Protein AF-0000000071812200 (afdb_homodimer)

pLDDT: mean 82.35, std 24.39, range [17.03, 98.75]

Nearest PDB structures (foldseek):
  1ac5-assembly1_A  TM=8.159E-01  e=1.178E-25  Saccharomyces cerevisiae
  1ysc-assembly1_A  TM=8.002E-01  e=2.322E-23  Saccharomyces cerevisiae
  1ivy-assembly1_A  TM=7.336E-01  e=5.884E-25  Homo sapiens
  1cpy-assembly1_A  TM=7.968E-01  e=2.181E-22  Saccharomyces cerevisiae
  1gxs-assembly1_C  TM=7.381E-01  e=7.864E-15  Sorghum bicolor

Solvent-accessible surface area (backbone atoms only — not comparable to full-atom values): 47818 Å² total; per-residue (Å²): 127,81,83,64,65,68,65,22,51,69,55,35,62,66,66,61,64,70,69,73,76,80,75,78,75,74,69,79,67,70,79,82,67,80,73,79,75,81,71,76,77,79,68,75,70,72,79,64,65,41,76,52,80,57,64,62,51,71,51,75,40,72,62,46,88,45,20,31,31,28,38,43,37,38,34,49,67,45,89,83,61,59,62,65,79,30,34,36,35,37,46,33,43,23,71,68,16,29,12,9,53,53,46,41,27,29,72,67,39,28,64,32,33,70,88,69,43,77,39,89,78,26,47,35,59,69,24,22,40,38,24,43,15,39,48,49,45,6,21,78,8,34,54,75,44,81,84,39,50,47,50,36,60,66,50,40,20,50,43,48,52,46,49,52,47,49,50,32,65,62,33,43,42,53,25,76,14,45,30,34,39,37,8,29,26,40,13,15,34,39,41,32,46,29,51,40,50,51,53,52,31,39,76,69,66,76,38,71,65,36,73,49,32,38,38,27,25,22,43,52,32,39,39,63,42,29,54,60,25,45,37,62,47,37,42,62,56,65,49,43,54,71,62,55,34,51,52,46,51,52,50,38,51,50,30,52,52,27,48,74,71,66,38,26,48,59,22,32,50,49,52,54,50,49,55,52,50,50,29,61,66,39,67,21,43,26,43,49,33,53,89,41,59,43,93,50,56,52,58,59,45,15,43,52,37,52,48,34,75,38,80,68,52,63,85,70,70,52,68,61,50,51,33,49,63,36,67,46,41,62,70,68,68,71,74,55,88,89,60,70,57,31,63,62,31,55,66,47,39,61,45,25,27,53,37,60,55,51,65,47,58,64,30,52,30,50,33,50,74,70,67,24,33,38,35,40,36,29,9,45,35,10,49,68,47,24,60,59,17,52,61,53,53,58,72,66,52,75,46,90,58,49,68,61,41,66,66,43,71,72,38,79,34,64,47,98,85,66,42,79,46,28,37,36,36,66,42,91,47,41,35,40,35,40,31,54,93,25,20,53,61,34,62,77,74,41,54,69,68,68,37,40,84,64,39,82,72,74,113,125,81,81,66,67,68,64,24,53,68,57,36,61,67,66,62,63,70,69,73,75,78,72,77,73,72,71,76,66,71,78,83,65,80,72,78,75,80,72,76,74,81,67,75,69,73,78,65,64,43,75,53,80,57,65,63,51,70,52,73,41,73,64,46,86,46,19,31,31,28,38,43,38,39,36,48,67,46,88,83,62,59,62,66,78,30,33,35,36,39,48,34,42,23,71,67,17,29,12,8,53,56,46,41,27,28,71,65,40,30,64,32,32,70,86,67,42,78,38,89,80,26,46,35,59,70,23,24,40,38,24,44,15,38,48,50,46,5,22,78,8,33,53,76,45,80,85,39,50,49,50,37,60,66,48,39,21,50,42,49,49,48,47,52,48,50,49,32,65,65,35,45,42,53,25,74,13,45,29,33,39,37,8,29,26,39,14,14,35,40,40,32,46,28,52,41,51,51,52,52,30,40,76,70,66,76,37,72,65,35,74,48,34,36,38,27,23,22,44,51,32,40,37,62,42,29,55,59,27,44,37,63,46,37,41,63,56,65,48,44,54,71,61,55,34,51,52,46,51,52,50,39,51,51,32,51,53,27,47,76,71,66,39,26,48,59,21,34,51,48,50,52,50,50,54,51,49,50,30,60,66,39,67,20,43,26,45,50,33,54,91,41,60,42,92,49,55,54,58,60,45,14,44,52,38,52,49,34,74,38,79,70,54,65,85,71,71,54,69,62,50,52,34,49,63,37,66,46,40,61,69,68,68,72,74,56,89,90,61,69,57,32,62,63,32,54,66,49,40,62,45,26,27,52,37,59,53,52,65,48,57,66,30,50,30,49,33,49,73,70,68,24,33,38,35,39,35,28,10,45,35,9,50,68,45,24,60,59,20,52,61,53,53,59,72,67,54,75,46,90,58,48,68,61,41,66,68,42,71,72,38,80,35,63,48,98,86,66,43,78,46,29,37,36,36,67,42,92,45,39,34,40,36,40,31,53,94,24,20,55,61,35,63,78,74,41,54,69,68,68,37,41,83,66,38,82,74,74,114

InterPro domains:
  IPR001563 Peptidase S10, serine carboxypeptidase [PF00450] (56-443)
  IPR001563 Peptidase S10, serine carboxypeptidase [PR00724] (119-131)
  IPR001563 Peptidase S10, serine carboxypeptidase [PR00724] (132-142)
  IPR001563 Peptidase S10, serine carboxypeptidase [PR00724] (167-192)
  IPR001563 Peptidase S10, serine carboxypeptidase [PR00724] (430-443)
  IPR001563 Peptidase S10, serine carboxypeptidase [PTHR11802] (59-440)
  IPR018202 Serine carboxypeptidase, serine active site [PS00131] (181-188)
  IPR029058 Alpha/Beta hydrolase fold [G3DSA:3.40.50.1820] (37-454)
  IPR029058 Alpha/Beta hydrolase fold [SSF53474] (58-450)

Foldseek 3Di:
DPVQAQLLLQPQPPPVVPDDDDPDVPPPPPPPPDPPPPPPPPPPCPVPPLQADDQKDKDWDDLDAFWIKIKIKGFADADDDGSLAFAEEEEAEARVQFFCVQCVQAPFAHQHHLVRHGDPRHCSNGHIYMGMGDDAPHFLHHGRDLVPFDQALLVRLSSVLSVVQVVCVSNVSQLNHEYEYEAFACGLQSRLSNLLVVLVCVVVVNGRHNYFAYEYFLYPQAQLLLLLVLLVVCVVVVQADPVVSVVSVVLSVVLVVCVVVLVQLVSLVSSSVSVLSSCVRRVAQPLQFRVHGDPDNSNVVSNVCVCVVPCPVVPDDDSSQCSCQPPVCVVVVPRDPPGGTDSGDSSSVSSHRSNSNPHHLVSVLSCVVSQHAYEYEYECRNRNSHPSSVVVVLVVHPRPCSVVQVPFDKDFDADPVRDGQWIWTDDRRYIYIYGYSGGSGCCSVPVPVVCVVSDDPPD/DPVLPQLLLQPQPPPVVPDDDDPPPPPPPPPPPDPPPCPPPPPPCPVPPLQADDQKDKDWDDLDVFWIKIKIKGFADADDDGSLAFAEEEEAEARVQFFCVQCVQAPFAHQHHLVRHGDPRHCSNGHIYMGIGDDAPHFLGHGRDLVPFDQALLVRLSSVLSVVQVVCVSNVSQLNHEYEYEAFACGLQSRLSNLLVVLVCVVVVNGRHNYFAYEYFLYPQAQLLLLLVLLVVCVVVVQADPVVSVVSVVLSVVLVVCVVVLVQLVSLVSSSVSVLVSCVRRVAQPLQFRVHGDPDNSNVVSNVCVCVVPCPVVPDDDSSQCSCQPPVCVVVVPRDPVGGGDSGDSSSVSSHRSNSNPHRLVSVLSCVVSQHAYEYEYECRNRNSHPSSVVVVLVVHPRPCSVVQVPFDKDFDADPVGDGQWIWTDDRRYIYIYGYSGGSGRCSVPVPVVCVVVDDPPD

Secondary structure (DSSP, 8-state):
-GGGGTHHHHHHHHHHHHHS-----------------------------TTS--SEEEEEEEEETTEEEEEEEE----SSS-GGGSPEEEEE--TTT--IIIIIIIIIISSB-TTSPBPTT-GGGTSEEEEE--STTSTT-EESSGGGS--SHHHHHHHHHHHHHHHHHHSGGGGGSEEEEEEETHHHHHHHHHHHHHHHHHHHTS---EEEEEEEES----HHHHHHHHHHHHHHTTSS-HHHHHHHHHHHHHHHHHHHTT-HHHHHHHHHHHHHHHHHHTTSB-TTSTTSB-SS-HHHHHHHHHTTSSTTSTTS--HHHHHIIIIIHHHH--S-TT----S--HHHHHHHHHHHT---HHHHHHHHHTT-EEEEEEETT-SSS-HHHHHHHHTT---TTHHHHHTSPPEEEE-TTS-EEEEEEEETTEEEEEETT--S-GGGT-HHHHTGGGSTT--/-GGGGTHHHHHHHHHHHHHS-----------------------------TTS--SEEEEEEEEETTEEEEEEEE----SSS-GGGSPEEEEE--TTT--IIIIIIIIIISSB-TTSPBPTT-GGGTSEEEEE--STTSTT-EESSGGGS--SHHHHHHHHHHHHHHHHHHSGGGGGSEEEEEEETHHHHHHHHHHHHHHHHHHHTS---EEEEEEEES----HHHHHHHHHHHHHHTTSS-HHHHHHHHHHHHHHHHHHHTT-HHHHHHHHHHHHHHHHHHTTSB-TTSTTSB-SS-HHHHHHHHHTTTSTTSTTS--HHHHHIIIIIHHHH--S-TT----S--HHHHHHHHHHHT---HHHHHHHHHTT-EEEEEEETT-SSS-HHHHHHHHTT---TTHHHHHTSPPEEEE-TTS-EEEEEEEETTEEEEEETT--S-GGGT-HHHHTGGGSTT--

Structure (mmCIF, N/CA/C/O backbone):
data_AF-0000000071812200-model_v1
#
loop_
_entity.id
_entity.type
_entity.pdbx_description
1 polymer Carboxypeptidase
#
loop_
_atom_site.group_PDB
_atom_site.id
_atom_site.type_symbol
_atom_site.label_atom_id
_atom_site.label_alt_id
_atom_site.label_comp_id
_atom_site.label_asym_id
_atom_site.label_entity_id
_atom_site.label_seq_id
_atom_site.pdbx_PDB_ins_code
_atom_site.Cartn_x
_atom_site.Cartn_y
_atom_site.Cartn_z
_atom_site.occupancy
_atom_site.B_iso_or_equiv
_atom_site.auth_seq_id
_atom_site.auth_comp_id
_atom_site.auth_asym_id
_atom_site.auth_atom_id
_atom_site.pdbx_PDB_model_num
ATOM 1 N N . MET A 1 1 ? 12.617 -14.359 6.02 1 23.64 1 MET A N 1
ATOM 2 C CA . MET A 1 1 ? 13.883 -14.805 5.438 1 23.64 1 MET A CA 1
ATOM 3 C C . MET A 1 1 ? 13.641 -15.578 4.148 1 23.64 1 MET A C 1
ATOM 5 O O . MET A 1 1 ? 14.562 -15.766 3.35 1 23.64 1 MET A O 1
ATOM 9 N N . HIS A 1 2 ? 12.414 -16.25 4.141 1 26.62 2 HIS A N 1
ATOM 10 C CA . HIS A 1 2 ? 12.273 -17.297 3.143 1 26.62 2 HIS A CA 1
ATOM 11 C C . HIS A 1 2 ? 11.953 -16.719 1.771 1 26.62 2 HIS A C 1
ATOM 13 O O . HIS A 1 2 ? 11.82 -17.453 0.793 1 26.62 2 HIS A O 1
ATOM 19 N N . ASP A 1 3 ? 11.578 -15.523 1.78 1 28.17 3 ASP A N 1
ATOM 20 C CA . ASP A 1 3 ? 11.078 -15.016 0.511 1 28.17 3 ASP A CA 1
ATOM 21 C C . ASP A 1 3 ? 12.219 -14.641 -0.428 1 28.17 3 ASP A C 1
ATOM 23 O O . ASP A 1 3 ? 12.008 -13.977 -1.443 1 28.17 3 ASP A O 1
ATOM 27 N N . PHE A 1 4 ? 13.453 -15.016 -0.076 1 29.89 4 PHE A N 1
ATOM 28 C CA . PHE A 1 4 ? 14.656 -14.445 -0.667 1 29.89 4 PHE A CA 1
ATOM 29 C C . PHE A 1 4 ? 14.891 -15 -2.064 1 29.89 4 PHE A C 1
ATOM 31 O O . PHE A 1 4 ? 15.781 -14.539 -2.783 1 29.89 4 PHE A O 1
ATOM 38 N N . PHE A 1 5 ? 14.375 -16.141 -2.439 1 30.72 5 PHE A N 1
ATOM 39 C CA . PHE A 1 5 ? 15.086 -16.953 -3.422 1 30.72 5 PHE A CA 1
ATOM 40 C C . PHE A 1 5 ? 14.711 -16.531 -4.84 1 30.72 5 PHE A C 1
ATOM 42 O O . PHE A 1 5 ? 15.352 -16.953 -5.805 1 30.72 5 PHE A O 1
ATOM 49 N N . PHE A 1 6 ? 13.742 -15.82 -5.004 1 30.61 6 PHE A N 1
ATOM 50 C CA . PHE A 1 6 ? 13.242 -15.812 -6.375 1 30.61 6 PHE A CA 1
ATOM 51 C C . PHE A 1 6 ? 14.117 -14.938 -7.262 1 30.61 6 PHE A C 1
ATOM 53 O O . PHE A 1 6 ? 14.281 -15.219 -8.453 1 30.61 6 PHE A O 1
ATOM 60 N N . ILE A 1 7 ? 14.609 -13.898 -6.75 1 32.28 7 ILE A N 1
ATOM 61 C CA . ILE A 1 7 ? 15.25 -12.945 -7.648 1 32.28 7 ILE A CA 1
ATOM 62 C C . ILE A 1 7 ? 16.609 -13.492 -8.102 1 32.28 7 ILE A C 1
ATOM 64 O O . ILE A 1 7 ? 17.25 -12.906 -8.977 1 32.28 7 ILE A O 1
ATOM 68 N N . SER A 1 8 ? 17.062 -14.516 -7.566 1 32.38 8 SER A N 1
ATOM 69 C CA . SER A 1 8 ? 18.391 -15.039 -7.863 1 32.38 8 SER A CA 1
ATOM 70 C C . SER A 1 8 ? 18.531 -15.406 -9.336 1 32.38 8 SER A C 1
ATOM 72 O O . SER A 1 8 ? 19.578 -15.219 -9.938 1 32.38 8 SER A O 1
ATOM 74 N N . ILE A 1 9 ? 17.531 -16.078 -9.797 1 31.81 9 ILE A N 1
ATOM 75 C CA . ILE A 1 9 ? 17.719 -16.781 -11.062 1 31.81 9 ILE A CA 1
ATOM 76 C C . ILE A 1 9 ? 17.844 -15.773 -12.203 1 31.81 9 ILE A C 1
ATOM 78 O O . ILE A 1 9 ? 18.641 -15.953 -13.117 1 31.81 9 ILE A O 1
ATOM 82 N N . ILE A 1 10 ? 17.203 -14.648 -12.047 1 30.41 10 ILE A N 1
ATOM 83 C CA . ILE A 1 10 ? 17.109 -13.883 -13.281 1 30.41 10 ILE A CA 1
ATOM 84 C C . ILE A 1 10 ? 18.438 -13.188 -13.562 1 30.41 10 ILE A C 1
ATOM 86 O O . ILE A 1 10 ? 18.922 -13.188 -14.703 1 30.41 10 ILE A O 1
ATOM 90 N N . ILE A 1 11 ? 19.031 -12.664 -12.539 1 32.19 11 ILE A N 1
ATOM 91 C CA . ILE A 1 11 ? 20.125 -11.758 -12.836 1 32.19 11 ILE A CA 1
ATOM 92 C C . ILE A 1 11 ? 21.406 -12.562 -13.109 1 32.19 11 ILE A C 1
ATOM 94 O O . ILE A 1 11 ? 22.328 -12.078 -13.773 1 32.19 11 ILE A O 1
ATOM 98 N N . SER A 1 12 ? 21.562 -13.734 -12.656 1 30.75 12 SER A N 1
ATOM 99 C CA . SER A 1 12 ? 22.844 -14.414 -12.789 1 30.75 12 SER A CA 1
ATOM 100 C C . SER A 1 12 ? 23.25 -14.547 -14.25 1 30.75 12 SER A C 1
ATOM 102 O O . SER A 1 12 ? 24.438 -14.609 -14.555 1 30.75 12 SER A O 1
ATOM 104 N N . CYS A 1 13 ? 22.312 -14.742 -15.094 1 28.91 13 CYS A N 1
ATOM 105 C CA . CYS A 1 13 ? 22.828 -15.188 -16.391 1 28.91 13 CYS A CA 1
ATOM 106 C C . CYS A 1 13 ? 23.641 -14.086 -17.062 1 28.91 13 CYS A C 1
ATOM 108 O O . CYS A 1 13 ? 24.719 -14.344 -17.594 1 28.91 13 CYS A O 1
ATOM 110 N N . GLU A 1 14 ? 23.031 -12.891 -17.406 1 29.17 14 GLU A N 1
ATOM 111 C CA . GLU A 1 14 ? 23.656 -12.172 -18.516 1 29.17 14 GLU A CA 1
ATOM 112 C C . GLU A 1 14 ? 24.766 -11.25 -18.031 1 29.17 14 GLU A C 1
ATOM 114 O O . GLU A 1 14 ? 25.641 -10.867 -18.812 1 29.17 14 GLU A O 1
ATOM 119 N N . ILE A 1 15 ? 24.766 -10.812 -16.734 1 29.3 15 ILE A N 1
ATOM 120 C CA . ILE A 1 15 ? 25.828 -9.82 -16.609 1 29.3 15 ILE A CA 1
ATOM 121 C C . ILE A 1 15 ? 27.188 -10.523 -16.578 1 29.3 15 ILE A C 1
ATOM 123 O O . ILE A 1 15 ? 28.188 -9.969 -17.031 1 29.3 15 ILE A O 1
ATOM 127 N N . LEU A 1 16 ? 27.25 -11.742 -16.031 1 27.66 16 LEU A N 1
ATOM 128 C CA . LEU A 1 16 ? 28.578 -12.336 -15.93 1 27.66 16 LEU A CA 1
ATOM 129 C C . LEU A 1 16 ? 29.141 -12.617 -17.312 1 27.66 16 LEU A C 1
ATOM 131 O O . LEU A 1 16 ? 30.312 -13.008 -17.453 1 27.66 16 LEU A O 1
ATOM 135 N N . SER A 1 17 ? 28.328 -12.742 -18.359 1 26.95 17 SER A N 1
ATOM 136 C CA . SER A 1 17 ? 29.016 -13.148 -19.578 1 26.95 17 SER A CA 1
ATOM 137 C C . SER A 1 17 ? 30.016 -12.094 -20.031 1 26.95 17 SER A C 1
ATOM 139 O O . SER A 1 17 ? 30.812 -12.336 -20.938 1 26.95 17 SER A O 1
ATOM 141 N N . THR A 1 18 ? 29.812 -10.742 -19.703 1 25.14 18 THR A N 1
ATOM 142 C CA . THR A 1 18 ? 30.75 -9.93 -20.469 1 25.14 18 THR A CA 1
ATOM 143 C C . THR A 1 18 ? 32.156 -10.031 -19.859 1 25.14 18 THR A C 1
ATOM 145 O O . THR A 1 18 ? 33.125 -9.609 -20.484 1 25.14 18 THR A O 1
ATOM 148 N N . ILE A 1 19 ? 32.25 -9.992 -18.5 1 22.55 19 ILE A N 1
ATOM 149 C CA . ILE A 1 19 ? 33.625 -9.688 -18.156 1 22.55 19 ILE A CA 1
ATOM 150 C C . ILE A 1 19 ? 34.5 -10.906 -18.438 1 22.55 19 ILE A C 1
ATOM 152 O O . ILE A 1 19 ? 35.594 -10.781 -19 1 22.55 19 ILE A O 1
ATOM 156 N N . ASN A 1 20 ? 34.438 -12.008 -17.609 1 22.52 20 ASN A N 1
ATOM 157 C CA . ASN A 1 20 ? 35.594 -12.844 -17.344 1 22.52 20 ASN A CA 1
ATOM 158 C C . ASN A 1 20 ? 35.938 -13.742 -18.531 1 22.52 20 ASN A C 1
ATOM 160 O O . ASN A 1 20 ? 35.031 -14.117 -19.297 1 22.52 20 ASN A O 1
ATOM 164 N N . GLY A 1 21 ? 37.281 -13.703 -19.016 1 20.23 21 GLY A N 1
ATOM 165 C CA . GLY A 1 21 ? 38.062 -14.414 -20.016 1 20.23 21 GLY A CA 1
ATOM 166 C C . GLY A 1 21 ? 37.719 -15.891 -20.094 1 20.23 21 GLY A C 1
ATOM 167 O O . GLY A 1 21 ? 37 -16.422 -19.25 1 20.23 21 GLY A O 1
ATOM 168 N N . ASN A 1 22 ? 38.312 -16.594 -21.125 1 19.25 22 ASN A N 1
ATOM 169 C CA . ASN A 1 22 ? 38.188 -17.922 -21.719 1 19.25 22 ASN A CA 1
ATOM 170 C C . ASN A 1 22 ? 38.5 -19.031 -20.719 1 19.25 22 ASN A C 1
ATOM 172 O O . ASN A 1 22 ? 39.625 -19.156 -20.234 1 19.25 22 ASN A O 1
ATOM 176 N N . PRO A 1 23 ? 37.688 -19.172 -19.625 1 20.44 23 PRO A N 1
ATOM 177 C CA . PRO A 1 23 ? 38.281 -20.234 -18.812 1 20.44 23 PRO A CA 1
ATOM 178 C C . PRO A 1 23 ? 38.719 -21.453 -19.625 1 20.44 23 PRO A C 1
ATOM 180 O O . PRO A 1 23 ? 38.094 -21.766 -20.641 1 20.44 23 PRO A O 1
ATOM 183 N N . ARG A 1 24 ? 40.031 -21.734 -19.516 1 20.36 24 ARG A N 1
ATOM 184 C CA . ARG A 1 24 ? 40.812 -22.797 -20.125 1 20.36 24 ARG A CA 1
ATOM 185 C C . ARG A 1 24 ? 40.125 -24.141 -19.969 1 20.36 24 ARG A C 1
ATOM 187 O O . ARG A 1 24 ? 39.75 -24.531 -18.859 1 20.36 24 ARG A O 1
ATOM 194 N N . ILE A 1 25 ? 39.312 -24.547 -21 1 19.03 25 ILE A N 1
ATOM 195 C CA . ILE A 1 25 ? 38.594 -25.797 -21.219 1 19.03 25 ILE A CA 1
ATOM 196 C C . ILE A 1 25 ? 39.531 -26.969 -20.891 1 19.03 25 ILE A C 1
ATOM 198 O O . ILE A 1 25 ? 40.531 -27.172 -21.562 1 19.03 25 ILE A O 1
ATOM 202 N N . ASN A 1 26 ? 39.969 -27.047 -19.547 1 18.78 26 ASN A N 1
ATOM 203 C CA . ASN A 1 26 ? 40.875 -28.188 -19.438 1 18.78 26 ASN A CA 1
ATOM 204 C C . ASN A 1 26 ? 40.25 -29.438 -20.062 1 18.78 26 ASN A C 1
ATOM 206 O O . ASN A 1 26 ? 39.094 -29.797 -19.766 1 18.78 26 ASN A O 1
ATOM 210 N N . PRO A 1 27 ? 40.812 -29.906 -21.156 1 18.41 27 PRO A N 1
ATOM 211 C CA . PRO A 1 27 ? 40.406 -30.984 -22.047 1 18.41 27 PRO A CA 1
ATOM 212 C C . PRO A 1 27 ? 40.156 -32.312 -21.312 1 18.41 27 PRO A C 1
ATOM 214 O O . PRO A 1 27 ? 39.594 -33.25 -21.906 1 18.41 27 PRO A O 1
ATOM 217 N N . LYS A 1 28 ? 40.938 -32.312 -20.188 1 19.7 28 LYS A N 1
ATOM 218 C CA . LYS A 1 28 ? 41.219 -33.75 -20.016 1 19.7 28 LYS A CA 1
ATOM 219 C C . LYS A 1 28 ? 39.969 -34.5 -19.531 1 19.7 28 LYS A C 1
ATOM 221 O O . LYS A 1 28 ? 39.844 -34.781 -18.344 1 19.7 28 LYS A O 1
ATOM 226 N N . ALA A 1 29 ? 38.781 -34.031 -19.875 1 17.03 29 ALA A N 1
ATOM 227 C CA . ALA A 1 29 ? 37.656 -34.875 -19.438 1 17.03 29 ALA A CA 1
ATOM 228 C C . ALA A 1 29 ? 37.812 -36.281 -19.953 1 17.03 29 ALA A C 1
ATOM 230 O O . ALA A 1 29 ? 37.719 -36.531 -21.172 1 17.03 29 ALA A O 1
ATOM 231 N N . LYS A 1 30 ? 38.719 -36.938 -19.312 1 20.27 30 LYS A N 1
ATOM 232 C CA . LYS A 1 30 ? 38.781 -38.344 -19.672 1 20.27 30 LYS A CA 1
ATOM 233 C C . LYS A 1 30 ? 37.406 -38.938 -19.828 1 20.27 30 LYS A C 1
ATOM 235 O O . LYS A 1 30 ? 36.438 -38.5 -19.172 1 20.27 30 LYS A O 1
ATOM 240 N N . SER A 1 31 ? 37.125 -39.656 -20.969 1 17.52 31 SER A N 1
ATOM 241 C CA . SER A 1 31 ? 36.031 -40.406 -21.562 1 17.52 31 SER A CA 1
ATOM 242 C C . SER A 1 31 ? 35.469 -41.406 -20.562 1 17.52 31 SER A C 1
ATOM 244 O O . SER A 1 31 ? 36.125 -42.406 -20.219 1 17.52 31 SER A O 1
ATOM 246 N N . TRP A 1 32 ? 35 -40.969 -19.359 1 18.75 32 TRP A N 1
ATOM 247 C CA . TRP A 1 32 ? 34.531 -42.062 -18.516 1 18.75 32 TRP A CA 1
ATOM 248 C C . TRP A 1 32 ? 33.469 -42.875 -19.219 1 18.75 32 TRP A C 1
ATOM 250 O O . TRP A 1 32 ? 32.375 -42.344 -19.531 1 18.75 32 TRP A O 1
ATOM 260 N N . SER A 1 33 ? 33.844 -43.75 -20.219 1 18.22 33 SER A N 1
ATOM 261 C CA . SER A 1 33 ? 33.062 -44.688 -21.016 1 18.22 33 SER A CA 1
ATOM 262 C C . SER A 1 33 ? 32.156 -45.562 -20.141 1 18.22 33 SER A C 1
ATOM 264 O O . SER A 1 33 ? 31.156 -46.062 -20.594 1 18.22 33 SER A O 1
ATOM 266 N N . GLU A 1 34 ? 32.719 -46.062 -18.969 1 20.3 34 GLU A N 1
ATOM 267 C CA . GLU A 1 34 ? 32.156 -47.375 -18.75 1 20.3 34 GLU A CA 1
ATOM 268 C C . GLU A 1 34 ? 30.719 -47.312 -18.25 1 20.3 34 GLU A C 1
ATOM 270 O O . GLU A 1 34 ? 30.422 -46.625 -17.281 1 20.3 34 GLU A O 1
ATOM 275 N N . THR A 1 35 ? 29.766 -47.406 -19.141 1 20.19 35 THR A N 1
ATOM 276 C CA . THR A 1 35 ? 28.312 -47.5 -18.984 1 20.19 35 THR A CA 1
ATOM 277 C C . THR A 1 35 ? 27.953 -48.531 -17.938 1 20.19 35 THR A C 1
ATOM 279 O O . THR A 1 35 ? 28.156 -49.75 -18.141 1 20.19 35 THR A O 1
ATOM 282 N N . PRO A 1 36 ? 28.297 -48.312 -16.578 1 22.69 36 PRO A N 1
ATOM 283 C CA . PRO A 1 36 ? 27.922 -49.5 -15.789 1 22.69 36 PRO A CA 1
ATOM 284 C C . PRO A 1 36 ? 26.453 -49.875 -15.945 1 22.69 36 PRO A C 1
ATOM 286 O O . PRO A 1 36 ? 25.594 -48.969 -16.031 1 22.69 36 PRO A O 1
ATOM 289 N N . ASN A 1 37 ? 26.078 -51.031 -16.547 1 20.58 37 ASN A N 1
ATOM 290 C CA . ASN A 1 37 ? 24.875 -51.781 -16.812 1 20.58 37 ASN A CA 1
ATOM 291 C C . ASN A 1 37 ? 24.094 -52.062 -15.523 1 20.58 37 ASN A C 1
ATOM 293 O O . ASN A 1 37 ? 23.25 -52.969 -15.484 1 20.58 37 ASN A O 1
ATOM 297 N N . THR A 1 38 ? 24.344 -51.438 -14.352 1 21.98 38 THR A N 1
ATOM 298 C CA . THR A 1 38 ? 23.719 -52.156 -13.25 1 21.98 38 THR A CA 1
ATOM 299 C C . THR A 1 38 ? 22.203 -52 -13.281 1 21.98 38 THR A C 1
ATOM 301 O O . THR A 1 38 ? 21.688 -50.906 -13 1 21.98 38 THR A O 1
ATOM 304 N N . SER A 1 39 ? 21.422 -52.594 -14.18 1 22.12 39 SER A N 1
ATOM 305 C CA . SER A 1 39 ? 19.984 -52.781 -14.227 1 22.12 39 SER A CA 1
ATOM 306 C C . SER A 1 39 ? 19.453 -53.375 -12.922 1 22.12 39 SER A C 1
ATOM 308 O O . SER A 1 39 ? 19.156 -54.562 -12.852 1 22.12 39 SER A O 1
ATOM 310 N N . HIS A 1 40 ? 20.031 -53.156 -11.75 1 22.44 40 HIS A N 1
ATOM 311 C CA . HIS A 1 40 ? 19.406 -53.938 -10.688 1 22.44 40 HIS A CA 1
ATOM 312 C C . HIS A 1 40 ? 17.906 -53.688 -10.625 1 22.44 40 HIS A C 1
ATOM 314 O O . HIS A 1 40 ? 17.453 -52.531 -10.781 1 22.44 40 HIS A O 1
ATOM 320 N N . ASP A 1 41 ? 17.078 -54.781 -10.781 1 22.17 41 ASP A N 1
ATOM 321 C CA . ASP A 1 41 ? 15.688 -55.219 -10.758 1 22.17 41 ASP A CA 1
ATOM 322 C C . ASP A 1 41 ? 15 -54.781 -9.461 1 22.17 41 ASP A C 1
ATOM 324 O O . ASP A 1 41 ? 14.781 -55.625 -8.578 1 22.17 41 ASP A O 1
ATOM 328 N N . TYR A 1 42 ? 15.328 -53.781 -8.812 1 23.59 42 TYR A N 1
ATOM 329 C CA . TYR A 1 42 ? 14.57 -53.625 -7.578 1 23.59 42 TYR A CA 1
ATOM 330 C C . TYR A 1 42 ? 13.086 -53.438 -7.863 1 23.59 42 TYR A C 1
ATOM 332 O O . TYR A 1 42 ? 12.609 -52.312 -8.031 1 23.59 42 TYR A O 1
ATOM 340 N N . GLN A 1 43 ? 12.5 -54.219 -8.766 1 26.25 43 GLN A N 1
ATOM 341 C CA . GLN A 1 43 ? 11.047 -54.188 -8.883 1 26.25 43 GLN A CA 1
ATOM 342 C C . GLN A 1 43 ? 10.383 -54.656 -7.586 1 26.25 43 GLN A C 1
ATOM 344 O O . GLN A 1 43 ? 10.102 -55.844 -7.41 1 26.25 43 GLN A O 1
ATOM 349 N N . ARG A 1 44 ? 10.797 -54.406 -6.438 1 26.12 44 ARG A N 1
ATOM 350 C CA . ARG A 1 44 ? 9.812 -54.812 -5.453 1 26.12 44 ARG A CA 1
ATOM 351 C C . ARG A 1 44 ? 8.438 -54.25 -5.773 1 26.12 44 ARG A C 1
ATOM 353 O O . ARG A 1 44 ? 8.258 -53.031 -5.816 1 26.12 44 ARG A O 1
ATOM 360 N N . ARG A 1 45 ? 7.676 -55 -6.398 1 31.03 45 ARG A N 1
ATOM 361 C CA . ARG A 1 45 ? 6.258 -54.938 -6.734 1 31.03 45 ARG A CA 1
ATOM 362 C C . ARG A 1 45 ? 5.41 -54.688 -5.488 1 31.03 45 ARG A C 1
ATOM 364 O O . ARG A 1 45 ? 5.156 -55.625 -4.715 1 31.03 45 ARG A O 1
ATOM 371 N N . ASN A 1 46 ? 5.746 -53.75 -4.711 1 31.09 46 ASN A N 1
ATOM 372 C CA . ASN A 1 46 ? 4.574 -53.5 -3.871 1 31.09 46 ASN A CA 1
ATOM 373 C C . ASN A 1 46 ? 3.281 -53.625 -4.672 1 31.09 46 ASN A C 1
ATOM 375 O O . ASN A 1 46 ? 3.068 -52.875 -5.629 1 31.09 46 ASN A O 1
ATOM 379 N N . HIS A 1 47 ? 2.855 -54.688 -4.867 1 33.47 47 HIS A N 1
ATOM 380 C CA . HIS A 1 47 ? 1.541 -55.031 -5.406 1 33.47 47 HIS A CA 1
ATOM 381 C C . HIS A 1 47 ? 0.481 -54.062 -4.898 1 33.47 47 HIS A C 1
ATOM 383 O O . HIS A 1 47 ? -0.09 -54.25 -3.824 1 33.47 47 HIS A O 1
ATOM 389 N N . ILE A 1 48 ? 0.733 -52.719 -4.828 1 40.56 48 ILE A N 1
ATOM 390 C CA . ILE A 1 48 ? -0.305 -51.75 -4.449 1 40.56 48 ILE A CA 1
ATOM 391 C C . ILE A 1 48 ? -1.535 -51.969 -5.332 1 40.56 48 ILE A C 1
ATOM 393 O O . ILE A 1 48 ? -1.431 -51.969 -6.559 1 40.56 48 ILE A O 1
ATOM 397 N N . ASN A 1 49 ? -2.457 -52.531 -4.898 1 42.78 49 ASN A N 1
ATOM 398 C CA . ASN A 1 49 ? -3.803 -52.5 -5.461 1 42.78 49 ASN A CA 1
ATOM 399 C C . ASN A 1 49 ? -4.137 -51.125 -6.035 1 42.78 49 ASN A C 1
ATOM 401 O O . ASN A 1 49 ? -4.223 -50.156 -5.293 1 42.78 49 ASN A O 1
ATOM 405 N N . SER A 1 50 ? -3.814 -50.844 -7.305 1 56.44 50 SER A N 1
ATOM 406 C CA . SER A 1 50 ? -4.047 -49.656 -8.117 1 56.44 50 SER A CA 1
ATOM 407 C C . SER A 1 50 ? -5.434 -49.062 -7.855 1 56.44 50 SER A C 1
ATOM 409 O O . SER A 1 50 ? -5.707 -47.906 -8.211 1 56.44 50 SER A O 1
ATOM 411 N N . SER A 1 51 ? -6.316 -49.812 -7.219 1 65.62 51 SER A N 1
ATOM 412 C CA . SER A 1 51 ? -7.699 -49.375 -7.082 1 65.62 51 SER A CA 1
ATOM 413 C C . SER A 1 51 ? -7.875 -48.469 -5.867 1 65.62 51 SER A C 1
ATOM 415 O O . SER A 1 51 ? -8.891 -47.781 -5.742 1 65.62 51 SER A O 1
ATOM 417 N N . SER A 1 52 ? -6.789 -48.375 -5.023 1 83.62 52 SER A N 1
ATOM 418 C CA . SER A 1 52 ? -6.914 -47.5 -3.863 1 83.62 52 SER A CA 1
ATOM 419 C C . SER A 1 52 ? -5.91 -46.375 -3.924 1 83.62 52 SER A C 1
ATOM 421 O O . SER A 1 52 ? -4.852 -46.5 -4.543 1 83.62 52 SER A O 1
ATOM 423 N N . ILE A 1 53 ? -6.199 -45.188 -3.459 1 92.31 53 ILE A N 1
ATOM 424 C CA . ILE A 1 53 ? -5.316 -44.031 -3.41 1 92.31 53 ILE A CA 1
ATOM 425 C C . ILE A 1 53 ? -4.285 -44.219 -2.301 1 92.31 53 ILE A C 1
ATOM 427 O O . ILE A 1 53 ? -4.641 -44.375 -1.129 1 92.31 53 ILE A O 1
ATOM 431 N N . PRO A 1 54 ? -3.014 -44.281 -2.623 1 94.25 54 PRO A N 1
ATOM 432 C CA . PRO A 1 54 ? -1.96 -44.531 -1.638 1 94.25 54 PRO A CA 1
ATOM 433 C C . PRO A 1 54 ? -1.732 -43.344 -0.708 1 94.25 54 PRO A C 1
ATOM 435 O O . PRO A 1 54 ? -2.252 -42.25 -0.956 1 94.25 54 PRO A O 1
ATOM 438 N N . ASP A 1 55 ? -0.955 -43.625 0.369 1 94 55 ASP A N 1
ATOM 439 C CA . ASP A 1 55 ? -0.534 -42.562 1.253 1 94 55 ASP A CA 1
ATOM 440 C C . ASP A 1 55 ? 0.507 -41.656 0.575 1 94 55 ASP A C 1
ATOM 442 O O . ASP A 1 55 ? 0.481 -40.438 0.729 1 94 55 ASP A O 1
ATOM 446 N N . GLU A 1 56 ? 1.414 -42.344 -0.049 1 96.06 56 GLU A N 1
ATOM 447 C CA . GLU A 1 56 ? 2.516 -41.656 -0.72 1 96.06 56 GLU A CA 1
ATOM 448 C C . GLU A 1 56 ? 3.031 -42.469 -1.904 1 96.06 56 GLU A C 1
ATOM 450 O O . GLU A 1 56 ? 3.016 -43.719 -1.872 1 96.06 56 GLU A O 1
ATOM 455 N N . LYS A 1 57 ? 3.334 -41.781 -2.975 1 97.25 57 LYS A N 1
ATOM 456 C CA . LYS A 1 57 ? 3.916 -42.406 -4.152 1 97.25 57 LYS A CA 1
ATOM 457 C C . LYS A 1 57 ? 4.777 -41.438 -4.938 1 97.25 57 LYS A C 1
ATOM 459 O O . LYS A 1 57 ? 4.484 -40.25 -4.984 1 97.25 57 LYS A O 1
ATOM 464 N N . TRP A 1 58 ? 5.914 -41.938 -5.441 1 98.25 58 TRP A N 1
ATOM 465 C CA . TRP A 1 58 ? 6.773 -41.094 -6.277 1 98.25 58 TRP A CA 1
ATOM 466 C C . TRP A 1 58 ? 7.434 -41.938 -7.371 1 98.25 58 TRP A C 1
ATOM 468 O O . TRP A 1 58 ? 7.473 -43.156 -7.293 1 98.25 58 TRP A O 1
ATOM 478 N N . ASP A 1 59 ? 7.836 -41.188 -8.43 1 98.44 59 ASP A N 1
ATOM 479 C CA . ASP A 1 59 ? 8.539 -41.844 -9.531 1 98.44 59 ASP A CA 1
ATOM 480 C C . ASP A 1 59 ? 9.078 -40.812 -10.523 1 98.44 59 ASP A C 1
ATOM 482 O O . ASP A 1 59 ? 8.891 -39.594 -10.344 1 98.44 59 ASP A O 1
ATOM 486 N N . TYR A 1 60 ? 9.828 -41.312 -11.484 1 98.56 60 TYR A N 1
ATOM 487 C CA . TYR A 1 60 ? 10.195 -40.562 -12.672 1 98.56 60 TYR A CA 1
ATOM 488 C C . TYR A 1 60 ? 9.32 -40.938 -13.859 1 98.56 60 TYR A C 1
ATOM 490 O O . TYR A 1 60 ? 8.883 -42.062 -13.977 1 98.56 60 TYR A O 1
ATOM 498 N N . ILE A 1 61 ? 9.086 -40 -14.68 1 98.5 61 ILE A N 1
ATOM 499 C CA . ILE A 1 61 ? 8.469 -40.219 -15.977 1 98.5 61 ILE A CA 1
ATOM 500 C C . ILE A 1 61 ? 9.32 -39.594 -17.078 1 98.5 61 ILE A C 1
ATOM 502 O O . ILE A 1 61 ? 9.664 -38.406 -16.984 1 98.5 61 ILE A O 1
ATOM 506 N N . GLU A 1 62 ? 9.711 -40.344 -18.031 1 98.44 62 GLU A N 1
ATOM 507 C CA . GLU A 1 62 ? 10.344 -39.781 -19.219 1 98.44 62 GLU A CA 1
ATOM 508 C C . GLU A 1 62 ? 9.305 -39.188 -20.172 1 98.44 62 GLU A C 1
ATOM 510 O O . GLU A 1 62 ? 8.602 -39.938 -20.859 1 98.44 62 GLU A O 1
ATOM 515 N N . VAL A 1 63 ? 9.234 -37.969 -20.297 1 98.25 63 VAL A N 1
ATOM 516 C CA . VAL A 1 63 ? 8.148 -37.312 -21.016 1 98.25 63 VAL A CA 1
ATOM 517 C C . VAL A 1 63 ? 8.539 -37.125 -22.484 1 98.25 63 VAL A C 1
ATOM 519 O O . VAL A 1 63 ? 7.672 -36.969 -23.344 1 98.25 63 VAL A O 1
ATOM 522 N N . ARG A 1 64 ? 9.828 -36.906 -22.766 1 97.75 64 ARG A N 1
ATOM 523 C CA . ARG A 1 64 ? 10.5 -36.906 -24.062 1 97.75 64 ARG A CA 1
ATOM 524 C C . ARG A 1 64 ? 11.867 -37.562 -23.984 1 97.75 64 ARG A C 1
ATOM 526 O O . ARG A 1 64 ? 12.391 -37.781 -22.891 1 97.75 64 ARG A O 1
ATOM 533 N N . PRO A 1 65 ? 12.305 -37.969 -25.188 1 97.56 65 PRO A N 1
ATOM 534 C CA . PRO A 1 65 ? 13.633 -38.562 -25.125 1 97.56 65 PRO A CA 1
ATOM 535 C C . PRO A 1 65 ? 14.641 -37.688 -24.359 1 97.56 65 PRO A C 1
ATOM 537 O O . PRO A 1 65 ? 14.906 -36.562 -24.766 1 97.56 65 PRO A O 1
ATOM 540 N N . GLY A 1 66 ? 15.062 -38.25 -23.219 1 98.31 66 GLY A N 1
ATOM 541 C CA . GLY A 1 66 ? 16.109 -37.594 -22.469 1 98.31 66 GLY A CA 1
ATOM 542 C C . GLY A 1 66 ? 15.562 -36.625 -21.422 1 98.31 66 GLY A C 1
ATOM 543 O O . GLY A 1 66 ? 16.328 -36.062 -20.641 1 98.31 66 GLY A O 1
ATOM 544 N N . ALA A 1 67 ? 14.305 -36.438 -21.359 1 98.62 67 ALA A N 1
ATOM 545 C CA . ALA A 1 67 ? 13.68 -35.531 -20.391 1 98.62 67 ALA A CA 1
ATOM 546 C C . ALA A 1 67 ? 12.922 -36.312 -19.328 1 98.62 67 ALA A C 1
ATOM 548 O O . ALA A 1 67 ? 11.867 -36.906 -19.609 1 98.62 67 ALA A O 1
ATOM 549 N N . HIS A 1 68 ? 13.414 -36.281 -18.109 1 98.5 68 HIS A N 1
ATOM 550 C CA . HIS A 1 68 ? 12.875 -37.062 -17.016 1 98.5 68 HIS A CA 1
ATOM 551 C C . HIS A 1 68 ? 12.281 -36.188 -15.93 1 98.5 68 HIS A C 1
ATOM 553 O O . HIS A 1 68 ? 12.992 -35.406 -15.305 1 98.5 68 HIS A O 1
ATOM 559 N N . MET A 1 69 ? 11.039 -36.312 -15.648 1 98.56 69 MET A N 1
ATOM 560 C CA . MET A 1 69 ? 10.367 -35.5 -14.656 1 98.56 69 MET A CA 1
ATOM 561 C C . MET A 1 69 ? 10.031 -36.281 -13.406 1 98.56 69 MET A C 1
ATOM 563 O O . MET A 1 69 ? 9.555 -37.406 -13.5 1 98.56 69 MET A O 1
ATOM 567 N N . PHE A 1 70 ? 10.32 -35.688 -12.32 1 98.5 70 PHE A N 1
ATOM 568 C CA . PHE A 1 70 ? 10.07 -36.312 -11.023 1 98.5 70 PHE A CA 1
ATOM 569 C C . PHE A 1 70 ? 8.742 -35.844 -10.445 1 98.5 70 PHE A C 1
ATOM 571 O O . PHE A 1 70 ? 8.43 -34.625 -10.508 1 98.5 70 PHE A O 1
ATOM 578 N N . TRP A 1 71 ? 7.934 -36.75 -9.938 1 98.5 71 TRP A N 1
ATOM 579 C CA . TRP A 1 71 ? 6.672 -36.406 -9.297 1 98.5 71 TRP A CA 1
ATOM 580 C C . TRP A 1 71 ? 6.543 -37.094 -7.941 1 98.5 71 TRP A C 1
ATOM 582 O O . TRP A 1 71 ? 7.16 -38.125 -7.707 1 98.5 71 TRP A O 1
ATOM 592 N N . TRP A 1 72 ? 5.84 -36.438 -7.055 1 98.44 72 TRP A N 1
ATOM 593 C CA . TRP A 1 72 ? 5.621 -36.906 -5.691 1 98.44 72 TRP A CA 1
ATOM 594 C C . TRP A 1 72 ? 4.176 -36.656 -5.258 1 98.44 72 TRP A C 1
ATOM 596 O O . TRP A 1 72 ? 3.73 -35.531 -5.168 1 98.44 72 TRP A O 1
ATOM 606 N N . PHE A 1 73 ? 3.439 -37.781 -4.977 1 97.94 73 PHE A N 1
ATOM 607 C CA . PHE A 1 73 ? 2.043 -37.75 -4.555 1 97.94 73 PHE A CA 1
ATOM 608 C C . PHE A 1 73 ? 1.923 -38 -3.059 1 97.94 73 PHE A C 1
ATOM 610 O O . PHE A 1 73 ? 2.617 -38.875 -2.514 1 97.94 73 PHE A O 1
ATOM 617 N N . HIS A 1 74 ? 1.098 -37.188 -2.414 1 96.38 74 HIS A N 1
ATOM 618 C CA . HIS A 1 74 ? 0.715 -37.375 -1.021 1 96.38 74 HIS A CA 1
ATOM 619 C C . HIS A 1 74 ? -0.799 -37.469 -0.875 1 96.38 74 HIS A C 1
ATOM 621 O O . HIS A 1 74 ? -1.534 -36.594 -1.325 1 96.38 74 HIS A O 1
ATOM 627 N N . GLY A 1 75 ? -1.189 -38.531 -0.183 1 94.31 75 GLY A N 1
ATOM 628 C CA . GLY A 1 75 ? -2.615 -38.75 -0.006 1 94.31 75 GLY A CA 1
ATOM 629 C C . GLY A 1 75 ? -3.189 -38.031 1.195 1 94.31 75 GLY A C 1
ATOM 630 O O . GLY A 1 75 ? -2.496 -37.812 2.193 1 94.31 75 GLY A O 1
ATOM 631 N N . TYR A 1 76 ? -4.477 -37.75 1.08 1 92.69 76 TYR A N 1
ATOM 632 C CA . TYR A 1 76 ? -5.277 -37.094 2.109 1 92.69 76 TYR A CA 1
ATOM 633 C C . TYR A 1 76 ? -5.16 -37.812 3.439 1 92.69 76 TYR A C 1
ATOM 635 O O . TYR A 1 76 ? -5.168 -39.062 3.479 1 92.69 76 TYR A O 1
ATOM 643 N N . ILE A 1 77 ? -5.066 -37.031 4.547 1 90.5 77 ILE A N 1
ATOM 644 C CA . ILE A 1 77 ? -4.875 -37.656 5.852 1 90.5 77 ILE A CA 1
ATOM 645 C C . ILE A 1 77 ? -6.012 -37.25 6.789 1 90.5 77 ILE A C 1
ATOM 647 O O . ILE A 1 77 ? -5.949 -37.5 7.996 1 90.5 77 ILE A O 1
ATOM 651 N N . GLY A 1 78 ? -6.988 -36.625 6.293 1 82.44 78 GLY A N 1
ATOM 652 C CA . GLY A 1 78 ? -8.086 -36.25 7.156 1 82.44 78 GLY A CA 1
ATOM 653 C C . GLY A 1 78 ? -8.984 -37.406 7.562 1 82.44 78 GLY A C 1
ATOM 654 O O . GLY A 1 78 ? -8.734 -38.531 7.18 1 82.44 78 GLY A O 1
ATOM 655 N N . GLN A 1 79 ? -9.922 -37.25 8.508 1 73.5 79 GLN A N 1
ATOM 656 C CA . GLN A 1 79 ? -10.672 -38.312 9.172 1 73.5 79 GLN A CA 1
ATOM 657 C C . GLN A 1 79 ? -11.953 -38.656 8.414 1 73.5 79 GLN A C 1
ATOM 659 O O . GLN A 1 79 ? -12.445 -39.781 8.477 1 73.5 79 GLN A O 1
ATOM 664 N N . SER A 1 80 ? -12.383 -37.812 7.695 1 67.19 80 SER A N 1
ATOM 665 C CA . SER A 1 80 ? -13.82 -38 7.516 1 67.19 80 SER A CA 1
ATOM 666 C C . SER A 1 80 ? -14.141 -38.562 6.133 1 67.19 80 SER A C 1
ATOM 668 O O . SER A 1 80 ? -15.234 -39.062 5.906 1 67.19 80 SER A O 1
ATOM 670 N N . LYS A 1 81 ? -13.297 -38.406 5.199 1 69.69 81 LYS A N 1
ATOM 671 C CA . LYS A 1 81 ? -13.711 -38.75 3.84 1 69.69 81 LYS A CA 1
ATOM 672 C C . LYS A 1 81 ? -12.734 -39.719 3.195 1 69.69 81 LYS A C 1
ATOM 674 O O . LYS A 1 81 ? -11.562 -39.781 3.559 1 69.69 81 LYS A O 1
ATOM 679 N N . SER A 1 82 ? -13.43 -40.531 2.426 1 80.44 82 SER A N 1
ATOM 680 C CA . SER A 1 82 ? -12.57 -41.375 1.587 1 80.44 82 SER A CA 1
ATOM 681 C C . SER A 1 82 ? -11.703 -40.531 0.669 1 80.44 82 SER A C 1
ATOM 683 O O . SER A 1 82 ? -12.141 -39.469 0.191 1 80.44 82 SER A O 1
ATOM 685 N N . ARG A 1 83 ? -10.562 -40.969 0.451 1 83.94 83 ARG A N 1
ATOM 686 C CA . ARG A 1 83 ? -9.625 -40.219 -0.394 1 83.94 83 ARG A CA 1
ATOM 687 C C . ARG A 1 83 ? -10.188 -40.031 -1.798 1 83.94 83 ARG A C 1
ATOM 689 O O . ARG A 1 83 ? -9.859 -39.062 -2.479 1 83.94 83 ARG A O 1
ATOM 696 N N . GLN A 1 84 ? -11.102 -40.938 -2.143 1 83.69 84 GLN A N 1
ATOM 697 C CA . GLN A 1 84 ? -11.672 -40.875 -3.484 1 83.69 84 GLN A CA 1
ATOM 698 C C . GLN A 1 84 ? -12.656 -39.719 -3.617 1 83.69 84 GLN A C 1
ATOM 700 O O . GLN A 1 84 ? -12.984 -39.312 -4.73 1 83.69 84 GLN A O 1
ATOM 705 N N . ASP A 1 85 ? -13.094 -39.219 -2.525 1 85.81 85 ASP A N 1
ATOM 706 C CA . ASP A 1 85 ? -14.039 -38.125 -2.518 1 85.81 85 ASP A CA 1
ATOM 707 C C . ASP A 1 85 ? -13.312 -36.781 -2.316 1 85.81 85 ASP A C 1
ATOM 709 O O . ASP A 1 85 ? -13.945 -35.719 -2.33 1 85.81 85 ASP A O 1
ATOM 713 N N . ILE A 1 86 ? -12.016 -36.938 -2.166 1 89.94 86 ILE A N 1
ATOM 714 C CA . ILE A 1 86 ? -11.211 -35.75 -1.849 1 89.94 86 ILE A CA 1
ATOM 715 C C . ILE A 1 86 ? -10.5 -35.25 -3.105 1 89.94 86 ILE A C 1
ATOM 717 O O . ILE A 1 86 ? -9.891 -36.062 -3.834 1 89.94 86 ILE A O 1
ATOM 721 N N . PRO A 1 87 ? -10.562 -33.969 -3.357 1 92.19 87 PRO A N 1
ATOM 722 C CA . PRO A 1 87 ? -9.922 -33.438 -4.562 1 92.19 87 PRO A CA 1
ATOM 723 C C . PRO A 1 87 ? -8.414 -33.688 -4.582 1 92.19 87 PRO A C 1
ATOM 725 O O . PRO A 1 87 ? -7.797 -33.844 -3.527 1 92.19 87 PRO A O 1
ATOM 728 N N . LEU A 1 88 ? -7.926 -33.75 -5.793 1 94.69 88 LEU A N 1
ATOM 729 C CA . LEU A 1 88 ? -6.492 -33.719 -6.055 1 94.69 88 LEU A CA 1
ATOM 730 C C . LEU A 1 88 ? -6.035 -32.344 -6.484 1 94.69 88 LEU A C 1
ATOM 732 O O . LEU A 1 88 ? -6.629 -31.734 -7.383 1 94.69 88 LEU A O 1
ATOM 736 N N . VAL A 1 89 ? -5.043 -31.828 -5.789 1 94.25 89 VAL A N 1
ATOM 737 C CA . VAL A 1 89 ? -4.488 -30.531 -6.141 1 94.25 89 VAL A CA 1
ATOM 738 C C . VAL A 1 89 ? -3.074 -30.703 -6.688 1 94.25 89 VAL A C 1
ATOM 740 O O . VAL A 1 89 ? -2.211 -31.266 -6.023 1 94.25 89 VAL A O 1
ATOM 743 N N . LEU A 1 90 ? -2.895 -30.281 -7.887 1 97.06 90 LEU A N 1
ATOM 744 C CA . LEU A 1 90 ? -1.547 -30.062 -8.406 1 97.06 90 LEU A CA 1
ATOM 745 C C . LEU A 1 90 ? -1.021 -28.688 -8.016 1 97.06 90 LEU A C 1
ATOM 747 O O . LEU A 1 90 ? -1.589 -27.672 -8.422 1 97.06 90 LEU A O 1
ATOM 751 N N . TRP A 1 91 ? 0.037 -28.656 -7.254 1 95.44 91 TRP A N 1
ATOM 752 C CA . TRP A 1 91 ? 0.658 -27.406 -6.832 1 95.44 91 TRP A CA 1
ATOM 753 C C . TRP A 1 91 ? 1.825 -27.047 -7.746 1 95.44 91 TRP A C 1
ATOM 755 O O . TRP A 1 91 ? 2.76 -27.828 -7.91 1 95.44 91 TRP A O 1
ATOM 765 N N . MET A 1 92 ? 1.774 -25.828 -8.273 1 95.94 92 MET A N 1
ATOM 766 C CA . MET A 1 92 ? 2.801 -25.422 -9.227 1 95.94 92 MET A CA 1
ATOM 767 C C . MET A 1 92 ? 3.451 -24.109 -8.797 1 95.94 92 MET A C 1
ATOM 769 O O . MET A 1 92 ? 2.801 -23.062 -8.789 1 95.94 92 MET A O 1
ATOM 773 N N . ASN A 1 93 ? 4.691 -24.141 -8.508 1 92.38 93 ASN A N 1
ATOM 774 C CA . ASN A 1 93 ? 5.465 -22.969 -8.148 1 92.38 93 ASN A CA 1
ATOM 775 C C . ASN A 1 93 ? 5.875 -22.156 -9.375 1 92.38 93 ASN A C 1
ATOM 777 O O . ASN A 1 93 ? 5.734 -22.641 -10.508 1 92.38 93 ASN A O 1
ATOM 781 N N . GLY A 1 94 ? 6.34 -21.016 -9.078 1 90.31 94 GLY A N 1
ATOM 782 C CA . GLY A 1 94 ? 6.703 -20.125 -10.172 1 90.31 94 GLY A CA 1
ATOM 783 C C . GLY A 1 94 ? 8.164 -20.234 -10.57 1 90.31 94 GLY A C 1
ATOM 784 O O . GLY A 1 94 ? 8.68 -21.344 -10.742 1 90.31 94 GLY A O 1
ATOM 785 N N . GLY A 1 95 ? 8.719 -19.188 -10.875 1 81 95 GLY A N 1
ATOM 786 C CA . GLY A 1 95 ? 10.086 -19.078 -11.367 1 81 95 GLY A CA 1
ATOM 787 C C . GLY A 1 95 ? 10.18 -18.344 -12.695 1 81 95 GLY A C 1
ATOM 788 O O . GLY A 1 95 ? 9.977 -17.141 -12.758 1 81 95 GLY A O 1
ATOM 789 N N . PRO A 1 96 ? 10.258 -18.984 -13.75 1 79.12 96 PRO A N 1
ATOM 790 C CA . PRO A 1 96 ? 10.32 -20.438 -13.867 1 79.12 96 PRO A CA 1
ATOM 791 C C . PRO A 1 96 ? 11.578 -21.031 -13.242 1 79.12 96 PRO A C 1
ATOM 793 O O . PRO A 1 96 ? 12.617 -20.375 -13.203 1 79.12 96 PRO A O 1
ATOM 796 N N . GLY A 1 97 ? 11.328 -22.266 -12.688 1 77.75 97 GLY A N 1
ATOM 797 C CA . GLY A 1 97 ? 12.484 -23.031 -12.227 1 77.75 97 GLY A CA 1
ATOM 798 C C . GLY A 1 97 ? 12.5 -23.234 -10.727 1 77.75 97 GLY A C 1
ATOM 799 O O . GLY A 1 97 ? 13.508 -23.688 -10.164 1 77.75 97 GLY A O 1
ATOM 800 N N . ASP A 1 98 ? 11.406 -22.844 -10.094 1 83.06 98 ASP A N 1
ATOM 801 C CA . ASP A 1 98 ? 11.312 -23.141 -8.672 1 83.06 98 ASP A CA 1
ATOM 802 C C . ASP A 1 98 ? 10.672 -24.516 -8.445 1 83.06 98 ASP A C 1
ATOM 804 O O . ASP A 1 98 ? 9.586 -24.797 -8.953 1 83.06 98 ASP A O 1
ATOM 808 N N . SER A 1 99 ? 11.336 -25.234 -7.66 1 90.5 99 SER A N 1
ATOM 809 C CA . SER A 1 99 ? 10.906 -26.625 -7.465 1 90.5 99 SER A CA 1
ATOM 810 C C . SER A 1 99 ? 9.609 -26.688 -6.66 1 90.5 99 SER A C 1
ATOM 812 O O . SER A 1 99 ? 9.539 -26.172 -5.543 1 90.5 99 SER A O 1
ATOM 814 N N . SER A 1 100 ? 8.641 -27.375 -7.164 1 93.19 100 SER A N 1
ATOM 815 C CA . SER A 1 100 ? 7.402 -27.594 -6.414 1 93.19 100 SER A CA 1
ATOM 816 C C . SER A 1 100 ? 7.582 -28.688 -5.355 1 93.19 100 SER A C 1
ATOM 818 O O . SER A 1 100 ? 6.969 -28.625 -4.289 1 93.19 100 SER A O 1
ATOM 820 N N . VAL A 1 101 ? 8.391 -29.641 -5.668 1 95.19 101 VAL A N 1
ATOM 821 C CA . VAL A 1 101 ? 8.664 -30.719 -4.719 1 95.19 101 VAL A CA 1
ATOM 822 C C . VAL A 1 101 ? 9.43 -30.172 -3.518 1 95.19 101 VAL A C 1
ATOM 824 O O . VAL A 1 101 ? 9.156 -30.531 -2.375 1 95.19 101 VAL A O 1
ATOM 827 N N . GLY A 1 102 ? 10.336 -29.375 -3.801 1 92.94 102 GLY A N 1
ATOM 828 C CA . GLY A 1 102 ? 11.094 -28.75 -2.723 1 92.94 102 GLY A CA 1
ATOM 829 C C . GLY A 1 102 ? 10.328 -27.656 -2.014 1 92.94 102 GLY A C 1
ATOM 830 O O . GLY A 1 102 ? 9.891 -27.828 -0.873 1 92.94 102 GLY A O 1
ATOM 831 N N . ARG A 1 103 ? 10.102 -26.625 -2.709 1 89.81 103 ARG A N 1
ATOM 832 C CA . ARG A 1 103 ? 9.5 -25.422 -2.143 1 89.81 103 ARG A CA 1
ATOM 833 C C . ARG A 1 103 ? 8.031 -25.656 -1.799 1 89.81 103 ARG A C 1
ATOM 835 O O . ARG A 1 103 ? 7.609 -25.422 -0.667 1 89.81 103 ARG A O 1
ATOM 842 N N . GLY A 1 104 ? 7.297 -26.078 -2.629 1 91 104 GLY A N 1
ATOM 843 C CA . GLY A 1 104 ? 5.875 -26.281 -2.418 1 91 104 GLY A CA 1
ATOM 844 C C . GLY A 1 104 ? 5.57 -27.25 -1.291 1 91 104 GLY A C 1
ATOM 845 O O . GLY A 1 104 ? 4.746 -26.969 -0.422 1 91 104 GLY A O 1
ATOM 846 N N . SER A 1 105 ? 6.297 -28.281 -1.312 1 93 105 SER A N 1
ATOM 847 C CA . SER A 1 105 ? 6.023 -29.328 -0.329 1 93 105 SER A CA 1
ATOM 848 C C . SER A 1 105 ? 6.609 -28.969 1.033 1 93 105 SER A C 1
ATOM 850 O O . SER A 1 105 ? 5.914 -29.031 2.049 1 93 105 SER A O 1
ATOM 852 N N . PHE A 1 106 ? 7.816 -28.5 1.048 1 92.12 106 PHE A N 1
ATOM 853 C CA . PHE A 1 106 ? 8.523 -28.453 2.322 1 92.12 106 PHE A CA 1
ATOM 854 C C . PHE A 1 106 ? 8.445 -27.062 2.936 1 92.12 106 PHE A C 1
ATOM 856 O O . PHE A 1 106 ? 8.609 -26.906 4.145 1 92.12 106 PHE A O 1
ATOM 863 N N . TYR A 1 107 ? 8.219 -26.078 2.129 1 87.94 107 TYR A N 1
ATOM 864 C CA . TYR A 1 107 ? 8.141 -24.734 2.684 1 87.94 107 TYR A CA 1
ATOM 865 C C . TYR A 1 107 ? 6.699 -24.25 2.746 1 87.94 107 TYR A C 1
ATOM 867 O O . TYR A 1 107 ? 6.371 -23.359 3.531 1 87.94 107 TYR A O 1
ATOM 875 N N . GLN A 1 108 ? 5.867 -24.844 2.047 1 90.06 108 GLN A N 1
ATOM 876 C CA . GLN A 1 108 ? 4.566 -24.203 1.896 1 90.06 108 GLN A CA 1
ATOM 877 C C . GLN A 1 108 ? 3.445 -25.094 2.42 1 90.06 108 GLN A C 1
ATOM 879 O O . GLN A 1 108 ? 2.949 -24.891 3.529 1 90.06 108 GLN A O 1
ATOM 884 N N . ILE A 1 109 ? 3.086 -26.203 1.732 1 91.12 109 ILE A N 1
ATOM 885 C CA . ILE A 1 109 ? 1.772 -26.75 2.053 1 91.12 109 ILE A CA 1
ATOM 886 C C . ILE A 1 109 ? 1.887 -28.25 2.303 1 91.12 109 ILE A C 1
ATOM 888 O O . ILE A 1 109 ? 0.914 -28.891 2.699 1 91.12 109 ILE A O 1
ATOM 892 N N . GLY A 1 110 ? 3.006 -28.875 2.123 1 93.62 110 GLY A N 1
ATOM 893 C CA . GLY A 1 110 ? 3.166 -30.312 2.205 1 93.62 110 GLY A CA 1
ATOM 894 C C . GLY A 1 110 ? 3.094 -30.844 3.625 1 93.62 110 GLY A C 1
ATOM 895 O O . GLY A 1 110 ? 2.721 -30.125 4.547 1 93.62 110 GLY A O 1
ATOM 896 N N . PRO A 1 111 ? 3.354 -32.094 3.773 1 94.75 111 PRO A N 1
ATOM 897 C CA . PRO A 1 111 ? 3.137 -32.75 5.066 1 94.75 111 PRO A CA 1
ATOM 898 C C . PRO A 1 111 ? 4.203 -32.406 6.098 1 94.75 111 PRO A C 1
ATOM 900 O O . PRO A 1 111 ? 3.926 -32.375 7.301 1 94.75 111 PRO A O 1
ATOM 903 N N . VAL A 1 112 ? 5.422 -32.156 5.609 1 95.06 112 VAL A N 1
ATOM 904 C CA . VAL A 1 112 ? 6.527 -31.938 6.535 1 95.06 112 VAL A CA 1
ATOM 905 C C . VAL A 1 112 ? 7.223 -30.609 6.215 1 95.06 112 VAL A C 1
ATOM 907 O O . VAL A 1 112 ? 7.164 -30.125 5.078 1 95.06 112 VAL A O 1
ATOM 910 N N . GLN A 1 113 ? 7.844 -30.109 7.246 1 94.12 113 GLN A N 1
ATOM 911 C CA . GLN A 1 113 ? 8.641 -28.906 7.074 1 94.12 113 GLN A CA 1
ATOM 912 C C . GLN A 1 113 ? 10.062 -29.234 6.633 1 94.12 113 GLN A C 1
ATOM 914 O O . GLN A 1 113 ? 10.43 -30.422 6.535 1 94.12 113 GLN A O 1
ATOM 919 N N . MET A 1 114 ? 10.852 -28.281 6.398 1 90.44 114 MET A N 1
ATOM 920 C CA . MET A 1 114 ? 12.211 -28.453 5.887 1 90.44 114 MET A CA 1
ATOM 921 C C . MET A 1 114 ? 13.07 -29.234 6.883 1 90.44 114 MET A C 1
ATOM 923 O O . MET A 1 114 ? 13.953 -30 6.484 1 90.44 114 MET A O 1
ATOM 927 N N . ASN A 1 115 ? 12.758 -29.016 8.141 1 92.38 115 ASN A N 1
ATOM 928 C CA . ASN A 1 115 ? 13.5 -29.734 9.172 1 92.38 115 ASN A CA 1
ATOM 929 C C . ASN A 1 115 ? 12.922 -31.125 9.406 1 92.38 115 ASN A C 1
ATOM 931 O O . ASN A 1 115 ? 13.273 -31.797 10.383 1 92.38 115 ASN A O 1
ATOM 935 N N . LEU A 1 116 ? 11.992 -31.531 8.68 1 94.81 116 LEU A N 1
ATOM 936 C CA . LEU A 1 116 ? 11.406 -32.875 8.617 1 94.81 116 LEU A CA 1
ATOM 937 C C . LEU A 1 116 ? 10.461 -33.094 9.789 1 94.81 116 LEU A C 1
ATOM 939 O O . LEU A 1 116 ? 10.148 -34.25 10.109 1 94.81 116 LEU A O 1
ATOM 943 N N . THR A 1 117 ? 9.984 -32 10.359 1 95.69 117 THR A N 1
ATOM 944 C CA . THR A 1 117 ? 8.922 -32.094 11.352 1 95.69 117 THR A CA 1
ATOM 945 C C . THR A 1 117 ? 7.555 -31.953 10.688 1 95.69 117 THR A C 1
ATOM 947 O O . THR A 1 117 ? 7.418 -31.234 9.695 1 95.69 117 THR A O 1
ATOM 950 N N . PRO A 1 118 ? 6.621 -32.625 11.273 1 94.75 118 PRO A N 1
ATOM 951 C CA . PRO A 1 118 ? 5.285 -32.531 10.68 1 94.75 118 PRO A CA 1
ATOM 952 C C . PRO A 1 118 ? 4.758 -31.094 10.617 1 94.75 118 PRO A C 1
ATOM 954 O O . PRO A 1 118 ? 4.965 -30.312 11.555 1 94.75 118 PRO A O 1
ATOM 957 N N . ARG A 1 119 ? 4.156 -30.781 9.531 1 93.94 119 ARG A N 1
ATOM 958 C CA . ARG A 1 119 ? 3.504 -29.469 9.383 1 93.94 119 ARG A CA 1
ATOM 959 C C . ARG A 1 119 ? 2.109 -29.484 10 1 93.94 119 ARG A C 1
ATOM 961 O O . ARG A 1 119 ? 1.269 -30.312 9.633 1 93.94 119 ARG A O 1
ATOM 968 N N . GLN A 1 120 ? 1.797 -28.531 10.867 1 88.5 120 GLN A N 1
ATOM 969 C CA . GLN A 1 120 ? 0.521 -28.5 11.578 1 88.5 120 GLN A CA 1
ATOM 970 C C . GLN A 1 120 ? -0.618 -28.109 10.641 1 88.5 120 GLN A C 1
ATOM 972 O O . GLN A 1 120 ? -1.717 -28.672 10.719 1 88.5 120 GLN A O 1
ATOM 977 N N . ASN A 1 121 ? -0.355 -27.25 9.719 1 85.81 121 ASN A N 1
ATOM 978 C CA . ASN A 1 121 ? -1.403 -26.734 8.844 1 85.81 121 ASN A CA 1
ATOM 979 C C . ASN A 1 121 ? -1.241 -27.266 7.418 1 85.81 121 ASN A C 1
ATOM 981 O O . ASN A 1 121 ? -1.479 -26.547 6.453 1 85.81 121 ASN A O 1
ATOM 985 N N . THR A 1 122 ? -0.893 -28.484 7.336 1 90.12 122 THR A N 1
ATOM 986 C CA . THR A 1 122 ? -0.723 -29.109 6.023 1 90.12 122 THR A CA 1
ATOM 987 C C . THR A 1 122 ? -2.049 -29.141 5.27 1 90.12 122 THR A C 1
ATOM 989 O O . THR A 1 122 ? -3.104 -29.359 5.871 1 90.12 122 THR A O 1
ATOM 992 N N . TRP A 1 123 ? -1.979 -29.016 3.994 1 90 123 TRP A N 1
ATOM 993 C CA . TRP A 1 123 ? -3.17 -29.047 3.15 1 90 123 TRP A CA 1
ATOM 994 C C . TRP A 1 123 ? -3.664 -30.484 2.967 1 90 123 TRP A C 1
ATOM 996 O O . TRP A 1 123 ? -4.797 -30.703 2.531 1 90 123 TRP A O 1
ATOM 1006 N N . LEU A 1 124 ? -2.912 -31.453 3.42 1 91.62 124 LEU A N 1
ATOM 1007 C CA . LEU A 1 124 ? -3.307 -32.844 3.307 1 91.62 124 LEU A CA 1
ATOM 1008 C C . LEU A 1 124 ? -4.516 -33.156 4.188 1 91.62 124 LEU A C 1
ATOM 1010 O O . LEU A 1 124 ? -5.156 -34.188 4.039 1 91.62 124 LEU A O 1
ATOM 1014 N N . LYS A 1 125 ? -4.762 -32.25 4.992 1 88 125 LYS A N 1
ATOM 1015 C CA . LYS A 1 125 ? -5.953 -32.406 5.824 1 88 125 LYS A CA 1
ATOM 1016 C C . LYS A 1 125 ? -7.223 -32.125 5.023 1 88 125 LYS A C 1
ATOM 1018 O O . LYS A 1 125 ? -8.32 -32.469 5.457 1 88 125 LYS A O 1
ATOM 1023 N N . GLN A 1 126 ? -7.035 -31.656 3.809 1 87.06 126 GLN A N 1
ATOM 1024 C CA . GLN A 1 126 ? -8.211 -31.219 3.059 1 87.06 126 GLN A CA 1
ATOM 1025 C C . GLN A 1 126 ? -8.188 -31.781 1.639 1 87.06 126 GLN A C 1
ATOM 1027 O O . GLN A 1 126 ? -9.242 -31.938 1.014 1 87.06 126 GLN A O 1
ATOM 1032 N N . VAL A 1 127 ? -7.039 -32.062 1.175 1 91 127 VAL A N 1
ATOM 1033 C CA . VAL A 1 127 ? -6.934 -32.438 -0.225 1 91 127 VAL A CA 1
ATOM 1034 C C . VAL A 1 127 ? -5.824 -33.469 -0.387 1 91 127 VAL A C 1
ATOM 1036 O O . VAL A 1 127 ? -4.996 -33.656 0.509 1 91 127 VAL A O 1
ATOM 1039 N N . ASN A 1 128 ? -5.852 -34.281 -1.546 1 93 128 ASN A N 1
ATOM 1040 C CA . ASN A 1 128 ? -4.668 -34.938 -2.062 1 93 128 ASN A CA 1
ATOM 1041 C C . ASN A 1 128 ? -3.719 -33.969 -2.754 1 93 128 ASN A C 1
ATOM 1043 O O . ASN A 1 128 ? -4.16 -33 -3.391 1 93 128 ASN A O 1
ATOM 1047 N N . LEU A 1 129 ? -2.426 -34.25 -2.605 1 95.56 129 LEU A N 1
ATOM 1048 C CA . LEU A 1 129 ? -1.469 -33.312 -3.178 1 95.56 129 LEU A CA 1
ATOM 1049 C C . LEU A 1 129 ? -0.548 -34 -4.172 1 95.56 129 LEU A C 1
ATOM 1051 O O . LEU A 1 129 ? -0.077 -35.125 -3.914 1 95.56 129 LEU A O 1
ATOM 1055 N N . LEU A 1 130 ? -0.374 -33.375 -5.289 1 97.88 130 LEU A N 1
ATOM 1056 C CA . LEU A 1 130 ? 0.608 -33.812 -6.289 1 97.88 130 LEU A CA 1
ATOM 1057 C C . LEU A 1 130 ? 1.622 -32.688 -6.543 1 97.88 130 LEU A C 1
ATOM 1059 O O . LEU A 1 130 ? 1.244 -31.547 -6.824 1 97.88 130 LEU A O 1
ATOM 1063 N N . PHE A 1 131 ? 2.912 -33.031 -6.363 1 98 131 PHE A N 1
ATOM 1064 C CA . PHE A 1 131 ? 4.016 -32.125 -6.684 1 98 131 PHE A CA 1
ATOM 1065 C C . PHE A 1 131 ? 4.828 -32.688 -7.855 1 98 131 PHE A C 1
ATOM 1067 O O . PHE A 1 131 ? 5.109 -33.875 -7.918 1 98 131 PHE A O 1
ATOM 1074 N N . ILE A 1 132 ? 5.133 -31.797 -8.758 1 98.12 132 ILE A N 1
ATOM 1075 C CA . ILE A 1 132 ? 5.977 -32.156 -9.898 1 98.12 132 ILE A CA 1
ATOM 1076 C C . ILE A 1 132 ? 7.098 -31.125 -10.047 1 98.12 132 ILE A C 1
ATOM 1078 O O . ILE A 1 132 ? 6.844 -29.906 -10.039 1 98.12 132 ILE A O 1
ATOM 1082 N N . ASP A 1 133 ? 8.312 -31.578 -10.078 1 97.25 133 ASP A N 1
ATOM 1083 C CA . ASP A 1 133 ? 9.406 -30.656 -10.398 1 97.25 133 ASP A CA 1
ATOM 1084 C C . ASP A 1 133 ? 9.414 -30.312 -11.883 1 97.25 133 ASP A C 1
ATOM 1086 O O . ASP A 1 133 ? 9.836 -31.125 -12.719 1 97.25 133 ASP A O 1
ATOM 1090 N N . TYR A 1 134 ? 8.977 -29.188 -12.117 1 96 134 TYR A N 1
ATOM 1091 C CA . TYR A 1 134 ? 8.844 -28.672 -13.477 1 96 134 TYR A CA 1
ATOM 1092 C C . TYR A 1 134 ? 9.422 -27.266 -13.586 1 96 134 TYR A C 1
ATOM 1094 O O . TYR A 1 134 ? 9.484 -26.531 -12.594 1 96 134 TYR A O 1
ATOM 1102 N N . PRO A 1 135 ? 9.82 -26.891 -14.812 1 96.31 135 PRO A N 1
ATOM 1103 C CA . PRO A 1 135 ? 10.07 -27.625 -16.047 1 96.31 135 PRO A CA 1
ATOM 1104 C C . PRO A 1 135 ? 11.18 -28.672 -15.898 1 96.31 135 PRO A C 1
ATOM 1106 O O . PRO A 1 135 ? 11.828 -28.75 -14.844 1 96.31 135 PRO A O 1
ATOM 1109 N N . VAL A 1 136 ? 11.297 -29.531 -16.906 1 96.88 136 VAL A N 1
ATOM 1110 C CA . VAL A 1 136 ? 12.375 -30.516 -16.859 1 96.88 136 VAL A CA 1
ATOM 1111 C C . VAL A 1 136 ? 13.695 -29.812 -16.562 1 96.88 136 VAL A C 1
ATOM 1113 O O . VAL A 1 136 ? 13.977 -28.734 -17.109 1 96.88 136 VAL A O 1
ATOM 1116 N N . GLY A 1 137 ? 14.484 -30.344 -15.586 1 94.94 137 GLY A N 1
ATOM 1117 C CA . GLY A 1 137 ? 15.734 -29.75 -15.156 1 94.94 137 GLY A CA 1
ATOM 1118 C C . GLY A 1 137 ? 15.641 -29.109 -13.781 1 94.94 137 GLY A C 1
ATOM 1119 O O . GLY A 1 137 ? 16.656 -28.734 -13.203 1 94.94 137 GLY A O 1
ATOM 1120 N N . VAL A 1 138 ? 14.484 -29.031 -13.219 1 94.56 138 VAL A N 1
ATOM 1121 C CA . VAL A 1 138 ? 14.266 -28.406 -11.922 1 94.56 138 VAL A CA 1
ATOM 1122 C C . VAL A 1 138 ? 14.188 -29.484 -10.836 1 94.56 138 VAL A C 1
ATOM 1124 O O . VAL A 1 138 ? 13.633 -30.562 -11.055 1 94.56 138 VAL A O 1
ATOM 1127 N N . GLY A 1 139 ? 14.734 -29.125 -9.648 1 95.25 139 GLY A N 1
ATOM 1128 C CA . GLY A 1 139 ? 14.672 -30.078 -8.547 1 95.25 139 GLY A CA 1
ATOM 1129 C C . GLY A 1 139 ? 15.32 -31.406 -8.867 1 95.25 139 GLY A C 1
ATOM 1130 O O . GLY A 1 139 ? 16.484 -31.453 -9.273 1 95.25 139 GLY A O 1
ATOM 1131 N N . PHE A 1 140 ? 14.516 -32.469 -8.758 1 97.06 140 PHE A N 1
ATOM 1132 C CA . PHE A 1 140 ? 15.023 -33.812 -9.047 1 97.06 140 PHE A CA 1
ATOM 1133 C C . PHE A 1 140 ? 14.805 -34.156 -10.516 1 97.06 140 PHE A C 1
ATOM 1135 O O . PHE A 1 140 ? 15.32 -35.156 -11 1 97.06 140 PHE A O 1
ATOM 1142 N N . SER A 1 141 ? 14.016 -33.375 -11.18 1 97.38 141 SER A N 1
ATOM 1143 C CA . SER A 1 141 ? 13.883 -33.594 -12.617 1 97.38 141 SER A CA 1
ATOM 1144 C C . SER A 1 141 ? 15.18 -33.281 -13.352 1 97.38 141 SER A C 1
ATOM 1146 O O . SER A 1 141 ? 15.953 -32.438 -12.914 1 97.38 141 SER A O 1
ATOM 1148 N N . TYR A 1 142 ? 15.406 -33.938 -14.492 1 96.88 142 TYR A N 1
ATOM 1149 C CA . TYR A 1 142 ? 16.688 -33.75 -15.164 1 96.88 142 TYR A CA 1
ATOM 1150 C C . TYR A 1 142 ? 16.594 -34.094 -16.641 1 96.88 142 TYR A C 1
ATOM 1152 O O . TYR A 1 142 ? 15.602 -34.688 -17.078 1 96.88 142 TYR A O 1
ATOM 1160 N N . VAL A 1 143 ? 17.578 -33.656 -17.359 1 96.94 143 VAL A N 1
ATOM 1161 C CA . VAL A 1 143 ? 17.703 -34 -18.781 1 96.94 143 VAL A CA 1
ATOM 1162 C C . VAL A 1 143 ? 18.984 -34.812 -19 1 96.94 143 VAL A C 1
ATOM 1164 O O . VAL A 1 143 ? 19.984 -34.594 -18.312 1 96.94 143 VAL A O 1
ATOM 1167 N N . SER A 1 144 ? 18.922 -35.656 -19.969 1 96.56 144 SER A N 1
ATOM 1168 C CA . SER A 1 144 ? 20.078 -36.469 -20.312 1 96.56 144 SER A CA 1
ATOM 1169 C C . SER A 1 144 ? 21.062 -35.656 -21.172 1 96.56 144 SER A C 1
ATOM 1171 O O . SER A 1 144 ? 22.266 -35.938 -21.141 1 96.56 144 SER A O 1
ATOM 1173 N N . TYR A 1 145 ? 20.531 -34.75 -21.969 1 95.31 145 TYR A N 1
ATOM 1174 C CA . TYR A 1 145 ? 21.297 -33.875 -22.812 1 95.31 145 TYR A CA 1
ATOM 1175 C C . TYR A 1 145 ? 20.656 -32.5 -22.906 1 95.31 145 TYR A C 1
ATOM 1177 O O . TYR A 1 145 ? 19.438 -32.375 -22.766 1 95.31 145 TYR A O 1
ATOM 1185 N N . PRO A 1 146 ? 21.391 -31.5 -23.141 1 94.19 146 PRO A N 1
ATOM 1186 C CA . PRO A 1 146 ? 20.891 -30.109 -23.094 1 94.19 146 PRO A CA 1
ATOM 1187 C C . PRO A 1 146 ? 19.734 -29.859 -24.062 1 94.19 146 PRO A C 1
ATOM 1189 O O . PRO A 1 146 ? 18.859 -29.047 -23.781 1 94.19 146 PRO A O 1
ATOM 1192 N N . SER A 1 147 ? 19.719 -30.562 -25.094 1 95.81 147 SER A N 1
ATOM 1193 C CA . SER A 1 147 ? 18.688 -30.344 -26.109 1 95.81 147 SER A CA 1
ATOM 1194 C C . SER A 1 147 ? 17.328 -30.828 -25.625 1 95.81 147 SER A C 1
ATOM 1196 O O . SER A 1 147 ? 16.297 -30.531 -26.25 1 95.81 147 SER A O 1
ATOM 1198 N N . ALA A 1 148 ? 17.312 -31.516 -24.484 1 97.38 148 ALA A N 1
ATOM 1199 C CA . ALA A 1 148 ? 16.062 -32.062 -23.969 1 97.38 148 ALA A CA 1
ATOM 1200 C C . ALA A 1 148 ? 15.344 -31.047 -23.078 1 97.38 148 ALA A C 1
ATOM 1202 O O . ALA A 1 148 ? 14.195 -31.266 -22.672 1 97.38 148 ALA A O 1
ATOM 1203 N N . TYR A 1 149 ? 15.953 -29.891 -22.828 1 96.56 149 TYR A N 1
ATOM 1204 C CA . TYR A 1 149 ? 15.258 -28.844 -22.078 1 96.56 149 TYR A CA 1
ATOM 1205 C C . TYR A 1 149 ? 14.055 -28.328 -22.859 1 96.56 149 TYR A C 1
ATOM 1207 O O . TYR A 1 149 ? 14.07 -28.312 -24.094 1 96.56 149 TYR A O 1
ATOM 1215 N N . SER A 1 150 ? 12.992 -27.969 -22.109 1 97.06 150 SER A N 1
ATOM 1216 C CA . SER A 1 150 ? 11.852 -27.312 -22.75 1 97.06 150 SER A CA 1
ATOM 1217 C C . SER A 1 150 ? 12.195 -25.891 -23.156 1 97.06 150 SER A C 1
ATOM 1219 O O . SER A 1 150 ? 12.883 -25.172 -22.422 1 97.06 150 SER A O 1
ATOM 1221 N N . THR A 1 151 ? 11.695 -25.422 -24.297 1 96.25 151 THR A N 1
ATOM 1222 C CA . THR A 1 151 ? 12.094 -24.109 -24.812 1 96.25 151 THR A CA 1
ATOM 1223 C C . THR A 1 151 ? 10.883 -23.203 -24.953 1 96.25 151 THR A C 1
ATOM 1225 O O . THR A 1 151 ? 11.031 -22.016 -25.266 1 96.25 151 THR A O 1
ATOM 1228 N N . THR A 1 152 ? 9.695 -23.703 -24.781 1 97.06 152 THR A N 1
ATOM 1229 C CA . THR A 1 152 ? 8.484 -22.891 -24.797 1 97.06 152 THR A CA 1
ATOM 1230 C C . THR A 1 152 ? 7.578 -23.234 -23.625 1 97.06 152 THR A C 1
ATOM 1232 O O . THR A 1 152 ? 7.629 -24.344 -23.109 1 97.06 152 THR A O 1
ATOM 1235 N N . ASP A 1 153 ? 6.746 -22.312 -23.297 1 97.12 153 ASP A N 1
ATOM 1236 C CA . ASP A 1 153 ? 5.777 -22.547 -22.234 1 97.12 153 ASP A CA 1
ATOM 1237 C C . ASP A 1 153 ? 4.789 -23.641 -22.609 1 97.12 153 ASP A C 1
ATOM 1239 O O . ASP A 1 153 ? 4.379 -24.438 -21.766 1 97.12 153 ASP A O 1
ATOM 1243 N N . VAL A 1 154 ? 4.465 -23.703 -23.828 1 98 154 VAL A N 1
ATOM 1244 C CA . VAL A 1 154 ? 3.541 -24.719 -24.312 1 98 154 VAL A CA 1
ATOM 1245 C C . VAL A 1 154 ? 4.16 -26.109 -24.156 1 98 154 VAL A C 1
ATOM 1247 O O . VAL A 1 154 ? 3.48 -27.062 -23.766 1 98 154 VAL A O 1
ATOM 1250 N N . GLN A 1 155 ? 5.438 -26.172 -24.438 1 98.31 155 GLN A N 1
ATOM 1251 C CA . GLN A 1 155 ? 6.141 -27.453 -24.281 1 98.31 155 GLN A CA 1
ATOM 1252 C C . GLN A 1 155 ? 6.195 -27.859 -22.812 1 98.31 155 GLN A C 1
ATOM 1254 O O . GLN A 1 155 ? 6.082 -29.047 -22.484 1 98.31 155 GLN A O 1
ATOM 1259 N N . VAL A 1 156 ? 6.414 -26.906 -21.953 1 98.12 156 VAL A N 1
ATOM 1260 C CA . VAL A 1 156 ? 6.387 -27.188 -20.516 1 98.12 156 VAL A CA 1
ATOM 1261 C C . VAL A 1 156 ? 5.027 -27.766 -20.125 1 98.12 156 VAL A C 1
ATOM 1263 O O . VAL A 1 156 ? 4.949 -28.766 -19.391 1 98.12 156 VAL A O 1
ATOM 1266 N N . GLY A 1 157 ? 3.951 -27.141 -20.625 1 98.31 157 GLY A N 1
ATOM 1267 C CA . GLY A 1 157 ? 2.611 -27.656 -20.391 1 98.31 157 GLY A CA 1
ATOM 1268 C C . GLY A 1 157 ? 2.426 -29.078 -20.891 1 98.31 157 GLY A C 1
ATOM 1269 O O . GLY A 1 157 ? 1.833 -29.922 -20.203 1 98.31 157 GLY A O 1
ATOM 1270 N N . GLN A 1 158 ? 3.002 -29.391 -22 1 98.38 158 GLN A N 1
ATOM 1271 C CA . GLN A 1 158 ? 2.881 -30.719 -22.594 1 98.38 158 GLN A CA 1
ATOM 1272 C C . GLN A 1 158 ? 3.609 -31.766 -21.75 1 98.38 158 GLN A C 1
ATOM 1274 O O . GLN A 1 158 ? 3.125 -32.875 -21.578 1 98.38 158 GLN A O 1
ATOM 1279 N N . ASP A 1 159 ? 4.762 -31.359 -21.312 1 98.62 159 ASP A N 1
ATOM 1280 C CA . ASP A 1 159 ? 5.492 -32.281 -20.438 1 98.62 159 ASP A CA 1
ATOM 1281 C C . ASP A 1 159 ? 4.68 -32.594 -19.188 1 98.62 159 ASP A C 1
ATOM 1283 O O . ASP A 1 159 ? 4.578 -33.75 -18.797 1 98.62 159 ASP A O 1
ATOM 1287 N N . LEU A 1 160 ? 4.137 -31.578 -18.609 1 98.62 160 LEU A N 1
ATOM 1288 C CA . LEU A 1 160 ? 3.312 -31.75 -17.422 1 98.62 160 LEU A CA 1
ATOM 1289 C C . LEU A 1 160 ? 2.092 -32.625 -17.719 1 98.62 160 LEU A C 1
ATOM 1291 O O . LEU A 1 160 ? 1.718 -33.469 -16.922 1 98.62 160 LEU A O 1
ATOM 1295 N N . TYR A 1 161 ? 1.485 -32.344 -18.812 1 98.5 161 TYR A N 1
ATOM 1296 C CA . TYR A 1 161 ? 0.35 -33.125 -19.266 1 98.5 161 TYR A CA 1
ATOM 1297 C C . TYR A 1 161 ? 0.696 -34.594 -19.297 1 98.5 161 TYR A C 1
ATOM 1299 O O . TYR A 1 161 ? -0.074 -35.438 -18.812 1 98.5 161 TYR A O 1
ATOM 1307 N N . HIS A 1 162 ? 1.835 -34.938 -19.797 1 98.31 162 HIS A N 1
ATOM 1308 C CA . HIS A 1 162 ? 2.277 -36.312 -19.891 1 98.31 162 HIS A CA 1
ATOM 1309 C C . HIS A 1 162 ? 2.471 -36.938 -18.5 1 98.31 162 HIS A C 1
ATOM 1311 O O . HIS A 1 162 ? 2.111 -38.094 -18.266 1 98.31 162 HIS A O 1
ATOM 1317 N N . VAL A 1 163 ? 3.053 -36.156 -17.625 1 98.56 163 VAL A N 1
ATOM 1318 C CA . VAL A 1 163 ? 3.248 -36.656 -16.266 1 98.56 163 VAL A CA 1
ATOM 1319 C C . VAL A 1 163 ? 1.894 -36.938 -15.625 1 98.56 163 VAL A C 1
ATOM 1321 O O . VAL A 1 163 ? 1.695 -38 -15.039 1 98.56 163 VAL A O 1
ATOM 1324 N N . ILE A 1 164 ? 0.969 -36.031 -15.727 1 98.38 164 ILE A N 1
ATOM 1325 C CA . ILE A 1 164 ? -0.341 -36.188 -15.102 1 98.38 164 ILE A CA 1
ATOM 1326 C C . ILE A 1 164 ? -1.052 -37.406 -15.688 1 98.38 164 ILE A C 1
ATOM 1328 O O . ILE A 1 164 ? -1.62 -38.219 -14.945 1 98.38 164 ILE A O 1
ATOM 1332 N N . ALA A 1 165 ? -0.96 -37.594 -16.969 1 97.5 165 ALA A N 1
ATOM 1333 C CA . ALA A 1 165 ? -1.574 -38.75 -17.625 1 97.5 165 ALA A CA 1
ATOM 1334 C C . ALA A 1 165 ? -1.009 -40.062 -17.062 1 97.5 165 ALA A C 1
ATOM 1336 O O . ALA A 1 165 ? -1.759 -40.969 -16.766 1 97.5 165 ALA A O 1
ATOM 1337 N N . GLU A 1 166 ? 0.245 -40.094 -16.922 1 97.5 166 GLU A N 1
ATOM 1338 C CA . GLU A 1 166 ? 0.893 -41.281 -16.422 1 97.5 166 GLU A CA 1
ATOM 1339 C C . GLU A 1 166 ? 0.573 -41.531 -14.953 1 97.5 166 GLU A C 1
ATOM 1341 O O . GLU A 1 166 ? 0.391 -42.688 -14.523 1 97.5 166 GLU A O 1
ATOM 1346 N N . VAL A 1 167 ? 0.57 -40.469 -14.18 1 97.62 167 VAL A N 1
ATOM 1347 C CA . VAL A 1 167 ? 0.232 -40.594 -12.766 1 97.62 167 VAL A CA 1
ATOM 1348 C C . VAL A 1 167 ? -1.182 -41.156 -12.625 1 97.62 167 VAL A C 1
ATOM 1350 O O . VAL A 1 167 ? -1.425 -42.031 -11.797 1 97.62 167 VAL A O 1
ATOM 1353 N N . LEU A 1 168 ? -2.121 -40.656 -13.43 1 96.44 168 LEU A N 1
ATOM 1354 C CA . LEU A 1 168 ? -3.51 -41.094 -13.359 1 96.44 168 LEU A CA 1
ATOM 1355 C C . LEU A 1 168 ? -3.641 -42.531 -13.828 1 96.44 168 LEU A C 1
ATOM 1357 O O . LEU A 1 168 ? -4.539 -43.25 -13.391 1 96.44 168 LEU A O 1
ATOM 1361 N N . ARG A 1 169 ? -2.746 -42.938 -14.695 1 94.88 169 ARG A N 1
ATOM 1362 C CA . ARG A 1 169 ? -2.719 -44.344 -15.117 1 94.88 169 ARG A CA 1
ATOM 1363 C C . ARG A 1 169 ? -2.18 -45.25 -14.008 1 94.88 169 ARG A C 1
ATOM 1365 O O . ARG A 1 169 ? -2.676 -46.344 -13.797 1 94.88 169 ARG A O 1
ATOM 1372 N N . LYS A 1 170 ? -1.226 -44.719 -13.289 1 95 170 LYS A N 1
ATOM 1373 C CA . LYS A 1 170 ? -0.591 -45.469 -12.211 1 95 170 LYS A CA 1
ATOM 1374 C C . LYS A 1 170 ? -1.486 -45.531 -10.977 1 95 170 LYS A C 1
ATOM 1376 O O . LYS A 1 170 ? -1.458 -46.5 -10.234 1 95 170 LYS A O 1
ATOM 1381 N N . ILE A 1 171 ? -2.152 -44.469 -10.75 1 95.62 171 ILE A N 1
ATOM 1382 C CA . ILE A 1 171 ? -3.121 -44.406 -9.656 1 95.62 171 ILE A CA 1
ATOM 1383 C C . ILE A 1 171 ? -4.52 -44.188 -10.227 1 95.62 171 ILE A C 1
ATOM 1385 O O . ILE A 1 171 ? -5.062 -43.062 -10.148 1 95.62 171 ILE A O 1
ATOM 1389 N N . THR A 1 172 ? -5.121 -45.25 -10.617 1 94.44 172 THR A N 1
ATOM 1390 C CA . THR A 1 172 ? -6.332 -45.188 -11.43 1 94.44 172 THR A CA 1
ATOM 13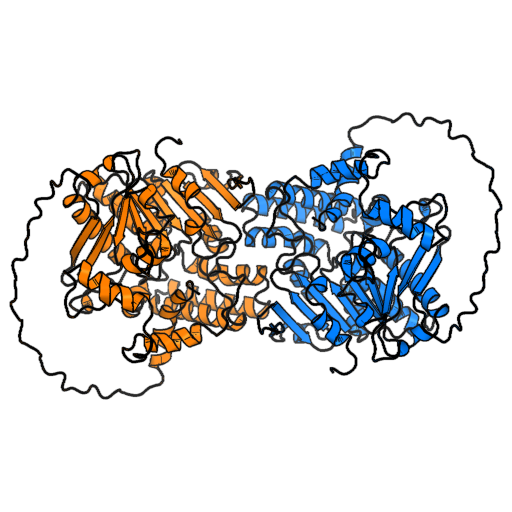91 C C . THR A 1 172 ? -7.48 -44.562 -10.656 1 94.44 172 THR A C 1
ATOM 1393 O O . THR A 1 172 ? -8.336 -43.906 -11.242 1 94.44 172 THR A O 1
ATOM 1396 N N . ALA A 1 173 ? -7.496 -44.688 -9.422 1 93.12 173 ALA A N 1
ATOM 1397 C CA . ALA A 1 173 ? -8.562 -44.125 -8.586 1 93.12 173 ALA A CA 1
ATOM 1398 C C . ALA A 1 173 ? -8.609 -42.625 -8.688 1 93.12 173 ALA A C 1
ATOM 1400 O O . ALA A 1 173 ? -9.648 -42 -8.445 1 93.12 173 ALA A O 1
ATOM 1401 N N . LEU A 1 174 ? -7.531 -42 -9.047 1 95.31 174 LEU A N 1
ATOM 1402 C CA . LEU A 1 174 ? -7.438 -40.562 -9.133 1 95.31 174 LEU A CA 1
ATOM 1403 C C . LEU A 1 174 ? -8.141 -40.031 -10.383 1 95.31 174 LEU A C 1
ATOM 1405 O O . LEU A 1 174 ? -8.391 -38.844 -10.5 1 95.31 174 LEU A O 1
ATOM 1409 N N . GLN A 1 175 ? -8.484 -40.844 -11.281 1 94.94 175 GLN A N 1
ATOM 1410 C CA . GLN A 1 175 ? -9.078 -40.438 -12.547 1 94.94 175 GLN A CA 1
ATOM 1411 C C . GLN A 1 175 ? -10.469 -39.844 -12.32 1 94.94 175 GLN A C 1
ATOM 1413 O O . GLN A 1 175 ? -10.914 -39 -13.102 1 94.94 175 GLN A O 1
ATOM 1418 N N . ASN A 1 176 ? -11.117 -40.25 -11.289 1 92 176 ASN A N 1
ATOM 1419 C CA . ASN A 1 176 ? -12.484 -39.812 -11.047 1 92 176 ASN A CA 1
ATOM 1420 C C . ASN A 1 176 ? -12.547 -38.719 -9.969 1 92 176 ASN A C 1
ATOM 1422 O O . ASN A 1 176 ? -13.609 -38.156 -9.711 1 92 176 ASN A O 1
ATOM 1426 N N . VAL A 1 177 ? -11.438 -38.438 -9.375 1 92.44 177 VAL A N 1
ATOM 1427 C CA . VAL A 1 177 ? -11.367 -37.438 -8.328 1 92.44 177 VAL A CA 1
ATOM 1428 C C . VAL A 1 177 ? -11.281 -36.031 -8.969 1 92.44 177 VAL A C 1
ATOM 1430 O O . VAL A 1 177 ? -10.602 -35.875 -9.984 1 92.44 177 VAL A O 1
ATOM 1433 N N . PRO A 1 178 ? -12.047 -35.031 -8.383 1 93 178 PRO A N 1
ATOM 1434 C CA . PRO A 1 178 ? -11.891 -33.688 -8.938 1 93 178 PRO A CA 1
ATOM 1435 C C . PRO A 1 178 ? -10.445 -33.188 -8.906 1 93 178 PRO A C 1
ATOM 1437 O O . PRO A 1 178 ? -9.797 -33.25 -7.859 1 93 178 PRO A O 1
ATOM 1440 N N . LEU A 1 179 ? -9.961 -32.75 -10.016 1 95.44 179 LEU A N 1
ATOM 1441 C CA . LEU A 1 179 ? -8.594 -32.281 -10.156 1 95.44 179 LEU A CA 1
ATOM 1442 C C . LEU A 1 179 ? -8.562 -30.75 -10.25 1 95.44 179 LEU A C 1
ATOM 1444 O O . LEU A 1 179 ? -9.289 -30.156 -11.055 1 95.44 179 LEU A O 1
ATOM 1448 N N . TYR A 1 180 ? -7.758 -30.125 -9.398 1 94.19 180 TYR A N 1
ATOM 1449 C CA . TYR A 1 180 ? -7.52 -28.688 -9.438 1 94.19 180 TYR A CA 1
ATOM 1450 C C . TYR A 1 180 ? -6.035 -28.391 -9.617 1 94.19 180 TYR A C 1
ATOM 1452 O O . TYR A 1 180 ? -5.184 -29.078 -9.062 1 94.19 180 TYR A O 1
ATOM 1460 N N . ILE A 1 181 ? -5.777 -27.344 -10.359 1 95.94 181 ILE A N 1
ATOM 1461 C CA . ILE A 1 181 ? -4.422 -26.844 -10.555 1 95.94 181 ILE A CA 1
ATOM 1462 C C . ILE A 1 181 ? -4.246 -25.5 -9.836 1 95.94 181 ILE A C 1
ATOM 1464 O O . ILE A 1 181 ? -5.023 -24.578 -10.055 1 95.94 181 ILE A O 1
ATOM 1468 N N . ILE A 1 182 ? -3.273 -25.422 -9.031 1 94.19 182 ILE A N 1
ATOM 1469 C CA . ILE A 1 182 ? -2.922 -24.156 -8.398 1 94.19 182 ILE A CA 1
ATOM 1470 C C . ILE A 1 182 ? -1.524 -23.719 -8.844 1 94.19 182 ILE A C 1
ATOM 1472 O O . ILE A 1 182 ? -0.545 -24.438 -8.602 1 94.19 182 ILE A O 1
ATOM 1476 N N . GLY A 1 183 ? -1.457 -22.656 -9.523 1 95.5 183 GLY A N 1
ATOM 1477 C CA . GLY A 1 183 ? -0.193 -22.141 -10.023 1 95.5 183 GLY A CA 1
ATOM 1478 C C . GLY A 1 183 ? 0.144 -20.766 -9.484 1 95.5 183 GLY A C 1
ATOM 1479 O O . GLY A 1 183 ? -0.678 -19.844 -9.555 1 95.5 183 GLY A O 1
ATOM 1480 N N . GLU A 1 184 ? 1.354 -20.609 -9 1 93.81 184 GLU A N 1
ATOM 1481 C CA . GLU A 1 184 ? 1.831 -19.328 -8.477 1 93.81 184 GLU A CA 1
ATOM 1482 C C . GLU A 1 184 ? 2.746 -18.641 -9.477 1 93.81 184 GLU A C 1
ATOM 1484 O O . GLU A 1 184 ? 3.619 -19.266 -10.078 1 93.81 184 GLU A O 1
ATOM 1489 N N . SER A 1 185 ? 2.533 -17.375 -9.656 1 95.19 185 SER A N 1
ATOM 1490 C CA . SER A 1 185 ? 3.465 -16.594 -10.469 1 95.19 185 SER A CA 1
ATOM 1491 C C . SER A 1 185 ? 3.59 -17.172 -11.875 1 95.19 185 SER A C 1
ATOM 1493 O O . SER A 1 185 ? 2.588 -17.375 -12.562 1 95.19 185 SER A O 1
ATOM 1495 N N . TYR A 1 186 ? 4.766 -17.625 -12.289 1 94.62 186 TYR A N 1
ATOM 1496 C CA . TYR A 1 186 ? 4.98 -18.281 -13.57 1 94.62 186 TYR A CA 1
ATOM 1497 C C . TYR A 1 186 ? 4.211 -19.594 -13.641 1 94.62 186 TYR A C 1
ATOM 1499 O O . TYR A 1 186 ? 3.789 -20.016 -14.727 1 94.62 186 TYR A O 1
ATOM 1507 N N . GLY A 1 187 ? 4.008 -20.203 -12.484 1 96.25 187 GLY A N 1
ATOM 1508 C CA . GLY A 1 187 ? 3.184 -21.406 -12.43 1 96.25 187 GLY A CA 1
ATOM 1509 C C . GLY A 1 187 ? 1.741 -21.156 -12.828 1 96.25 187 GLY A C 1
ATOM 1510 O O . GLY A 1 187 ? 1.058 -22.062 -13.312 1 96.25 187 GLY A O 1
ATOM 1511 N N . GLY A 1 188 ? 1.31 -19.938 -12.578 1 96.81 188 GLY A N 1
ATOM 1512 C CA . GLY A 1 188 ? -0.01 -19.562 -13.062 1 96.81 188 GLY A CA 1
ATOM 1513 C C . GLY A 1 188 ? -0.096 -19.531 -14.578 1 96.81 188 GLY A C 1
ATOM 1514 O O . GLY A 1 188 ? -1.096 -19.953 -15.164 1 96.81 188 GLY A O 1
ATOM 1515 N N . LYS A 1 189 ? 0.93 -19.047 -15.18 1 97.5 189 LYS A N 1
ATOM 1516 C CA . LYS A 1 189 ? 1.03 -19.047 -16.641 1 97.5 189 LYS A CA 1
ATOM 1517 C C . LYS A 1 189 ? 0.979 -20.469 -17.188 1 97.5 189 LYS A C 1
ATOM 1519 O O . LYS A 1 189 ? 0.17 -20.766 -18.078 1 97.5 189 LYS A O 1
ATOM 1524 N N . ILE A 1 190 ? 1.766 -21.297 -16.609 1 98 190 ILE A N 1
ATOM 1525 C CA . ILE A 1 190 ? 1.849 -22.688 -17.062 1 98 190 ILE A CA 1
ATOM 1526 C C . ILE A 1 190 ? 0.552 -23.422 -16.719 1 98 190 ILE A C 1
ATOM 1528 O O . ILE A 1 190 ? 0.096 -24.266 -17.484 1 98 190 ILE A O 1
ATOM 1532 N N . GLY A 1 191 ? 0.007 -23.047 -15.562 1 97.94 191 GLY A N 1
ATOM 1533 C CA . GLY A 1 191 ? -1.255 -23.656 -15.164 1 97.94 191 GLY A CA 1
ATOM 1534 C C . GLY A 1 191 ? -2.377 -23.391 -16.156 1 97.94 191 GLY A C 1
ATOM 1535 O O . GLY A 1 191 ? -3.184 -24.281 -16.438 1 97.94 191 GLY A O 1
ATOM 1536 N N . ALA A 1 192 ? -2.471 -22.234 -16.672 1 98.38 192 ALA A N 1
ATOM 1537 C CA . ALA A 1 192 ? -3.473 -21.922 -17.688 1 98.38 192 ALA A CA 1
ATOM 1538 C C . ALA A 1 192 ? -3.26 -22.734 -18.953 1 98.38 192 ALA A C 1
A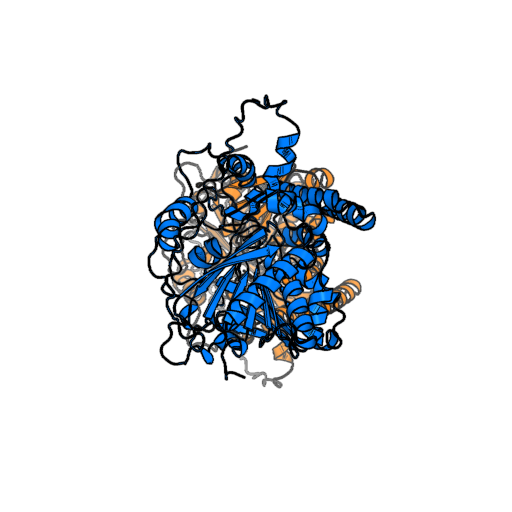TOM 1540 O O . ALA A 1 192 ? -4.211 -23.281 -19.516 1 98.38 192 ALA A O 1
ATOM 1541 N N . ILE A 1 193 ? -2.043 -22.859 -19.344 1 98.62 193 ILE A N 1
ATOM 1542 C CA . ILE A 1 193 ? -1.696 -23.625 -20.547 1 98.62 193 ILE A CA 1
ATOM 1543 C C . ILE A 1 193 ? -2.025 -25.109 -20.328 1 98.62 193 ILE A C 1
ATOM 1545 O O . ILE A 1 193 ? -2.666 -25.734 -21.172 1 98.62 193 ILE A O 1
ATOM 1549 N N . LEU A 1 194 ? -1.598 -25.594 -19.172 1 98.75 194 LEU A N 1
ATOM 1550 C CA . LEU A 1 194 ? -1.842 -26.984 -18.844 1 98.75 194 LEU A CA 1
ATOM 1551 C C . LEU A 1 194 ? -3.338 -27.281 -18.781 1 98.75 194 LEU A C 1
ATOM 1553 O O . LEU A 1 194 ? -3.789 -28.328 -19.281 1 98.75 194 LEU A O 1
ATOM 1557 N N . GLY A 1 195 ? -4.082 -26.375 -18.156 1 98.5 195 GLY A N 1
ATOM 1558 C CA . GLY A 1 195 ? -5.523 -26.562 -18.125 1 98.5 195 GLY A CA 1
ATOM 1559 C C . GLY A 1 195 ? -6.141 -26.703 -19.5 1 98.5 195 GLY A C 1
ATOM 1560 O O . GLY A 1 195 ? -6.973 -27.594 -19.719 1 98.5 195 GLY A O 1
ATOM 1561 N N . HIS A 1 196 ? -5.75 -25.891 -20.375 1 98.44 196 HIS A N 1
ATOM 1562 C CA . HIS A 1 196 ? -6.215 -25.969 -21.75 1 98.44 196 HIS A CA 1
ATOM 1563 C C . HIS A 1 196 ? -5.867 -27.328 -22.359 1 98.44 196 HIS A C 1
ATOM 1565 O O . HIS A 1 196 ? -6.711 -27.953 -23 1 98.44 196 HIS A O 1
ATOM 1571 N N . GLN A 1 197 ? -4.676 -27.781 -22.125 1 98.62 197 GLN A N 1
ATOM 1572 C CA . GLN A 1 197 ? -4.215 -29.047 -22.703 1 98.62 197 GLN A CA 1
ATOM 1573 C C . GLN A 1 197 ? -4.961 -30.234 -22.094 1 98.62 197 GLN A C 1
ATOM 1575 O O . GLN A 1 197 ? -5.262 -31.203 -22.797 1 98.62 197 GLN A O 1
ATOM 1580 N N . LEU A 1 198 ? -5.25 -30.156 -20.828 1 98.44 198 LEU A N 1
ATOM 1581 C CA . LEU A 1 198 ? -6.031 -31.203 -20.188 1 98.44 198 LEU A CA 1
ATOM 1582 C C . LEU A 1 198 ? -7.441 -31.266 -20.766 1 98.44 198 LEU A C 1
ATOM 1584 O O . LEU A 1 198 ? -7.969 -32.375 -21.016 1 98.44 198 LEU A O 1
ATOM 1588 N N . ILE A 1 199 ? -8.055 -30.125 -21 1 98.06 199 ILE A N 1
ATOM 1589 C CA . ILE A 1 199 ? -9.383 -30.047 -21.578 1 98.06 199 ILE A CA 1
ATOM 1590 C C . ILE A 1 199 ? -9.375 -30.688 -22.969 1 98.06 199 ILE A C 1
ATOM 1592 O O . ILE A 1 199 ? -10.211 -31.531 -23.281 1 98.06 199 ILE A O 1
ATOM 1596 N N . GLN A 1 200 ? -8.375 -30.328 -23.75 1 97.75 200 GLN A N 1
ATOM 1597 C CA . GLN A 1 200 ? -8.266 -30.844 -25.109 1 97.75 200 GLN A CA 1
ATOM 1598 C C . GLN A 1 200 ? -8.031 -32.344 -25.094 1 97.75 200 GLN A C 1
ATOM 1600 O O . GLN A 1 200 ? -8.617 -33.094 -25.891 1 97.75 200 GLN A O 1
ATOM 1605 N N . GLY A 1 201 ? -7.176 -32.812 -24.203 1 97.19 201 GLY A N 1
ATOM 1606 C CA . GLY A 1 201 ? -6.918 -34.219 -24.078 1 97.19 201 GLY A CA 1
ATOM 1607 C C . GLY A 1 201 ? -8.148 -35.031 -23.672 1 97.19 201 GLY A C 1
ATOM 1608 O O . GLY A 1 201 ? -8.383 -36.125 -24.188 1 97.19 201 GLY A O 1
ATOM 1609 N N . ASN A 1 202 ? -8.852 -34.469 -22.75 1 95.19 202 ASN A N 1
ATOM 1610 C CA . ASN A 1 202 ? -10.086 -35.125 -22.328 1 95.19 202 ASN A CA 1
ATOM 1611 C C . ASN A 1 202 ? -11.094 -35.219 -23.469 1 95.19 202 ASN A C 1
ATOM 1613 O O . ASN A 1 202 ? -11.719 -36.25 -23.672 1 95.19 202 ASN A O 1
ATOM 1617 N N . LEU A 1 203 ? -11.266 -34.156 -24.188 1 95.56 203 LEU A N 1
ATOM 1618 C CA . LEU A 1 203 ? -12.203 -34.125 -25.312 1 95.56 203 LEU A CA 1
ATOM 1619 C C . LEU A 1 203 ? -11.812 -35.125 -26.391 1 95.56 203 LEU A C 1
ATOM 1621 O O . LEU A 1 203 ? -12.688 -35.719 -27.031 1 95.56 203 LEU A O 1
ATOM 1625 N N . ALA A 1 204 ? -10.555 -35.344 -26.5 1 96.19 204 ALA A N 1
ATOM 1626 C CA . ALA A 1 204 ? -10.039 -36.25 -27.531 1 96.19 204 ALA A CA 1
ATOM 1627 C C . ALA A 1 204 ? -10.031 -37.688 -27.031 1 96.19 204 ALA A C 1
ATOM 1629 O O . ALA A 1 204 ? -9.727 -38.594 -27.797 1 96.19 204 ALA A O 1
ATOM 1630 N N . GLY A 1 205 ? -10.242 -37.875 -25.812 1 94.25 205 GLY A N 1
ATOM 1631 C CA . GLY A 1 205 ? -10.234 -39.219 -25.234 1 94.25 205 GLY A CA 1
ATOM 1632 C C . GLY A 1 205 ? -8.836 -39.75 -24.969 1 94.25 205 GLY A C 1
ATOM 1633 O O . GLY A 1 205 ? -8.641 -40.969 -24.828 1 94.25 205 GLY A O 1
ATOM 1634 N N . GLN A 1 206 ? -7.91 -38.844 -24.844 1 94.94 206 GLN A N 1
ATOM 1635 C CA . GLN A 1 206 ? -6.52 -39.25 -24.672 1 94.94 206 GLN A CA 1
ATOM 1636 C C . GLN A 1 206 ? -6.148 -39.312 -23.188 1 94.94 206 GLN A C 1
ATOM 1638 O O . GLN A 1 206 ? -5.16 -39.969 -22.828 1 94.94 206 GLN A O 1
ATOM 1643 N N . ILE A 1 207 ? -6.875 -38.625 -22.391 1 94.94 207 ILE A N 1
ATOM 1644 C CA . ILE A 1 207 ? -6.715 -38.656 -20.938 1 94.94 207 ILE A CA 1
ATOM 1645 C C . ILE A 1 207 ? -8.086 -38.688 -20.281 1 94.94 207 ILE A C 1
ATOM 1647 O O . ILE A 1 207 ? -9.062 -38.156 -20.812 1 94.94 207 ILE A O 1
ATOM 1651 N N . GLN A 1 208 ? -8.148 -39.469 -19.25 1 94.12 208 GLN A N 1
ATOM 1652 C CA . GLN A 1 208 ? -9.336 -39.438 -18.422 1 94.12 208 GLN A CA 1
ATOM 1653 C C . GLN A 1 208 ? -9.07 -38.75 -17.094 1 94.12 208 GLN A C 1
ATOM 1655 O O . GLN A 1 208 ? -8.406 -39.312 -16.219 1 94.12 208 GLN A O 1
ATOM 1660 N N . CYS A 1 209 ? -9.523 -37.562 -16.953 1 94.94 209 CYS A N 1
ATOM 1661 C CA . CYS A 1 209 ? -9.391 -36.844 -15.703 1 94.94 209 CYS A CA 1
ATOM 1662 C C . CYS A 1 209 ? -10.617 -35.969 -15.461 1 94.94 209 CYS A C 1
ATOM 1664 O O . CYS A 1 209 ? -11.32 -35.594 -16.391 1 94.94 209 CYS A O 1
ATOM 1666 N N . ASN A 1 210 ? -10.953 -35.719 -14.203 1 94.88 210 ASN A N 1
ATOM 1667 C CA . ASN A 1 210 ? -12.039 -34.844 -13.781 1 94.88 210 ASN A CA 1
ATOM 1668 C C . ASN A 1 210 ? -11.523 -33.438 -13.453 1 94.88 210 ASN A C 1
ATOM 1670 O O . ASN A 1 210 ? -11.625 -33 -12.305 1 94.88 210 ASN A O 1
ATOM 1674 N N . PHE A 1 211 ? -10.984 -32.781 -14.477 1 96.25 211 PHE A N 1
ATOM 1675 C CA . PHE A 1 211 ? -10.43 -31.438 -14.305 1 96.25 211 PHE A CA 1
ATOM 1676 C C . PHE A 1 211 ? -11.539 -30.422 -14.055 1 96.25 211 PHE A C 1
ATOM 1678 O O . PHE A 1 211 ? -12.391 -30.203 -14.922 1 96.25 211 PHE A O 1
ATOM 1685 N N . ARG A 1 212 ? -11.453 -29.703 -12.867 1 93.44 212 ARG A N 1
ATOM 1686 C CA . ARG A 1 212 ? -12.602 -28.906 -12.453 1 93.44 212 ARG A CA 1
ATOM 1687 C C . ARG A 1 212 ? -12.234 -27.438 -12.328 1 93.44 212 ARG A C 1
ATOM 1689 O O . ARG A 1 212 ? -13.102 -26.562 -12.375 1 93.44 212 ARG A O 1
ATOM 1696 N N . GLY A 1 213 ? -10.938 -27.172 -12.18 1 94 213 GLY A N 1
ATOM 1697 C CA . GLY A 1 213 ? -10.68 -25.75 -12 1 94 213 GLY A CA 1
ATOM 1698 C C . GLY A 1 213 ? -9.211 -25.438 -11.805 1 94 213 GLY A C 1
ATOM 1699 O O . GLY A 1 213 ? -8.383 -26.344 -11.68 1 94 213 GLY A O 1
ATOM 1700 N N . THR A 1 214 ? -8.914 -24.141 -11.844 1 94.69 214 THR A N 1
ATOM 1701 C CA . THR A 1 214 ? -7.574 -23.625 -11.602 1 94.69 214 THR A CA 1
ATOM 1702 C C . THR A 1 214 ? -7.625 -22.422 -10.664 1 94.69 214 THR A C 1
ATOM 1704 O O . THR A 1 214 ? -8.562 -21.625 -10.719 1 94.69 214 THR A O 1
ATOM 1707 N N . ILE A 1 215 ? -6.676 -22.359 -9.773 1 93.5 215 ILE A N 1
ATOM 1708 C CA . ILE A 1 215 ? -6.387 -21.156 -9.008 1 93.5 215 ILE A CA 1
ATOM 1709 C C . ILE A 1 215 ? -5.062 -20.547 -9.477 1 93.5 215 ILE A C 1
ATOM 1711 O O . ILE A 1 215 ? -4.008 -21.172 -9.352 1 93.5 215 ILE A O 1
ATOM 1715 N N . LEU A 1 216 ? -5.188 -19.422 -10 1 95.44 216 LEU A N 1
ATOM 1716 C CA . LEU A 1 216 ? -4.016 -18.703 -10.469 1 95.44 216 LEU A CA 1
ATOM 1717 C C . LEU A 1 216 ? -3.598 -17.625 -9.477 1 95.44 216 LEU A C 1
ATOM 1719 O O . LEU A 1 216 ? -4.234 -16.578 -9.391 1 95.44 216 LEU A O 1
ATOM 1723 N N . SER A 1 217 ? -2.529 -17.891 -8.781 1 94.06 217 SER A N 1
ATOM 1724 C CA . SER A 1 217 ? -2.043 -17.031 -7.707 1 94.06 217 SER A CA 1
ATOM 1725 C C . SER A 1 217 ? -0.96 -16.078 -8.211 1 94.06 217 SER A C 1
ATOM 1727 O O . SER A 1 217 ? 0.155 -16.516 -8.516 1 94.06 217 SER A O 1
ATOM 1729 N N . SER A 1 218 ? -1.246 -14.805 -8.219 1 95.62 218 SER A N 1
ATOM 1730 C CA . SER A 1 218 ? -0.327 -13.82 -8.781 1 95.62 218 SER A CA 1
ATOM 1731 C C . SER A 1 218 ? 0.225 -14.289 -10.125 1 95.62 218 SER A C 1
ATOM 1733 O O . SER A 1 218 ? 1.44 -14.32 -10.328 1 95.62 218 SER A O 1
ATOM 1735 N N . PRO A 1 219 ? -0.691 -14.578 -11.039 1 97.31 219 PRO A N 1
ATOM 1736 C CA . PRO A 1 219 ? -0.254 -15.273 -12.258 1 97.31 219 PRO A CA 1
ATOM 1737 C C . PRO A 1 219 ? 0.458 -14.344 -13.242 1 97.31 219 PRO A C 1
ATOM 1739 O O . PRO A 1 219 ? -0.06 -13.281 -13.57 1 97.31 219 PRO A O 1
ATOM 1742 N N . PHE A 1 220 ? 1.569 -14.805 -13.719 1 97.25 220 PHE A N 1
ATOM 1743 C CA . PHE A 1 220 ? 2.35 -14.07 -14.711 1 97.25 220 PHE A CA 1
ATOM 1744 C C . PHE A 1 220 ? 1.82 -14.328 -16.109 1 97.25 220 PHE A C 1
ATOM 1746 O O . PHE A 1 220 ? 2.566 -14.758 -17 1 97.25 220 PHE A O 1
ATOM 1753 N N . ILE A 1 221 ? 0.61 -13.914 -16.422 1 96.5 221 ILE A N 1
ATOM 1754 C CA . ILE A 1 221 ? -0.186 -14.242 -17.594 1 96.5 221 ILE A CA 1
ATOM 1755 C C . ILE A 1 221 ? 0.197 -13.328 -18.75 1 96.5 221 ILE A C 1
ATOM 1757 O O . ILE A 1 221 ? 0.219 -13.75 -19.906 1 96.5 221 ILE A O 1
ATOM 1761 N N . SER A 1 222 ? 0.429 -12.086 -18.469 1 97.81 222 SER A N 1
ATOM 1762 C CA . SER A 1 222 ? 0.699 -11.055 -19.469 1 97.81 222 SER A CA 1
ATOM 1763 C C . SER A 1 222 ? 1.921 -10.227 -19.094 1 97.81 222 SER A C 1
ATOM 1765 O O . SER A 1 222 ? 1.795 -9.18 -18.453 1 97.81 222 SER A O 1
ATOM 1767 N N . PRO A 1 223 ? 3.061 -10.625 -19.609 1 97.31 223 PRO A N 1
ATOM 1768 C CA . PRO A 1 223 ? 4.309 -9.961 -19.234 1 97.31 223 PRO A CA 1
ATOM 1769 C C . PRO A 1 223 ? 4.32 -8.477 -19.594 1 97.31 223 PRO A C 1
ATOM 1771 O O . PRO A 1 223 ? 4.809 -7.652 -18.812 1 97.31 223 PRO A O 1
ATOM 1774 N N . MET A 1 224 ? 3.752 -8.125 -20.719 1 97.38 224 MET A N 1
ATOM 1775 C CA . MET A 1 224 ? 3.75 -6.723 -21.125 1 97.38 224 MET A CA 1
ATOM 1776 C C . MET A 1 224 ? 2.895 -5.887 -20.172 1 97.38 224 MET A C 1
ATOM 1778 O O . MET A 1 224 ? 3.283 -4.781 -19.797 1 97.38 224 MET A O 1
ATOM 1782 N N . ASP A 1 225 ? 1.729 -6.41 -19.844 1 97.88 225 ASP A N 1
ATOM 1783 C CA . ASP A 1 225 ? 0.884 -5.695 -18.891 1 97.88 225 ASP A CA 1
ATOM 1784 C C . ASP A 1 225 ? 1.549 -5.613 -17.516 1 97.88 225 ASP A C 1
ATOM 1786 O O . ASP A 1 225 ? 1.407 -4.613 -16.812 1 97.88 225 ASP A O 1
ATOM 1790 N N . THR A 1 226 ? 2.24 -6.672 -17.172 1 98.12 226 THR A N 1
ATOM 1791 C CA . THR A 1 226 ? 2.98 -6.672 -15.906 1 98.12 226 THR A CA 1
ATOM 1792 C C . THR A 1 226 ? 4.07 -5.602 -15.922 1 98.12 226 THR A C 1
ATOM 1794 O O . THR A 1 226 ? 4.18 -4.805 -14.992 1 98.12 226 THR A O 1
ATOM 1797 N N . ALA A 1 227 ? 4.836 -5.562 -16.984 1 98.12 227 ALA A N 1
ATOM 1798 C CA . ALA A 1 227 ? 5.871 -4.539 -17.125 1 98.12 227 ALA A CA 1
ATOM 1799 C C . ALA A 1 227 ? 5.273 -3.139 -17.047 1 98.12 227 ALA A C 1
ATOM 1801 O O . ALA A 1 227 ? 5.797 -2.266 -16.359 1 98.12 227 ALA A O 1
ATOM 1802 N N . ALA A 1 228 ? 4.188 -2.945 -17.734 1 98.25 228 ALA A N 1
ATOM 1803 C CA . ALA A 1 228 ? 3.549 -1.634 -17.828 1 98.25 228 ALA A CA 1
ATOM 1804 C C . ALA A 1 228 ? 2.957 -1.22 -16.484 1 98.25 228 ALA A C 1
ATOM 1806 O O . ALA A 1 228 ? 2.67 -0.04 -16.25 1 98.25 228 ALA A O 1
ATOM 1807 N N . SER A 1 229 ? 2.715 -2.184 -15.641 1 98.12 229 SER A N 1
ATOM 1808 C CA . SER A 1 229 ? 2.068 -1.904 -14.359 1 98.12 229 SER A CA 1
ATOM 1809 C C . SER A 1 229 ? 3.08 -1.442 -13.32 1 98.12 229 SER A C 1
ATOM 1811 O O . SER A 1 229 ? 2.709 -0.837 -12.312 1 98.12 229 SER A O 1
ATOM 1813 N N . TYR A 1 230 ? 4.379 -1.733 -13.477 1 98.06 230 TYR A N 1
ATOM 1814 C CA . TYR A 1 230 ? 5.379 -1.48 -12.445 1 98.06 230 TYR A CA 1
ATOM 1815 C C . TYR A 1 230 ? 5.434 0 -12.094 1 98.06 230 TYR A C 1
ATOM 1817 O O . TYR A 1 230 ? 5.363 0.366 -10.914 1 98.06 230 TYR A O 1
ATOM 1825 N N . GLY A 1 231 ? 5.535 0.867 -13.062 1 97.69 231 GLY A N 1
ATOM 1826 C CA . GLY A 1 231 ? 5.637 2.299 -12.828 1 97.69 231 GLY A CA 1
ATOM 1827 C C . GLY A 1 231 ? 4.5 2.852 -11.992 1 97.69 231 GLY A C 1
ATOM 1828 O O . GLY A 1 231 ? 4.719 3.334 -10.883 1 97.69 231 GLY A O 1
ATOM 1829 N N . PRO A 1 232 ? 3.299 2.711 -12.508 1 97.12 232 PRO A N 1
ATOM 1830 C CA . PRO A 1 232 ? 2.148 3.252 -11.781 1 97.12 232 PRO A CA 1
ATOM 1831 C C . PRO A 1 232 ? 2.006 2.662 -10.375 1 97.12 232 PRO A C 1
ATOM 1833 O O . PRO A 1 232 ? 1.65 3.377 -9.438 1 97.12 232 PRO A O 1
ATOM 1836 N N . PHE A 1 233 ? 2.236 1.375 -10.203 1 97.69 233 PHE A N 1
ATOM 1837 C CA . PHE A 1 233 ? 2.1 0.726 -8.906 1 97.69 233 PHE A CA 1
ATOM 1838 C C . PHE A 1 233 ? 3.113 1.285 -7.914 1 97.69 233 PHE A C 1
ATOM 1840 O O . PHE A 1 233 ? 2.744 1.703 -6.816 1 97.69 233 PHE A O 1
ATOM 1847 N N . LEU A 1 234 ? 4.375 1.332 -8.328 1 97.12 234 LEU A N 1
ATOM 1848 C CA . LEU A 1 234 ? 5.43 1.817 -7.449 1 97.12 234 LEU A CA 1
ATOM 1849 C C . LEU A 1 234 ? 5.246 3.301 -7.145 1 97.12 234 LEU A C 1
ATOM 1851 O O . LEU A 1 234 ? 5.566 3.758 -6.047 1 97.12 234 LEU A O 1
ATOM 1855 N N . TYR A 1 235 ? 4.75 4.008 -8.117 1 96.25 235 TYR A N 1
ATOM 1856 C CA . TYR A 1 235 ? 4.477 5.43 -7.953 1 96.25 235 TYR A CA 1
ATOM 1857 C C . TYR A 1 235 ? 3.402 5.66 -6.898 1 96.25 235 TYR A C 1
ATOM 1859 O O . TYR A 1 235 ? 3.564 6.504 -6.012 1 96.25 235 TYR A O 1
ATOM 1867 N N . ALA A 1 236 ? 2.373 4.879 -6.969 1 94.94 236 ALA A N 1
ATOM 1868 C CA . ALA A 1 236 ? 1.277 4.996 -6.008 1 94.94 236 ALA A CA 1
ATOM 1869 C C . ALA A 1 236 ? 1.72 4.559 -4.613 1 94.94 236 ALA A C 1
ATOM 1871 O O . ALA A 1 236 ? 1.184 5.031 -3.609 1 94.94 236 ALA A O 1
ATOM 1872 N N . MET A 1 237 ? 2.738 3.695 -4.59 1 94.25 237 MET A N 1
ATOM 1873 C CA . MET A 1 237 ? 3.256 3.199 -3.318 1 94.25 237 MET A CA 1
ATOM 1874 C C . MET A 1 237 ? 4.32 4.137 -2.76 1 94.25 237 MET A C 1
ATOM 1876 O O . MET A 1 237 ? 4.91 3.861 -1.714 1 94.25 237 MET A O 1
ATOM 1880 N N . SER A 1 238 ? 4.594 5.215 -3.436 1 91.88 238 SER A N 1
ATOM 1881 C CA . SER A 1 238 ? 5.566 6.223 -3.021 1 91.88 238 SER A CA 1
ATOM 1882 C C . SER A 1 238 ? 6.98 5.648 -2.992 1 91.88 238 SER A C 1
ATOM 1884 O O . SER A 1 238 ? 7.789 6.023 -2.143 1 91.88 238 SER A O 1
ATOM 1886 N N . LEU A 1 239 ? 7.238 4.719 -3.889 1 94.38 239 LEU A N 1
ATOM 1887 C CA . LEU A 1 239 ? 8.555 4.09 -3.916 1 94.38 239 LEU A CA 1
ATOM 1888 C C . LEU A 1 239 ? 9.43 4.711 -4.996 1 94.38 239 LEU A C 1
ATOM 1890 O O . LEU A 1 239 ? 10.656 4.535 -4.988 1 94.38 239 LEU A O 1
ATOM 1894 N N . ILE A 1 240 ? 8.773 5.414 -5.93 1 93.88 240 ILE A N 1
ATOM 1895 C CA . ILE A 1 240 ? 9.531 6.082 -6.98 1 93.88 240 ILE A CA 1
ATOM 1896 C C . ILE A 1 240 ? 8.961 7.477 -7.223 1 93.88 240 ILE A C 1
ATOM 1898 O O . ILE A 1 240 ? 7.852 7.785 -6.781 1 93.88 240 ILE A O 1
ATOM 1902 N N . ASP A 1 241 ? 9.82 8.328 -7.836 1 91.75 241 ASP A N 1
ATOM 1903 C CA . ASP A 1 241 ? 9.391 9.688 -8.156 1 91.75 241 ASP A CA 1
ATOM 1904 C C . ASP A 1 241 ? 9.055 9.812 -9.641 1 91.75 241 ASP A C 1
ATOM 1906 O O . ASP A 1 241 ? 9 8.82 -10.367 1 91.75 241 ASP A O 1
ATOM 1910 N N . ASP A 1 242 ? 8.75 11 -10.125 1 92.19 242 ASP A N 1
ATOM 1911 C CA . ASP A 1 242 ? 8.328 11.258 -11.5 1 92.19 242 ASP A CA 1
ATOM 1912 C C . ASP A 1 242 ? 9.414 10.867 -12.492 1 92.19 242 ASP A C 1
ATOM 1914 O O . ASP A 1 242 ? 9.125 10.297 -13.547 1 92.19 242 ASP A O 1
ATOM 1918 N N . THR A 1 243 ? 10.625 11.227 -12.164 1 92.69 243 THR A N 1
ATOM 1919 C CA . THR A 1 243 ? 11.75 10.922 -13.039 1 92.69 243 THR A CA 1
ATOM 1920 C C . THR A 1 243 ? 11.914 9.414 -13.211 1 92.69 243 THR A C 1
ATOM 1922 O O . THR A 1 243 ? 12.086 8.93 -14.336 1 92.69 243 THR A O 1
ATOM 1925 N N . GLU A 1 244 ? 11.836 8.789 -12.117 1 95.19 244 GLU A N 1
ATOM 1926 C CA . GLU A 1 244 ? 11.969 7.332 -12.133 1 95.19 244 GLU A CA 1
ATOM 1927 C C . GLU A 1 244 ? 10.789 6.68 -12.844 1 95.19 244 GLU A C 1
ATOM 1929 O O . GLU A 1 244 ? 10.953 5.684 -13.555 1 95.19 244 GLU A O 1
ATOM 1934 N N . LEU A 1 245 ? 9.586 7.188 -12.633 1 96.06 245 LEU A N 1
ATOM 1935 C CA . LEU A 1 245 ? 8.414 6.719 -13.359 1 96.06 245 LEU A CA 1
ATOM 1936 C C . LEU A 1 245 ? 8.625 6.824 -14.867 1 96.06 245 LEU A C 1
ATOM 1938 O O . LEU A 1 245 ? 8.32 5.891 -15.609 1 96.06 245 LEU A O 1
ATOM 1942 N N . ASN A 1 246 ? 9.133 7.93 -15.312 1 95.88 246 ASN A N 1
ATOM 1943 C CA . ASN A 1 246 ? 9.391 8.133 -16.734 1 95.88 246 ASN A CA 1
ATOM 1944 C C . ASN A 1 246 ? 10.438 7.152 -17.266 1 95.88 246 ASN A C 1
ATOM 1946 O O . ASN A 1 246 ? 10.312 6.648 -18.375 1 95.88 246 ASN A O 1
ATOM 1950 N N . GLN A 1 247 ? 11.43 6.918 -16.469 1 96 247 GLN A N 1
ATOM 1951 C CA . GLN A 1 247 ? 12.453 5.953 -16.859 1 96 247 GLN A CA 1
ATOM 1952 C C . GLN A 1 247 ? 11.859 4.559 -17.047 1 96 247 GLN A C 1
ATOM 1954 O O . GLN A 1 247 ? 12.18 3.865 -18.016 1 96 247 GLN A O 1
ATOM 1959 N N . LEU A 1 248 ? 11.047 4.156 -16.125 1 97.62 248 LEU A N 1
ATOM 1960 C CA . LEU A 1 248 ? 10.398 2.852 -16.25 1 97.62 248 LEU A CA 1
ATOM 1961 C C . LEU A 1 248 ? 9.508 2.793 -17.484 1 97.62 248 LEU A C 1
ATOM 1963 O O . LEU A 1 248 ? 9.461 1.772 -18.172 1 97.62 248 LEU A O 1
ATOM 1967 N N . ASN A 1 249 ? 8.805 3.896 -17.766 1 97.88 249 ASN A N 1
ATOM 1968 C CA . ASN A 1 249 ? 7.961 3.947 -18.953 1 97.88 249 ASN A CA 1
ATOM 1969 C C . ASN A 1 249 ? 8.781 3.768 -20.234 1 97.88 249 ASN A C 1
ATOM 1971 O O . ASN A 1 249 ? 8.328 3.131 -21.188 1 97.88 249 ASN A O 1
ATOM 1975 N N . GLN A 1 250 ? 9.961 4.328 -20.234 1 97.81 250 GLN A N 1
ATOM 1976 C CA . GLN A 1 250 ? 10.844 4.168 -21.391 1 97.81 250 GLN A CA 1
ATOM 1977 C C . GLN A 1 250 ? 11.258 2.711 -21.562 1 97.81 250 GLN A C 1
ATOM 1979 O O . GLN A 1 250 ? 11.32 2.207 -22.688 1 97.81 250 GLN A O 1
ATOM 1984 N N . HIS A 1 251 ? 11.539 2.061 -20.5 1 97.69 251 HIS A N 1
ATOM 1985 C CA . HIS A 1 251 ? 11.875 0.642 -20.562 1 97.69 251 HIS A CA 1
ATOM 1986 C C . HIS A 1 251 ? 10.695 -0.182 -21.078 1 97.69 251 HIS A C 1
ATOM 1988 O O . HIS A 1 251 ? 10.883 -1.133 -21.844 1 97.69 251 HIS A O 1
ATOM 1994 N N . VAL A 1 252 ? 9.5 0.143 -20.625 1 98.38 252 VAL A N 1
ATOM 1995 C CA . VAL A 1 252 ? 8.297 -0.545 -21.078 1 98.38 252 VAL A CA 1
ATOM 1996 C C . VAL A 1 252 ? 8.172 -0.426 -22.594 1 98.38 252 VAL A C 1
ATOM 1998 O O . VAL A 1 252 ? 7.883 -1.411 -23.281 1 98.38 252 VAL A O 1
ATOM 2001 N N . GLU A 1 253 ? 8.398 0.771 -23.109 1 98.44 253 GLU A N 1
ATOM 2002 C CA . GLU A 1 253 ? 8.297 0.992 -24.547 1 98.44 253 GLU A CA 1
ATOM 2003 C C . GLU A 1 253 ? 9.344 0.178 -25.312 1 98.44 253 GLU A C 1
ATOM 2005 O O . GLU A 1 253 ? 9.07 -0.333 -26.391 1 98.44 253 GLU A O 1
ATOM 2010 N N . LYS A 1 254 ? 10.508 0.125 -24.75 1 98.19 254 LYS A N 1
ATOM 2011 C CA . LYS A 1 254 ? 11.562 -0.683 -25.359 1 98.19 254 LYS A CA 1
ATOM 2012 C C . LYS A 1 254 ? 11.164 -2.152 -25.422 1 98.19 254 LYS A C 1
ATOM 2014 O O . LYS A 1 254 ? 11.312 -2.801 -26.453 1 98.19 254 LYS A O 1
ATOM 2019 N N . ILE A 1 255 ? 10.664 -2.721 -24.375 1 98.06 255 ILE A N 1
ATOM 2020 C CA . ILE A 1 255 ? 10.227 -4.109 -24.328 1 98.06 255 ILE A CA 1
ATOM 2021 C C . ILE A 1 255 ? 9.102 -4.332 -25.328 1 98.06 255 ILE A C 1
ATOM 2023 O O . ILE A 1 255 ? 9.109 -5.316 -26.078 1 98.06 255 ILE A O 1
ATOM 2027 N N . LYS A 1 256 ? 8.172 -3.414 -25.359 1 97.94 256 LYS A N 1
ATOM 2028 C CA . LYS A 1 256 ? 7.051 -3.492 -26.297 1 97.94 256 LYS A CA 1
ATOM 2029 C C . LYS A 1 256 ? 7.543 -3.57 -27.734 1 97.94 256 LYS A C 1
ATOM 2031 O O . LYS A 1 256 ? 7.051 -4.383 -28.531 1 97.94 256 LYS A O 1
ATOM 2036 N N . SER A 1 257 ? 8.461 -2.717 -28.062 1 98.25 257 SER A N 1
ATOM 2037 C CA . SER A 1 257 ? 9.008 -2.674 -29.422 1 98.25 257 SER A CA 1
ATOM 2038 C C . SER A 1 257 ? 9.719 -3.979 -29.766 1 98.25 257 SER A C 1
ATOM 2040 O O . SER A 1 257 ? 9.578 -4.484 -30.891 1 98.25 257 SER A O 1
ATOM 2042 N N . LEU A 1 258 ? 10.461 -4.516 -28.828 1 98.12 258 LEU A N 1
ATOM 2043 C CA . LEU A 1 258 ? 11.188 -5.762 -29.062 1 98.12 258 LEU A CA 1
ATOM 2044 C C . LEU A 1 258 ? 10.227 -6.922 -29.266 1 98.12 258 LEU A C 1
ATOM 2046 O O . LEU A 1 258 ? 10.43 -7.758 -30.141 1 98.12 258 LEU A O 1
ATOM 2050 N N . ILE A 1 259 ? 9.18 -6.98 -28.516 1 97 259 ILE A N 1
ATOM 2051 C CA . ILE A 1 259 ? 8.18 -8.023 -28.688 1 97 259 ILE A CA 1
ATOM 2052 C C . ILE A 1 259 ? 7.504 -7.883 -30.047 1 97 259 ILE A C 1
ATOM 2054 O O . ILE A 1 259 ? 7.324 -8.867 -30.766 1 97 259 ILE A O 1
ATOM 2058 N N . ALA A 1 260 ? 7.168 -6.676 -30.422 1 96.56 260 ALA A N 1
ATOM 2059 C CA . ALA A 1 260 ? 6.477 -6.406 -31.672 1 96.56 260 ALA A CA 1
ATOM 2060 C C . ALA A 1 260 ? 7.316 -6.84 -32.875 1 96.56 260 ALA A C 1
ATOM 2062 O O . ALA A 1 260 ? 6.781 -7.246 -33.906 1 96.56 260 ALA A O 1
ATOM 2063 N N . THR A 1 261 ? 8.586 -6.809 -32.719 1 97.19 261 THR A N 1
ATOM 2064 C CA . THR A 1 261 ? 9.469 -7.148 -33.844 1 97.19 261 THR A CA 1
ATOM 2065 C C . THR A 1 261 ? 9.93 -8.602 -33.75 1 97.19 261 THR A C 1
ATOM 2067 O O . THR A 1 261 ? 10.789 -9.039 -34.5 1 97.19 261 THR A O 1
ATOM 2070 N N . GLY A 1 262 ? 9.477 -9.32 -32.781 1 95.38 262 GLY A N 1
ATOM 2071 C CA . GLY A 1 262 ? 9.742 -10.742 -32.656 1 95.38 262 GLY A CA 1
ATOM 2072 C C . GLY A 1 262 ? 11.055 -11.047 -31.969 1 95.38 262 GLY A C 1
ATOM 2073 O O . GLY A 1 262 ? 11.531 -12.18 -32 1 95.38 262 GLY A O 1
ATOM 2074 N N . ASN A 1 263 ? 11.688 -10.008 -31.359 1 96.94 263 ASN A N 1
ATOM 2075 C CA . ASN A 1 263 ? 12.922 -10.195 -30.609 1 96.94 263 ASN A CA 1
ATOM 2076 C C . ASN A 1 263 ? 12.648 -10.539 -29.156 1 96.94 263 ASN A C 1
ATOM 2078 O O . ASN A 1 263 ? 13.078 -9.82 -28.25 1 96.94 263 ASN A O 1
ATOM 2082 N N . ASN A 1 264 ? 12.117 -11.711 -28.922 1 96.94 264 ASN A N 1
ATOM 2083 C CA . ASN A 1 264 ? 11.594 -12.078 -27.609 1 96.94 264 ASN A CA 1
ATOM 2084 C C . ASN A 1 264 ? 12.711 -12.336 -26.609 1 96.94 264 ASN A C 1
ATOM 2086 O O . ASN A 1 264 ? 12.586 -12.008 -25.438 1 96.94 264 ASN A O 1
ATOM 2090 N N . LYS A 1 265 ? 13.727 -12.945 -27.047 1 94.94 265 LYS A N 1
ATOM 2091 C CA . LYS A 1 265 ? 14.844 -13.203 -26.141 1 94.94 265 LYS A CA 1
ATOM 2092 C C . LYS A 1 265 ? 15.406 -11.898 -25.578 1 94.94 265 LYS A C 1
ATOM 2094 O O . LYS A 1 265 ? 15.641 -11.781 -24.375 1 94.94 265 LYS A O 1
ATOM 2099 N N . GLU A 1 266 ? 15.555 -10.938 -26.469 1 95.5 266 GLU A N 1
ATOM 2100 C CA . GLU A 1 266 ? 16.047 -9.641 -26.031 1 95.5 266 GLU A CA 1
ATOM 2101 C C . GLU A 1 266 ? 15.023 -8.914 -25.172 1 95.5 266 GLU A C 1
ATOM 2103 O O . GLU A 1 266 ? 15.383 -8.195 -24.234 1 95.5 266 GLU A O 1
ATOM 2108 N N . ALA A 1 267 ? 13.742 -9.07 -25.516 1 97.44 267 ALA A N 1
ATOM 2109 C CA . ALA A 1 267 ? 12.688 -8.484 -24.703 1 97.44 267 ALA A CA 1
ATOM 2110 C C . ALA A 1 267 ? 12.742 -9.016 -23.281 1 97.44 267 ALA A C 1
ATOM 2112 O O . ALA A 1 267 ? 12.578 -8.25 -22.312 1 97.44 267 ALA A O 1
ATOM 2113 N N . SER A 1 268 ? 12.992 -10.297 -23.172 1 94.62 268 SER A N 1
ATOM 2114 C CA . SER A 1 268 ? 13.117 -10.906 -21.859 1 94.62 268 SER A CA 1
ATOM 2115 C C . SER A 1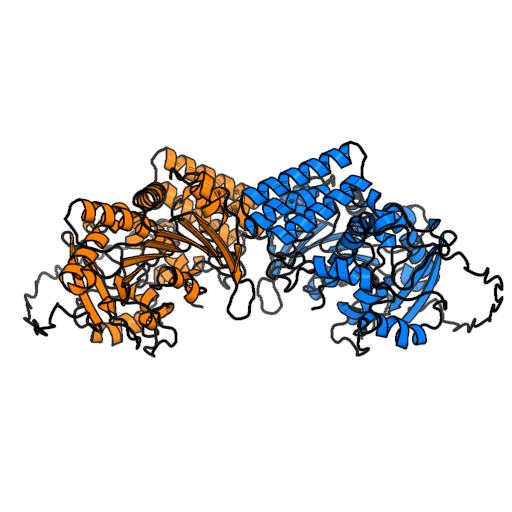 268 ? 14.297 -10.312 -21.094 1 94.62 268 SER A C 1
ATOM 2117 O O . SER A 1 268 ? 14.188 -10.023 -19.891 1 94.62 268 SER A O 1
ATOM 2119 N N . ARG A 1 269 ? 15.352 -10.156 -21.797 1 92.5 269 ARG A N 1
ATOM 2120 C CA . ARG A 1 269 ? 16.531 -9.555 -21.156 1 92.5 269 ARG A CA 1
ATOM 2121 C C . ARG A 1 269 ? 16.219 -8.156 -20.641 1 92.5 269 ARG A C 1
ATOM 2123 O O . ARG A 1 269 ? 16.578 -7.809 -19.516 1 92.5 269 ARG A O 1
ATOM 2130 N N . GLN A 1 270 ? 15.531 -7.406 -21.453 1 94.44 270 GLN A N 1
ATOM 2131 C CA . GLN A 1 270 ? 15.188 -6.043 -21.047 1 94.44 270 GLN A CA 1
ATOM 2132 C C . GLN A 1 270 ? 14.203 -6.047 -19.875 1 94.44 270 GLN A C 1
ATOM 2134 O O . GLN A 1 270 ? 14.234 -5.152 -19.031 1 94.44 270 GLN A O 1
ATOM 2139 N N . PHE A 1 271 ? 13.359 -7 -19.859 1 94.88 271 PHE A N 1
ATOM 2140 C CA . PHE A 1 271 ? 12.469 -7.16 -18.719 1 94.88 271 PHE A CA 1
ATOM 2141 C C . PHE A 1 271 ? 13.258 -7.355 -17.438 1 94.88 271 PHE A C 1
ATOM 2143 O O . PHE A 1 271 ? 12.961 -6.727 -16.422 1 94.88 271 PHE A O 1
ATOM 2150 N N . TYR A 1 272 ? 14.281 -8.172 -17.469 1 89.56 272 TYR A N 1
ATOM 2151 C CA . TYR A 1 272 ? 15.133 -8.406 -16.312 1 89.56 272 TYR A CA 1
ATOM 2152 C C . TYR A 1 272 ? 15.891 -7.141 -15.922 1 89.56 272 TYR A C 1
ATOM 2154 O O . TYR A 1 272 ? 16.047 -6.848 -14.742 1 89.56 272 TYR A O 1
ATOM 2162 N N . VAL A 1 273 ? 16.328 -6.434 -16.891 1 91.38 273 VAL A N 1
ATOM 2163 C CA . VAL A 1 273 ? 17.031 -5.176 -16.641 1 91.38 273 VAL A CA 1
ATOM 2164 C C . VAL A 1 273 ? 16.094 -4.207 -15.922 1 91.38 273 VAL A C 1
ATOM 2166 O O . VAL A 1 273 ? 16.5 -3.52 -14.984 1 91.38 273 VAL A O 1
ATOM 2169 N N . MET A 1 274 ? 14.883 -4.18 -16.375 1 94.12 274 MET A N 1
ATOM 2170 C CA . MET A 1 274 ? 13.891 -3.311 -15.75 1 94.12 274 MET A CA 1
ATOM 2171 C C . MET A 1 274 ? 13.703 -3.67 -14.273 1 94.12 274 MET A C 1
ATOM 2173 O O . MET A 1 274 ? 13.609 -2.787 -13.422 1 94.12 274 MET A O 1
ATOM 2177 N N . LEU A 1 275 ? 13.617 -4.898 -13.969 1 91 275 LEU A N 1
ATOM 2178 C CA . LEU A 1 275 ? 13.477 -5.348 -12.586 1 91 275 LEU A CA 1
ATOM 2179 C C . LEU A 1 275 ? 14.664 -4.902 -11.742 1 91 275 LEU A C 1
ATOM 2181 O O . LEU A 1 275 ? 14.5 -4.457 -10.609 1 91 275 LEU A O 1
ATOM 2185 N N . TYR A 1 276 ? 15.828 -4.957 -12.359 1 87.5 276 TYR A N 1
ATOM 2186 C CA . TYR A 1 276 ? 17.047 -4.531 -11.664 1 87.5 276 TYR A CA 1
ATOM 2187 C C . TYR A 1 276 ? 17 -3.037 -11.375 1 87.5 276 TYR A C 1
ATOM 2189 O O . TYR A 1 276 ? 17.328 -2.607 -10.258 1 87.5 276 TYR A O 1
ATOM 2197 N N . ILE A 1 277 ? 16.672 -2.344 -12.328 1 90.88 277 ILE A N 1
ATOM 2198 C CA . ILE A 1 277 ? 16.609 -0.892 -12.195 1 90.88 277 ILE A CA 1
ATOM 2199 C C . ILE A 1 277 ? 15.602 -0.511 -11.117 1 90.88 277 ILE A C 1
ATOM 2201 O O . ILE A 1 277 ? 15.844 0.408 -10.328 1 90.88 277 ILE A O 1
ATOM 2205 N N . MET A 1 278 ? 14.516 -1.212 -11.078 1 92.44 278 MET A N 1
ATOM 2206 C CA . MET A 1 278 ? 13.492 -0.963 -10.07 1 92.44 278 MET A CA 1
ATOM 2207 C C . MET A 1 278 ? 14.047 -1.161 -8.664 1 92.44 278 MET A C 1
ATOM 2209 O O . MET A 1 278 ? 13.75 -0.379 -7.762 1 92.44 278 MET A O 1
ATOM 2213 N N . LEU A 1 279 ? 14.805 -2.178 -8.477 1 89.06 279 LEU A N 1
ATOM 2214 C CA . LEU A 1 279 ? 15.391 -2.436 -7.168 1 89.06 279 LEU A CA 1
ATOM 2215 C C . LEU A 1 279 ? 16.344 -1.312 -6.77 1 89.06 279 LEU A C 1
ATOM 2217 O O . LEU A 1 279 ? 16.328 -0.852 -5.629 1 89.06 279 LEU A O 1
ATOM 2221 N N . GLU A 1 280 ? 17.047 -0.851 -7.742 1 87.5 280 GLU A N 1
ATOM 2222 C CA . GLU A 1 280 ? 18.016 0.216 -7.469 1 87.5 280 GLU A CA 1
ATOM 2223 C C . GLU A 1 280 ? 17.297 1.52 -7.117 1 87.5 280 GLU A C 1
ATOM 2225 O O . GLU A 1 280 ? 17.656 2.189 -6.148 1 87.5 280 GLU A O 1
ATOM 2230 N N . MET A 1 281 ? 16.312 1.788 -7.91 1 90.69 281 MET A N 1
ATOM 2231 C CA . MET A 1 281 ? 15.625 3.064 -7.742 1 90.69 281 MET A CA 1
ATOM 2232 C C . MET A 1 281 ? 14.883 3.107 -6.41 1 90.69 281 MET A C 1
ATOM 2234 O O . MET A 1 281 ? 14.641 4.184 -5.867 1 90.69 281 MET A O 1
ATOM 2238 N N . THR A 1 282 ? 14.57 1.958 -5.828 1 92.19 282 THR A N 1
ATOM 2239 C CA . THR A 1 282 ? 13.742 1.9 -4.629 1 92.19 282 THR A CA 1
ATOM 2240 C C . THR A 1 282 ? 14.586 1.527 -3.41 1 92.19 282 THR A C 1
ATOM 2242 O O . THR A 1 282 ? 14.039 1.209 -2.35 1 92.19 282 THR A O 1
ATOM 2245 N N . ALA A 1 283 ? 15.852 1.533 -3.57 1 89.31 283 ALA A N 1
ATOM 2246 C CA . ALA A 1 283 ? 16.766 1.13 -2.502 1 89.31 283 ALA A CA 1
ATOM 2247 C C . ALA A 1 283 ? 16.453 -0.286 -2.023 1 89.31 283 ALA A C 1
ATOM 2249 O O . ALA A 1 283 ? 16.328 -0.526 -0.82 1 89.31 283 ALA A O 1
ATOM 2250 N N . ASN A 1 284 ? 16.188 -1.18 -3.002 1 89.44 284 ASN A N 1
ATOM 2251 C CA . ASN A 1 284 ? 16.062 -2.615 -2.775 1 89.44 284 ASN A CA 1
ATOM 2252 C C . ASN A 1 284 ? 14.758 -2.955 -2.057 1 89.44 284 ASN A C 1
ATOM 2254 O O . ASN A 1 284 ? 14.766 -3.68 -1.06 1 89.44 284 ASN A O 1
ATOM 2258 N N . VAL A 1 285 ? 13.68 -2.359 -2.553 1 92 285 VAL A N 1
ATOM 2259 C CA . VAL A 1 285 ? 12.375 -2.764 -2.035 1 92 285 VAL A CA 1
ATOM 2260 C C . VAL A 1 285 ? 12.172 -4.258 -2.266 1 92 285 VAL A C 1
ATOM 2262 O O . VAL A 1 285 ? 12.625 -4.809 -3.27 1 92 285 VAL A O 1
ATOM 2265 N N . ASN A 1 286 ? 11.539 -4.922 -1.283 1 90.25 286 ASN A N 1
ATOM 2266 C CA . ASN A 1 286 ? 11.148 -6.309 -1.504 1 90.25 286 ASN A CA 1
ATOM 2267 C C . ASN A 1 286 ? 10 -6.418 -2.506 1 90.25 286 ASN A C 1
ATOM 2269 O O . ASN A 1 286 ? 8.836 -6.242 -2.145 1 90.25 286 ASN A O 1
ATOM 2273 N N . ILE A 1 287 ? 10.289 -6.727 -3.695 1 90.38 287 ILE A N 1
ATOM 2274 C CA . ILE A 1 287 ? 9.32 -6.691 -4.785 1 90.38 287 ILE A CA 1
ATOM 2275 C C . ILE A 1 287 ? 8.258 -7.77 -4.566 1 90.38 287 ILE A C 1
ATOM 2277 O O . ILE A 1 287 ? 7.195 -7.734 -5.184 1 90.38 287 ILE A O 1
ATOM 2281 N N . TYR A 1 288 ? 8.469 -8.758 -3.688 1 90.69 288 TYR A N 1
ATOM 2282 C CA . TYR A 1 288 ? 7.48 -9.789 -3.375 1 90.69 288 TYR A CA 1
ATOM 2283 C C . TYR A 1 288 ? 6.535 -9.32 -2.273 1 90.69 288 TYR A C 1
ATOM 2285 O O . TYR A 1 288 ? 5.52 -9.969 -2.004 1 90.69 288 TYR A O 1
ATOM 2293 N N . TYR A 1 289 ? 6.906 -8.344 -1.615 1 92.88 289 TYR A N 1
ATOM 2294 C CA . TYR A 1 289 ? 6.148 -7.699 -0.547 1 92.88 289 TYR A CA 1
ATOM 2295 C C . TYR A 1 289 ? 6.637 -6.273 -0.316 1 92.88 289 TYR A C 1
ATOM 2297 O O . TYR A 1 289 ? 7.457 -6.027 0.573 1 92.88 289 TYR A O 1
ATOM 2305 N N . VAL A 1 290 ? 6.105 -5.316 -0.932 1 93.69 290 VAL A N 1
ATOM 2306 C CA . VAL A 1 290 ? 6.719 -4.012 -1.155 1 93.69 290 VAL A CA 1
ATOM 2307 C C . VAL A 1 290 ? 6.645 -3.18 0.123 1 93.69 290 VAL A C 1
ATOM 2309 O O . VAL A 1 290 ? 7.148 -2.055 0.169 1 93.69 290 VAL A O 1
ATOM 2312 N N . ARG A 1 291 ? 6.137 -3.734 1.201 1 91.31 291 ARG A N 1
ATOM 2313 C CA . ARG A 1 291 ? 6.141 -3.02 2.473 1 91.31 291 ARG A CA 1
ATOM 2314 C C . ARG A 1 291 ? 7.5 -3.125 3.156 1 91.31 291 ARG A C 1
ATOM 2316 O O . ARG A 1 291 ? 7.762 -2.43 4.141 1 91.31 291 ARG A O 1
ATOM 2323 N N . MET A 1 292 ? 8.312 -3.988 2.623 1 88.31 292 MET A N 1
ATOM 2324 C CA . MET A 1 292 ? 9.617 -4.242 3.227 1 88.31 292 MET A CA 1
ATOM 2325 C C . MET A 1 292 ? 10.734 -4.004 2.219 1 88.31 292 MET A C 1
ATOM 2327 O O . MET A 1 292 ? 10.484 -3.918 1.015 1 88.31 292 MET A O 1
ATOM 2331 N N . HIS A 1 293 ? 11.938 -3.84 2.805 1 89 293 HIS A N 1
ATOM 2332 C CA . HIS A 1 293 ? 13.141 -3.723 1.987 1 89 293 HIS A CA 1
ATOM 2333 C C . HIS A 1 293 ? 14.117 -4.855 2.281 1 89 293 HIS A C 1
ATOM 2335 O O . HIS A 1 293 ? 14.18 -5.348 3.41 1 89 293 HIS A O 1
ATOM 2341 N N . PHE A 1 294 ? 14.773 -5.211 1.251 1 82.12 294 PHE A N 1
ATOM 2342 C CA . PHE A 1 294 ? 15.875 -6.145 1.46 1 82.12 294 PHE A CA 1
ATOM 2343 C C . PHE A 1 294 ? 17.047 -5.449 2.125 1 82.12 294 PHE A C 1
ATOM 2345 O O . PHE A 1 294 ? 17.344 -4.289 1.82 1 82.12 294 PHE A O 1
ATOM 2352 N N . PRO A 1 295 ? 17.625 -6.043 3.201 1 71 295 PRO A N 1
ATOM 2353 C CA . PRO A 1 295 ? 18.797 -5.418 3.834 1 71 295 PRO A CA 1
ATOM 2354 C C . PRO A 1 295 ? 19.938 -5.168 2.852 1 71 295 PRO A C 1
ATOM 2356 O O . PRO A 1 295 ? 20.703 -4.219 3.021 1 71 295 PRO A O 1
ATOM 2359 N N . ILE A 1 296 ? 20.234 -6.121 2.135 1 63.28 296 ILE A N 1
ATOM 2360 C CA . ILE A 1 296 ? 21.266 -6.02 1.118 1 63.28 296 ILE A CA 1
ATOM 2361 C C . ILE A 1 296 ? 20.672 -6.254 -0.264 1 63.28 296 ILE A C 1
ATOM 2363 O O . ILE A 1 296 ? 19.625 -6.898 -0.39 1 63.28 296 ILE A O 1
ATOM 2367 N N . ASN A 1 297 ? 21.266 -5.43 -1.06 1 54.56 297 ASN A N 1
ATOM 2368 C CA . ASN A 1 297 ? 20.797 -5.625 -2.43 1 54.56 297 ASN A CA 1
ATOM 2369 C C . ASN A 1 297 ? 20.75 -7.105 -2.803 1 54.56 297 ASN A C 1
ATOM 2371 O O . ASN A 1 297 ? 21.797 -7.738 -2.969 1 54.56 297 ASN A O 1
ATOM 2375 N N . ILE A 1 298 ? 19.688 -7.668 -2.592 1 52.34 298 ILE A N 1
ATOM 2376 C CA . ILE A 1 298 ? 19.484 -9.094 -2.809 1 52.34 298 ILE A CA 1
ATOM 2377 C C . ILE A 1 298 ? 19.922 -9.469 -4.223 1 52.34 298 ILE A C 1
ATOM 2379 O O . ILE A 1 298 ? 20.422 -10.57 -4.453 1 52.34 298 ILE A O 1
ATOM 2383 N N . PHE A 1 299 ? 19.734 -8.477 -5.074 1 49.91 299 PHE A N 1
ATOM 2384 C CA . PHE A 1 299 ? 20.188 -8.805 -6.422 1 49.91 299 PHE A CA 1
ATOM 2385 C C . PHE A 1 299 ? 21.703 -8.984 -6.453 1 49.91 299 PHE A C 1
ATOM 2387 O O . PHE A 1 299 ? 22.219 -9.859 -7.148 1 49.91 299 PHE A O 1
ATOM 2394 N N . ALA A 1 300 ? 22.344 -8.055 -5.676 1 48.16 300 ALA A N 1
ATOM 2395 C CA . ALA A 1 300 ? 23.781 -8.266 -5.566 1 48.16 300 ALA A CA 1
ATOM 2396 C C . ALA A 1 300 ? 24.094 -9.648 -5 1 48.16 300 ALA A C 1
ATOM 2398 O O . ALA A 1 300 ? 25.031 -10.32 -5.457 1 48.16 300 ALA A O 1
ATOM 2399 N N . ARG A 1 301 ? 23.391 -10.055 -4.051 1 45.53 301 ARG A N 1
ATOM 2400 C CA . ARG A 1 301 ? 23.594 -11.391 -3.508 1 45.53 301 ARG A CA 1
ATOM 2401 C C . ARG A 1 301 ? 23.203 -12.469 -4.516 1 45.53 301 ARG A C 1
ATOM 2403 O O . ARG A 1 301 ? 23.859 -13.5 -4.621 1 45.53 301 ARG A O 1
ATOM 2410 N N . LEU A 1 302 ? 22.141 -12.156 -5.082 1 43.12 302 LEU A N 1
ATOM 2411 C CA . LEU A 1 302 ? 21.656 -13.133 -6.051 1 43.12 302 LEU A CA 1
ATOM 2412 C C . LEU A 1 302 ? 22.656 -13.305 -7.195 1 43.12 302 LEU A C 1
ATOM 2414 O O . LEU A 1 302 ? 22.891 -14.422 -7.66 1 43.12 302 LEU A O 1
ATOM 2418 N N . VAL A 1 303 ? 23.25 -12.148 -7.57 1 40.94 303 VAL A N 1
ATOM 2419 C CA . VAL A 1 303 ? 24.312 -12.227 -8.562 1 40.94 303 VAL A CA 1
ATOM 2420 C C . VAL A 1 303 ? 25.516 -12.977 -7.973 1 40.94 303 VAL A C 1
ATOM 2422 O O . VAL A 1 303 ? 26.141 -13.781 -8.656 1 40.94 303 VAL A O 1
ATOM 2425 N N . ASN A 1 304 ? 25.672 -12.711 -6.691 1 39.81 304 ASN A N 1
ATOM 2426 C CA . ASN A 1 304 ? 26.797 -13.398 -6.066 1 39.81 304 ASN A CA 1
ATOM 2427 C C . ASN A 1 304 ? 26.453 -14.859 -5.754 1 39.81 304 ASN A C 1
ATOM 2429 O O . ASN A 1 304 ? 27.328 -15.727 -5.828 1 39.81 304 ASN A O 1
ATOM 2433 N N . THR A 1 305 ? 25.219 -15.109 -5.309 1 36.72 305 THR A N 1
ATOM 2434 C CA . THR A 1 305 ? 24.859 -16.484 -4.973 1 36.72 305 THR A CA 1
ATOM 2435 C C . THR A 1 305 ? 24.609 -17.297 -6.238 1 36.72 305 THR A C 1
ATOM 2437 O O . THR A 1 305 ? 24.688 -18.531 -6.223 1 36.72 305 THR A O 1
ATOM 2440 N N . ALA A 1 306 ? 23.969 -16.828 -7.277 1 34.97 306 ALA A N 1
ATOM 2441 C CA . ALA A 1 306 ? 24.031 -17.594 -8.523 1 34.97 306 ALA A CA 1
ATOM 2442 C C . ALA A 1 306 ? 25.438 -18.125 -8.766 1 34.97 306 ALA A C 1
ATOM 2444 O O . ALA A 1 306 ? 25.609 -19.219 -9.336 1 34.97 306 ALA A O 1
ATOM 2445 N N . ASP A 1 307 ? 26.344 -17.406 -8.234 1 32.91 307 ASP A N 1
ATOM 2446 C CA . ASP A 1 307 ? 27.672 -18 -8.164 1 32.91 307 ASP A CA 1
ATOM 2447 C C . ASP A 1 307 ? 27.734 -19.078 -7.078 1 32.91 307 ASP A C 1
ATOM 2449 O O . ASP A 1 307 ? 28.656 -19.891 -7.062 1 32.91 307 ASP A O 1
ATOM 2453 N N . GLU A 1 308 ? 26.797 -18.938 -6.168 1 32.69 308 GLU A N 1
ATOM 2454 C CA . GLU A 1 308 ? 26.938 -19.953 -5.113 1 32.69 308 GLU A CA 1
ATOM 2455 C C . GLU A 1 308 ? 26.312 -21.281 -5.539 1 32.69 308 GLU A C 1
ATOM 2457 O O . GLU A 1 308 ? 26.391 -22.266 -4.805 1 32.69 308 GLU A O 1
ATOM 2462 N N . ASN A 1 309 ? 25.25 -21.344 -6.336 1 31.95 309 ASN A N 1
ATOM 2463 C CA . ASN A 1 309 ? 25.047 -22.703 -6.844 1 31.95 309 ASN A CA 1
ATOM 2464 C C . ASN A 1 309 ? 26.297 -23.234 -7.535 1 31.95 309 ASN A C 1
ATOM 2466 O O . ASN A 1 309 ? 26.266 -24.297 -8.164 1 31.95 309 ASN A O 1
ATOM 2470 N N . SER A 1 310 ? 27.203 -22.391 -7.945 1 31.53 310 SER A N 1
ATOM 2471 C CA . SER A 1 310 ? 28.469 -23.109 -8.156 1 31.53 310 SER A CA 1
ATOM 2472 C C . SER A 1 310 ? 28.859 -23.906 -6.922 1 31.53 310 SER A C 1
ATOM 2474 O O . SER A 1 310 ? 28.547 -23.516 -5.793 1 31.53 310 SER A O 1
ATOM 2476 N N . SER A 1 311 ? 29.031 -25.172 -6.996 1 33.09 311 SER A N 1
ATOM 2477 C CA . SER A 1 311 ? 29.719 -26.031 -6.027 1 33.09 311 SER A CA 1
ATOM 2478 C C . SER A 1 311 ? 30.531 -25.203 -5.035 1 33.09 311 SER A C 1
ATOM 2480 O O . SER A 1 311 ? 30.984 -25.734 -4.016 1 33.09 311 SER A O 1
ATOM 2482 N N . ASN A 1 312 ? 30.875 -23.938 -5.406 1 32 312 ASN A N 1
ATOM 2483 C CA . ASN A 1 312 ? 32 -23.391 -4.68 1 32 312 ASN A CA 1
ATOM 2484 C C . ASN A 1 312 ? 31.562 -22.656 -3.42 1 32 312 ASN A C 1
ATOM 2486 O O . ASN A 1 312 ? 32.406 -22.094 -2.695 1 32 312 ASN A O 1
ATOM 2490 N N . ASN A 1 313 ? 30.453 -21.984 -3.338 1 37.06 313 ASN A N 1
ATOM 2491 C CA . ASN A 1 313 ? 30.469 -21.562 -1.946 1 37.06 313 ASN A CA 1
ATOM 2492 C C . ASN A 1 313 ? 30.109 -22.688 -0.998 1 37.06 313 ASN A C 1
ATOM 2494 O O . ASN A 1 313 ? 28.938 -22.875 -0.653 1 37.06 313 ASN A O 1
ATOM 2498 N N . ASN A 1 314 ? 30.562 -23.844 -1.192 1 39.59 314 ASN A N 1
ATOM 2499 C CA . ASN A 1 314 ? 30.766 -25.109 -0.481 1 39.59 314 ASN A CA 1
ATOM 2500 C C . ASN A 1 314 ? 30.531 -24.953 1.017 1 39.59 314 ASN A C 1
ATOM 2502 O O . ASN A 1 314 ? 30.281 -25.938 1.717 1 39.59 314 ASN A O 1
ATOM 2506 N N . ASN A 1 315 ? 30.781 -23.797 1.589 1 46.75 315 ASN A N 1
ATOM 2507 C CA . ASN A 1 315 ? 30.984 -23.875 3.033 1 46.75 315 ASN A CA 1
ATOM 2508 C C . ASN A 1 315 ? 29.656 -23.781 3.783 1 46.75 315 ASN A C 1
ATOM 2510 O O . ASN A 1 315 ? 29.578 -24.141 4.957 1 46.75 315 ASN A O 1
ATOM 2514 N N . ASN A 1 316 ? 28.406 -23.203 3.178 1 58.78 316 ASN A N 1
ATOM 2515 C CA . ASN A 1 316 ? 27.203 -23.281 3.998 1 58.78 316 ASN A CA 1
ATOM 2516 C C . ASN A 1 316 ? 25.938 -23.453 3.143 1 58.78 316 ASN A C 1
ATOM 2518 O O . ASN A 1 316 ? 25.203 -22.5 2.916 1 58.78 316 ASN A O 1
ATOM 2522 N N . PRO A 1 317 ? 25.781 -24.672 2.531 1 67.5 317 PRO A N 1
ATOM 2523 C CA . PRO A 1 317 ? 24.594 -24.922 1.724 1 67.5 317 PRO A CA 1
ATOM 2524 C C . PRO A 1 317 ? 23.297 -24.562 2.457 1 67.5 317 PRO A C 1
ATOM 2526 O O . PRO A 1 317 ? 23.266 -24.547 3.691 1 67.5 317 PRO A O 1
ATOM 2529 N N . SER A 1 318 ? 22.219 -24.234 1.604 1 79.75 318 SER A N 1
ATOM 2530 C CA . SER A 1 318 ? 20.906 -23.938 2.186 1 79.75 318 SER A CA 1
ATOM 2531 C C . SER A 1 318 ? 20.328 -25.156 2.896 1 79.75 318 SER A C 1
ATOM 2533 O O . SER A 1 318 ? 20.75 -26.281 2.654 1 79.75 318 SER A O 1
ATOM 2535 N N . GLU A 1 319 ? 19.516 -24.906 3.729 1 85.75 319 GLU A N 1
ATOM 2536 C CA . GLU A 1 319 ? 18.828 -25.984 4.426 1 85.75 319 GLU A CA 1
ATOM 2537 C C . GLU A 1 319 ? 18.109 -26.906 3.443 1 85.75 319 GLU A C 1
ATOM 2539 O O . GLU A 1 319 ? 18.078 -28.125 3.631 1 85.75 319 GLU A O 1
ATOM 2544 N N . MET A 1 320 ? 17.609 -26.391 2.359 1 89.44 320 MET A N 1
ATOM 2545 C CA . MET A 1 320 ? 16.906 -27.188 1.354 1 89.44 320 MET A CA 1
ATOM 2546 C C . MET A 1 320 ? 17.875 -28.125 0.634 1 89.44 320 MET A C 1
ATOM 2548 O O . MET A 1 320 ? 17.578 -29.297 0.416 1 89.44 320 MET A O 1
ATOM 2552 N N . TYR A 1 321 ? 18.969 -27.547 0.296 1 88.12 321 TYR A N 1
ATOM 2553 C CA . TYR A 1 321 ? 19.984 -28.359 -0.364 1 88.12 321 TYR A CA 1
ATOM 2554 C C . TYR A 1 321 ? 20.375 -29.562 0.499 1 88.12 321 TYR A C 1
ATOM 2556 O O . TYR A 1 321 ? 20.422 -30.688 0.014 1 88.12 321 TYR A O 1
ATOM 2564 N N . LYS A 1 322 ? 20.594 -29.281 1.76 1 91.94 322 LYS A N 1
ATOM 2565 C CA . LYS A 1 322 ? 21.016 -30.328 2.684 1 91.94 322 LYS A CA 1
ATOM 2566 C C . LYS A 1 322 ? 19.922 -31.359 2.875 1 91.94 322 LYS A C 1
ATOM 2568 O O . LYS A 1 322 ? 20.188 -32.562 2.834 1 91.94 322 LYS A O 1
ATOM 2573 N N . THR A 1 323 ? 18.75 -30.922 2.99 1 94.75 323 THR A N 1
ATOM 2574 C CA . THR A 1 323 ? 17.625 -31.812 3.281 1 94.75 323 THR A CA 1
ATOM 2575 C C . THR A 1 323 ? 17.266 -32.625 2.055 1 94.75 323 THR A C 1
ATOM 2577 O O . THR A 1 323 ? 17.094 -33.844 2.154 1 94.75 323 THR A O 1
ATOM 2580 N 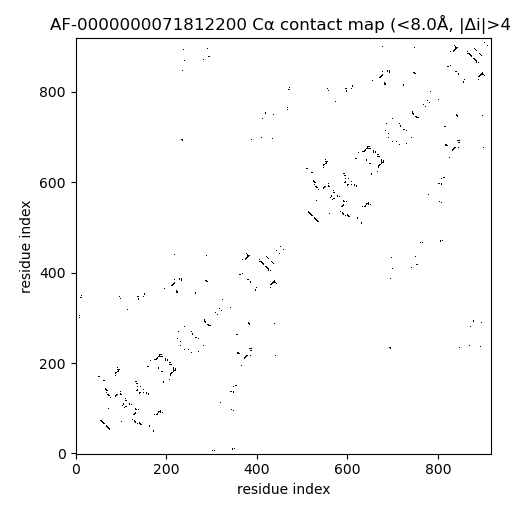N . MET A 1 324 ? 17.234 -32.031 0.902 1 95.94 324 MET A N 1
ATOM 2581 C CA . MET A 1 324 ? 16.781 -32.719 -0.303 1 95.94 324 MET A CA 1
ATOM 2582 C C . MET A 1 324 ? 17.844 -33.688 -0.811 1 95.94 324 MET A C 1
ATOM 2584 O O . MET A 1 324 ? 17.516 -34.75 -1.325 1 95.94 324 MET A O 1
ATOM 2588 N N . ASN A 1 325 ? 19.094 -33.344 -0.659 1 95.94 325 ASN A N 1
ATOM 2589 C CA . ASN A 1 325 ? 20.172 -34.219 -1.165 1 95.94 325 ASN A CA 1
ATOM 2590 C C . ASN A 1 325 ? 20.703 -35.156 -0.085 1 95.94 325 ASN A C 1
ATOM 2592 O O . ASN A 1 325 ? 21.625 -35.906 -0.33 1 95.94 325 ASN A O 1
ATOM 2596 N N . GLY A 1 326 ? 20.125 -35.094 1.083 1 96.19 326 GLY A N 1
ATOM 2597 C CA . GLY A 1 326 ? 20.453 -35.969 2.182 1 96.19 326 GLY A CA 1
ATOM 2598 C C . GLY A 1 326 ? 19.328 -36.938 2.516 1 96.19 326 GLY A C 1
ATOM 2599 O O . GLY A 1 326 ? 19.109 -37.906 1.795 1 96.19 326 GLY A O 1
ATOM 2600 N N . PRO A 1 327 ? 18.641 -36.562 3.604 1 97.12 327 PRO A N 1
ATOM 2601 C CA . PRO A 1 327 ? 17.625 -37.5 4.078 1 97.12 327 PRO A CA 1
ATOM 2602 C C . PRO A 1 327 ? 16.547 -37.781 3.029 1 97.12 327 PRO A C 1
ATOM 2604 O O . PRO A 1 327 ? 16.047 -38.906 2.943 1 97.12 327 PRO A O 1
ATOM 2607 N N . ILE A 1 328 ? 16.172 -36.875 2.273 1 97.38 328 ILE A N 1
ATOM 2608 C CA . ILE A 1 328 ? 15.102 -37.062 1.312 1 97.38 328 ILE A CA 1
ATOM 2609 C C . ILE A 1 328 ? 15.594 -37.938 0.155 1 97.38 328 ILE A C 1
ATOM 2611 O O . ILE A 1 328 ? 14.883 -38.844 -0.287 1 97.38 328 ILE A O 1
ATOM 2615 N N . ARG A 1 329 ? 16.703 -37.625 -0.344 1 97.31 329 ARG A N 1
ATOM 2616 C CA . ARG A 1 329 ? 17.297 -38.469 -1.384 1 97.31 329 ARG A CA 1
ATOM 2617 C C . ARG A 1 329 ? 17.375 -39.906 -0.939 1 97.31 329 ARG A C 1
ATOM 2619 O O . ARG A 1 329 ? 17.047 -40.812 -1.708 1 97.31 329 ARG A O 1
ATOM 2626 N N . LYS A 1 330 ? 17.812 -40.062 0.259 1 97.44 330 LYS A N 1
ATOM 2627 C CA . LYS A 1 330 ? 17.906 -41.438 0.814 1 97.44 330 LYS A CA 1
ATOM 2628 C C . LYS A 1 330 ? 16.531 -42.094 0.879 1 97.44 330 LYS A C 1
ATOM 2630 O O . LYS A 1 330 ? 16.391 -43.25 0.524 1 97.44 330 LYS A O 1
ATOM 2635 N N . LYS A 1 331 ? 15.586 -41.375 1.317 1 96.69 331 LYS A N 1
ATOM 2636 C CA . LYS A 1 331 ? 14.227 -41.906 1.438 1 96.69 331 LYS A CA 1
ATOM 2637 C C . LYS A 1 331 ? 13.672 -42.312 0.077 1 96.69 331 LYS A C 1
ATOM 2639 O O . LYS A 1 331 ? 13.055 -43.375 -0.058 1 96.69 331 LYS A O 1
ATOM 2644 N N . LEU A 1 332 ? 13.828 -41.469 -0.901 1 97.44 332 LEU A N 1
ATOM 2645 C CA . LEU A 1 332 ? 13.242 -41.688 -2.219 1 97.44 332 LEU A CA 1
ATOM 2646 C C . LEU A 1 332 ? 13.906 -42.875 -2.9 1 97.44 332 LEU A C 1
ATOM 2648 O O . LEU A 1 332 ? 13.234 -43.656 -3.588 1 97.44 332 LEU A O 1
ATOM 2652 N N . GLY A 1 333 ? 15.234 -42.969 -2.891 1 97.56 333 GLY A N 1
ATOM 2653 C CA . GLY A 1 333 ? 15.984 -44.125 -3.299 1 97.56 333 GLY A CA 1
ATOM 2654 C C . GLY A 1 333 ? 16.031 -44.312 -4.805 1 97.56 333 GLY A C 1
ATOM 2655 O O . GLY A 1 333 ? 16.5 -45.344 -5.293 1 97.56 333 GLY A O 1
ATOM 2656 N N . ILE A 1 334 ? 15.516 -43.375 -5.59 1 97.56 334 ILE A N 1
ATOM 2657 C CA . ILE A 1 334 ? 15.438 -43.625 -7.023 1 97.56 334 ILE A CA 1
ATOM 2658 C C . ILE A 1 334 ? 16.203 -42.562 -7.777 1 97.56 334 ILE A C 1
ATOM 2660 O O . ILE A 1 334 ? 16.312 -42.594 -9.008 1 97.56 334 ILE A O 1
ATOM 2664 N N . ILE A 1 335 ? 16.734 -41.562 -7.062 1 97.88 335 ILE A N 1
ATOM 2665 C CA . ILE A 1 335 ? 17.438 -40.469 -7.711 1 97.88 335 ILE A CA 1
ATOM 2666 C C . ILE A 1 335 ? 18.766 -40.969 -8.281 1 97.88 335 ILE A C 1
ATOM 2668 O O . ILE A 1 335 ? 19.594 -41.5 -7.551 1 97.88 335 ILE A O 1
ATOM 2672 N N . PRO A 1 336 ? 18.969 -40.719 -9.547 1 96.94 336 PRO A N 1
ATOM 2673 C CA . PRO A 1 336 ? 20.266 -41.125 -10.109 1 96.94 336 PRO A CA 1
ATOM 2674 C C . PRO A 1 336 ? 21.453 -40.469 -9.414 1 96.94 336 PRO A C 1
ATOM 2676 O O . PRO A 1 336 ? 21.344 -39.312 -8.961 1 96.94 336 PRO A O 1
ATOM 2679 N N . GLU A 1 337 ? 22.562 -41.094 -9.391 1 95.19 337 GLU A N 1
ATOM 2680 C CA . GLU A 1 337 ? 23.75 -40.656 -8.656 1 95.19 337 GLU A CA 1
ATOM 2681 C C . GLU A 1 337 ? 24.25 -39.312 -9.18 1 95.19 337 GLU A C 1
ATOM 2683 O O . GLU A 1 337 ? 24.75 -38.5 -8.414 1 95.19 337 GLU A O 1
ATOM 2688 N N . ASN A 1 338 ? 24.062 -39.094 -10.398 1 94.06 338 ASN A N 1
ATOM 2689 C CA . ASN A 1 338 ? 24.641 -37.906 -11.016 1 94.06 338 ASN A CA 1
ATOM 2690 C C . ASN A 1 338 ? 23.672 -36.75 -10.961 1 94.06 338 ASN A C 1
ATOM 2692 O O . ASN A 1 338 ? 23.938 -35.688 -11.562 1 94.06 338 ASN A O 1
ATOM 2696 N N . ILE A 1 339 ? 22.594 -36.906 -10.344 1 95.19 339 ILE A N 1
ATOM 2697 C CA . ILE A 1 339 ? 21.625 -35.844 -10.25 1 95.19 339 ILE A CA 1
ATOM 2698 C C . ILE A 1 339 ? 21.594 -35.281 -8.828 1 95.19 339 ILE A C 1
ATOM 2700 O O . ILE A 1 339 ? 21.469 -36.031 -7.859 1 95.19 339 ILE A O 1
ATOM 2704 N N . THR A 1 340 ? 21.781 -34 -8.75 1 93.06 340 THR A N 1
ATOM 2705 C CA . THR A 1 340 ? 21.703 -33.281 -7.477 1 93.06 340 THR A CA 1
ATOM 2706 C C . THR A 1 340 ? 20.516 -32.312 -7.465 1 93.06 340 THR A C 1
ATOM 2708 O O . THR A 1 340 ? 20.297 -31.594 -8.438 1 93.06 340 THR A O 1
ATOM 2711 N N . PHE A 1 341 ? 19.828 -32.344 -6.406 1 94.12 341 PHE A N 1
ATOM 2712 C CA . PHE A 1 341 ? 18.688 -31.438 -6.258 1 94.12 341 PHE A CA 1
ATOM 2713 C C . PHE A 1 341 ? 19.156 -29.984 -6.246 1 94.12 341 PHE A C 1
ATOM 2715 O O . PHE A 1 341 ? 20.094 -29.625 -5.539 1 94.12 341 PHE A O 1
ATOM 2722 N N . ALA A 1 342 ? 18.469 -29.156 -7.027 1 84.25 342 ALA A N 1
ATOM 2723 C CA . ALA A 1 342 ? 18.625 -27.703 -7 1 84.25 342 ALA A CA 1
ATOM 2724 C C . ALA A 1 342 ? 17.281 -27 -7 1 84.25 342 ALA A C 1
ATOM 2726 O O . ALA A 1 342 ? 16.406 -27.328 -7.805 1 84.25 342 ALA A O 1
ATOM 2727 N N . ASP A 1 343 ? 17.141 -26.141 -6 1 78.69 343 ASP A N 1
ATOM 2728 C CA . ASP A 1 343 ? 15.883 -25.422 -5.871 1 78.69 343 ASP A CA 1
ATOM 2729 C C . ASP A 1 343 ? 15.609 -24.562 -7.109 1 78.69 343 ASP A C 1
ATOM 2731 O O . ASP A 1 343 ? 14.453 -24.344 -7.473 1 78.69 343 ASP A O 1
ATOM 2735 N N . SER A 1 344 ? 16.672 -24.016 -7.625 1 75.75 344 SER A N 1
ATOM 2736 C CA . SER A 1 344 ? 16.562 -23.234 -8.852 1 75.75 344 SER A CA 1
ATOM 2737 C C . SER A 1 344 ? 17.688 -23.578 -9.828 1 75.75 344 SER A C 1
ATOM 2739 O O . SER A 1 344 ? 18.797 -23.906 -9.414 1 75.75 344 SER A O 1
ATOM 2741 N N . ASN A 1 345 ? 17.281 -23.734 -11.117 1 75.94 345 ASN A N 1
ATOM 2742 C CA . ASN A 1 345 ? 18.219 -24 -12.203 1 75.94 345 ASN A CA 1
ATOM 2743 C C . ASN A 1 345 ? 18.188 -22.891 -13.25 1 75.94 345 ASN A C 1
ATOM 2745 O O . ASN A 1 345 ? 17.266 -22.812 -14.055 1 75.94 345 ASN A O 1
ATOM 2749 N N . PRO A 1 346 ? 19.156 -22.078 -13.289 1 75.44 346 PRO A N 1
ATOM 2750 C CA . PRO A 1 346 ? 19.172 -20.953 -14.227 1 75.44 346 PRO A CA 1
ATOM 2751 C C . PRO A 1 346 ? 19.109 -21.406 -15.688 1 75.44 346 PRO A C 1
ATOM 2753 O O . PRO A 1 346 ? 18.609 -20.656 -16.531 1 75.44 346 PRO A O 1
ATOM 2756 N N . ALA A 1 347 ? 19.656 -22.594 -15.969 1 81.06 347 ALA A N 1
ATOM 2757 C CA . ALA A 1 347 ? 19.594 -23.094 -17.344 1 81.06 347 ALA A CA 1
ATOM 2758 C C . ALA A 1 347 ? 18.156 -23.172 -17.828 1 81.06 347 ALA A C 1
ATOM 2760 O O . ALA A 1 347 ? 17.875 -22.859 -18.984 1 81.06 347 ALA A O 1
ATOM 2761 N N . VAL A 1 348 ? 17.312 -23.625 -16.969 1 88.62 348 VAL A N 1
ATOM 2762 C CA . VAL A 1 348 ? 15.906 -23.75 -17.328 1 88.62 348 VAL A CA 1
ATOM 2763 C C . VAL A 1 348 ? 15.359 -22.406 -17.766 1 88.62 348 VAL A C 1
ATOM 2765 O O . VAL A 1 348 ? 14.695 -22.297 -18.797 1 88.62 348 VAL A O 1
ATOM 2768 N N . GLY A 1 349 ? 15.641 -21.359 -17.031 1 86.25 349 GLY A N 1
ATOM 2769 C CA . GLY A 1 349 ? 15.195 -20.016 -17.375 1 86.25 349 GLY A CA 1
ATOM 2770 C C . GLY A 1 349 ? 15.727 -19.547 -18.719 1 86.25 349 GLY A C 1
ATOM 2771 O O . GLY A 1 349 ? 15 -18.938 -19.5 1 86.25 349 GLY A O 1
ATOM 2772 N N . SER A 1 350 ? 16.969 -19.844 -18.984 1 86.94 350 SER A N 1
ATOM 2773 C CA . SER A 1 350 ? 17.594 -19.406 -20.219 1 86.94 350 SER A CA 1
ATOM 2774 C C . SER A 1 350 ? 16.922 -20.031 -21.438 1 86.94 350 SER A C 1
ATOM 2776 O O . SER A 1 350 ? 16.734 -19.359 -22.469 1 86.94 350 SER A O 1
ATOM 2778 N N . TYR A 1 351 ? 16.594 -21.281 -21.344 1 92.5 351 TYR A N 1
ATOM 2779 C CA . TYR A 1 351 ? 15.953 -21.969 -22.453 1 92.5 351 TYR A CA 1
ATOM 2780 C C . TYR A 1 351 ? 14.531 -21.438 -22.656 1 92.5 351 TYR A C 1
ATOM 2782 O O . TYR A 1 351 ? 13.992 -21.516 -23.766 1 92.5 351 TYR A O 1
ATOM 2790 N N . LEU A 1 352 ? 13.961 -20.875 -21.641 1 93.81 352 LEU A N 1
ATOM 2791 C CA . LEU A 1 352 ? 12.578 -20.422 -21.719 1 93.81 352 LEU A CA 1
ATOM 2792 C C . LEU A 1 352 ? 12.516 -18.922 -21.984 1 93.81 352 LEU A C 1
ATOM 2794 O O . LEU A 1 352 ? 11.43 -18.375 -22.188 1 93.81 352 LEU A O 1
ATOM 2798 N N . ASP A 1 353 ? 13.594 -18.203 -22.094 1 91.69 353 ASP A N 1
ATOM 2799 C CA . ASP A 1 353 ? 13.672 -16.75 -22.25 1 91.69 353 ASP A CA 1
ATOM 2800 C C . ASP A 1 353 ? 12.836 -16.281 -23.438 1 91.69 353 ASP A C 1
ATOM 2802 O O . ASP A 1 353 ? 12.086 -15.305 -23.328 1 91.69 353 ASP A O 1
ATOM 2806 N N . PRO A 1 354 ? 12.891 -16.984 -24.562 1 93 354 PRO A N 1
ATOM 2807 C CA . PRO A 1 354 ? 12.102 -16.5 -25.703 1 93 354 PRO A CA 1
ATOM 2808 C C . PRO A 1 354 ? 10.602 -16.562 -25.453 1 93 354 PRO A C 1
ATOM 2810 O O . PRO A 1 354 ? 9.844 -15.781 -26.031 1 93 354 PRO A O 1
ATOM 2813 N N . SER A 1 355 ? 10.219 -17.422 -24.594 1 94.81 355 SER A N 1
ATOM 2814 C CA . SER A 1 355 ? 8.789 -17.594 -24.328 1 94.81 355 SER A CA 1
ATOM 2815 C C . SER A 1 355 ? 8.359 -16.797 -23.109 1 94.81 355 SER A C 1
ATOM 2817 O O . SER A 1 355 ? 7.16 -16.594 -22.891 1 94.81 355 SER A O 1
ATOM 2819 N N . PHE A 1 356 ? 9.25 -16.266 -22.359 1 94.69 356 PHE A N 1
ATOM 2820 C CA . PHE A 1 356 ? 9 -15.562 -21.109 1 94.69 356 PHE A CA 1
ATOM 2821 C C . PHE A 1 356 ? 8.055 -14.391 -21.312 1 94.69 356 PHE A C 1
ATOM 2823 O O . PHE A 1 356 ? 7.125 -14.188 -20.531 1 94.69 356 PHE A O 1
ATOM 2830 N N . VAL A 1 357 ? 8.141 -13.672 -22.391 1 96.88 357 VAL A N 1
ATOM 2831 C CA . VAL A 1 357 ? 7.414 -12.422 -22.594 1 96.88 357 VAL A CA 1
ATOM 2832 C C . VAL A 1 357 ? 6.133 -12.695 -23.375 1 96.88 357 VAL A C 1
ATOM 2834 O O . VAL A 1 357 ? 5.402 -11.758 -23.719 1 96.88 357 VAL A O 1
ATOM 2837 N N . THR A 1 358 ? 5.848 -13.961 -23.625 1 96.62 358 THR A N 1
ATOM 2838 C CA . THR A 1 358 ? 4.645 -14.297 -24.375 1 96.62 358 THR A CA 1
ATOM 2839 C C . THR A 1 358 ? 3.404 -14.195 -23.5 1 96.62 358 THR A C 1
ATOM 2841 O O . THR A 1 358 ? 3.379 -14.727 -22.391 1 96.62 358 THR A O 1
ATOM 2844 N N . GLU A 1 359 ? 2.398 -13.5 -23.984 1 97 359 GLU A N 1
ATOM 2845 C CA . GLU A 1 359 ? 1.104 -13.398 -23.328 1 97 359 GLU A CA 1
ATOM 2846 C C . GLU A 1 359 ? 0.275 -14.664 -23.531 1 97 359 GLU A C 1
ATOM 2848 O O . GLU A 1 359 ? 0.265 -15.234 -24.625 1 97 359 GLU A O 1
ATOM 2853 N N . VAL A 1 360 ? -0.448 -15.102 -22.453 1 98 360 VAL A N 1
ATOM 2854 C CA . VAL A 1 360 ? -1.185 -16.359 -22.594 1 98 360 VAL A CA 1
ATOM 2855 C C . VAL A 1 360 ? -2.621 -16.172 -22.109 1 98 360 VAL A C 1
ATOM 2857 O O . VAL A 1 360 ? -3.236 -17.094 -21.594 1 98 360 VAL A O 1
ATOM 2860 N N . THR A 1 361 ? -3.203 -14.984 -22.203 1 98 361 THR A N 1
ATOM 2861 C CA . THR A 1 361 ? -4.57 -14.688 -21.781 1 98 361 THR A CA 1
ATOM 2862 C C . THR A 1 361 ? -5.566 -15.562 -22.531 1 98 361 THR A C 1
ATOM 2864 O O . THR A 1 361 ? -6.641 -15.875 -22 1 98 361 THR A O 1
ATOM 2867 N N . GLU A 1 362 ? -5.223 -16.016 -23.719 1 98.12 362 GLU A N 1
ATOM 2868 C CA . GLU A 1 362 ? -6.121 -16.844 -24.516 1 98.12 362 GLU A CA 1
ATOM 2869 C C . GLU A 1 362 ? -6.441 -18.156 -23.812 1 98.12 362 GLU A C 1
ATOM 2871 O O . GLU A 1 362 ? -7.543 -18.688 -23.953 1 98.12 362 GLU A O 1
ATOM 2876 N N . TYR A 1 363 ? -5.5 -18.641 -23.078 1 98.5 363 TYR A N 1
ATOM 2877 C CA . TYR A 1 363 ? -5.734 -19.906 -22.406 1 98.5 363 TYR A CA 1
ATOM 2878 C C . TYR A 1 363 ? -6.691 -19.719 -21.234 1 98.5 363 TYR A C 1
ATOM 2880 O O . TYR A 1 363 ? -7.438 -20.641 -20.875 1 98.5 363 TYR A O 1
ATOM 2888 N N . VAL A 1 364 ? -6.68 -18.547 -20.562 1 98.5 364 VAL A N 1
ATOM 2889 C CA . VAL A 1 364 ? -7.691 -18.25 -19.562 1 98.5 364 VAL A CA 1
ATOM 2890 C C . VAL A 1 364 ? -9.078 -18.219 -20.203 1 98.5 364 VAL A C 1
ATOM 2892 O O . VAL A 1 364 ? -10.031 -18.797 -19.672 1 98.5 364 VAL A O 1
ATOM 2895 N N . ASP A 1 365 ? -9.164 -17.641 -21.391 1 98.56 365 ASP A N 1
ATOM 2896 C CA . ASP A 1 365 ? -10.414 -17.625 -22.156 1 98.56 365 ASP A CA 1
ATOM 2897 C C . ASP A 1 365 ? -10.906 -19.047 -22.438 1 98.56 365 ASP A C 1
ATOM 2899 O O . ASP A 1 365 ? -12.094 -19.328 -22.297 1 98.56 365 ASP A O 1
ATOM 2903 N N . HIS A 1 366 ? -9.992 -19.875 -22.797 1 98.25 366 HIS A N 1
ATOM 2904 C CA . HIS A 1 366 ? -10.352 -21.25 -23.125 1 98.25 366 HIS A CA 1
ATOM 2905 C C . HIS A 1 366 ? -10.891 -22 -21.922 1 98.25 366 HIS A C 1
ATOM 2907 O O . HIS A 1 366 ? -11.844 -22.766 -22.031 1 98.25 366 HIS A O 1
ATOM 2913 N N . LEU A 1 367 ? -10.25 -21.797 -20.781 1 98.38 367 LEU A N 1
ATOM 2914 C CA . LEU A 1 367 ? -10.727 -22.438 -19.562 1 98.38 367 LEU A CA 1
ATOM 2915 C C . LEU A 1 367 ? -12.148 -21.984 -19.234 1 98.38 367 LEU A C 1
ATOM 2917 O O . LEU A 1 367 ? -13.023 -22.812 -18.969 1 98.38 367 LEU A O 1
ATOM 2921 N N . LEU A 1 368 ? -12.328 -20.688 -19.297 1 98.12 368 LEU A N 1
ATOM 2922 C CA . LEU A 1 368 ? -13.633 -20.125 -18.969 1 98.12 368 LEU A CA 1
ATOM 2923 C C . LEU A 1 368 ? -14.688 -20.609 -19.953 1 98.12 368 LEU A C 1
ATOM 2925 O O . LEU A 1 368 ? -15.797 -20.984 -19.547 1 98.12 368 LEU A O 1
ATOM 2929 N N . ALA A 1 369 ? -14.391 -20.672 -21.203 1 97.88 369 ALA A N 1
ATOM 2930 C CA . ALA A 1 369 ? -15.32 -21.109 -22.234 1 97.88 369 ALA A CA 1
ATOM 2931 C C . ALA A 1 369 ? -15.703 -22.578 -22.047 1 97.88 369 ALA A C 1
ATOM 2933 O O . ALA A 1 369 ? -16.812 -22.984 -22.391 1 97.88 369 ALA A O 1
ATOM 2934 N N . ALA A 1 370 ? -14.789 -23.359 -21.5 1 97.5 370 ALA A N 1
ATOM 2935 C CA . ALA A 1 370 ? -15.023 -24.781 -21.281 1 97.5 370 ALA A CA 1
ATOM 2936 C C . ALA A 1 370 ? -15.734 -25.016 -19.953 1 97.5 370 ALA A C 1
ATOM 2938 O O . ALA A 1 370 ? -15.852 -26.156 -19.484 1 97.5 370 ALA A O 1
ATOM 2939 N N . ASN A 1 371 ? -16.109 -23.938 -19.25 1 95.94 371 ASN A N 1
ATOM 2940 C CA . ASN A 1 371 ? -16.844 -23.953 -18 1 95.94 371 ASN A CA 1
ATOM 2941 C C . ASN A 1 371 ? -16 -24.516 -16.859 1 95.94 371 ASN A C 1
ATOM 2943 O O . ASN A 1 371 ? -16.531 -25.172 -15.953 1 95.94 371 ASN A O 1
ATOM 2947 N N . VAL A 1 372 ? -14.742 -24.406 -17.031 1 95.94 372 VAL A N 1
ATOM 2948 C CA . VAL A 1 372 ? -13.828 -24.703 -15.93 1 95.94 372 VAL A CA 1
ATOM 2949 C C . VAL A 1 372 ? -13.773 -23.516 -14.969 1 95.94 372 VAL A C 1
ATOM 2951 O O . VAL A 1 372 ? -13.766 -22.359 -15.406 1 95.94 372 VAL A O 1
ATOM 2954 N N . SER A 1 373 ? -13.727 -23.828 -13.695 1 94.88 373 SER A N 1
ATOM 2955 C CA . SER A 1 373 ? -13.633 -22.75 -12.703 1 94.88 373 SER A CA 1
ATOM 2956 C C . SER A 1 373 ? -12.25 -22.109 -12.703 1 94.88 373 SER A C 1
ATOM 2958 O O . SER A 1 373 ? -11.234 -22.812 -12.664 1 94.88 373 SER A O 1
ATOM 2960 N N . VAL A 1 374 ? -12.227 -20.781 -12.805 1 96 374 VAL A N 1
ATOM 2961 C CA . VAL A 1 374 ? -10.977 -20.047 -12.742 1 96 374 VAL A CA 1
ATOM 2962 C C . VAL A 1 374 ? -11.023 -19.031 -11.602 1 96 374 VAL A C 1
ATOM 2964 O O . VAL A 1 374 ? -11.891 -18.141 -11.594 1 96 374 VAL A O 1
ATOM 2967 N N . MET A 1 375 ? -10.141 -19.203 -10.703 1 93.5 375 MET A N 1
ATOM 2968 C CA . MET A 1 375 ? -9.969 -18.219 -9.633 1 93.5 375 MET A CA 1
ATOM 2969 C C . MET A 1 375 ? -8.625 -17.516 -9.75 1 93.5 375 MET A C 1
ATOM 2971 O O . MET A 1 375 ? -7.578 -18.156 -9.82 1 93.5 375 MET A O 1
ATOM 2975 N N . ILE A 1 376 ? -8.695 -16.266 -9.836 1 95.06 376 ILE A N 1
ATOM 2976 C CA . ILE A 1 376 ? -7.477 -15.453 -9.852 1 95.06 376 ILE A CA 1
ATOM 2977 C C . ILE A 1 376 ? -7.297 -14.758 -8.5 1 95.06 376 ILE A C 1
ATOM 2979 O O . ILE A 1 376 ? -8.234 -14.148 -7.98 1 95.06 376 ILE A O 1
ATOM 2983 N N . VAL A 1 377 ? -6.109 -14.859 -7.957 1 93.44 377 VAL A N 1
ATOM 2984 C CA . VAL A 1 377 ? -5.848 -14.289 -6.641 1 93.44 377 VAL A CA 1
ATOM 2985 C C . VAL A 1 377 ? -4.59 -13.422 -6.695 1 93.44 377 VAL A C 1
ATOM 2987 O O . VAL A 1 377 ? -3.566 -13.836 -7.242 1 93.44 377 VAL A O 1
ATOM 2990 N N . ASN A 1 378 ? -4.66 -12.25 -6.148 1 94.88 378 ASN A N 1
ATOM 2991 C CA . ASN A 1 378 ? -3.502 -11.367 -6.031 1 94.88 378 ASN A CA 1
ATOM 2992 C C . ASN A 1 378 ? -3.324 -10.859 -4.602 1 94.88 378 ASN A C 1
ATOM 2994 O O . ASN A 1 378 ? -4.293 -10.766 -3.846 1 94.88 378 ASN A O 1
ATOM 2998 N N . GLY A 1 379 ? -2.045 -10.648 -4.293 1 94.88 379 GLY A N 1
ATOM 2999 C CA . GLY A 1 379 ? -1.753 -9.953 -3.051 1 94.88 379 GLY A CA 1
ATOM 3000 C C . GLY A 1 379 ? -1.697 -8.445 -3.209 1 94.88 379 GLY A C 1
ATOM 3001 O O . GLY A 1 379 ? -1.187 -7.938 -4.211 1 94.88 379 GLY A O 1
ATOM 3002 N N . GLN A 1 380 ? -2.191 -7.73 -2.225 1 94.94 380 GLN A N 1
ATOM 3003 C CA . GLN A 1 380 ? -2.309 -6.277 -2.258 1 94.94 380 GLN A CA 1
ATOM 3004 C C . GLN A 1 380 ? -0.946 -5.621 -2.461 1 94.94 380 GLN A C 1
ATOM 3006 O O . GLN A 1 380 ? -0.834 -4.617 -3.168 1 94.94 380 GLN A O 1
ATOM 3011 N N . PHE A 1 381 ? 0.077 -6.18 -1.852 1 96.38 381 PHE A N 1
ATOM 3012 C CA . PHE A 1 381 ? 1.394 -5.555 -1.871 1 96.38 381 PHE A CA 1
ATOM 3013 C C . PHE A 1 381 ? 2.389 -6.414 -2.643 1 96.38 381 PHE A C 1
ATOM 3015 O O . PHE A 1 381 ? 3.58 -6.434 -2.322 1 96.38 381 PHE A O 1
ATOM 3022 N N . ASP A 1 382 ? 1.841 -7.188 -3.555 1 96.44 382 ASP A N 1
ATOM 3023 C CA . ASP A 1 382 ? 2.678 -7.891 -4.523 1 96.44 382 ASP A CA 1
ATOM 3024 C C . ASP A 1 382 ? 3.27 -6.922 -5.543 1 96.44 382 ASP A C 1
ATOM 3026 O O . ASP A 1 382 ? 2.545 -6.363 -6.367 1 96.44 382 ASP A O 1
ATOM 3030 N N . GLY A 1 383 ? 4.57 -6.82 -5.547 1 95.56 383 GLY A N 1
ATOM 3031 C CA . GLY A 1 383 ? 5.203 -5.898 -6.473 1 95.56 383 GLY A CA 1
ATOM 3032 C C . GLY A 1 383 ? 5.629 -6.555 -7.773 1 95.56 383 GLY A C 1
ATOM 3033 O O . GLY A 1 383 ? 5.863 -5.875 -8.773 1 95.56 383 GLY A O 1
ATOM 3034 N N . ILE A 1 384 ? 5.75 -7.805 -7.832 1 94.56 384 ILE A N 1
ATOM 3035 C CA . ILE A 1 384 ? 6.27 -8.523 -8.992 1 94.56 384 ILE A CA 1
ATOM 3036 C C . ILE A 1 384 ? 5.152 -8.727 -10.016 1 94.56 384 ILE A C 1
ATOM 3038 O O . ILE A 1 384 ? 5.32 -8.406 -11.195 1 94.56 384 ILE A O 1
ATOM 3042 N N . VAL A 1 385 ? 4.082 -9.312 -9.578 1 96.88 385 VAL A N 1
ATOM 3043 C CA . VAL A 1 385 ? 2.857 -9.391 -10.367 1 96.88 385 VAL A CA 1
ATOM 3044 C C . VAL A 1 385 ? 1.725 -8.672 -9.641 1 96.88 385 VAL A C 1
ATOM 3046 O O . VAL A 1 385 ? 0.856 -9.312 -9.047 1 96.88 385 VAL A O 1
ATOM 3049 N N . ASN A 1 386 ? 1.798 -7.391 -9.781 1 96.94 386 ASN A N 1
ATOM 3050 C CA . ASN A 1 386 ? 0.941 -6.559 -8.945 1 96.94 386 ASN A CA 1
ATOM 3051 C C . ASN A 1 386 ? -0.48 -6.484 -9.5 1 96.94 386 ASN A C 1
ATOM 3053 O O . ASN A 1 386 ? -0.756 -6.996 -10.586 1 96.94 386 ASN A O 1
ATOM 3057 N N . ILE A 1 387 ? -1.338 -5.949 -8.789 1 95.69 387 ILE A N 1
ATOM 3058 C CA . ILE A 1 387 ? -2.775 -5.969 -9.039 1 95.69 387 ILE A CA 1
ATOM 3059 C C . ILE A 1 387 ? -3.086 -5.195 -10.312 1 95.69 387 ILE A C 1
ATOM 3061 O O . ILE A 1 387 ? -4.031 -5.527 -11.039 1 95.69 387 ILE A O 1
ATOM 3065 N N . LEU A 1 388 ? -2.316 -4.18 -10.633 1 97.12 388 LEU A N 1
ATOM 3066 C CA . LEU A 1 388 ? -2.564 -3.4 -11.836 1 97.12 388 LEU A CA 1
ATOM 3067 C C . LEU A 1 388 ? -2.336 -4.246 -13.086 1 97.12 388 LEU A C 1
ATOM 3069 O O . LEU A 1 388 ? -2.986 -4.035 -14.109 1 97.12 388 LEU A O 1
ATOM 3073 N N . SER A 1 389 ? -1.387 -5.188 -12.961 1 97.25 389 SER A N 1
ATOM 3074 C CA . SER A 1 389 ? -1.173 -6.133 -14.055 1 97.25 389 SER A CA 1
ATOM 3075 C C . SER A 1 389 ? -2.441 -6.922 -14.359 1 97.25 389 SER A C 1
ATOM 3077 O O . SER A 1 389 ? -2.871 -6.996 -15.508 1 97.25 389 SER A O 1
ATOM 3079 N N . TYR A 1 390 ? -3.059 -7.473 -13.352 1 95.94 390 TYR A N 1
ATOM 3080 C CA . TYR A 1 390 ? -4.305 -8.219 -13.477 1 95.94 390 TYR A CA 1
ATOM 3081 C C . TYR A 1 390 ? -5.395 -7.359 -14.109 1 95.94 390 TYR A C 1
ATOM 3083 O O . TYR A 1 390 ? -6.082 -7.801 -15.031 1 95.94 390 TYR A O 1
ATOM 3091 N N . GLN A 1 391 ? -5.512 -6.176 -13.617 1 93.5 391 GLN A N 1
ATOM 3092 C CA . GLN A 1 391 ? -6.566 -5.277 -14.086 1 93.5 391 GLN A CA 1
ATOM 3093 C C . GLN A 1 391 ? -6.406 -4.965 -15.57 1 93.5 391 GLN A C 1
ATOM 3095 O O . GLN A 1 391 ? -7.398 -4.816 -16.281 1 93.5 391 GLN A O 1
ATOM 3100 N N . LYS A 1 392 ? -5.242 -4.922 -16.016 1 95.38 392 LYS A N 1
ATOM 3101 C CA . LYS A 1 392 ? -4.973 -4.617 -17.422 1 95.38 392 LYS A CA 1
ATOM 3102 C C . LYS A 1 392 ? -5.32 -5.805 -18.312 1 95.38 392 LYS A C 1
ATOM 3104 O O . LYS A 1 392 ? -6.066 -5.66 -19.281 1 95.38 392 LYS A O 1
ATOM 3109 N N . TRP A 1 393 ? -4.828 -7.031 -17.969 1 97.06 393 TRP A N 1
ATOM 3110 C CA . TRP A 1 393 ? -5.012 -8.125 -18.906 1 97.06 393 TRP A CA 1
ATOM 3111 C C . TRP A 1 393 ? -6.406 -8.727 -18.781 1 97.06 393 TRP A C 1
ATOM 3113 O O . TRP A 1 393 ? -6.902 -9.367 -19.719 1 97.06 393 TRP A O 1
ATOM 3123 N N . LEU A 1 394 ? -7.07 -8.57 -17.625 1 95.69 394 LEU A N 1
ATOM 3124 C CA . LEU A 1 394 ? -8.453 -9.023 -17.531 1 95.69 394 LEU A CA 1
ATOM 3125 C C . LEU A 1 394 ? -9.312 -8.414 -18.625 1 95.69 394 LEU A C 1
ATOM 3127 O O . LEU A 1 394 ? -10.148 -9.094 -19.219 1 95.69 394 LEU A O 1
ATOM 3131 N N . LYS A 1 395 ? -9.086 -7.172 -18.891 1 94.88 395 LYS A N 1
ATOM 3132 C CA . LYS A 1 395 ? -9.891 -6.414 -19.844 1 94.88 395 LYS A CA 1
ATOM 3133 C C . LYS A 1 395 ? -9.711 -6.941 -21.266 1 94.88 395 LYS A C 1
ATOM 3135 O O . LYS A 1 395 ? -10.508 -6.641 -22.156 1 94.88 395 LYS A O 1
ATOM 3140 N N . LYS A 1 396 ? -8.734 -7.719 -21.469 1 95.88 396 LYS A N 1
ATOM 3141 C CA . LYS A 1 396 ? -8.414 -8.219 -22.812 1 95.88 396 LYS A CA 1
ATOM 3142 C C . LYS A 1 396 ? -9.102 -9.555 -23.078 1 95.88 396 LYS A C 1
ATOM 3144 O O . LYS A 1 396 ? -9.094 -10.047 -24.203 1 95.88 396 LYS A O 1
ATOM 3149 N N . LEU A 1 397 ? -9.656 -10.141 -22.031 1 97.62 397 LEU A N 1
ATOM 3150 C CA . LEU A 1 397 ? -10.297 -11.438 -22.203 1 97.62 397 LEU A CA 1
ATOM 3151 C C . LEU A 1 397 ? -11.453 -11.336 -23.203 1 97.62 397 LEU A C 1
ATOM 3153 O O . LEU A 1 397 ? -12.086 -10.281 -23.312 1 97.62 397 LEU A O 1
ATOM 3157 N N . LYS A 1 398 ? -11.672 -12.438 -23.859 1 97.75 398 LYS A N 1
ATOM 3158 C CA . LYS A 1 398 ? -12.734 -12.508 -24.859 1 97.75 398 LYS A CA 1
ATOM 3159 C C . LYS A 1 398 ? -13.914 -13.32 -24.359 1 97.75 398 LYS A C 1
ATOM 3161 O O . LYS A 1 398 ? -14.875 -13.555 -25.094 1 97.75 398 LYS A O 1
ATOM 3166 N N . TRP A 1 399 ? -13.859 -13.766 -23.188 1 97.88 399 TRP A N 1
ATOM 3167 C CA . TRP A 1 399 ? -14.922 -14.539 -22.562 1 97.88 399 TRP A CA 1
ATOM 3168 C C . TRP A 1 399 ? -16.266 -13.836 -22.703 1 97.88 399 TRP A C 1
ATOM 3170 O O . TRP A 1 399 ? -16.375 -12.633 -22.453 1 97.88 399 TRP A O 1
ATOM 3180 N N . SER A 1 400 ? -17.297 -14.484 -23.109 1 97.62 400 SER A N 1
ATOM 3181 C CA . SER A 1 400 ? -18.578 -13.914 -23.484 1 97.62 400 SER A CA 1
ATOM 3182 C C . SER A 1 400 ? -19.25 -13.227 -22.312 1 97.62 400 SER A C 1
ATOM 3184 O O . SER A 1 400 ? -20.125 -12.375 -22.5 1 97.62 400 SER A O 1
ATOM 3186 N N . HIS A 1 401 ? -18.859 -13.562 -21.094 1 97.56 401 HIS A N 1
ATOM 3187 C CA . HIS A 1 401 ? -19.531 -13.008 -19.922 1 97.56 401 HIS A CA 1
ATOM 3188 C C . HIS A 1 401 ? -18.641 -11.992 -19.203 1 97.56 401 HIS A C 1
ATOM 3190 O O . HIS A 1 401 ? -18.875 -11.664 -18.047 1 97.56 401 HIS A O 1
ATOM 3196 N N . LEU A 1 402 ? -17.609 -11.508 -19.875 1 97.12 402 LEU A N 1
ATOM 3197 C CA . LEU A 1 402 ? -16.656 -10.594 -19.25 1 97.12 402 LEU A CA 1
ATOM 3198 C C . LEU A 1 402 ? -17.359 -9.32 -18.797 1 97.12 402 LEU A C 1
ATOM 3200 O O . LEU A 1 402 ? -17.062 -8.805 -17.703 1 97.12 402 LEU A O 1
ATOM 3204 N N . ASN A 1 403 ? -18.25 -8.758 -19.594 1 96 403 ASN A N 1
ATOM 3205 C CA . ASN A 1 403 ? -18.953 -7.531 -19.234 1 96 403 ASN A CA 1
ATOM 3206 C C . ASN A 1 403 ? -19.766 -7.715 -17.953 1 96 403 ASN A C 1
ATOM 3208 O O . ASN A 1 403 ? -19.781 -6.828 -17.094 1 96 403 ASN A O 1
ATOM 3212 N N . GLN A 1 404 ? -20.484 -8.82 -17.859 1 96.5 404 GLN A N 1
ATOM 3213 C CA . GLN A 1 404 ? -21.25 -9.117 -16.656 1 96.5 404 GLN A CA 1
ATOM 3214 C C . GLN A 1 404 ? -20.328 -9.234 -15.445 1 96.5 404 GLN A C 1
ATOM 3216 O O . GLN A 1 404 ? -20.625 -8.688 -14.375 1 96.5 404 GLN A O 1
ATOM 3221 N N . PHE A 1 405 ? -19.266 -9.891 -15.625 1 96.38 405 PHE A N 1
ATOM 3222 C CA . PHE A 1 405 ? -18.297 -10.023 -14.547 1 96.38 405 PHE A CA 1
ATOM 3223 C C . PHE A 1 405 ? -17.797 -8.656 -14.094 1 96.38 405 PHE A C 1
ATOM 3225 O O . PHE A 1 405 ? -17.734 -8.375 -12.898 1 96.38 405 PHE A O 1
ATOM 3232 N N . SER A 1 406 ? -17.422 -7.793 -15.039 1 93.25 406 SER A N 1
ATOM 3233 C CA . SER A 1 406 ? -16.844 -6.484 -14.758 1 93.25 406 SER A CA 1
ATOM 3234 C C . SER A 1 406 ? -17.828 -5.586 -14.023 1 93.25 406 SER A C 1
ATOM 3236 O O . SER A 1 406 ? -17.438 -4.633 -13.344 1 93.25 406 SER A O 1
ATOM 3238 N N . ASN A 1 407 ? -19.094 -5.914 -14.07 1 91.88 407 ASN A N 1
ATOM 3239 C CA . ASN A 1 407 ? -20.109 -5.082 -13.453 1 91.88 407 ASN A CA 1
ATOM 3240 C C . ASN A 1 407 ? -20.625 -5.691 -12.148 1 91.88 407 ASN A C 1
ATOM 3242 O O . ASN A 1 407 ? -21.5 -5.129 -11.5 1 91.88 407 ASN A O 1
ATOM 3246 N N . THR A 1 408 ? -20.109 -6.836 -11.875 1 93.19 408 THR A N 1
ATOM 3247 C CA . THR A 1 408 ? -20.469 -7.426 -10.594 1 93.19 408 THR A CA 1
ATOM 3248 C C . THR A 1 408 ? -19.844 -6.645 -9.438 1 93.19 408 THR A C 1
ATOM 3250 O O . THR A 1 408 ? -18.719 -6.156 -9.555 1 93.19 408 THR A O 1
ATOM 3253 N N . GLN A 1 409 ? -20.562 -6.602 -8.352 1 88.56 409 GLN A N 1
ATOM 3254 C CA . GLN A 1 409 ? -20.094 -5.859 -7.188 1 88.56 409 GLN A CA 1
ATOM 3255 C C . GLN A 1 409 ? -18.938 -6.59 -6.492 1 88.56 409 GLN A C 1
ATOM 3257 O O . GLN A 1 409 ? -18.984 -7.809 -6.332 1 88.56 409 GLN A O 1
ATOM 3262 N N . LYS A 1 410 ? -17.984 -5.859 -6.211 1 89.62 410 LYS A N 1
ATOM 3263 C CA . LYS A 1 410 ? -16.906 -6.352 -5.359 1 89.62 410 LYS A CA 1
ATOM 3264 C C . LYS A 1 410 ? -17.344 -6.43 -3.9 1 89.62 410 LYS A C 1
ATOM 3266 O O . LYS A 1 410 ? -17.891 -5.469 -3.359 1 89.62 410 LYS A O 1
ATOM 3271 N N . LEU A 1 411 ? -17.094 -7.582 -3.275 1 88.94 411 LEU A N 1
ATOM 3272 C CA . LEU A 1 411 ? -17.531 -7.801 -1.905 1 88.94 411 LEU A CA 1
ATOM 3273 C C . LEU A 1 411 ? -16.344 -8.016 -0.971 1 88.94 411 LEU A C 1
ATOM 3275 O O . LEU A 1 411 ? -15.359 -8.648 -1.35 1 88.94 411 LEU A O 1
ATOM 3279 N N . PRO A 1 412 ? -16.453 -7.523 0.264 1 88.31 412 PRO A N 1
ATOM 3280 C CA . PRO A 1 412 ? -15.398 -7.805 1.238 1 88.31 412 PRO A CA 1
ATOM 3281 C C . PRO A 1 412 ? -15.375 -9.266 1.683 1 88.31 412 PRO A C 1
ATOM 3283 O O . PRO A 1 412 ? -16.422 -9.922 1.721 1 88.31 412 PRO A O 1
ATOM 3286 N N . VAL A 1 413 ? -14.219 -9.727 1.919 1 86.88 413 VAL A N 1
ATOM 3287 C CA . VAL A 1 413 ? -14.008 -11.055 2.494 1 86.88 413 VAL A CA 1
ATOM 3288 C C . VAL A 1 413 ? -13.602 -10.922 3.959 1 86.88 413 VAL A C 1
ATOM 3290 O O . VAL A 1 413 ? -12.711 -10.133 4.293 1 86.88 413 VAL A O 1
ATOM 3293 N N . TYR A 1 414 ? -14.219 -11.719 4.832 1 84 414 TYR A N 1
ATOM 3294 C CA . TYR A 1 414 ? -13.992 -11.609 6.27 1 84 414 TYR A CA 1
ATOM 3295 C C . TYR A 1 414 ? -13.289 -12.852 6.805 1 84 414 TYR A C 1
ATOM 3297 O O . TYR A 1 414 ? -13.484 -13.953 6.285 1 84 414 TYR A O 1
ATOM 3305 N N . ASP A 1 415 ? -12.461 -12.625 7.793 1 81.06 415 ASP A N 1
ATOM 3306 C CA . ASP A 1 415 ? -11.906 -13.781 8.492 1 81.06 415 ASP A CA 1
ATOM 3307 C C . ASP A 1 415 ? -12.82 -14.211 9.641 1 81.06 415 ASP A C 1
ATOM 3309 O O . ASP A 1 415 ? -13.961 -13.75 9.75 1 81.06 415 ASP A O 1
ATOM 3313 N N . SER A 1 416 ? -12.336 -15.195 10.367 1 76.81 416 SER A N 1
ATOM 3314 C CA . SER A 1 416 ? -13.148 -15.773 11.438 1 76.81 416 SER A CA 1
ATOM 3315 C C . SER A 1 416 ? -13.414 -14.75 12.539 1 76.81 416 SER A C 1
ATOM 3317 O O . SER A 1 416 ? -14.398 -14.867 13.266 1 76.81 416 SER A O 1
ATOM 3319 N N . ASN A 1 417 ? -12.594 -13.727 12.641 1 78.25 417 ASN A N 1
ATOM 3320 C CA . ASN A 1 417 ? -12.758 -12.68 13.641 1 78.25 417 ASN A CA 1
ATOM 3321 C C . ASN A 1 417 ? -13.5 -11.469 13.07 1 78.25 417 ASN A C 1
ATOM 3323 O O . ASN A 1 417 ? -13.453 -10.375 13.633 1 78.25 417 ASN A O 1
ATOM 3327 N N . GLU A 1 418 ? -14.023 -11.633 11.797 1 79.75 418 GLU A N 1
ATOM 3328 C CA . GLU A 1 418 ? -14.859 -10.633 11.141 1 79.75 418 GLU A CA 1
ATOM 3329 C C . GLU A 1 418 ? -14.031 -9.43 10.703 1 79.75 418 GLU A C 1
ATOM 3331 O O . GLU A 1 418 ? -14.555 -8.32 10.586 1 79.75 418 GLU A O 1
ATOM 3336 N N . ARG A 1 419 ? -12.883 -9.578 10.586 1 86.88 419 ARG A N 1
ATOM 3337 C CA . ARG A 1 419 ? -12.031 -8.562 9.984 1 86.88 419 ARG A CA 1
ATOM 3338 C C . ARG A 1 419 ? -11.984 -8.711 8.469 1 86.88 419 ARG A C 1
ATOM 3340 O O . ARG A 1 419 ? -11.938 -9.828 7.949 1 86.88 419 ARG A O 1
ATOM 3347 N N . ILE A 1 420 ? -11.969 -7.621 7.812 1 86.75 420 ILE A N 1
ATOM 3348 C CA . ILE A 1 420 ? -11.859 -7.656 6.359 1 86.75 420 ILE A CA 1
ATOM 3349 C C . ILE A 1 420 ? -10.438 -8.039 5.957 1 86.75 420 ILE A C 1
ATOM 3351 O O . ILE A 1 420 ? -9.477 -7.383 6.355 1 86.75 420 ILE A O 1
ATOM 3355 N N . VAL A 1 421 ? -10.32 -9.109 5.172 1 87.19 421 VAL A N 1
ATOM 3356 C CA . VAL A 1 421 ? -9 -9.609 4.82 1 87.19 421 VAL A CA 1
ATOM 3357 C C . VAL A 1 421 ? -8.812 -9.555 3.307 1 87.19 421 VAL A C 1
ATOM 3359 O O . VAL A 1 421 ? -7.746 -9.914 2.795 1 87.19 421 VAL A O 1
ATOM 3362 N N . GLY A 1 422 ? -9.836 -9.18 2.605 1 89.5 422 GLY A N 1
ATOM 3363 C CA . GLY A 1 422 ? -9.734 -9.086 1.158 1 89.5 422 GLY A CA 1
ATOM 3364 C C . GLY A 1 422 ? -11.047 -8.727 0.49 1 89.5 422 GLY A C 1
ATOM 3365 O O . GLY A 1 422 ? -12 -8.32 1.16 1 89.5 422 GLY A O 1
ATOM 3366 N N . TYR A 1 423 ? -11.031 -8.75 -0.81 1 90.12 423 TYR A N 1
ATOM 3367 C CA . TYR A 1 423 ? -12.219 -8.523 -1.631 1 90.12 423 TYR A CA 1
ATOM 3368 C C . TYR A 1 423 ? -12.375 -9.617 -2.682 1 90.12 423 TYR A C 1
ATOM 3370 O O . TYR A 1 423 ? -11.391 -10.234 -3.09 1 90.12 423 TYR A O 1
ATOM 3378 N N . LYS A 1 424 ? -13.594 -9.82 -3.033 1 90.81 424 LYS A N 1
ATOM 3379 C CA . LYS A 1 424 ? -13.883 -10.844 -4.031 1 90.81 424 LYS A CA 1
ATOM 3380 C C . LYS A 1 424 ? -14.922 -10.359 -5.035 1 90.81 424 LYS A C 1
ATOM 3382 O O . LYS A 1 424 ? -15.805 -9.57 -4.691 1 90.81 424 LYS A O 1
ATOM 3387 N N . GLN A 1 425 ? -14.75 -10.75 -6.238 1 91.25 425 GLN A N 1
ATOM 3388 C CA . GLN A 1 425 ? -15.688 -10.57 -7.348 1 91.25 425 GLN A CA 1
ATOM 3389 C C . GLN A 1 425 ? -15.891 -11.883 -8.102 1 91.25 425 GLN A C 1
ATOM 3391 O O . GLN A 1 425 ? -14.93 -12.594 -8.406 1 91.25 425 GLN A O 1
ATOM 3396 N N . SER A 1 426 ? -17.188 -12.234 -8.312 1 92.81 426 SER A N 1
ATOM 3397 C CA . SER A 1 426 ? -17.453 -13.523 -8.953 1 92.81 426 SER A CA 1
ATOM 3398 C C . SER A 1 426 ? -18.625 -13.438 -9.914 1 92.81 426 SER A C 1
ATOM 3400 O O . SER A 1 426 ? -19.609 -12.734 -9.648 1 92.81 426 SER A O 1
ATOM 3402 N N . TYR A 1 427 ? -18.484 -14.047 -11.008 1 95.88 427 TYR A N 1
ATOM 3403 C CA . TYR A 1 427 ? -19.562 -14.266 -11.969 1 95.88 427 TYR A CA 1
ATOM 3404 C C . TYR A 1 427 ? -19.375 -15.586 -12.703 1 95.88 427 TYR A C 1
ATOM 3406 O O . TYR A 1 427 ? -18.344 -15.812 -13.336 1 95.88 427 TYR A O 1
ATOM 3414 N N . LYS A 1 428 ? -20.391 -16.484 -12.523 1 96.25 428 LYS A N 1
ATOM 3415 C CA . LYS A 1 428 ? -20.328 -17.828 -13.102 1 96.25 428 LYS A CA 1
ATOM 3416 C C . LYS A 1 428 ? -19.016 -18.531 -12.703 1 96.25 428 LYS A C 1
ATOM 3418 O O . LYS A 1 428 ? -18.719 -18.641 -11.516 1 96.25 428 LYS A O 1
ATOM 3423 N N . ASN A 1 429 ? -18.125 -18.938 -13.719 1 95.88 429 ASN A N 1
ATOM 3424 C CA . ASN A 1 429 ? -16.984 -19.75 -13.367 1 95.88 429 ASN A CA 1
ATOM 3425 C C . ASN A 1 429 ? -15.703 -18.906 -13.258 1 95.88 429 ASN A C 1
ATOM 3427 O O . ASN A 1 429 ? -14.602 -19.453 -13.273 1 95.88 429 ASN A O 1
ATOM 3431 N N . LEU A 1 430 ? -15.852 -17.562 -13.156 1 96.56 430 LEU A N 1
ATOM 3432 C CA . LEU A 1 430 ? -14.711 -16.688 -12.914 1 96.56 430 LEU A CA 1
ATOM 3433 C C . LEU A 1 430 ? -14.828 -16 -11.555 1 96.56 430 LEU A C 1
ATOM 3435 O O . LEU A 1 430 ? -15.875 -15.438 -11.234 1 96.56 430 LEU A O 1
ATOM 3439 N N . GLU A 1 431 ? -13.797 -16.125 -10.828 1 93.31 431 GLU A N 1
ATOM 3440 C CA . GLU A 1 431 ? -13.695 -15.445 -9.539 1 93.31 431 GLU A CA 1
ATOM 3441 C C . GLU A 1 431 ? -12.359 -14.727 -9.398 1 93.31 431 GLU A C 1
ATOM 3443 O O . GLU A 1 431 ? -11.32 -15.266 -9.789 1 93.31 431 GLU A O 1
ATOM 3448 N N . TYR A 1 432 ? -12.414 -13.555 -8.914 1 93.56 432 TYR A N 1
ATOM 3449 C CA . TYR A 1 432 ? -11.211 -12.805 -8.555 1 93.56 432 TYR A CA 1
ATOM 3450 C C . TYR A 1 432 ? -11.203 -12.469 -7.07 1 93.56 432 TYR A C 1
ATOM 3452 O O . TYR A 1 432 ? -12.227 -12.086 -6.508 1 93.56 432 TYR A O 1
ATOM 3460 N N . CYS A 1 433 ? -10.008 -12.633 -6.5 1 91.31 433 CYS A N 1
ATOM 3461 C CA . CYS A 1 433 ? -9.844 -12.32 -5.086 1 91.31 433 CYS A CA 1
ATOM 3462 C C . CYS A 1 433 ? -8.555 -11.547 -4.852 1 91.31 433 CYS A C 1
ATOM 3464 O O . CYS A 1 433 ? -7.5 -11.906 -5.379 1 91.31 433 CYS A O 1
ATOM 3466 N N . THR A 1 434 ? -8.648 -10.5 -4.102 1 92.56 434 THR A N 1
ATOM 3467 C CA . THR A 1 434 ? -7.469 -9.812 -3.59 1 92.56 434 THR A CA 1
ATOM 3468 C C . THR A 1 434 ? -7.328 -10.031 -2.086 1 92.56 434 THR A C 1
ATOM 3470 O O . THR A 1 434 ? -8.305 -9.906 -1.341 1 92.56 434 THR A O 1
ATOM 3473 N N . ILE A 1 435 ? -6.148 -10.391 -1.712 1 92.44 435 ILE A N 1
ATOM 3474 C CA . ILE A 1 435 ? -5.875 -10.578 -0.291 1 92.44 435 ILE A CA 1
ATOM 3475 C C . ILE A 1 435 ? -5.074 -9.398 0.244 1 92.44 435 ILE A C 1
ATOM 3477 O O . ILE A 1 435 ? -3.99 -9.094 -0.258 1 92.44 435 ILE A O 1
ATOM 3481 N N . LEU A 1 436 ? -5.633 -8.75 1.275 1 91.5 436 LEU A N 1
ATOM 3482 C CA . LEU A 1 436 ? -5.02 -7.551 1.838 1 91.5 436 LEU A CA 1
ATOM 3483 C C . LEU A 1 436 ? -3.777 -7.91 2.648 1 91.5 436 LEU A C 1
ATOM 3485 O O . LEU A 1 436 ? -3.666 -9.023 3.164 1 91.5 436 LEU A O 1
ATOM 3489 N N . ASP A 1 437 ? -2.846 -6.969 2.68 1 90.75 437 ASP A N 1
ATOM 3490 C CA . ASP A 1 437 ? -1.619 -7.043 3.467 1 90.75 437 ASP A CA 1
ATOM 3491 C C . ASP A 1 437 ? -0.833 -8.312 3.145 1 90.75 437 ASP A C 1
ATOM 3493 O O . ASP A 1 437 ? -0.367 -9.008 4.051 1 90.75 437 ASP A O 1
ATOM 3497 N N . THR A 1 438 ? -0.836 -8.656 1.862 1 91.88 438 THR A N 1
ATOM 3498 C CA . THR A 1 438 ? -0.125 -9.852 1.409 1 91.88 438 THR A CA 1
ATOM 3499 C C . THR A 1 438 ? 0.709 -9.539 0.169 1 91.88 438 THR A C 1
ATOM 3501 O O . THR A 1 438 ? 0.399 -8.609 -0.58 1 91.88 438 THR A O 1
ATOM 3504 N N . GLY A 1 439 ? 1.746 -10.367 0.038 1 93.38 439 GLY A N 1
ATOM 3505 C CA . GLY A 1 439 ? 2.646 -10.203 -1.092 1 93.38 439 GLY A CA 1
ATOM 3506 C C . GLY A 1 439 ? 2.408 -11.211 -2.199 1 93.38 439 GLY A C 1
ATOM 3507 O O . GLY A 1 439 ? 1.263 -11.477 -2.572 1 93.38 439 GLY A O 1
ATOM 3508 N N . HIS A 1 440 ? 3.451 -11.773 -2.719 1 93.12 440 HIS A N 1
ATOM 3509 C CA . HIS A 1 440 ? 3.486 -12.5 -3.98 1 93.12 440 HIS A CA 1
ATOM 3510 C C . HIS A 1 440 ? 2.943 -13.914 -3.814 1 93.12 440 HIS A C 1
ATOM 3512 O O . HIS A 1 440 ? 2.766 -14.633 -4.801 1 93.12 440 HIS A O 1
ATOM 3518 N N . SER A 1 441 ? 2.629 -14.383 -2.635 1 89.44 441 SER A N 1
ATOM 3519 C CA . SER A 1 441 ? 2.049 -15.703 -2.4 1 89.44 441 SER A CA 1
ATOM 3520 C C . SER A 1 441 ? 0.751 -15.602 -1.604 1 89.44 441 SER A C 1
ATOM 3522 O O . SER A 1 441 ? 0.639 -16.172 -0.518 1 89.44 441 SER A O 1
ATOM 3524 N N . PRO A 1 442 ? -0.185 -15.047 -2.209 1 87.44 442 PRO A N 1
ATOM 3525 C CA . PRO A 1 442 ? -1.408 -14.773 -1.454 1 87.44 442 PRO A CA 1
ATOM 3526 C C . PRO A 1 442 ? -2.184 -16.031 -1.099 1 87.44 442 PRO A C 1
ATOM 3528 O O . PRO A 1 442 ? -2.934 -16.047 -0.118 1 87.44 442 PRO A O 1
ATOM 3531 N N . THR A 1 443 ? -2.039 -17.047 -1.799 1 80.44 443 THR A N 1
ATOM 3532 C CA . THR A 1 443 ? -2.799 -18.266 -1.58 1 80.44 443 THR A CA 1
ATOM 3533 C C . THR A 1 443 ? -2.367 -18.953 -0.283 1 80.44 443 THR A C 1
ATOM 3535 O O . THR A 1 443 ? -3.119 -19.75 0.287 1 80.44 443 THR A O 1
ATOM 3538 N N . LEU A 1 444 ? -1.213 -18.672 0.124 1 79.56 444 LEU A N 1
ATOM 3539 C CA . LEU A 1 444 ? -0.74 -19.266 1.365 1 79.56 444 LEU A CA 1
ATOM 3540 C C . LEU A 1 444 ? -1.409 -18.625 2.574 1 79.56 444 LEU A C 1
ATOM 3542 O O . LEU A 1 444 ? -1.392 -19.172 3.672 1 79.56 444 LEU A O 1
ATOM 3546 N N . ARG A 1 445 ? -2.047 -17.406 2.404 1 72.5 445 ARG A N 1
ATOM 3547 C CA . ARG A 1 445 ? -2.684 -16.688 3.504 1 72.5 445 ARG A CA 1
ATOM 3548 C C . ARG A 1 445 ? -4.176 -17 3.566 1 72.5 445 ARG A C 1
ATOM 3550 O O . ARG A 1 445 ? -4.832 -16.719 4.57 1 72.5 445 ARG A O 1
ATOM 3557 N N . ILE A 1 446 ? -4.863 -17.328 2.561 1 62.59 446 ILE A N 1
ATOM 3558 C CA . ILE A 1 446 ? -6.305 -17.547 2.604 1 62.59 446 ILE A CA 1
ATOM 3559 C C . ILE A 1 446 ? -6.602 -19.031 2.441 1 62.59 446 ILE A C 1
ATOM 3561 O O . ILE A 1 446 ? -7.398 -19.438 1.586 1 62.59 446 ILE A O 1
ATOM 3565 N N . PRO A 1 447 ? -5.98 -19.844 3.141 1 54.91 447 PRO A N 1
ATOM 3566 C CA . PRO A 1 447 ? -6.113 -21.266 2.789 1 54.91 447 PRO A CA 1
ATOM 3567 C C . PRO A 1 447 ? -7.559 -21.75 2.828 1 54.91 447 PRO A C 1
ATOM 3569 O O . PRO A 1 447 ? -8 -22.453 1.92 1 54.91 447 PRO A O 1
ATOM 3572 N N . TYR A 1 448 ? -8.289 -21.234 3.832 1 54.44 448 TYR A N 1
ATOM 3573 C CA . TYR A 1 448 ? -9.586 -21.859 4.059 1 54.44 448 TYR A CA 1
ATOM 3574 C C . TYR A 1 448 ? -10.602 -21.406 3.02 1 54.44 448 TYR A C 1
ATOM 3576 O O . TYR A 1 448 ? -11.414 -22.203 2.541 1 54.44 448 TYR A O 1
ATOM 3584 N N . LYS A 1 449 ? -10.484 -20.109 2.652 1 54.78 449 LYS A N 1
ATOM 3585 C CA . LYS A 1 449 ? -11.516 -19.609 1.75 1 54.78 449 LYS A CA 1
ATOM 3586 C C . LYS A 1 449 ? -11.258 -20.062 0.317 1 54.78 449 LYS A C 1
ATOM 3588 O O . LYS A 1 449 ? -12.203 -20.328 -0.435 1 54.78 449 LYS A O 1
ATOM 3593 N N . LEU A 1 450 ? -10.031 -20.141 0.046 1 54.91 450 LEU A N 1
ATOM 3594 C CA . LEU A 1 450 ? -9.648 -20.594 -1.29 1 54.91 450 LEU A CA 1
ATOM 3595 C C . LEU A 1 450 ? -10.078 -22.031 -1.528 1 54.91 450 LEU A C 1
ATOM 3597 O O . LEU A 1 450 ? -10.273 -22.438 -2.674 1 54.91 450 LEU A O 1
ATOM 3601 N N . MET A 1 451 ? -10.188 -22.641 -0.337 1 58 451 MET A N 1
ATOM 3602 C CA . MET A 1 451 ? -10.445 -24.062 -0.444 1 58 451 MET A CA 1
ATOM 3603 C C . MET A 1 451 ? -11.938 -24.344 -0.553 1 58 451 MET A C 1
ATOM 3605 O O . MET A 1 451 ? -12.352 -25.484 -0.81 1 58 451 MET A O 1
ATOM 3609 N N . GLU A 1 452 ? -12.656 -23.172 -0.369 1 57.22 452 GLU A N 1
ATOM 3610 C CA . GLU A 1 452 ? -14.102 -23.375 -0.374 1 57.22 452 GLU A CA 1
ATOM 3611 C C . GLU A 1 452 ? -14.57 -23.984 -1.694 1 57.22 452 GLU A C 1
ATOM 3613 O O . GLU A 1 452 ? -15.391 -24.906 -1.705 1 57.22 452 GLU A O 1
ATOM 3618 N N . PRO A 1 453 ? -14.117 -23.406 -2.756 1 51.41 453 PRO A N 1
ATOM 3619 C CA . PRO A 1 453 ? -14.578 -24.047 -3.984 1 51.41 453 PRO A CA 1
ATOM 3620 C C . PRO A 1 453 ? -14.211 -25.531 -4.047 1 51.41 453 PRO A C 1
ATOM 3622 O O . PRO A 1 453 ? -14.82 -26.297 -4.809 1 51.41 453 PRO A O 1
ATOM 3625 N N . PHE A 1 454 ? -13.164 -25.75 -3.264 1 50.47 454 PHE A N 1
ATOM 3626 C CA . PHE A 1 454 ? -12.688 -27.125 -3.268 1 50.47 454 PHE A CA 1
ATOM 3627 C C . PHE A 1 454 ? -13.531 -28 -2.344 1 50.47 454 PHE A C 1
ATOM 3629 O O . PHE A 1 454 ? -13.359 -29.219 -2.303 1 50.47 454 PHE A O 1
ATOM 3636 N N . GLN A 1 455 ? -14.18 -27.266 -1.425 1 45.97 455 GLN A N 1
ATOM 3637 C CA . GLN A 1 455 ? -14.992 -28.062 -0.521 1 45.97 455 GLN A CA 1
ATOM 3638 C C . GLN A 1 455 ? -16.219 -28.625 -1.232 1 45.97 455 GLN A C 1
ATOM 3640 O O . GLN A 1 455 ? -16.969 -27.859 -1.865 1 45.97 455 GLN A O 1
ATOM 3645 N N . PRO A 1 456 ? -16.141 -29.719 -1.342 1 36.97 456 PRO A N 1
ATOM 3646 C CA . PRO A 1 456 ? -17.375 -30.391 -1.75 1 36.97 456 PRO A CA 1
ATOM 3647 C C . PRO A 1 456 ? -18.562 -30.016 -0.876 1 36.97 456 PRO A C 1
ATOM 3649 O O . PRO A 1 456 ? -18.422 -29.859 0.341 1 36.97 456 PRO A O 1
ATOM 3652 N N . GLY A 1 457 ? -19.797 -29.453 -1.401 1 33.25 457 GLY A N 1
ATOM 3653 C CA . GLY A 1 457 ? -21.047 -29.219 -0.712 1 33.25 457 GLY A CA 1
ATOM 3654 C C . GLY A 1 457 ? -21.312 -27.766 -0.401 1 33.25 457 GLY A C 1
ATOM 3655 O O . GLY A 1 457 ? -22.344 -27.422 0.172 1 33.25 457 GLY A O 1
ATOM 3656 N N . LEU A 1 458 ? -20.281 -27.047 -0.222 1 30.12 458 LEU A N 1
ATOM 3657 C CA . LEU A 1 458 ? -20.656 -25.672 0.092 1 30.12 458 LEU A CA 1
ATOM 3658 C C . LEU A 1 458 ? -21.266 -24.984 -1.123 1 30.12 458 LEU A C 1
ATOM 3660 O O . LEU A 1 458 ? -21.516 -23.781 -1.104 1 30.12 458 LEU A O 1
ATOM 3664 N N . THR A 1 459 ? -21.281 -25.375 -2.275 1 26.59 459 THR A N 1
ATOM 3665 C CA . THR A 1 459 ? -22.344 -24.828 -3.102 1 26.59 459 THR A CA 1
ATOM 3666 C C . THR A 1 459 ? -23.719 -25.203 -2.555 1 26.59 459 THR A C 1
ATOM 3668 O O . THR A 1 459 ? -23.938 -26.359 -2.152 1 26.59 459 THR A O 1
ATOM 3671 N N . MET B 1 1 ? -7.328 3.115 18.219 1 23.56 1 MET B N 1
ATOM 3672 C CA . MET B 1 1 ? -8.633 3.633 18.609 1 23.56 1 MET B CA 1
ATOM 3673 C C . MET B 1 1 ? -8.734 5.129 18.344 1 23.56 1 MET B C 1
ATOM 3675 O O . MET B 1 1 ? -9.836 5.684 18.281 1 23.56 1 MET B O 1
ATOM 3679 N N . HIS B 1 2 ? -7.496 5.777 18.438 1 26.3 2 HIS B N 1
ATOM 3680 C CA . HIS B 1 2 ? -7.539 7.23 18.562 1 26.3 2 HIS B CA 1
ATOM 3681 C C . HIS B 1 2 ? -7.777 7.895 17.203 1 26.3 2 HIS B C 1
ATOM 3683 O O . HIS B 1 2 ? -7.867 9.125 17.12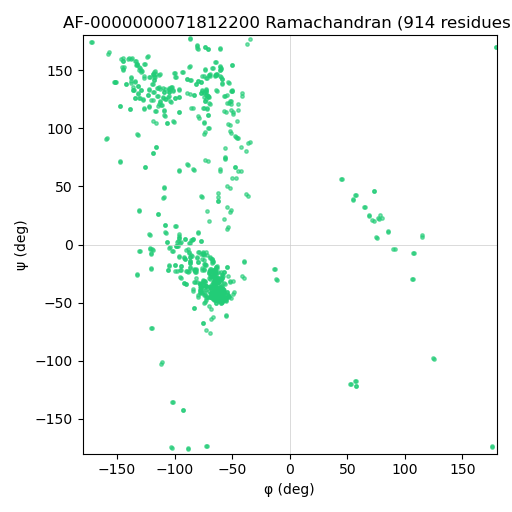5 1 26.3 2 HIS B O 1
ATOM 3689 N N . ASP B 1 3 ? -7.59 7.148 16.234 1 27.91 3 ASP B N 1
ATOM 3690 C CA . ASP B 1 3 ? -7.594 7.809 14.93 1 27.91 3 ASP B CA 1
ATOM 3691 C C . ASP B 1 3 ? -9.023 8.062 14.453 1 27.91 3 ASP B C 1
ATOM 3693 O O . ASP B 1 3 ? -9.242 8.398 13.281 1 27.91 3 ASP B O 1
ATOM 3697 N N . PHE B 1 4 ? -10.008 7.852 15.336 1 29.83 4 PHE B N 1
ATOM 3698 C CA . PHE B 1 4 ? -11.406 7.73 14.938 1 29.83 4 PHE B CA 1
ATOM 3699 C C . PHE B 1 4 ? -12 9.094 14.609 1 29.83 4 PHE B C 1
ATOM 3701 O O . PHE B 1 4 ? -13.125 9.188 14.125 1 29.83 4 PHE B O 1
ATOM 3708 N N . PHE B 1 5 ? -11.445 10.188 15.055 1 30.31 5 PHE B N 1
ATOM 3709 C CA . PHE B 1 5 ? -12.297 11.352 15.305 1 30.31 5 PHE B CA 1
ATOM 3710 C C . PHE B 1 5 ? -12.461 12.18 14.031 1 30.31 5 PHE B C 1
ATOM 3712 O O . PHE B 1 5 ? -13.297 13.086 13.984 1 30.31 5 PHE B O 1
ATOM 3719 N N . PHE B 1 6 ? -11.719 11.969 13.094 1 30.31 6 PHE B N 1
ATOM 3720 C CA . PHE B 1 6 ? -11.68 13.047 12.109 1 30.31 6 PHE B CA 1
ATOM 3721 C C . PHE B 1 6 ? -12.914 13.008 11.219 1 30.31 6 PHE B C 1
ATOM 3723 O O . PHE B 1 6 ? -13.438 14.055 10.828 1 30.31 6 PHE B O 1
ATOM 3730 N N . ILE B 1 7 ? -13.367 11.875 10.914 1 31.73 7 ILE B N 1
ATOM 3731 C CA . ILE B 1 7 ? -14.383 11.836 9.867 1 31.73 7 ILE B CA 1
ATOM 3732 C C . ILE B 1 7 ? -15.719 12.328 10.422 1 31.73 7 ILE B C 1
ATOM 3734 O O . ILE B 1 7 ? -16.672 12.531 9.672 1 31.73 7 ILE B O 1
ATOM 3738 N N . SER B 1 8 ? -15.828 12.562 11.641 1 32.09 8 SER B N 1
ATOM 3739 C CA . SER B 1 8 ? -17.094 12.93 12.266 1 32.09 8 SER B CA 1
ATOM 3740 C C . SER B 1 8 ? -17.641 14.234 11.695 1 32.09 8 SER B C 1
ATOM 3742 O O . SER B 1 8 ? -18.844 14.391 11.539 1 32.09 8 SER B O 1
ATOM 3744 N N . ILE B 1 9 ? -16.766 15.156 11.57 1 31.44 9 ILE B N 1
ATOM 3745 C CA . ILE B 1 9 ? -17.234 16.531 11.406 1 31.44 9 ILE B CA 1
ATOM 3746 C C . ILE B 1 9 ? -17.875 16.688 10.023 1 31.44 9 ILE B C 1
ATOM 3748 O O . ILE B 1 9 ? -18.891 17.375 9.883 1 31.44 9 ILE B O 1
ATOM 3752 N N . ILE B 1 10 ? -17.422 15.906 9.094 1 29.8 10 ILE B N 1
ATOM 3753 C CA . ILE B 1 10 ? -17.859 16.328 7.766 1 29.8 10 ILE B CA 1
ATOM 3754 C C . ILE B 1 10 ? -19.312 15.906 7.531 1 29.8 10 ILE B C 1
ATOM 3756 O O . ILE B 1 10 ? -20.109 16.688 7.02 1 29.8 10 ILE B O 1
ATOM 3760 N N . ILE B 1 11 ? -19.625 14.711 7.941 1 31.58 11 ILE B N 1
ATOM 3761 C CA . ILE B 1 11 ? -20.891 14.195 7.445 1 31.58 11 ILE B CA 1
ATOM 3762 C C . ILE B 1 11 ? -22.031 14.734 8.297 1 31.58 11 ILE B C 1
ATOM 3764 O O . ILE B 1 11 ? -23.188 14.789 7.844 1 31.58 11 ILE B O 1
ATOM 3768 N N . SER B 1 12 ? -21.844 15.156 9.469 1 30.67 12 SER B N 1
ATOM 3769 C CA . SER B 1 12 ? -22.984 15.5 10.32 1 30.67 12 SER B CA 1
ATOM 3770 C C . SER B 1 12 ? -23.828 16.609 9.695 1 30.67 12 SER B C 1
ATOM 3772 O O . SER B 1 12 ? -25.016 16.719 9.992 1 30.67 12 SER B O 1
ATOM 3774 N N . CYS B 1 13 ? -23.219 17.484 8.984 1 28.77 13 CYS B N 1
ATOM 3775 C CA . CYS B 1 13 ? -24.062 18.641 8.727 1 28.77 13 CYS B CA 1
ATOM 3776 C C . CYS B 1 13 ? -25.219 18.266 7.809 1 28.77 13 CYS B C 1
ATOM 3778 O O . CYS B 1 13 ? -26.359 18.656 8.055 1 28.77 13 CYS B O 1
ATOM 3780 N N . GLU B 1 14 ? -24.984 17.844 6.5 1 29.03 14 GLU B N 1
ATOM 3781 C CA . GLU B 1 14 ? -26.047 18.109 5.543 1 29.03 14 GLU B CA 1
ATOM 3782 C C . GLU B 1 14 ? -27.062 16.969 5.504 1 29.03 14 GLU B C 1
ATOM 3784 O O . GLU B 1 14 ? -28.188 17.125 5.035 1 29.03 14 GLU B O 1
ATOM 3789 N N . ILE B 1 15 ? -26.672 15.703 5.914 1 29.3 15 ILE B N 1
ATOM 3790 C CA . ILE B 1 15 ? -27.766 14.797 5.59 1 29.3 15 ILE B CA 1
ATOM 3791 C C . ILE B 1 15 ? -28.922 14.992 6.574 1 29.3 15 ILE B C 1
ATOM 3793 O O . ILE B 1 15 ? -30.078 14.789 6.23 1 29.3 15 ILE B O 1
ATOM 3797 N N . LEU B 1 16 ? -28.625 15.352 7.82 1 27.81 16 LEU B N 1
ATOM 3798 C CA . LEU B 1 16 ? -29.75 15.461 8.75 1 27.81 16 LEU B CA 1
ATOM 3799 C C . LEU B 1 16 ? -30.688 16.578 8.336 1 27.81 16 LEU B C 1
ATOM 3801 O O . LEU B 1 16 ? -31.766 16.75 8.93 1 27.81 16 LEU B O 1
ATOM 3805 N N . SER B 1 17 ? -30.266 17.562 7.547 1 27 17 SER B N 1
ATOM 3806 C CA . SER B 1 17 ? -31.25 18.641 7.371 1 27 17 SER B CA 1
ATOM 3807 C C . SER B 1 17 ? -32.5 18.141 6.645 1 27 17 SER B C 1
ATOM 3809 O O . SER B 1 17 ? -33.5 18.844 6.551 1 27 17 SER B O 1
ATOM 3811 N N . THR B 1 18 ? -32.406 17.062 5.742 1 25.44 18 THR B N 1
ATOM 3812 C CA . THR B 1 18 ? -33.656 16.953 5.008 1 25.44 18 THR B CA 1
ATOM 3813 C C . THR B 1 18 ? -34.75 16.359 5.887 1 25.44 18 THR B C 1
ATOM 3815 O O . THR B 1 18 ? -35.906 16.359 5.516 1 25.44 18 THR B O 1
ATOM 3818 N N . ILE B 1 19 ? -34.406 15.305 6.656 1 22.66 19 ILE B N 1
ATOM 3819 C CA . ILE B 1 19 ? -35.625 14.648 7.098 1 22.66 19 ILE B CA 1
ATOM 3820 C C . ILE B 1 19 ? -36.375 15.547 8.094 1 22.66 19 ILE B C 1
ATOM 3822 O O . ILE B 1 19 ? -37.594 15.695 8.023 1 22.66 19 ILE B O 1
ATOM 3826 N N . ASN B 1 20 ? -35.906 15.633 9.375 1 22.84 20 ASN B N 1
ATOM 3827 C CA . ASN B 1 20 ? -36.781 15.844 10.508 1 22.84 20 ASN B CA 1
ATOM 3828 C C . ASN B 1 20 ? -37.312 17.281 10.562 1 22.84 20 ASN B C 1
ATOM 3830 O O . ASN B 1 20 ? -36.625 18.203 10.117 1 22.84 20 ASN B O 1
ATOM 3834 N N . GLY B 1 21 ? -38.75 17.453 10.609 1 20.45 21 GLY B N 1
ATOM 3835 C CA . GLY B 1 21 ? -39.656 18.578 10.75 1 20.45 21 GLY B CA 1
ATOM 3836 C C . GLY B 1 21 ? -39.094 19.656 11.672 1 20.45 21 GLY B C 1
ATOM 3837 O O . GLY B 1 21 ? -38.094 19.453 12.359 1 20.45 21 GLY B O 1
ATOM 3838 N N . ASN B 1 22 ? -39.906 20.797 11.773 1 19.39 22 ASN B N 1
ATOM 3839 C CA . ASN B 1 22 ? -39.75 22.141 12.352 1 19.39 22 ASN B CA 1
ATOM 3840 C C . ASN B 1 22 ? -39.5 22.062 13.859 1 19.39 22 ASN B C 1
ATOM 3842 O O . ASN B 1 22 ? -40.375 21.641 14.617 1 19.39 22 ASN B O 1
ATOM 3846 N N . PRO B 1 23 ? -38.375 21.484 14.312 1 20.7 23 PRO B N 1
ATOM 3847 C CA . PRO B 1 23 ? -38.469 21.484 15.773 1 20.7 23 PRO B CA 1
ATOM 3848 C C . PRO B 1 23 ? -38.938 22.812 16.344 1 20.7 23 PRO B C 1
ATOM 3850 O O . PRO B 1 23 ? -38.625 23.875 15.789 1 20.7 23 PRO B O 1
ATOM 3853 N N . ARG B 1 24 ? -40.156 22.734 17 1 20.09 24 ARG B N 1
ATOM 3854 C CA . ARG B 1 24 ? -40.844 23.812 17.672 1 20.09 24 ARG B CA 1
ATOM 3855 C C . ARG B 1 24 ? -39.906 24.641 18.547 1 20.09 24 ARG B C 1
ATOM 3857 O O . ARG B 1 24 ? -39.188 24.094 19.375 1 20.09 24 ARG B O 1
ATOM 3864 N N . ILE B 1 25 ? -39.344 25.734 17.938 1 19.47 25 ILE B N 1
ATOM 3865 C CA . ILE B 1 25 ? -38.531 26.781 18.516 1 19.47 25 ILE B CA 1
ATOM 3866 C C . ILE B 1 25 ? -39.094 27.234 19.859 1 19.47 25 ILE B C 1
ATOM 3868 O O . ILE B 1 25 ? -40.188 27.75 19.922 1 19.47 25 ILE B O 1
ATOM 3872 N N . ASN B 1 26 ? -39.094 26.219 20.844 1 18.58 26 ASN B N 1
ATOM 3873 C CA . ASN B 1 26 ? -39.688 26.766 22.062 1 18.58 26 ASN B CA 1
ATOM 3874 C C . ASN B 1 26 ? -39.125 28.156 22.391 1 18.58 26 ASN B C 1
ATOM 3876 O O . ASN B 1 26 ? -37.906 28.328 22.484 1 18.58 26 ASN B O 1
ATOM 3880 N N . PRO B 1 27 ? -39.938 29.156 22.172 1 18.69 27 PRO B N 1
ATOM 3881 C CA . PRO B 1 27 ? -39.656 30.594 22.281 1 18.69 27 PRO B CA 1
ATOM 3882 C C . PRO B 1 27 ? -38.969 30.953 23.609 1 18.69 27 PRO B C 1
ATOM 3884 O O . PRO B 1 27 ? -38.438 32.062 23.734 1 18.69 27 PRO B O 1
ATOM 3887 N N . LYS B 1 28 ? -39.438 30.078 24.531 1 19.66 28 LYS B N 1
ATOM 3888 C CA . LYS B 1 28 ? -39.438 30.875 25.75 1 19.66 28 LYS B CA 1
ATOM 3889 C C . LYS B 1 28 ? -38 31.156 26.219 1 19.66 28 LYS B C 1
ATOM 3891 O O . LYS B 1 28 ? -37.531 30.594 27.219 1 19.66 28 LYS B O 1
ATOM 3896 N N . ALA B 1 29 ? -37.031 31.031 25.312 1 17.25 29 ALA B N 1
ATOM 3897 C CA . ALA B 1 29 ? -35.719 31.297 25.906 1 17.25 29 ALA B CA 1
ATOM 3898 C C . ALA B 1 29 ? -35.688 32.688 26.547 1 17.25 29 ALA B C 1
ATOM 3900 O O . ALA B 1 29 ? -35.875 33.688 25.859 1 17.25 29 ALA B O 1
ATOM 3901 N N . LYS B 1 30 ? -36.188 32.688 27.75 1 20.28 30 LYS B N 1
ATOM 3902 C CA . LYS B 1 30 ? -36.188 33.906 28.578 1 20.28 30 LYS B CA 1
ATOM 3903 C C . LYS B 1 30 ? -34.844 34.625 28.422 1 20.28 30 LYS B C 1
ATOM 3905 O O . LYS B 1 30 ? -33.812 34.031 28.203 1 20.28 30 LYS B O 1
ATOM 3910 N N . SER B 1 31 ? -34.875 35.969 28.078 1 17.89 31 SER B N 1
ATOM 3911 C CA . SER B 1 31 ? -33.938 37.062 27.906 1 17.89 31 SER B CA 1
ATOM 3912 C C . SER B 1 31 ? -32.938 37.156 29.062 1 17.89 31 SER B C 1
ATOM 3914 O O . SER B 1 31 ? -33.312 37.469 30.188 1 17.89 31 SER B O 1
ATOM 3916 N N . TRP B 1 32 ? -32.156 36.062 29.359 1 19.39 32 TRP B N 1
ATOM 3917 C CA . TRP B 1 32 ? -31.312 36.281 30.516 1 19.39 32 TRP B CA 1
ATOM 3918 C C . TRP B 1 32 ? -30.438 37.5 30.344 1 19.39 32 TRP B C 1
ATOM 3920 O O . TRP B 1 32 ? -29.578 37.531 29.453 1 19.39 32 TRP B O 1
ATOM 3930 N N . SER B 1 33 ? -31.031 38.75 30.438 1 18.47 33 SER B N 1
ATOM 3931 C CA . SER B 1 33 ? -30.422 40.062 30.406 1 18.47 33 SER B CA 1
ATOM 3932 C C . SER B 1 33 ? -29.219 40.156 31.344 1 18.47 33 SER B C 1
ATOM 3934 O O . SER B 1 33 ? -28.359 41 31.172 1 18.47 33 SER B O 1
ATOM 3936 N N . GLU B 1 34 ? -29.297 39.562 32.562 1 20.33 34 GLU B N 1
ATOM 3937 C CA . GLU B 1 34 ? -28.562 40.344 33.531 1 20.33 34 GLU B CA 1
ATOM 3938 C C . GLU B 1 34 ? -27.062 40.188 33.344 1 20.33 34 GLU B C 1
ATOM 3940 O O . GLU B 1 34 ? -26.562 39.062 33.281 1 20.33 34 GLU B O 1
ATOM 3945 N N . THR B 1 35 ? -26.406 41.094 32.656 1 20.44 35 THR B N 1
ATOM 3946 C CA . THR B 1 35 ? -24.984 41.312 32.406 1 20.44 35 THR B CA 1
ATOM 3947 C C . THR B 1 35 ? -24.203 41.219 33.719 1 20.44 35 THR B C 1
ATOM 3949 O O . THR B 1 35 ? -24.359 42.062 34.594 1 20.44 35 THR B O 1
ATOM 3952 N N . PRO B 1 36 ? -24.109 40 34.406 1 22.59 36 PRO B N 1
ATOM 3953 C CA . PRO B 1 36 ? -23.375 40.219 35.656 1 22.59 36 PRO B CA 1
ATOM 3954 C C . PRO B 1 36 ? -21.984 40.812 35.406 1 22.59 36 PRO B C 1
ATOM 3956 O O . PRO B 1 36 ? -21.328 40.5 34.406 1 22.59 36 PRO B O 1
ATOM 3959 N N . ASN B 1 37 ? -21.672 42.062 35.844 1 21.02 37 ASN B N 1
ATOM 3960 C CA . ASN B 1 37 ? -20.516 42.938 35.938 1 21.02 37 ASN B CA 1
ATOM 3961 C C . ASN B 1 37 ? -19.344 42.281 36.656 1 21.02 37 ASN B C 1
ATOM 3963 O O . ASN B 1 37 ? -18.422 42.938 37.125 1 21.02 37 ASN B O 1
ATOM 3967 N N . THR B 1 38 ? -19.297 40.938 36.875 1 22.09 38 THR B N 1
ATOM 3968 C CA . THR B 1 38 ? -18.266 40.656 37.875 1 22.09 38 THR B CA 1
ATOM 3969 C C . THR B 1 38 ? -16.875 40.812 37.281 1 22.09 38 THR B C 1
ATOM 3971 O O . THR B 1 38 ? -16.438 40 36.469 1 22.09 38 THR B O 1
ATOM 3974 N N . SER B 1 39 ? -16.344 42 37 1 22.58 39 SER B N 1
ATOM 3975 C CA . SER B 1 39 ? -14.969 42.375 36.656 1 22.58 39 SER B CA 1
ATOM 3976 C C . SER B 1 39 ? -13.992 41.875 37.719 1 22.58 39 SER B C 1
ATOM 3978 O O . SER B 1 39 ? -13.469 42.656 38.531 1 22.58 39 SER B O 1
ATOM 3980 N N . HIS B 1 40 ? -14.195 40.75 38.406 1 22.75 40 HIS B N 1
ATOM 3981 C CA . HIS B 1 40 ? -13.18 40.562 39.438 1 22.75 40 HIS B CA 1
ATOM 3982 C C . HIS B 1 40 ? -11.773 40.625 38.844 1 22.75 40 HIS B C 1
ATOM 3984 O O . HIS B 1 40 ? -11.547 40.125 37.75 1 22.75 40 HIS B O 1
ATOM 3990 N N . ASP B 1 41 ? -10.875 41.469 39.438 1 22.34 41 ASP B N 1
ATOM 3991 C CA . ASP B 1 41 ? -9.508 41.969 39.406 1 22.34 41 ASP B CA 1
ATOM 3992 C C . ASP B 1 41 ? -8.5 40.844 39.531 1 22.34 41 ASP B C 1
ATOM 3994 O O . ASP B 1 41 ? -7.566 40.906 40.344 1 22.34 41 ASP B O 1
ATOM 3998 N N . TYR B 1 42 ? -8.773 39.656 39.25 1 23.52 42 TYR B N 1
ATOM 3999 C CA . TYR B 1 42 ? -7.684 38.75 39.594 1 23.52 42 TYR B CA 1
ATOM 4000 C C . TYR B 1 42 ? -6.426 39.062 38.812 1 23.52 42 TYR B C 1
ATOM 4002 O O . TYR B 1 42 ? -6.215 38.531 37.719 1 23.52 42 TYR B O 1
ATOM 4010 N N . GLN B 1 43 ? -6.078 40.344 38.625 1 26.69 43 GLN B N 1
ATOM 4011 C CA . GLN B 1 43 ? -4.77 40.625 38.031 1 26.69 43 GLN B CA 1
ATOM 4012 C C . GLN B 1 43 ? -3.65 40.094 38.938 1 26.69 43 GLN B C 1
ATOM 4014 O O . GLN B 1 43 ? -3.152 40.812 39.812 1 26.69 43 GLN B O 1
ATOM 4019 N N . ARG B 1 44 ? -3.705 39.031 39.594 1 26.33 44 ARG B N 1
ATOM 4020 C CA . ARG B 1 44 ? -2.396 38.75 40.156 1 26.33 44 ARG B CA 1
ATOM 4021 C C . ARG B 1 44 ? -1.301 38.781 39.094 1 26.33 44 ARG B C 1
ATOM 4023 O O . ARG B 1 44 ? -1.322 38.031 38.156 1 26.33 44 ARG B O 1
ATOM 4030 N N . ARG B 1 45 ? -0.688 39.844 39.031 1 31.42 45 ARG B N 1
ATOM 4031 C CA . ARG B 1 45 ? 0.517 40.281 38.312 1 31.42 45 ARG B CA 1
ATOM 4032 C C . ARG B 1 45 ? 1.686 39.344 38.625 1 31.42 45 ARG B C 1
ATOM 4034 O O . ARG B 1 45 ? 2.305 39.438 39.688 1 31.42 45 ARG B O 1
ATOM 4041 N N . ASN B 1 46 ? 1.495 38.062 38.5 1 30.84 46 ASN B N 1
ATOM 4042 C CA . ASN B 1 46 ? 2.836 37.5 38.5 1 30.84 46 ASN B CA 1
ATOM 4043 C C . ASN B 1 46 ? 3.791 38.344 37.656 1 30.84 46 ASN B C 1
ATOM 4045 O O . ASN B 1 46 ? 3.557 38.562 36.469 1 30.84 46 ASN B O 1
ATOM 4049 N N . HIS B 1 47 ? 4.285 39.281 38.156 1 33.38 47 HIS B N 1
ATOM 4050 C CA . HIS B 1 47 ? 5.375 40.094 37.625 1 33.38 47 HIS B CA 1
ATOM 4051 C C . HIS B 1 47 ? 6.398 39.219 36.906 1 33.38 47 HIS B C 1
ATOM 4053 O O . HIS B 1 47 ? 7.32 38.688 37.531 1 33.38 47 HIS B O 1
ATOM 4059 N N . ILE B 1 48 ? 6.012 38.219 36.062 1 40.16 48 ILE B N 1
ATOM 4060 C CA . ILE B 1 48 ? 6.988 37.469 35.281 1 40.16 48 ILE B CA 1
ATOM 4061 C C . ILE B 1 48 ? 7.863 38.438 34.469 1 40.16 48 ILE B C 1
ATOM 4063 O O . ILE B 1 48 ? 7.355 39.312 33.781 1 40.16 48 ILE B O 1
ATOM 4067 N N . ASN B 1 49 ? 8.953 38.656 34.844 1 42.84 49 ASN B N 1
ATOM 4068 C CA . ASN B 1 49 ? 10.008 39.25 34.062 1 42.84 49 ASN B CA 1
ATOM 4069 C C . ASN B 1 49 ? 9.922 38.812 32.594 1 42.84 49 ASN B C 1
ATOM 4071 O O . ASN B 1 49 ? 10.094 37.656 32.281 1 42.84 49 ASN B O 1
ATOM 4075 N N . SER B 1 50 ? 9.172 39.5 31.719 1 56.09 50 SER B N 1
ATOM 4076 C CA . SER B 1 50 ? 8.938 39.344 30.297 1 56.09 50 SER B CA 1
ATOM 4077 C C . SER B 1 50 ? 10.227 38.969 29.562 1 56.09 50 SER B C 1
ATOM 4079 O O . SER B 1 50 ? 10.188 38.5 28.422 1 56.09 50 SER B O 1
ATOM 4081 N N . SER B 1 51 ? 11.367 39.125 30.203 1 65.44 51 SER B N 1
ATOM 4082 C CA . SER B 1 51 ? 12.641 38.938 29.516 1 65.44 51 SER B CA 1
ATOM 4083 C C . SER B 1 51 ? 13.055 37.469 29.5 1 65.44 51 SER B C 1
ATOM 4085 O O . SER B 1 51 ? 13.953 37.094 28.75 1 65.44 51 SER B O 1
ATOM 4087 N N . SER B 1 52 ? 12.312 36.625 30.297 1 83.56 52 SER B N 1
ATOM 4088 C CA . SER B 1 52 ? 12.672 35.219 30.297 1 83.56 52 SER B CA 1
ATOM 4089 C C . SER B 1 52 ? 11.547 34.375 29.75 1 83.56 52 SER B C 1
ATOM 4091 O O . SER B 1 52 ? 10.375 34.75 29.812 1 83.56 52 SER B O 1
ATOM 4093 N N . ILE B 1 53 ? 11.781 33.281 29.062 1 92.25 53 ILE B N 1
ATOM 4094 C CA . ILE B 1 53 ? 10.805 32.375 28.516 1 92.25 53 ILE B CA 1
ATOM 4095 C C . ILE B 1 53 ? 10.227 31.516 29.656 1 92.25 53 ILE B C 1
ATOM 4097 O O . ILE B 1 53 ? 10.961 30.797 30.344 1 92.25 53 ILE B O 1
ATOM 4101 N N . PRO B 1 54 ? 8.953 31.609 29.922 1 94.25 54 PRO B N 1
ATOM 4102 C CA . PRO B 1 54 ? 8.328 30.891 31.031 1 94.25 54 PRO B CA 1
ATOM 4103 C C . PRO B 1 54 ? 8.234 29.391 30.781 1 94.25 54 PRO B C 1
ATOM 4105 O O . PRO B 1 54 ? 8.484 28.922 29.672 1 94.25 54 PRO B O 1
ATOM 4108 N N . ASP B 1 55 ? 7.898 28.672 31.891 1 93.94 55 ASP B N 1
ATOM 4109 C CA . ASP B 1 55 ? 7.633 27.25 31.766 1 93.94 55 ASP B CA 1
ATOM 4110 C C . ASP B 1 55 ? 6.305 27 31.047 1 93.94 55 ASP B C 1
ATOM 4112 O O . ASP B 1 55 ? 6.195 26.078 30.219 1 93.94 55 ASP B O 1
ATOM 4116 N N . GLU B 1 56 ? 5.367 27.766 31.484 1 96.12 56 GLU B N 1
ATOM 4117 C CA . GLU B 1 56 ? 4.016 27.641 30.938 1 96.12 56 GLU B CA 1
ATOM 4118 C C . GLU B 1 56 ? 3.271 28.969 31 1 96.12 56 GLU B C 1
ATOM 4120 O O . GLU B 1 56 ? 3.482 29.766 31.922 1 96.12 56 GLU B O 1
ATOM 4125 N N . LYS B 1 57 ? 2.531 29.25 29.953 1 97.25 57 LYS B N 1
ATOM 4126 C CA . LYS B 1 57 ? 1.702 30.453 29.906 1 97.25 57 LYS B CA 1
ATOM 4127 C C . LYS B 1 57 ? 0.493 30.266 29 1 97.25 57 LYS B C 1
ATOM 4129 O O . LYS B 1 57 ? 0.574 29.547 28 1 97.25 57 LYS B O 1
ATOM 4134 N N . TRP B 1 58 ? -0.662 30.781 29.422 1 98.19 58 TRP B N 1
ATOM 4135 C CA . TRP B 1 58 ? -1.862 30.719 28.594 1 98.19 58 TRP B CA 1
ATOM 4136 C C . TRP B 1 58 ? -2.709 31.969 28.766 1 98.19 58 TRP B C 1
ATOM 4138 O O . TRP B 1 58 ? -2.529 32.719 29.719 1 98.19 58 TRP B O 1
ATOM 4148 N N . ASP B 1 59 ? -3.539 32.188 27.719 1 98.44 59 ASP B N 1
ATOM 4149 C CA . ASP B 1 59 ? -4.453 33.344 27.781 1 98.44 59 ASP B CA 1
ATOM 4150 C C . ASP B 1 59 ? -5.43 33.312 26.609 1 98.44 59 ASP B C 1
ATOM 4152 O O . ASP B 1 59 ? -5.383 32.406 25.766 1 98.44 59 ASP B O 1
ATOM 4156 N N . TYR B 1 60 ? -6.363 34.25 26.641 1 98.56 60 TYR B N 1
ATOM 4157 C CA . TYR B 1 60 ? -7.207 34.562 25.5 1 98.56 60 TYR B CA 1
ATOM 4158 C C . TYR B 1 60 ? -6.719 35.812 24.781 1 98.56 60 TYR B C 1
ATOM 4160 O O . TYR B 1 60 ? -6.176 36.719 25.422 1 98.56 60 TYR B O 1
ATOM 4168 N N . ILE B 1 61 ? -6.898 35.844 23.547 1 98.5 61 ILE B N 1
ATOM 4169 C CA . ILE B 1 61 ? -6.719 37.062 22.734 1 98.5 61 ILE B CA 1
ATOM 4170 C C . ILE B 1 61 ? -7.965 37.312 21.891 1 98.5 61 ILE B C 1
ATOM 4172 O O . ILE B 1 61 ? -8.438 36.406 21.203 1 98.5 61 ILE B O 1
ATOM 4176 N N . GLU B 1 62 ? -8.539 38.469 22 1 98.44 62 GLU B N 1
ATOM 4177 C CA . GLU B 1 62 ? -9.602 38.844 21.078 1 98.44 62 GLU B CA 1
ATOM 4178 C C . GLU B 1 62 ? -9.023 39.312 19.75 1 98.44 62 GLU B C 1
ATOM 4180 O O . GLU B 1 62 ? -8.477 40.438 19.656 1 98.44 62 GLU B O 1
ATOM 4185 N N . VAL B 1 63 ? -9.195 38.594 18.75 1 98.25 63 VAL B N 1
ATOM 4186 C CA . VAL B 1 63 ? -8.508 38.844 17.484 1 98.25 63 VAL B CA 1
ATOM 4187 C C . VAL B 1 63 ? -9.375 39.75 16.609 1 98.25 63 VAL B C 1
ATOM 4189 O O . VAL B 1 63 ? -8.875 40.406 15.688 1 98.25 63 VAL B O 1
ATOM 4192 N N . ARG B 1 64 ? -10.695 39.625 16.703 1 97.69 64 ARG B N 1
ATOM 4193 C CA . ARG B 1 64 ? -11.75 40.469 16.141 1 97.69 64 ARG B CA 1
ATOM 4194 C C . ARG B 1 64 ? -12.891 40.656 17.141 1 97.69 64 ARG B C 1
ATOM 4196 O O . ARG B 1 64 ? -13 39.906 18.109 1 97.69 64 ARG B O 1
ATOM 4203 N N . PRO B 1 65 ? -13.641 41.75 16.828 1 97.56 65 PRO B N 1
ATOM 4204 C CA . PRO B 1 65 ? -14.766 41.875 17.75 1 97.56 65 PRO B CA 1
ATOM 4205 C C . PRO B 1 65 ? -15.586 40.594 17.906 1 97.56 65 PRO B C 1
ATOM 4207 O O . PRO B 1 65 ? -16.141 40.125 16.922 1 97.56 65 PRO B O 1
ATOM 4210 N N . GLY B 1 66 ? -15.539 40.094 19.141 1 98.25 66 GLY B N 1
ATOM 4211 C CA . GLY B 1 66 ? -16.359 38.938 19.438 1 98.25 66 GLY B CA 1
ATOM 4212 C C . GLY B 1 66 ? -15.664 37.625 19.172 1 98.25 66 GLY B C 1
ATOM 4213 O O . GLY B 1 66 ? -16.203 36.531 19.469 1 98.25 66 GLY B O 1
ATOM 4214 N N . ALA B 1 67 ? -14.5 37.625 18.656 1 98.62 67 ALA B N 1
ATOM 4215 C CA . ALA B 1 67 ? -13.734 36.406 18.359 1 98.62 67 ALA B CA 1
ATOM 4216 C C . ALA B 1 67 ? -12.562 36.25 19.328 1 98.62 67 ALA B C 1
ATOM 4218 O O . ALA B 1 67 ? -11.586 37 19.234 1 98.62 67 ALA B O 1
ATOM 4219 N N . HIS B 1 68 ? -12.633 35.281 20.188 1 98.5 68 HIS B N 1
ATOM 4220 C CA . HIS B 1 68 ? -11.648 35.062 21.25 1 98.5 68 HIS B CA 1
ATOM 4221 C C . HIS B 1 68 ? -10.875 33.781 21.031 1 98.5 68 HIS B C 1
ATOM 4223 O O . HIS B 1 68 ? -11.461 32.688 21.062 1 98.5 68 HIS B O 1
ATOM 4229 N N . MET B 1 69 ? -9.602 33.844 20.906 1 98.56 69 MET B N 1
ATOM 4230 C CA . MET B 1 69 ? -8.789 32.656 20.656 1 98.56 69 MET B CA 1
ATOM 4231 C C . MET B 1 69 ? -7.941 32.312 21.875 1 98.56 69 MET B C 1
ATOM 4233 O O . MET B 1 69 ? -7.355 33.188 22.5 1 98.56 69 MET B O 1
ATOM 4237 N N . PHE B 1 70 ? -7.949 31.078 22.188 1 98.5 70 PHE B N 1
ATOM 4238 C CA . PHE B 1 70 ? -7.195 30.562 23.328 1 98.5 70 PHE B CA 1
ATOM 4239 C C . PHE B 1 70 ? -5.844 30.016 22.875 1 98.5 70 PHE B C 1
ATOM 4241 O O . PHE B 1 70 ? -5.75 29.328 21.859 1 98.5 70 PHE B O 1
ATOM 4248 N N . TRP B 1 71 ? -4.785 30.391 23.594 1 98.5 71 TRP B N 1
ATOM 4249 C CA . TRP B 1 71 ? -3.449 29.875 23.312 1 98.5 71 TRP B CA 1
ATOM 4250 C C . TRP B 1 71 ? -2.785 29.344 24.578 1 98.5 71 TRP B C 1
ATOM 4252 O O . TRP B 1 71 ? -3.127 29.766 25.688 1 98.5 71 TRP B O 1
ATOM 4262 N N . TRP B 1 72 ? -1.941 28.375 24.406 1 98.44 72 TRP B N 1
ATOM 4263 C CA . TRP B 1 72 ? -1.224 27.703 25.484 1 98.44 72 TRP B CA 1
ATOM 4264 C C . TRP B 1 72 ? 0.229 27.453 25.094 1 98.44 72 TRP B C 1
ATOM 4266 O O . TRP B 1 72 ? 0.505 26.688 24.156 1 98.44 72 TRP B O 1
ATOM 4276 N N . PHE B 1 73 ? 1.175 28.078 25.844 1 97.88 73 PHE B N 1
ATOM 4277 C CA . PHE B 1 73 ? 2.609 27.953 25.609 1 97.88 73 PHE B CA 1
ATOM 4278 C C . PHE B 1 73 ? 3.25 27.047 26.656 1 97.88 73 PHE B C 1
ATOM 4280 O O . PHE B 1 73 ? 2.912 27.109 27.844 1 97.88 73 PHE B O 1
ATOM 4287 N N . HIS B 1 74 ? 4.105 26.156 26.156 1 96.38 74 HIS B N 1
ATOM 4288 C CA . HIS B 1 74 ? 4.945 25.312 27 1 96.38 74 HIS B CA 1
ATOM 4289 C C . HIS B 1 74 ? 6.422 25.5 26.672 1 96.38 74 HIS B C 1
ATOM 4291 O O . HIS B 1 74 ? 6.828 25.359 25.516 1 96.38 74 HIS B O 1
ATOM 4297 N N . GLY B 1 75 ? 7.176 25.75 27.734 1 94.25 75 GLY B N 1
ATOM 4298 C CA . GLY B 1 75 ? 8.594 25.984 27.531 1 94.25 75 GLY B CA 1
ATOM 4299 C C . GLY B 1 75 ? 9.414 24.703 27.531 1 94.25 75 GLY B C 1
ATOM 4300 O O . GLY B 1 75 ? 9.062 23.734 28.203 1 94.25 75 GLY B O 1
ATOM 4301 N N . TYR B 1 76 ? 10.531 24.781 26.828 1 92.69 76 TYR B N 1
ATOM 4302 C CA . TYR B 1 76 ? 11.516 23.719 26.703 1 92.69 76 TYR B CA 1
ATOM 4303 C C . TYR B 1 76 ? 11.953 23.219 28.062 1 92.69 76 TYR B C 1
ATOM 4305 O O . TYR B 1 76 ? 12.156 24 29 1 92.69 76 TYR B O 1
ATOM 4313 N N . ILE B 1 77 ? 12.109 21.875 28.188 1 90.5 77 ILE B N 1
ATOM 4314 C CA . ILE B 1 77 ? 12.453 21.297 29.484 1 90.5 77 ILE B CA 1
ATOM 4315 C C . ILE B 1 77 ? 13.758 20.516 29.375 1 90.5 77 ILE B C 1
ATOM 4317 O O . ILE B 1 77 ? 14.141 19.797 30.297 1 90.5 77 ILE B O 1
ATOM 4321 N N . GLY B 1 78 ? 14.398 20.609 28.297 1 82.5 78 GLY B N 1
ATOM 4322 C CA . GLY B 1 78 ? 15.648 19.875 28.156 1 82.5 78 GLY B CA 1
ATOM 4323 C C . GLY B 1 78 ? 16.781 20.469 28.953 1 82.5 78 GLY B C 1
ATOM 4324 O O . GLY B 1 78 ? 16.609 21.469 29.656 1 82.5 78 GLY B O 1
ATOM 4325 N N . GLN B 1 79 ? 17.953 19.828 29.109 1 73.62 79 GLN B N 1
ATOM 4326 C CA . GLN B 1 79 ? 19.031 20.141 30.047 1 73.62 79 GLN B CA 1
ATOM 4327 C C . GLN B 1 79 ? 20.031 21.109 29.406 1 73.62 79 GLN B C 1
ATOM 4329 O O . GLN B 1 79 ? 20.688 21.875 30.094 1 73.62 79 GLN B O 1
ATOM 4334 N N . SER B 1 80 ? 20.078 21.141 28.234 1 67.5 80 SER B N 1
ATOM 4335 C CA . SER B 1 80 ? 21.375 21.594 27.781 1 67.5 80 SER B CA 1
ATOM 4336 C C . SER B 1 80 ? 21.312 23.031 27.266 1 67.5 80 SER B C 1
ATOM 4338 O O . SER B 1 80 ? 22.344 23.703 27.156 1 67.5 80 SER B O 1
ATOM 4340 N N . LYS B 1 81 ? 20.219 23.5 26.891 1 69.81 81 LYS B N 1
ATOM 4341 C CA . LYS B 1 81 ? 20.203 24.781 26.188 1 69.81 81 LYS B CA 1
ATOM 4342 C C . LYS B 1 81 ? 19.234 25.75 26.859 1 69.81 81 LYS B C 1
ATOM 4344 O O . LYS B 1 81 ? 18.266 25.344 27.5 1 69.81 81 LYS B O 1
ATOM 4349 N N . SER B 1 82 ? 19.766 26.953 26.781 1 80.19 82 SER B N 1
ATOM 4350 C CA . SER B 1 82 ? 18.828 28 27.172 1 80.19 82 SER B CA 1
ATOM 4351 C C . SER B 1 82 ? 17.594 27.984 26.281 1 80.19 82 SER B C 1
ATOM 4353 O O . SER B 1 82 ? 17.672 27.703 25.078 1 80.19 82 SER B O 1
ATOM 4355 N N . ARG B 1 83 ? 16.516 28.266 26.844 1 83.75 83 ARG B N 1
ATOM 4356 C CA . ARG B 1 83 ? 15.258 28.281 26.109 1 83.75 83 ARG B CA 1
ATOM 4357 C C . ARG B 1 83 ? 15.305 29.266 24.953 1 83.75 83 ARG B C 1
ATOM 4359 O O . ARG B 1 83 ? 14.625 29.078 23.938 1 83.75 83 ARG B O 1
ATOM 4366 N N . GLN B 1 84 ? 16.172 30.25 25.125 1 83.44 84 GLN B N 1
ATOM 4367 C CA . GLN B 1 84 ? 16.266 31.297 24.094 1 83.44 84 GLN B CA 1
ATOM 4368 C C . GLN B 1 84 ? 16.953 30.781 22.844 1 83.44 84 GLN B C 1
ATOM 4370 O O . GLN B 1 84 ? 16.844 31.375 21.766 1 83.44 84 GLN B O 1
ATOM 4375 N N . ASP B 1 85 ? 17.641 29.703 22.969 1 85.62 85 ASP B N 1
ATOM 4376 C CA . ASP B 1 85 ? 18.344 29.094 21.844 1 85.62 85 ASP B CA 1
ATOM 4377 C C . ASP B 1 85 ? 17.531 27.969 21.219 1 85.62 85 ASP B C 1
ATOM 4379 O O . ASP B 1 85 ? 17.953 27.375 20.234 1 85.62 85 ASP B O 1
ATOM 4383 N N . ILE B 1 86 ? 16.391 27.766 21.844 1 89.88 86 ILE B N 1
ATOM 4384 C CA . ILE B 1 86 ? 15.57 26.641 21.438 1 89.88 86 ILE B CA 1
ATOM 4385 C C . ILE B 1 86 ? 14.422 27.125 20.562 1 89.88 86 ILE B C 1
ATOM 4387 O O . ILE B 1 86 ? 13.742 28.094 20.906 1 89.88 86 ILE B O 1
ATOM 4391 N N . PRO B 1 87 ? 14.203 26.469 19.438 1 92.12 87 PRO B N 1
ATOM 4392 C CA . PRO B 1 87 ? 13.133 26.906 18.547 1 92.12 87 PRO B CA 1
ATOM 4393 C C . PRO B 1 87 ? 11.758 26.859 19.203 1 92.12 87 PRO B C 1
ATOM 4395 O O . PRO B 1 87 ? 11.547 26.094 20.156 1 92.12 87 PRO B O 1
ATOM 4398 N N . LEU B 1 88 ? 10.914 27.719 18.688 1 94.62 88 LEU B N 1
ATOM 4399 C CA . LEU B 1 88 ? 9.484 27.688 18.984 1 94.62 88 LEU B CA 1
ATOM 4400 C C . LEU B 1 88 ? 8.711 27.016 17.859 1 94.62 88 LEU B C 1
ATOM 4402 O O . LEU B 1 88 ? 8.883 27.359 16.688 1 94.62 88 LEU B O 1
ATOM 4406 N N . VAL B 1 89 ? 7.934 26.016 18.219 1 94.19 89 VAL B N 1
ATOM 4407 C CA . VAL B 1 89 ? 7.105 25.328 17.234 1 94.19 89 VAL B CA 1
ATOM 4408 C C . VAL B 1 89 ? 5.633 25.625 17.5 1 94.19 89 VAL B C 1
ATOM 4410 O O . VAL B 1 89 ? 5.129 25.391 18.594 1 94.19 89 VAL B O 1
ATOM 4413 N N . LEU B 1 90 ? 5.012 26.203 16.531 1 97.06 90 LEU B N 1
ATOM 4414 C CA . LEU B 1 90 ? 3.553 26.25 16.516 1 97.06 90 LEU B CA 1
ATOM 4415 C C . LEU B 1 90 ? 2.98 24.984 15.898 1 97.06 90 LEU B C 1
ATOM 4417 O O . LEU B 1 90 ? 3.229 24.688 14.727 1 97.06 90 LEU B O 1
ATOM 4421 N N . TRP B 1 91 ? 2.232 24.234 16.672 1 95.38 91 TRP B N 1
ATOM 4422 C CA . TRP B 1 91 ? 1.602 23 16.203 1 95.38 91 TRP B CA 1
ATOM 4423 C C . TRP B 1 91 ? 0.16 23.266 15.781 1 95.38 91 TRP B C 1
ATOM 4425 O O . TRP B 1 91 ? -0.647 23.766 16.562 1 95.38 91 TRP B O 1
ATOM 4435 N N . MET B 1 92 ? -0.145 22.859 14.562 1 95.94 92 MET B N 1
ATOM 4436 C CA . MET B 1 92 ? -1.478 23.141 14.031 1 95.94 92 MET B CA 1
ATOM 4437 C C . MET B 1 92 ? -2.137 21.844 13.531 1 95.94 92 MET B C 1
ATOM 4439 O O . MET B 1 92 ? -1.683 21.25 12.562 1 95.94 92 MET B O 1
ATOM 4443 N N . ASN B 1 93 ? -3.205 21.484 14.133 1 92.38 93 ASN B N 1
ATOM 4444 C CA . ASN B 1 93 ? -3.982 20.312 13.727 1 92.38 93 ASN B CA 1
ATOM 4445 C C . ASN B 1 93 ? -4.891 20.625 12.539 1 92.38 93 ASN B C 1
ATOM 4447 O O . ASN B 1 93 ? -5.055 21.781 12.172 1 92.38 93 ASN B O 1
ATOM 4451 N N . GLY B 1 94 ? -5.402 19.578 12.023 1 90.25 94 GLY B N 1
ATOM 4452 C CA . GLY B 1 94 ? -6.227 19.734 10.836 1 90.25 94 GLY B CA 1
ATOM 4453 C C . GLY B 1 94 ? -7.703 19.891 11.156 1 90.25 94 GLY B C 1
ATOM 4454 O O . GLY B 1 94 ? -8.078 20.688 12.023 1 90.25 94 GLY B O 1
ATOM 4455 N N . GLY B 1 95 ? -8.469 19.344 10.391 1 81.06 95 GLY B N 1
ATOM 4456 C CA . GLY B 1 95 ? -9.922 19.422 10.453 1 81.06 95 GLY B CA 1
ATOM 4457 C C . GLY B 1 95 ? -10.555 19.906 9.156 1 81.06 95 GLY B C 1
ATOM 4458 O O . GLY B 1 95 ? -10.562 19.172 8.164 1 81.06 95 GLY B O 1
ATOM 4459 N N . PRO B 1 96 ? -10.875 21.078 9.031 1 79.12 96 PRO B N 1
ATOM 4460 C CA . PRO B 1 96 ? -10.75 22.125 10.047 1 79.12 96 PRO B CA 1
ATOM 4461 C C . PRO B 1 96 ? -11.633 21.859 11.273 1 79.12 96 PRO B C 1
ATOM 4463 O O . PRO B 1 96 ? -12.695 21.25 11.148 1 79.12 96 PRO B O 1
ATOM 4466 N N . GLY B 1 97 ? -11.031 22.312 12.438 1 77.88 97 GLY B N 1
ATOM 4467 C CA . GLY B 1 97 ? -11.836 22.312 13.648 1 77.88 97 GLY B CA 1
ATOM 4468 C C . GLY B 1 97 ? -11.328 21.344 14.695 1 77.88 97 GLY B C 1
ATOM 4469 O O . GLY B 1 97 ? -12 21.109 15.703 1 77.88 97 GLY B O 1
ATOM 4470 N N . ASP B 1 98 ? -10.18 20.766 14.414 1 83.19 98 ASP B N 1
ATOM 4471 C CA . ASP B 1 98 ? -9.57 19.938 15.453 1 83.19 98 ASP B CA 1
ATOM 4472 C C . ASP B 1 98 ? -8.703 20.781 16.391 1 83.19 98 ASP B C 1
ATOM 4474 O O . ASP B 1 98 ? -7.812 21.5 15.93 1 83.19 98 ASP B O 1
ATOM 4478 N N . SER B 1 99 ? -8.953 20.594 17.609 1 90.5 99 SER B N 1
ATOM 4479 C CA . SER B 1 99 ? -8.281 21.422 18.594 1 90.5 99 SER B CA 1
ATOM 4480 C C . SER B 1 99 ? -6.805 21.078 18.703 1 90.5 99 SER B C 1
ATOM 4482 O O . SER B 1 99 ? -6.453 19.922 18.969 1 90.5 99 SER B O 1
ATOM 4484 N N . SER B 1 100 ? -5.957 22.047 18.594 1 93.38 100 SER B N 1
ATOM 4485 C CA . SER B 1 100 ? -4.531 21.828 18.797 1 93.38 100 SER B CA 1
ATOM 4486 C C . SER B 1 100 ? -4.188 21.734 20.281 1 93.38 100 SER B C 1
ATOM 4488 O O . SER B 1 100 ? -3.281 21 20.672 1 93.38 100 SER B O 1
ATOM 4490 N N . VAL B 1 101 ? -4.898 22.484 21.062 1 95.19 101 VAL B N 1
ATOM 4491 C CA . VAL B 1 101 ? -4.68 22.453 22.516 1 95.19 101 VAL B CA 1
ATOM 4492 C C . VAL B 1 101 ? -5.086 21.094 23.062 1 95.19 101 VAL B C 1
ATOM 4494 O O . VAL B 1 101 ? -4.402 20.547 23.938 1 95.19 101 VAL B O 1
ATOM 4497 N N . GLY B 1 102 ? -6.148 20.641 22.609 1 92.88 102 GLY B N 1
ATOM 4498 C CA . GLY B 1 102 ? -6.598 19.328 23.047 1 92.88 102 GLY B CA 1
ATOM 4499 C C . GLY B 1 102 ? -5.82 18.188 22.406 1 92.88 102 GLY B C 1
ATOM 4500 O O . GLY B 1 102 ? -5.023 17.516 23.078 1 92.88 102 GLY B O 1
ATOM 4501 N N . ARG B 1 103 ? -5.996 18.047 21.172 1 89.75 103 ARG B N 1
ATOM 4502 C CA . ARG B 1 103 ? -5.43 16.938 20.422 1 89.75 103 ARG B CA 1
ATOM 4503 C C . ARG B 1 103 ? -3.912 17.047 20.328 1 89.75 103 ARG B C 1
ATOM 4505 O O . ARG B 1 103 ? -3.184 16.125 20.688 1 89.75 103 ARG B O 1
ATOM 4512 N N . GLY B 1 104 ? -3.424 18.031 19.891 1 90.81 104 GLY B N 1
ATOM 4513 C CA . GLY B 1 104 ? -1.995 18.234 19.703 1 90.81 104 GLY B CA 1
ATOM 4514 C C . GLY B 1 104 ? -1.2 18.094 20.984 1 90.81 104 GLY B C 1
ATOM 4515 O O . GLY B 1 104 ? -0.188 17.391 21.016 1 90.81 104 GLY B O 1
ATOM 4516 N N . SER B 1 105 ? -1.732 18.688 21.969 1 92.88 105 SER B N 1
ATOM 4517 C CA . SER B 1 105 ? -0.999 18.688 23.219 1 92.88 105 SER B CA 1
ATOM 4518 C C . SER B 1 105 ? -1.154 17.375 23.969 1 92.88 105 SER B C 1
ATOM 4520 O O . SER B 1 105 ? -0.164 16.766 24.391 1 92.88 105 SER B O 1
ATOM 4522 N N . PHE B 1 106 ? -2.336 16.859 24.016 1 92 106 PHE B N 1
ATOM 4523 C CA . PHE B 1 106 ? -2.586 15.789 24.984 1 92 106 PHE B CA 1
ATOM 4524 C C . PHE B 1 106 ? -2.523 14.43 24.297 1 92 106 PHE B C 1
ATOM 4526 O O . PHE B 1 106 ? -2.301 13.414 24.953 1 92 106 PHE B O 1
ATOM 4533 N N . TYR B 1 107 ? -2.729 14.406 23.016 1 87.81 107 TYR B N 1
ATOM 4534 C CA . TYR B 1 107 ? -2.682 13.117 22.328 1 87.81 107 TYR B CA 1
ATOM 4535 C C . TYR B 1 107 ? -1.389 12.969 21.547 1 87.81 107 TYR B C 1
ATOM 4537 O O . TYR B 1 107 ? -0.968 11.852 21.234 1 87.81 107 TYR B O 1
ATOM 4545 N N . GLN B 1 108 ? -0.747 14.008 21.297 1 89.94 108 GLN B N 1
ATOM 4546 C CA . GLN B 1 108 ? 0.32 13.891 20.312 1 89.94 108 GLN B CA 1
ATOM 4547 C C . GLN B 1 108 ? 1.671 14.273 20.906 1 89.94 108 GLN B C 1
ATOM 4549 O O . GLN B 1 108 ? 2.463 13.398 21.266 1 89.94 108 GLN B O 1
ATOM 4554 N N . ILE B 1 109 ? 1.951 15.555 21.188 1 91 109 ILE B N 1
ATOM 4555 C CA . ILE B 1 109 ? 3.363 15.883 21.359 1 91 109 ILE B CA 1
ATOM 4556 C C . ILE B 1 109 ? 3.562 16.672 22.656 1 91 109 ILE B C 1
ATOM 4558 O O . ILE B 1 109 ? 4.695 16.953 23.047 1 91 109 ILE B O 1
ATOM 4562 N N . GLY B 1 110 ? 2.547 17.047 23.359 1 93.56 110 GLY B N 1
ATOM 4563 C CA . GLY B 1 110 ? 2.639 17.922 24.531 1 93.56 110 GLY B CA 1
ATOM 4564 C C . GLY B 1 110 ? 3.25 17.234 25.734 1 93.56 110 GLY B C 1
ATOM 4565 O O . GLY B 1 110 ? 3.791 16.125 25.625 1 93.56 110 GLY B O 1
ATOM 4566 N N . PRO B 1 111 ? 3.242 17.906 26.828 1 94.75 111 PRO B N 1
ATOM 4567 C CA . PRO B 1 111 ? 3.963 17.438 28 1 94.75 111 PRO B CA 1
ATOM 4568 C C . PRO B 1 111 ? 3.25 16.266 28.703 1 94.75 111 PRO B C 1
ATOM 4570 O O . PRO B 1 111 ? 3.902 15.414 29.312 1 94.75 111 PRO B O 1
ATOM 4573 N N . VAL B 1 112 ? 1.924 16.281 28.641 1 95.06 112 VAL B N 1
ATOM 4574 C CA . VAL B 1 112 ? 1.162 15.289 29.391 1 95.06 112 VAL B CA 1
ATOM 4575 C C . VAL B 1 112 ? 0.206 14.555 28.453 1 95.06 112 VAL B C 1
ATOM 4577 O O . VAL B 1 112 ? -0.183 15.086 27.406 1 95.06 112 VAL B O 1
ATOM 4580 N N . GLN B 1 113 ? -0.112 13.375 28.891 1 94.06 113 GLN B N 1
ATOM 4581 C CA . GLN B 1 113 ? -1.099 12.578 28.172 1 94.06 113 GLN B CA 1
ATOM 4582 C C . GLN B 1 113 ? -2.518 12.914 28.625 1 94.06 113 GLN B C 1
ATOM 4584 O O . GLN B 1 113 ? -2.707 13.711 29.547 1 94.06 113 GLN B O 1
ATOM 4589 N N . MET B 1 114 ? -3.48 12.328 28.031 1 90.44 114 MET B N 1
ATOM 4590 C CA . MET B 1 114 ? -4.883 12.633 28.297 1 90.44 114 MET B CA 1
ATOM 4591 C C . MET B 1 114 ? -5.246 12.273 29.75 1 90.44 114 MET B C 1
ATOM 4593 O O . MET B 1 114 ? -6.082 12.938 30.359 1 90.44 114 MET B O 1
ATOM 4597 N N . ASN B 1 115 ? -4.574 11.258 30.234 1 92.44 115 ASN B N 1
ATOM 4598 C CA . ASN B 1 115 ? -4.816 10.859 31.609 1 92.44 115 ASN B CA 1
ATOM 4599 C C . ASN B 1 115 ? -3.99 11.688 32.594 1 92.44 115 ASN B C 1
ATOM 4601 O O . ASN B 1 115 ? -3.898 11.352 33.781 1 92.44 115 ASN B O 1
ATOM 4605 N N . LEU B 1 116 ? -3.309 12.625 32.156 1 94.81 116 LEU B N 1
ATOM 4606 C CA . LEU B 1 116 ? -2.58 13.641 32.906 1 94.81 116 LEU B CA 1
ATOM 4607 C C . LEU B 1 116 ? -1.283 13.07 33.469 1 94.81 116 LEU B C 1
ATOM 4609 O O . LEU B 1 116 ? -0.71 13.633 34.406 1 94.81 116 LEU B O 1
ATOM 4613 N N . THR B 1 117 ? -0.817 12.008 32.844 1 95.69 117 THR B N 1
ATOM 4614 C CA . THR B 1 117 ? 0.516 11.5 33.156 1 95.69 117 THR B CA 1
ATOM 4615 C C . THR B 1 117 ? 1.555 12.086 32.188 1 95.69 117 THR B C 1
ATOM 4617 O O . THR B 1 117 ? 1.253 12.367 31.031 1 95.69 117 THR B O 1
ATOM 4620 N N . PRO B 1 118 ? 2.717 12.234 32.75 1 94.69 118 PRO B N 1
ATOM 4621 C CA . PRO B 1 118 ? 3.754 12.82 31.891 1 94.69 118 PRO B CA 1
ATOM 4622 C C . PRO B 1 118 ? 4.016 11.992 30.625 1 94.69 118 PRO B C 1
ATOM 4624 O O . PRO B 1 118 ? 4.012 10.766 30.672 1 94.69 118 PRO B O 1
ATOM 4627 N N . ARG B 1 119 ? 4.176 12.68 29.562 1 93.94 119 ARG B N 1
ATOM 4628 C CA . ARG B 1 119 ? 4.535 12.023 28.297 1 93.94 119 ARG B CA 1
ATOM 4629 C C . ARG B 1 119 ? 6.039 11.781 28.219 1 93.94 119 ARG B C 1
ATOM 4631 O O . ARG B 1 119 ? 6.832 12.719 28.344 1 93.94 119 ARG B O 1
ATOM 4638 N N . GLN B 1 120 ? 6.465 10.555 27.922 1 88.44 120 GLN B N 1
ATOM 4639 C CA . GLN B 1 120 ? 7.883 10.203 27.906 1 88.44 120 GLN B CA 1
ATOM 4640 C C . GLN B 1 120 ? 8.578 10.805 26.703 1 88.44 120 GLN B C 1
ATOM 4642 O O . GLN B 1 120 ? 9.719 11.273 26.797 1 88.44 120 GLN B O 1
ATOM 4647 N N . ASN B 1 121 ? 7.902 10.875 25.594 1 85.62 121 ASN B N 1
ATOM 4648 C CA . ASN B 1 121 ? 8.516 11.352 24.359 1 85.62 121 ASN B CA 1
ATOM 4649 C C . ASN B 1 121 ? 7.988 12.719 23.969 1 85.62 121 ASN B C 1
ATOM 4651 O O . ASN B 1 121 ? 7.785 12.992 22.781 1 85.62 121 ASN B O 1
ATOM 4655 N N . THR B 1 122 ? 7.828 13.539 24.922 1 90.12 122 THR B N 1
ATOM 4656 C CA . THR B 1 122 ? 7.336 14.891 24.656 1 90.12 122 THR B CA 1
ATOM 4657 C C . THR B 1 122 ? 8.336 15.672 23.812 1 90.12 122 THR B C 1
ATOM 4659 O O . THR B 1 122 ? 9.555 15.523 23.984 1 90.12 122 THR B O 1
ATOM 4662 N N . TRP B 1 123 ? 7.836 16.5 22.969 1 90.06 123 TRP B N 1
ATOM 4663 C CA . TRP B 1 123 ? 8.68 17.328 22.109 1 90.06 123 TRP B CA 1
ATOM 4664 C C . TRP B 1 123 ? 9.297 18.484 22.891 1 90.06 123 TRP B C 1
ATOM 4666 O O . TRP B 1 123 ? 10.242 19.109 22.422 1 90.06 123 TRP B O 1
ATOM 4676 N N . LEU B 1 124 ? 8.883 18.672 24.125 1 91.56 124 LEU B N 1
ATOM 4677 C CA . LEU B 1 124 ? 9.43 19.734 24.953 1 91.56 124 LEU B CA 1
ATOM 4678 C C . LEU B 1 124 ? 10.891 19.469 25.297 1 91.56 124 LEU B C 1
ATOM 4680 O O . LEU B 1 124 ? 11.602 20.359 25.766 1 91.56 124 LEU B O 1
ATOM 4684 N N . LYS B 1 125 ? 11.242 18.328 25.031 1 88 125 LYS B N 1
ATOM 4685 C CA . LYS B 1 125 ? 12.648 18 25.25 1 88 125 LYS B CA 1
ATOM 4686 C C . LYS B 1 125 ? 13.531 18.594 24.172 1 88 125 LYS B C 1
ATOM 4688 O O . LYS B 1 125 ? 14.758 18.672 24.312 1 88 125 LYS B O 1
ATOM 4693 N N . GLN B 1 126 ? 12.891 19.141 23.156 1 87 126 GLN B N 1
ATOM 4694 C CA . GLN B 1 126 ? 13.68 19.578 22 1 87 126 GLN B CA 1
ATOM 4695 C C . GLN B 1 126 ? 13.281 21 21.578 1 87 126 GLN B C 1
ATOM 4697 O O . GLN B 1 126 ? 14.086 21.719 20.984 1 87 126 GLN B O 1
ATOM 4702 N N . VAL B 1 127 ? 12.094 21.328 21.875 1 91 127 VAL B N 1
ATOM 4703 C CA . VAL B 1 127 ? 11.602 22.609 21.375 1 91 127 VAL B CA 1
ATOM 4704 C C . VAL B 1 127 ? 10.664 23.25 22.406 1 91 127 VAL B C 1
ATOM 4706 O O . VAL B 1 127 ? 10.211 22.578 23.328 1 91 127 VAL B O 1
ATOM 4709 N N . ASN B 1 128 ? 10.438 24.625 22.281 1 92.94 128 ASN B N 1
ATOM 4710 C CA . ASN B 1 128 ? 9.266 25.281 22.859 1 92.94 128 ASN B CA 1
ATOM 4711 C C . ASN B 1 128 ? 8.008 25 22.031 1 92.94 128 ASN B C 1
ATOM 4713 O O . ASN B 1 128 ? 8.07 24.906 20.812 1 92.94 128 ASN B O 1
ATOM 4717 N N . LEU B 1 129 ? 6.895 24.875 22.75 1 95.5 129 LEU B N 1
ATOM 4718 C CA . LEU B 1 129 ? 5.672 24.531 22.031 1 95.5 129 LEU B CA 1
ATOM 4719 C C . LEU B 1 129 ? 4.594 25.578 22.25 1 95.5 129 LEU B C 1
ATOM 4721 O O . LEU B 1 129 ? 4.41 26.062 23.375 1 95.5 129 LEU B O 1
ATOM 4725 N N . LEU B 1 130 ? 3.979 25.984 21.188 1 97.88 130 LEU B N 1
ATOM 4726 C CA . LEU B 1 130 ? 2.801 26.844 21.219 1 97.88 130 LEU B CA 1
ATOM 4727 C C . LEU B 1 130 ? 1.604 26.141 20.578 1 97.88 130 LEU B C 1
ATOM 4729 O O . LEU B 1 130 ? 1.694 25.656 19.453 1 97.88 130 LEU B O 1
ATOM 4733 N N . PHE B 1 131 ? 0.503 26.031 21.344 1 98 131 PHE B N 1
ATOM 4734 C CA . PHE B 1 131 ? -0.768 25.516 20.859 1 98 131 PHE B CA 1
ATOM 4735 C C . PHE B 1 131 ? -1.825 26.609 20.828 1 98 131 PHE B C 1
ATOM 4737 O O . PHE B 1 131 ? -1.928 27.422 21.75 1 98 131 PHE B O 1
ATOM 4744 N N . ILE B 1 132 ? -2.531 26.656 19.734 1 98.12 132 ILE B N 1
ATOM 4745 C CA . ILE B 1 132 ? -3.635 27.594 19.594 1 98.12 132 ILE B CA 1
ATOM 4746 C C . ILE B 1 132 ? -4.883 26.859 19.109 1 98.12 132 ILE B C 1
ATOM 4748 O O . ILE B 1 132 ? -4.828 26.109 18.141 1 98.12 132 ILE B O 1
ATOM 4752 N N . ASP B 1 133 ? -5.961 27 19.828 1 97.25 133 ASP B N 1
ATOM 4753 C CA . ASP B 1 133 ? -7.227 26.469 19.312 1 97.25 133 ASP B CA 1
ATOM 4754 C C . ASP B 1 133 ? -7.766 27.344 18.188 1 97.25 133 ASP B C 1
ATOM 4756 O O . ASP B 1 133 ? -8.297 28.422 18.422 1 97.25 133 ASP B O 1
ATOM 4760 N N . TYR B 1 134 ? -7.613 26.828 17.078 1 96.06 134 TYR B N 1
ATOM 4761 C CA . TYR B 1 134 ? -8.008 27.5 15.852 1 96.06 134 TYR B CA 1
ATOM 4762 C C . TYR B 1 134 ? -8.789 26.578 14.938 1 96.06 134 TYR B C 1
ATOM 4764 O O . TYR B 1 134 ? -8.641 25.344 15.016 1 96.06 134 TYR B O 1
ATOM 4772 N N . PRO B 1 135 ? -9.617 27.172 14.07 1 96.25 135 PRO B N 1
ATOM 4773 C CA . PRO B 1 135 ? -10.148 28.531 13.961 1 96.25 135 PRO B CA 1
ATOM 4774 C C . PRO B 1 135 ? -10.969 28.938 15.188 1 96.25 135 PRO B C 1
ATOM 4776 O O . PRO B 1 135 ? -11.219 28.125 16.078 1 96.25 135 PRO B O 1
ATOM 4779 N N . VAL B 1 136 ? -11.281 30.234 15.25 1 96.81 136 VAL B N 1
ATOM 4780 C CA . VAL B 1 136 ? -12.125 30.688 16.359 1 96.81 136 VAL B CA 1
ATOM 4781 C C . VAL B 1 136 ? -13.367 29.797 16.453 1 96.81 136 VAL B C 1
ATOM 4783 O O . VAL B 1 136 ? -13.969 29.453 15.43 1 96.81 136 VAL B O 1
ATOM 4786 N N . GLY B 1 137 ? -13.703 29.328 17.688 1 94.88 137 GLY B N 1
ATOM 4787 C CA . GLY B 1 137 ? -14.82 28.438 17.922 1 94.88 137 GLY B CA 1
ATOM 4788 C C . GLY B 1 137 ? -14.383 27.016 18.234 1 94.88 137 GLY B C 1
ATOM 4789 O O . GLY B 1 137 ? -15.203 26.188 18.641 1 94.88 137 GLY B O 1
ATOM 4790 N N . VAL B 1 138 ? -13.141 26.719 18.125 1 94.56 138 VAL B N 1
ATOM 4791 C CA . VAL B 1 138 ? -12.609 25.391 18.359 1 94.56 138 VAL B CA 1
ATOM 4792 C C . VAL B 1 138 ? -12.023 25.312 19.766 1 94.56 138 VAL B C 1
ATOM 4794 O O . VAL B 1 138 ? -11.414 26.266 20.25 1 94.56 138 VAL B O 1
ATOM 4797 N N . GLY B 1 139 ? -12.195 24.125 20.391 1 95.19 139 GLY B N 1
ATOM 4798 C CA . GLY B 1 139 ? -11.633 23.938 21.719 1 95.19 139 GLY B CA 1
ATOM 4799 C C . GLY B 1 139 ? -12.141 24.969 22.719 1 95.19 139 GLY B C 1
ATOM 4800 O O . GLY B 1 139 ? -13.352 25.125 22.891 1 95.19 139 GLY B O 1
ATOM 4801 N N . PHE B 1 140 ? -11.188 25.703 23.297 1 97.06 140 PHE B N 1
ATOM 4802 C CA . PHE B 1 140 ? -11.562 26.719 24.281 1 97.06 140 PHE B CA 1
ATOM 4803 C C . PHE B 1 140 ? -11.781 28.062 23.594 1 97.06 140 PHE B C 1
ATOM 4805 O O . PHE B 1 140 ? -12.258 29.016 24.219 1 97.06 140 PHE B O 1
ATOM 4812 N N . SER B 1 141 ? -11.375 28.156 22.375 1 97.38 141 SER B N 1
ATOM 4813 C CA . SER B 1 141 ? -11.68 29.391 21.641 1 97.38 141 SER B CA 1
ATOM 4814 C C . SER B 1 141 ? -13.18 29.516 21.391 1 97.38 141 SER B C 1
ATOM 4816 O O . SER B 1 141 ? -13.891 28.516 21.281 1 97.38 141 SER B O 1
ATOM 4818 N N . TYR B 1 142 ? -13.664 30.766 21.281 1 96.81 142 TYR B N 1
ATOM 4819 C CA . TYR B 1 142 ? -15.109 30.938 21.141 1 96.81 142 TYR B CA 1
ATOM 4820 C C . TYR B 1 142 ? -15.445 32.25 20.484 1 96.81 142 TYR B C 1
ATOM 4822 O O . TYR B 1 142 ? -14.57 33.125 20.328 1 96.81 142 TYR B O 1
ATOM 4830 N N . VAL B 1 143 ? -16.656 32.375 20.062 1 96.88 143 VAL B N 1
ATOM 4831 C CA . VAL B 1 143 ? -17.188 33.594 19.516 1 96.88 143 VAL B CA 1
ATOM 4832 C C . VAL B 1 143 ? -18.344 34.094 20.391 1 96.88 143 VAL B C 1
ATOM 4834 O O . VAL B 1 143 ? -19.094 33.312 20.953 1 96.88 143 VAL B O 1
ATOM 4837 N N . SER B 1 144 ? -18.453 35.406 20.406 1 96.56 144 SER B N 1
ATOM 4838 C CA . SER B 1 144 ? -19.531 36 21.188 1 96.56 144 SER B CA 1
ATOM 4839 C C . SER B 1 144 ? -20.844 35.969 20.406 1 96.56 144 SER B C 1
ATOM 4841 O O . SER B 1 144 ? -21.922 35.938 21.016 1 96.56 144 SER B O 1
ATOM 4843 N N . TYR B 1 145 ? -20.75 36 19.094 1 95.31 145 TYR B N 1
ATOM 4844 C CA . TYR B 1 145 ? -21.891 35.938 18.188 1 95.31 145 TYR B CA 1
ATOM 4845 C C . TYR B 1 145 ? -21.531 35.188 16.906 1 95.31 145 TYR B C 1
ATOM 4847 O O . TYR B 1 145 ? -20.359 35.188 16.5 1 95.31 145 TYR B O 1
ATOM 4855 N N . PRO B 1 146 ? -22.438 34.594 16.266 1 94.06 146 PRO B N 1
ATOM 4856 C CA . PRO B 1 146 ? -22.172 33.719 15.125 1 94.06 146 PRO B CA 1
ATOM 4857 C C . PRO B 1 146 ? -21.453 34.438 13.992 1 94.06 146 PRO B C 1
ATOM 4859 O O . PRO B 1 146 ? -20.656 33.844 13.266 1 94.06 146 PRO B O 1
ATOM 4862 N N . SER B 1 147 ? -21.656 35.688 13.875 1 95.75 147 SER B N 1
ATOM 4863 C CA . SER B 1 147 ? -21.062 36.438 12.773 1 95.75 147 SER B CA 1
ATOM 4864 C C . SER B 1 147 ? -19.562 36.625 12.977 1 95.75 147 SER B C 1
ATOM 4866 O O . SER B 1 147 ? -18.844 37.031 12.055 1 95.75 147 SER B O 1
ATOM 4868 N N . ALA B 1 148 ? -19.078 36.219 14.148 1 97.31 148 ALA B N 1
ATOM 4869 C CA . ALA B 1 148 ? -17.656 36.406 14.453 1 97.31 148 ALA B CA 1
ATOM 4870 C C . ALA B 1 148 ? -16.844 35.188 14.008 1 97.31 148 ALA B C 1
ATOM 4872 O O . ALA B 1 148 ? -15.617 35.188 14.039 1 97.31 148 ALA B O 1
ATOM 4873 N N . TYR B 1 149 ? -17.516 34.125 13.508 1 96.5 149 TYR B N 1
ATOM 4874 C CA . TYR B 1 149 ? -16.781 33 12.953 1 96.5 149 TYR B CA 1
ATOM 4875 C C . TYR B 1 149 ? -15.984 33.406 11.719 1 96.5 149 TYR B C 1
ATOM 4877 O O . TYR B 1 149 ? -16.406 34.281 10.977 1 96.5 149 TYR B O 1
ATOM 4885 N N . SER B 1 150 ? -14.805 32.75 11.562 1 97.06 150 SER B N 1
ATOM 4886 C CA . SER B 1 150 ? -14.055 32.969 10.328 1 97.06 150 SER B CA 1
ATOM 4887 C C . SER B 1 150 ? -14.727 32.281 9.148 1 97.06 150 SER B C 1
ATOM 4889 O O . SER B 1 150 ? -15.227 31.156 9.289 1 97.06 150 SER B O 1
ATOM 4891 N N . THR B 1 151 ? -14.695 32.906 7.961 1 96.19 151 THR B N 1
ATOM 4892 C CA . THR B 1 151 ? -15.43 32.344 6.824 1 96.19 151 THR B CA 1
ATOM 4893 C C . THR B 1 151 ? -14.484 32.031 5.672 1 96.19 151 THR B C 1
ATOM 4895 O O . THR B 1 151 ? -14.898 31.453 4.664 1 96.19 151 THR B O 1
ATOM 4898 N N . THR B 1 152 ? -13.234 32.406 5.762 1 97.06 152 THR B N 1
ATOM 4899 C CA . THR B 1 152 ? -12.242 32.062 4.754 1 97.06 152 THR B CA 1
ATOM 4900 C C . THR B 1 152 ? -10.953 31.562 5.414 1 97.06 152 THR B C 1
ATOM 4902 O O . THR B 1 152 ? -10.664 31.906 6.562 1 97.06 152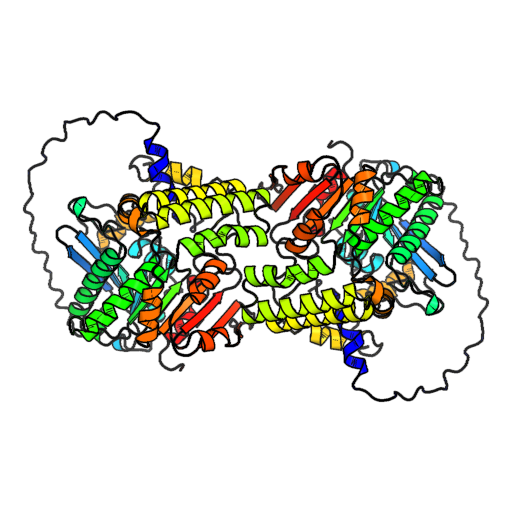 THR B O 1
ATOM 4905 N N . ASP B 1 153 ? -10.211 30.844 4.668 1 97.12 153 ASP B N 1
ATOM 4906 C CA . ASP B 1 153 ? -8.93 30.344 5.156 1 97.12 153 ASP B CA 1
ATOM 4907 C C . ASP B 1 153 ? -7.957 31.5 5.418 1 97.12 153 ASP B C 1
ATOM 4909 O O . ASP B 1 153 ? -7.176 31.469 6.367 1 97.12 153 ASP B O 1
ATOM 4913 N N . VAL B 1 154 ? -8.039 32.5 4.625 1 98 154 VAL B N 1
ATOM 4914 C CA . VAL B 1 154 ? -7.191 33.656 4.777 1 98 154 VAL B CA 1
ATOM 4915 C C . VAL B 1 154 ? -7.508 34.375 6.098 1 98 154 VAL B C 1
ATOM 4917 O O . VAL B 1 154 ? -6.602 34.812 6.805 1 98 154 VAL B O 1
ATOM 4920 N N . GLN B 1 155 ? -8.773 34.438 6.398 1 98.31 155 GLN B N 1
ATOM 4921 C CA . GLN B 1 155 ? -9.188 35.031 7.652 1 98.31 155 GLN B CA 1
ATOM 4922 C C . GLN B 1 155 ? -8.703 34.219 8.852 1 98.31 155 GLN B C 1
ATOM 4924 O O . GLN B 1 155 ? -8.312 34.781 9.875 1 98.31 155 GLN B O 1
ATOM 4929 N N . VAL B 1 156 ? -8.766 32.938 8.727 1 98.06 156 VAL B N 1
ATOM 4930 C CA . VAL B 1 156 ? -8.227 32.062 9.773 1 98.06 156 VAL B CA 1
ATOM 4931 C C . VAL B 1 156 ? -6.746 32.375 9.984 1 98.06 156 VAL B C 1
ATOM 4933 O O . VAL B 1 156 ? -6.289 32.5 11.125 1 98.06 156 VAL B O 1
ATOM 4936 N N . GLY B 1 157 ? -6 32.469 8.891 1 98.38 157 GLY B N 1
ATOM 4937 C CA . GLY B 1 157 ? -4.598 32.844 8.969 1 98.38 157 GLY B CA 1
ATOM 4938 C C . GLY B 1 157 ? -4.371 34.188 9.656 1 98.38 157 GLY B C 1
ATOM 4939 O O . GLY B 1 157 ? -3.463 34.312 10.484 1 98.38 157 GLY B O 1
ATOM 4940 N N . GLN B 1 158 ? -5.211 35.125 9.414 1 98.38 158 GLN B N 1
ATOM 4941 C CA . GLN B 1 158 ? -5.09 36.438 10 1 98.38 158 GLN B CA 1
ATOM 4942 C C . GLN B 1 158 ? -5.34 36.406 11.508 1 98.38 158 GLN B C 1
ATOM 4944 O O . GLN B 1 158 ? -4.668 37.094 12.273 1 98.38 158 GLN B O 1
ATOM 4949 N N . ASP B 1 159 ? -6.344 35.656 11.844 1 98.62 159 ASP B N 1
ATOM 4950 C CA . ASP B 1 159 ? -6.602 35.5 13.273 1 98.62 159 ASP B CA 1
ATOM 4951 C C . ASP B 1 159 ? -5.387 34.906 13.992 1 98.62 159 ASP B C 1
ATOM 4953 O O . ASP B 1 159 ? -4.992 35.406 15.047 1 98.62 159 ASP B O 1
ATOM 4957 N N . LEU B 1 160 ? -4.844 33.906 13.398 1 98.62 160 LEU B N 1
ATOM 4958 C CA . LEU B 1 160 ? -3.66 33.25 13.969 1 98.62 160 LEU B CA 1
ATOM 4959 C C . LEU B 1 160 ? -2.488 34.25 14.023 1 98.62 160 LEU B C 1
ATOM 4961 O O . LEU B 1 160 ? -1.748 34.281 15.008 1 98.62 160 LEU B O 1
ATOM 4965 N N . TYR B 1 161 ? -2.324 34.938 12.977 1 98.5 161 TYR B N 1
ATOM 4966 C CA . TYR B 1 161 ? -1.295 35.969 12.914 1 98.5 161 TYR B CA 1
ATOM 4967 C C . TYR B 1 161 ? -1.402 36.906 14.102 1 98.5 161 TYR B C 1
ATOM 4969 O O . TYR B 1 161 ? -0.4 37.219 14.742 1 98.5 161 TYR B O 1
ATOM 4977 N N . HIS B 1 162 ? -2.584 37.344 14.406 1 98.31 162 HIS B N 1
ATOM 4978 C CA . HIS B 1 162 ? -2.814 38.25 15.523 1 98.31 162 HIS B CA 1
ATOM 4979 C C . HIS B 1 162 ? -2.449 37.594 16.859 1 98.31 162 HIS B C 1
ATOM 4981 O O . HIS B 1 162 ? -1.861 38.25 17.719 1 98.31 162 HIS B O 1
ATOM 4987 N N . VAL B 1 163 ? -2.822 36.344 16.984 1 98.62 163 VAL B N 1
ATOM 4988 C CA . VAL B 1 163 ? -2.486 35.656 18.219 1 98.62 163 VAL B CA 1
ATOM 4989 C C . VAL B 1 163 ? -0.969 35.594 18.375 1 98.62 163 VAL B C 1
ATOM 4991 O O . VAL B 1 163 ? -0.432 35.875 19.453 1 98.62 163 VAL B O 1
ATOM 4994 N N . ILE B 1 164 ? -0.276 35.188 17.359 1 98.38 164 ILE B N 1
ATOM 4995 C CA . ILE B 1 164 ? 1.173 35.031 17.406 1 98.38 164 ILE B CA 1
ATOM 4996 C C . ILE B 1 164 ? 1.832 36.375 17.734 1 98.38 164 ILE B C 1
ATOM 4998 O O . ILE B 1 164 ? 2.727 36.438 18.578 1 98.38 164 ILE B O 1
ATOM 5002 N N . ALA B 1 165 ? 1.357 37.438 17.125 1 97.5 165 ALA B N 1
ATOM 5003 C CA . ALA B 1 165 ? 1.894 38.75 17.391 1 97.5 165 ALA B CA 1
ATOM 5004 C C . ALA B 1 165 ? 1.742 39.125 18.859 1 97.5 165 ALA B C 1
ATOM 5006 O O . ALA B 1 165 ? 2.68 39.656 19.484 1 97.5 165 ALA B O 1
ATOM 5007 N N . GLU B 1 166 ? 0.622 38.875 19.391 1 97.5 166 GLU B N 1
ATOM 5008 C CA . GLU B 1 166 ? 0.362 39.219 20.781 1 97.5 166 GLU B CA 1
ATOM 5009 C C . GLU B 1 166 ? 1.175 38.312 21.719 1 97.5 166 GLU B C 1
ATOM 5011 O O . GLU B 1 166 ? 1.655 38.781 22.75 1 97.5 166 GLU B O 1
ATOM 5016 N N . VAL B 1 167 ? 1.267 37.062 21.391 1 97.62 167 VAL B N 1
ATOM 5017 C CA . VAL B 1 167 ? 2.061 36.156 22.219 1 97.62 167 VAL B CA 1
ATOM 5018 C C . VAL B 1 167 ? 3.512 36.625 22.25 1 97.62 167 VAL B C 1
ATOM 5020 O O . VAL B 1 167 ? 4.141 36.625 23.312 1 97.62 167 VAL B O 1
ATOM 5023 N N . LEU B 1 168 ? 4.047 37.031 21.109 1 96.38 168 LEU B N 1
ATOM 5024 C CA . LEU B 1 168 ? 5.43 37.469 21.031 1 96.38 168 LEU B CA 1
ATOM 5025 C C . LEU B 1 168 ? 5.621 38.781 21.766 1 96.38 168 LEU B C 1
ATOM 5027 O O . LEU B 1 168 ? 6.711 39.094 22.266 1 96.38 168 LEU B O 1
ATOM 5031 N N . ARG B 1 169 ? 4.57 39.562 21.844 1 94.81 169 ARG B N 1
ATOM 5032 C CA . ARG B 1 169 ? 4.621 40.781 22.641 1 94.81 169 ARG B CA 1
ATOM 5033 C C . ARG B 1 169 ? 4.613 40.5 24.125 1 94.81 169 ARG B C 1
ATOM 5035 O O . ARG B 1 169 ? 5.309 41.156 24.906 1 94.81 169 ARG B O 1
ATOM 5042 N N . LYS B 1 170 ? 3.875 39.469 24.469 1 95 170 LYS B N 1
ATOM 5043 C CA . LYS B 1 170 ? 3.744 39.094 25.875 1 95 170 LYS B CA 1
ATOM 5044 C C . LYS B 1 170 ? 4.992 38.344 26.359 1 95 170 LYS B C 1
ATOM 5046 O O . LYS B 1 170 ? 5.34 38.438 27.531 1 95 170 LYS B O 1
ATOM 5051 N N . ILE B 1 171 ? 5.531 37.562 25.5 1 95.56 171 ILE B N 1
ATOM 5052 C CA . ILE B 1 171 ? 6.777 36.875 25.781 1 95.56 171 ILE B CA 1
ATOM 5053 C C . ILE B 1 171 ? 7.867 37.344 24.828 1 95.56 171 ILE B C 1
ATOM 5055 O O . ILE B 1 171 ? 8.242 36.656 23.891 1 95.56 171 ILE B O 1
ATOM 5059 N N . THR B 1 172 ? 8.469 38.438 25.188 1 94.31 172 THR B N 1
ATOM 5060 C CA . THR B 1 172 ? 9.328 39.188 24.281 1 94.31 172 THR B CA 1
ATOM 5061 C C . THR B 1 172 ? 10.555 38.375 23.891 1 94.31 172 THR B C 1
ATOM 5063 O O . THR B 1 172 ? 11.062 38.5 22.766 1 94.31 172 THR B O 1
ATOM 5066 N N . ALA B 1 173 ? 10.992 37.531 24.703 1 93.06 173 ALA B N 1
ATOM 5067 C CA . ALA B 1 173 ? 12.172 36.719 24.438 1 93.06 173 ALA B CA 1
ATOM 5068 C C . ALA B 1 173 ? 11.945 35.812 23.25 1 93.06 173 ALA B C 1
ATOM 5070 O O . ALA B 1 173 ? 12.898 35.375 22.609 1 93.06 173 ALA B O 1
ATOM 5071 N N . LEU B 1 174 ? 10.734 35.5 22.953 1 95.31 174 LEU B N 1
ATOM 5072 C CA . LEU B 1 174 ? 10.398 34.594 21.859 1 95.31 174 LEU B CA 1
ATOM 5073 C C . LEU B 1 174 ? 10.57 35.281 20.516 1 95.31 174 LEU B C 1
ATOM 5075 O O . LEU B 1 174 ? 10.578 34.594 19.469 1 95.31 174 LEU B O 1
ATOM 5079 N N . GLN B 1 175 ? 10.711 36.531 20.469 1 94.88 175 GLN B N 1
ATOM 5080 C CA . GLN B 1 175 ? 10.805 37.25 19.219 1 94.88 175 GLN B CA 1
ATOM 5081 C C . GLN B 1 175 ? 12.086 36.906 18.469 1 94.88 175 GLN B C 1
ATOM 5083 O O . GLN B 1 175 ? 12.125 37 17.234 1 94.88 175 GLN B O 1
ATOM 5088 N N . ASN B 1 176 ? 13.086 36.531 19.172 1 92 176 ASN B N 1
ATOM 5089 C CA . ASN B 1 176 ? 14.383 36.25 18.562 1 92 176 ASN B CA 1
ATOM 5090 C C . ASN B 1 176 ? 14.625 34.75 18.391 1 92 176 ASN B C 1
ATOM 5092 O O . ASN B 1 176 ? 15.617 34.344 17.781 1 92 176 ASN B O 1
ATOM 5096 N N . VAL B 1 177 ? 13.742 33.969 18.891 1 92.44 177 VAL B N 1
ATOM 5097 C CA . VAL B 1 177 ? 13.859 32.531 18.781 1 92.44 177 VAL B CA 1
ATOM 5098 C C . VAL B 1 177 ? 13.367 32.062 17.406 1 92.44 177 VAL B C 1
ATOM 5100 O O . VAL B 1 177 ? 12.375 32.594 16.891 1 92.44 177 VAL B O 1
ATOM 5103 N N . PRO B 1 178 ? 14.117 31.078 16.75 1 92.94 178 PRO B N 1
ATOM 5104 C CA . PRO B 1 178 ? 13.586 30.578 15.477 1 92.94 178 PRO B CA 1
ATOM 5105 C C . PRO B 1 178 ? 12.172 30.016 15.609 1 92.94 178 PRO B C 1
ATOM 5107 O O . PRO B 1 178 ? 11.906 29.203 16.5 1 92.94 178 PRO B O 1
ATOM 5110 N N . LEU B 1 179 ? 11.289 30.484 14.789 1 95.38 179 LEU B N 1
ATOM 5111 C CA . LEU B 1 179 ? 9.898 30.047 14.797 1 95.38 179 LEU B CA 1
ATOM 5112 C C . LEU B 1 179 ? 9.609 29.109 13.633 1 95.38 179 LEU B C 1
ATOM 5114 O O . LEU B 1 179 ? 9.938 29.422 12.484 1 95.38 179 LEU B O 1
ATOM 5118 N N . TYR B 1 180 ? 9.031 27.953 13.938 1 94.12 180 TYR B N 1
ATOM 5119 C CA . TYR B 1 180 ? 8.578 27 12.938 1 94.12 180 TYR B CA 1
ATOM 5120 C C . TYR B 1 180 ? 7.086 26.703 13.094 1 94.12 180 TYR B C 1
ATOM 5122 O O . TYR B 1 180 ? 6.574 26.641 14.211 1 94.12 180 TYR B O 1
ATOM 5130 N N . ILE B 1 181 ? 6.457 26.516 11.969 1 95.94 181 ILE B N 1
ATOM 5131 C CA . ILE B 1 181 ? 5.051 26.125 11.93 1 95.94 181 ILE B CA 1
ATOM 5132 C C . ILE B 1 181 ? 4.918 24.688 11.43 1 95.94 181 ILE B C 1
ATOM 5134 O O . ILE B 1 181 ? 5.43 24.359 10.359 1 95.94 181 ILE B O 1
ATOM 5138 N N . ILE B 1 182 ? 4.258 23.891 12.156 1 94.12 182 ILE B N 1
ATOM 5139 C CA . ILE B 1 182 ? 3.938 22.547 11.711 1 94.12 182 ILE B CA 1
ATOM 5140 C C . ILE B 1 182 ? 2.424 22.375 11.594 1 94.12 182 ILE B C 1
ATOM 5142 O O . ILE B 1 182 ? 1.697 22.531 12.578 1 94.12 182 ILE B O 1
ATOM 5146 N N . GLY B 1 183 ? 1.986 22.172 10.43 1 95.44 183 GLY B N 1
ATOM 5147 C CA . GLY B 1 183 ? 0.566 22 10.164 1 95.44 183 GLY B CA 1
ATOM 5148 C C . GLY B 1 183 ? 0.22 20.641 9.578 1 95.44 183 GLY B C 1
ATOM 5149 O O . GLY B 1 183 ? 0.826 20.219 8.594 1 95.44 183 GLY B O 1
ATOM 5150 N N . GLU B 1 184 ? -0.777 20 10.156 1 93.75 184 GLU B N 1
ATOM 5151 C CA . GLU B 1 184 ? -1.246 18.703 9.68 1 93.75 184 GLU B CA 1
ATOM 5152 C C . GLU B 1 184 ? -2.529 18.844 8.867 1 93.75 184 GLU B C 1
ATOM 5154 O O . GLU B 1 184 ? -3.443 1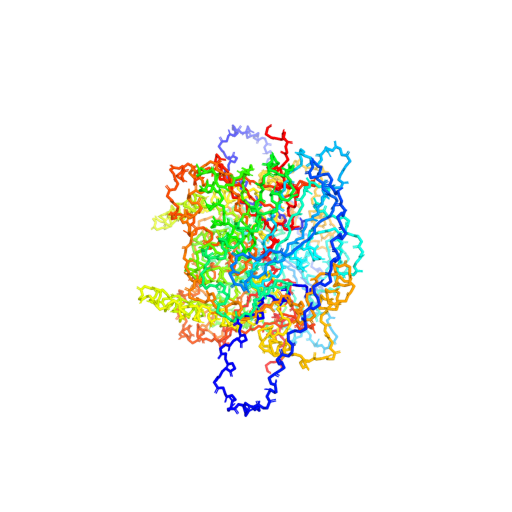9.562 9.258 1 93.75 184 GLU B O 1
ATOM 5159 N N . SER B 1 185 ? -2.58 18.156 7.762 1 95.12 185 SER B N 1
ATOM 5160 C CA . SER B 1 185 ? -3.83 18.109 7.012 1 95.12 185 SER B CA 1
ATOM 5161 C C . SER B 1 185 ? -4.316 19.5 6.645 1 95.12 185 SER B C 1
ATOM 5163 O O . SER B 1 185 ? -3.576 20.281 6.043 1 95.12 185 SER B O 1
ATOM 5165 N N . TYR B 1 186 ? -5.48 19.938 7.113 1 94.62 186 TYR B N 1
ATOM 5166 C CA . TYR B 1 186 ? -6 21.281 6.898 1 94.62 186 TYR B CA 1
ATOM 5167 C C . TYR B 1 186 ? -5.109 22.312 7.57 1 94.62 186 TYR B C 1
ATOM 5169 O O . TYR B 1 186 ? -5.004 23.453 7.098 1 94.62 186 TYR B O 1
ATOM 5177 N N . GLY B 1 187 ? -4.449 21.906 8.641 1 96.25 187 GLY B N 1
ATOM 5178 C CA . GLY B 1 187 ? -3.482 22.781 9.281 1 96.25 187 GLY B CA 1
ATOM 5179 C C . GLY B 1 187 ? -2.303 23.125 8.391 1 96.25 187 GLY B C 1
ATOM 5180 O O . GLY B 1 187 ? -1.685 24.172 8.547 1 96.25 187 GLY B O 1
ATOM 5181 N N . GLY B 1 188 ? -2.01 22.203 7.512 1 96.81 188 GLY B N 1
ATOM 5182 C CA . GLY B 1 188 ? -0.994 22.516 6.52 1 96.81 188 GLY B CA 1
ATOM 5183 C C . GLY B 1 188 ? -1.413 23.609 5.562 1 96.81 188 GLY B C 1
ATOM 5184 O O . GLY B 1 188 ? -0.604 24.469 5.199 1 96.81 188 GLY B O 1
ATOM 5185 N N . LYS B 1 189 ? -2.641 23.594 5.191 1 97.44 189 LYS B N 1
ATOM 5186 C CA . LYS B 1 189 ? -3.209 24.641 4.359 1 97.44 189 LYS B CA 1
ATOM 5187 C C . LYS B 1 189 ? -3.127 26 5.059 1 97.44 189 LYS B C 1
ATOM 5189 O O . LYS B 1 189 ? -2.613 26.969 4.492 1 97.44 189 LYS B O 1
ATOM 5194 N N . ILE B 1 190 ? -3.545 26 6.262 1 98 190 ILE B N 1
ATOM 5195 C CA . ILE B 1 190 ? -3.557 27.234 7.047 1 98 190 ILE B CA 1
ATOM 5196 C C . ILE B 1 190 ? -2.125 27.656 7.363 1 98 190 ILE B C 1
ATOM 5198 O O . ILE B 1 190 ? -1.817 28.844 7.391 1 98 190 ILE B O 1
ATOM 5202 N N . GLY B 1 191 ? -1.297 26.656 7.598 1 97.94 191 GLY B N 1
ATOM 5203 C CA . GLY B 1 191 ? 0.102 26.938 7.867 1 97.94 191 GLY B CA 1
ATOM 5204 C C . GLY B 1 191 ? 0.792 27.672 6.723 1 97.94 191 GLY B C 1
ATOM 5205 O O . GLY B 1 191 ? 1.59 28.578 6.953 1 97.94 191 GLY B O 1
ATOM 5206 N N . ALA B 1 192 ? 0.534 27.297 5.543 1 98.38 192 ALA B N 1
ATOM 5207 C CA . ALA B 1 192 ? 1.095 27.969 4.379 1 98.38 192 ALA B CA 1
ATOM 5208 C C . ALA B 1 192 ? 0.608 29.422 4.301 1 98.38 192 ALA B C 1
ATOM 5210 O O . ALA B 1 192 ? 1.398 30.328 4.055 1 98.38 192 ALA B O 1
ATOM 5211 N N . ILE B 1 193 ? -0.632 29.609 4.551 1 98.56 193 ILE B N 1
ATOM 5212 C CA . ILE B 1 193 ? -1.229 30.938 4.516 1 98.56 193 ILE B CA 1
ATOM 5213 C C . ILE B 1 193 ? -0.629 31.812 5.621 1 98.56 193 ILE B C 1
ATOM 5215 O O . ILE B 1 193 ? -0.212 32.938 5.371 1 98.56 193 ILE B O 1
ATOM 5219 N N . LEU B 1 194 ? -0.584 31.219 6.793 1 98.75 194 LEU B N 1
ATOM 5220 C CA . LEU B 1 194 ? -0.036 31.938 7.945 1 98.75 194 LEU B CA 1
ATOM 5221 C C . LEU B 1 194 ? 1.421 32.312 7.703 1 98.75 194 LEU B C 1
ATOM 5223 O O . LEU B 1 194 ? 1.838 33.438 8.031 1 98.75 194 LEU B O 1
ATOM 5227 N N . GLY B 1 195 ? 2.184 31.375 7.176 1 98.5 195 GLY B N 1
ATOM 5228 C CA . GLY B 1 195 ? 3.568 31.672 6.859 1 98.5 195 GLY B CA 1
ATOM 5229 C C . GLY B 1 195 ? 3.721 32.875 5.945 1 98.5 195 GLY B C 1
ATOM 5230 O O . GLY B 1 195 ? 4.559 33.75 6.188 1 98.5 195 GLY B O 1
ATOM 5231 N N . HIS B 1 196 ? 2.941 32.906 4.949 1 98.44 196 HIS B N 1
ATOM 5232 C CA . HIS B 1 196 ? 2.938 34.062 4.043 1 98.44 196 HIS B CA 1
ATOM 5233 C C . HIS B 1 196 ? 2.619 35.344 4.785 1 98.44 196 HIS B C 1
ATOM 5235 O O . HIS B 1 196 ? 3.293 36.375 4.59 1 98.44 196 HIS B O 1
ATOM 5241 N N . GLN B 1 197 ? 1.663 35.312 5.656 1 98.62 197 GLN B N 1
ATOM 5242 C CA . GLN B 1 197 ? 1.232 36.5 6.387 1 98.62 197 GLN B CA 1
ATOM 5243 C C . GLN B 1 197 ? 2.305 36.938 7.371 1 98.62 197 GLN B C 1
ATOM 5245 O O . GLN B 1 197 ? 2.506 38.156 7.566 1 98.62 197 GLN B O 1
ATOM 5250 N N . LEU B 1 198 ? 2.979 36 7.969 1 98.38 198 LEU B N 1
ATOM 5251 C CA . LEU B 1 198 ? 4.078 36.344 8.867 1 98.38 198 LEU B CA 1
ATOM 5252 C C . LEU B 1 198 ? 5.211 37.031 8.109 1 98.38 198 LEU B C 1
ATOM 5254 O O . LEU B 1 198 ? 5.793 38 8.594 1 98.38 198 LEU B O 1
ATOM 5258 N N . ILE B 1 199 ? 5.531 36.531 6.934 1 98 199 ILE B N 1
ATOM 5259 C CA . ILE B 1 199 ? 6.574 37.094 6.102 1 98 199 ILE B CA 1
ATOM 5260 C C . ILE B 1 199 ? 6.203 38.531 5.746 1 98 199 ILE B C 1
ATOM 5262 O O . ILE B 1 199 ? 7.016 39.469 5.91 1 98 199 ILE B O 1
ATOM 5266 N N . GLN B 1 200 ? 4.969 38.719 5.344 1 97.75 200 GLN B N 1
ATOM 5267 C CA . GLN B 1 200 ? 4.504 40.062 4.961 1 97.75 200 GLN B CA 1
ATOM 5268 C C . GLN B 1 200 ? 4.527 41 6.152 1 97.75 200 GLN B C 1
ATOM 5270 O O . GLN B 1 200 ? 4.922 42.156 6.016 1 97.75 200 GLN B O 1
ATOM 5275 N N . GLY B 1 201 ? 4.078 40.531 7.285 1 97.19 201 GLY B N 1
ATOM 5276 C CA . GLY B 1 201 ? 4.098 41.344 8.484 1 97.19 201 GLY B CA 1
ATOM 5277 C C . GLY B 1 201 ? 5.496 41.75 8.906 1 97.19 201 GLY B C 1
ATOM 5278 O O . GLY B 1 201 ? 5.715 42.875 9.328 1 97.19 201 GLY B O 1
ATOM 5279 N N . ASN B 1 202 ? 6.371 40.812 8.828 1 95.06 202 ASN B N 1
ATOM 5280 C CA . ASN B 1 202 ? 7.762 41.094 9.141 1 95.06 202 ASN B CA 1
ATOM 5281 C C . ASN B 1 202 ? 8.344 42.156 8.195 1 95.06 202 ASN B C 1
ATOM 5283 O O . ASN B 1 202 ? 9.023 43.094 8.633 1 95.06 202 ASN B O 1
ATOM 5287 N N . LEU B 1 203 ? 8.109 42.031 6.949 1 95.56 203 LEU B N 1
ATOM 5288 C CA . LEU B 1 203 ? 8.609 42.938 5.941 1 95.56 203 LEU B CA 1
ATOM 5289 C C . LEU B 1 203 ? 8.047 44.344 6.156 1 95.56 203 LEU B C 1
ATOM 5291 O O . LEU B 1 203 ? 8.75 45.344 5.941 1 95.56 203 LEU B O 1
ATOM 5295 N N . ALA B 1 204 ? 6.863 44.375 6.66 1 96.25 204 ALA B N 1
ATOM 5296 C CA . ALA B 1 204 ? 6.188 45.656 6.879 1 96.25 204 ALA B CA 1
ATOM 5297 C C . ALA B 1 204 ? 6.559 46.25 8.234 1 96.25 204 ALA B C 1
ATOM 5299 O O . ALA B 1 204 ? 6.176 47.375 8.555 1 96.25 204 ALA B O 1
ATOM 5300 N N . GLY B 1 205 ? 7.184 45.531 9.047 1 94.25 205 GLY B N 1
ATOM 5301 C CA . GLY B 1 205 ? 7.57 45.969 10.375 1 94.25 205 GLY B CA 1
ATOM 5302 C C . GLY B 1 205 ? 6.434 45.938 11.375 1 94.25 205 GLY B C 1
ATOM 5303 O O . GLY B 1 205 ? 6.48 46.594 12.414 1 94.25 205 GLY B O 1
ATOM 5304 N N . GLN B 1 206 ? 5.477 45.094 11.102 1 94.88 206 GLN B N 1
ATOM 5305 C CA . GLN B 1 206 ? 4.293 45.031 11.961 1 94.88 206 GLN B CA 1
ATOM 5306 C C . GLN B 1 206 ? 4.438 43.938 13.008 1 94.88 206 GLN B C 1
ATOM 5308 O O . GLN B 1 206 ? 3.734 43.938 14.023 1 94.88 206 GLN B O 1
ATOM 5313 N N . ILE B 1 207 ? 5.273 43 12.742 1 94.88 207 ILE B N 1
ATOM 5314 C CA . ILE B 1 207 ? 5.602 41.906 13.672 1 94.88 207 ILE B CA 1
ATOM 5315 C C . ILE B 1 207 ? 7.105 41.656 13.656 1 94.88 207 ILE B C 1
ATOM 5317 O O . ILE B 1 207 ? 7.762 41.844 12.633 1 94.88 207 ILE B O 1
ATOM 5321 N N . GLN B 1 208 ? 7.605 41.438 14.82 1 94 208 GLN B N 1
ATOM 5322 C CA . GLN B 1 208 ? 8.992 40.969 14.914 1 94 208 GLN B CA 1
ATOM 5323 C C . GLN B 1 208 ? 9.062 39.5 15.289 1 94 208 GLN B C 1
ATOM 5325 O O . GLN B 1 208 ? 8.82 39.125 16.438 1 94 208 GLN B O 1
ATOM 5330 N N . CYS B 1 209 ? 9.359 38.688 14.344 1 94.94 209 CYS B N 1
ATOM 5331 C CA . CYS B 1 209 ? 9.531 37.25 14.586 1 94.94 209 CYS B CA 1
ATOM 5332 C C . CYS B 1 209 ? 10.617 36.688 13.695 1 94.94 209 CYS B C 1
ATOM 5334 O O . CYS B 1 209 ? 10.922 37.25 12.641 1 94.94 209 CYS B O 1
ATOM 5336 N N . ASN B 1 210 ? 11.305 35.656 14.172 1 94.81 210 ASN B N 1
ATOM 5337 C CA . ASN B 1 210 ? 12.32 34.938 13.414 1 94.81 210 ASN B CA 1
ATOM 5338 C C . ASN B 1 210 ? 11.734 33.688 12.75 1 94.81 210 ASN B C 1
ATOM 5340 O O . ASN B 1 210 ? 12.133 32.562 13.062 1 94.81 210 ASN B O 1
ATOM 5344 N N . PHE B 1 211 ? 10.797 33.906 11.82 1 96.12 211 PHE B N 1
ATOM 5345 C CA . PHE B 1 211 ? 10.133 32.844 11.117 1 96.12 211 PHE B CA 1
ATOM 5346 C C . PHE B 1 211 ? 11.094 32.125 10.156 1 96.12 211 PHE B C 1
ATOM 5348 O O . PHE B 1 211 ? 11.57 32.75 9.195 1 96.12 211 PHE B O 1
ATOM 5355 N N . ARG B 1 212 ? 11.281 30.766 10.367 1 93.44 212 ARG B N 1
ATOM 5356 C CA . ARG B 1 212 ? 12.375 30.109 9.656 1 93.44 212 ARG B CA 1
ATOM 5357 C C . ARG B 1 212 ? 11.844 28.984 8.766 1 93.44 212 ARG B C 1
ATOM 5359 O O . ARG B 1 212 ? 12.516 28.578 7.82 1 93.44 212 ARG B O 1
ATOM 5366 N N . GLY B 1 213 ? 10.656 28.516 9.078 1 93.94 213 GLY B N 1
ATOM 5367 C CA . GLY B 1 213 ? 10.258 27.406 8.227 1 93.94 213 GLY B CA 1
ATOM 5368 C C . GLY B 1 213 ? 8.898 26.844 8.586 1 93.94 213 GLY B C 1
ATOM 5369 O O . GLY B 1 213 ? 8.305 27.234 9.594 1 93.94 213 GLY B O 1
ATOM 5370 N N . THR B 1 214 ? 8.406 25.969 7.707 1 94.69 214 THR B N 1
ATOM 5371 C CA . THR B 1 214 ? 7.16 25.25 7.906 1 94.69 214 THR B CA 1
ATOM 5372 C C . THR B 1 214 ? 7.332 23.766 7.566 1 94.69 214 THR B C 1
ATOM 5374 O O . THR B 1 214 ? 8.07 23.422 6.641 1 94.69 214 THR B O 1
ATOM 5377 N N . ILE B 1 215 ? 6.723 22.938 8.359 1 93.5 215 ILE B N 1
ATOM 5378 C CA . ILE B 1 215 ? 6.52 21.531 8.016 1 93.5 215 ILE B CA 1
ATOM 5379 C C . ILE B 1 215 ? 5.043 21.266 7.73 1 93.5 215 ILE B C 1
ATOM 5381 O O . ILE B 1 215 ? 4.191 21.438 8.609 1 93.5 215 ILE B O 1
ATOM 5385 N N . LEU B 1 216 ? 4.824 20.938 6.551 1 95.44 216 LEU B N 1
ATOM 5386 C CA . LEU B 1 216 ? 3.461 20.641 6.121 1 95.44 216 LEU B CA 1
ATOM 5387 C C . LEU B 1 216 ? 3.236 19.125 6.059 1 95.44 216 LEU B C 1
ATOM 5389 O O . LEU B 1 216 ? 3.699 18.469 5.125 1 95.44 216 LEU B O 1
ATOM 5393 N N . SER B 1 217 ? 2.51 18.641 7.023 1 94 217 SER B N 1
ATOM 5394 C CA . SER B 1 217 ? 2.277 17.203 7.18 1 94 217 SER B CA 1
ATOM 5395 C C . SER B 1 217 ? 0.959 16.781 6.539 1 94 217 SER B C 1
ATOM 5397 O O . SER B 1 217 ? -0.117 17.125 7.031 1 94 217 SER B O 1
ATOM 5399 N N . SER B 1 218 ? 1.025 15.977 5.496 1 95.62 218 SER B N 1
ATOM 5400 C CA . SER B 1 218 ? -0.166 15.609 4.742 1 95.62 218 SER B CA 1
ATOM 5401 C C . SER B 1 218 ? -1.047 16.828 4.469 1 95.62 218 SER B C 1
ATOM 5403 O O . SER B 1 218 ? -2.242 16.812 4.766 1 95.62 218 SER B O 1
ATOM 5405 N N . PRO B 1 219 ? -0.447 17.828 3.838 1 97.25 219 PRO B N 1
ATOM 5406 C CA . PRO B 1 219 ? -1.145 19.125 3.766 1 97.25 219 PRO B CA 1
ATOM 5407 C C . PRO B 1 219 ? -2.268 19.125 2.73 1 97.25 219 PRO B C 1
ATOM 5409 O O . PRO B 1 219 ? -2.053 18.734 1.578 1 97.25 219 PRO B O 1
ATOM 5412 N N . PHE B 1 220 ? -3.391 19.609 3.146 1 97.25 220 PHE B N 1
ATOM 5413 C CA . PHE B 1 220 ? -4.555 19.734 2.275 1 97.25 220 PHE B CA 1
ATOM 5414 C C . PHE B 1 220 ? -4.48 21.016 1.453 1 97.25 220 PHE B C 1
ATOM 5416 O O . PHE B 1 220 ? -5.398 21.828 1.486 1 97.25 220 PHE B O 1
ATOM 5423 N N . ILE B 1 221 ? -3.506 21.141 0.581 1 96.56 221 ILE B N 1
ATOM 5424 C CA . ILE B 1 221 ? -3.096 22.359 -0.134 1 96.56 221 ILE B CA 1
ATOM 5425 C C . ILE B 1 221 ? -3.971 22.547 -1.372 1 96.56 221 ILE B C 1
ATOM 5427 O O . ILE B 1 221 ? -4.305 23.672 -1.74 1 96.56 221 ILE B O 1
ATOM 5431 N N . SER B 1 222 ? -4.289 21.469 -2.031 1 97.81 222 SER B N 1
ATOM 5432 C CA . SER B 1 222 ? -5.02 21.484 -3.293 1 97.81 222 SER B CA 1
ATOM 5433 C C . SER B 1 222 ? -6.164 20.469 -3.285 1 97.81 222 SER B C 1
ATOM 5435 O O . SER B 1 222 ? -5.992 19.328 -3.711 1 97.81 222 SER B O 1
ATOM 5437 N N . PRO B 1 223 ? -7.34 20.953 -2.939 1 97.25 223 PRO B N 1
ATOM 5438 C CA . PRO B 1 223 ? -8.484 20.047 -2.795 1 97.25 223 PRO B CA 1
ATOM 5439 C C . PRO B 1 223 ? -8.828 19.328 -4.094 1 97.25 223 PRO B C 1
ATOM 5441 O O . PRO B 1 223 ? -9.156 18.125 -4.078 1 97.25 223 PRO B O 1
ATOM 5444 N N . MET B 1 224 ? -8.719 20 -5.203 1 97.38 224 MET B N 1
ATOM 5445 C CA . MET B 1 224 ? -9.062 19.375 -6.477 1 97.38 224 MET B CA 1
ATOM 5446 C C . MET B 1 224 ? -8.078 18.25 -6.809 1 97.38 224 MET B C 1
ATOM 5448 O O . MET B 1 224 ? -8.477 17.188 -7.27 1 97.38 224 MET B O 1
ATOM 5452 N N . ASP B 1 225 ? -6.805 18.531 -6.602 1 97.88 225 ASP B N 1
ATOM 5453 C CA . ASP B 1 225 ? -5.812 17.484 -6.84 1 97.88 225 ASP B CA 1
ATOM 5454 C C . ASP B 1 225 ? -6 16.328 -5.867 1 97.88 225 ASP B C 1
ATOM 5456 O O . ASP B 1 225 ? -5.785 15.172 -6.23 1 97.88 225 ASP B O 1
ATOM 5460 N N . THR B 1 226 ? -6.367 16.656 -4.66 1 98.12 226 THR B N 1
ATOM 5461 C CA . THR B 1 226 ? -6.652 15.625 -3.676 1 98.12 226 THR B CA 1
ATOM 5462 C C . THR B 1 226 ? -7.836 14.766 -4.113 1 98.12 226 THR B C 1
ATOM 5464 O O . THR B 1 226 ? -7.754 13.539 -4.113 1 98.12 226 THR B O 1
ATOM 5467 N N . ALA B 1 227 ? -8.906 15.414 -4.523 1 98.12 227 ALA B N 1
ATOM 5468 C CA . ALA B 1 227 ? -10.07 14.688 -5.016 1 98.12 227 ALA B CA 1
ATOM 5469 C C . ALA B 1 227 ? -9.695 13.797 -6.199 1 98.12 227 ALA B C 1
ATOM 5471 O O . ALA B 1 227 ? -10.094 12.625 -6.25 1 98.12 227 ALA B O 1
ATOM 5472 N N . ALA B 1 228 ? -8.93 14.328 -7.098 1 98.25 228 ALA B N 1
ATOM 5473 C CA . ALA B 1 228 ? -8.562 13.617 -8.32 1 98.25 228 ALA B CA 1
ATOM 5474 C C . ALA B 1 228 ? -7.633 12.445 -8.023 1 98.25 228 ALA B C 1
ATOM 5476 O O . ALA B 1 228 ? -7.469 11.547 -8.844 1 98.25 228 ALA B O 1
ATOM 5477 N N . SER B 1 229 ? -6.992 12.508 -6.895 1 98.12 229 SER B N 1
ATOM 5478 C CA . SER B 1 229 ? -6.012 11.484 -6.547 1 98.12 229 SER B CA 1
ATOM 5479 C C . SER B 1 229 ? -6.688 10.258 -5.938 1 98.12 229 SER B C 1
ATOM 5481 O O . SER B 1 229 ? -6.102 9.172 -5.906 1 98.12 229 SER B O 1
ATOM 5483 N N . TYR B 1 230 ? -7.902 10.367 -5.391 1 98.06 230 TYR B N 1
ATOM 5484 C CA . TYR B 1 230 ? -8.539 9.289 -4.641 1 98.06 230 TYR B CA 1
ATOM 5485 C C . TYR B 1 230 ? -8.703 8.047 -5.5 1 98.06 230 TYR B C 1
ATOM 5487 O O . TYR B 1 230 ? -8.305 6.949 -5.094 1 98.06 230 TYR B O 1
ATOM 5495 N N . GLY B 1 231 ? -9.242 8.18 -6.676 1 97.69 231 GLY B N 1
ATOM 5496 C CA . GLY B 1 231 ? -9.477 7.051 -7.559 1 97.69 231 GLY B CA 1
ATOM 5497 C C . GLY B 1 231 ? -8.227 6.238 -7.84 1 97.69 231 GLY B C 1
ATOM 5498 O O . GLY B 1 231 ? -8.148 5.066 -7.457 1 97.69 231 GLY B O 1
ATOM 5499 N N . PRO B 1 232 ? -7.25 6.871 -8.438 1 97.19 232 PRO B N 1
ATOM 5500 C CA . PRO B 1 232 ? -6.023 6.148 -8.773 1 97.19 232 PRO B CA 1
ATOM 5501 C C . PRO B 1 232 ? -5.344 5.531 -7.555 1 97.19 232 PRO B C 1
ATOM 5503 O O . PRO B 1 232 ? -4.812 4.422 -7.633 1 97.19 232 PRO B O 1
ATOM 5506 N N . PHE B 1 233 ? -5.309 6.223 -6.434 1 97.69 233 PHE B N 1
ATOM 5507 C CA . PHE B 1 233 ? -4.66 5.719 -5.23 1 97.69 233 PHE B CA 1
ATOM 5508 C C . PHE B 1 233 ? -5.367 4.469 -4.719 1 97.69 233 PHE B C 1
ATOM 5510 O O . PHE B 1 233 ? -4.727 3.439 -4.492 1 97.69 233 PHE B O 1
ATOM 5517 N N . LEU B 1 234 ? -6.688 4.555 -4.586 1 97.12 234 LEU B N 1
ATOM 5518 C CA . LEU B 1 234 ? -7.457 3.428 -4.074 1 97.12 234 LEU B CA 1
ATOM 5519 C C . LEU B 1 234 ? -7.406 2.252 -5.047 1 97.12 234 LEU B C 1
ATOM 5521 O O . LEU B 1 234 ? -7.414 1.093 -4.625 1 97.12 234 LEU B O 1
ATOM 5525 N N . TYR B 1 235 ? -7.371 2.576 -6.309 1 96.19 235 TYR B N 1
ATOM 5526 C CA . TYR B 1 235 ? -7.273 1.555 -7.348 1 96.19 235 TYR B CA 1
ATOM 5527 C C . TYR B 1 235 ? -5.961 0.787 -7.234 1 96.19 235 TYR B C 1
ATOM 5529 O O . TYR B 1 235 ? -5.949 -0.445 -7.277 1 96.19 235 TYR B O 1
ATOM 5537 N N . ALA B 1 236 ? -4.902 1.506 -7.039 1 94.94 236 ALA B N 1
ATOM 5538 C CA . ALA B 1 236 ? -3.584 0.889 -6.914 1 94.94 236 ALA B CA 1
ATOM 5539 C C . ALA B 1 236 ? -3.479 0.087 -5.617 1 94.94 236 ALA B C 1
ATOM 5541 O O . ALA B 1 236 ? -2.725 -0.887 -5.547 1 94.94 236 ALA B O 1
ATOM 5542 N N . MET B 1 237 ? -4.285 0.488 -4.641 1 94.31 237 MET B N 1
ATOM 5543 C CA . MET B 1 237 ? -4.277 -0.196 -3.35 1 94.31 237 MET B CA 1
ATOM 5544 C C . MET B 1 237 ? -5.23 -1.387 -3.359 1 94.31 237 MET B C 1
ATOM 5546 O O . MET B 1 237 ? -5.398 -2.061 -2.34 1 94.31 237 MET B O 1
ATOM 5550 N N . SER B 1 238 ? -5.867 -1.638 -4.465 1 92.06 238 SER B N 1
ATOM 5551 C CA . SER B 1 238 ? -6.785 -2.758 -4.645 1 92.06 238 SER B CA 1
ATOM 5552 C C . SER B 1 238 ? -8.008 -2.619 -3.752 1 92.06 238 SER B C 1
ATOM 5554 O O . SER B 1 238 ? -8.547 -3.617 -3.268 1 92.06 238 SER B O 1
ATOM 5556 N N . LEU B 1 239 ? -8.414 -1.384 -3.516 1 94.44 239 LEU B N 1
ATOM 5557 C CA . LEU B 1 239 ? -9.555 -1.15 -2.641 1 94.44 239 LEU B CA 1
ATOM 5558 C C . LEU B 1 239 ? -10.82 -0.901 -3.455 1 94.44 239 LEU B C 1
ATOM 5560 O O . LEU B 1 239 ? -11.93 -0.982 -2.928 1 94.44 239 LEU B O 1
ATOM 5564 N N . ILE B 1 240 ? -10.617 -0.572 -4.738 1 93.88 240 ILE B N 1
ATOM 5565 C CA . ILE B 1 240 ? -11.766 -0.356 -5.609 1 93.88 240 ILE B CA 1
ATOM 5566 C C . ILE B 1 240 ? -11.523 -1.015 -6.965 1 93.88 240 ILE B C 1
ATOM 5568 O O . ILE B 1 240 ? -10.391 -1.38 -7.285 1 93.88 240 ILE B O 1
ATOM 5572 N N . ASP B 1 241 ? -12.641 -1.249 -7.691 1 91.69 241 ASP B N 1
ATOM 5573 C CA . ASP B 1 241 ? -12.539 -1.842 -9.023 1 91.69 241 ASP B CA 1
ATOM 5574 C C . ASP B 1 241 ? -12.734 -0.787 -10.109 1 91.69 241 ASP B C 1
ATOM 5576 O O . ASP B 1 241 ? -12.766 0.411 -9.82 1 91.69 241 ASP B O 1
ATOM 5580 N N . ASP B 1 242 ? -12.789 -1.168 -11.367 1 92.06 242 ASP B N 1
ATOM 5581 C CA . ASP B 1 242 ? -12.883 -0.264 -12.508 1 92.06 242 ASP B CA 1
ATOM 5582 C C . ASP B 1 242 ? -14.172 0.559 -12.453 1 92.06 242 ASP B C 1
ATOM 5584 O O . ASP B 1 242 ? -14.164 1.753 -12.766 1 92.06 242 ASP B O 1
ATOM 5588 N N . THR B 1 243 ? -15.242 -0.103 -12.125 1 92.56 243 THR B N 1
ATOM 5589 C CA . THR B 1 243 ? -16.531 0.571 -12.062 1 92.56 243 THR B CA 1
ATOM 5590 C C . THR B 1 243 ? -16.516 1.668 -11 1 92.56 243 THR B C 1
ATOM 5592 O O . THR B 1 243 ? -16.969 2.787 -11.25 1 92.56 243 THR B O 1
ATOM 5595 N N . GLU B 1 244 ? -16 1.296 -9.914 1 95.12 244 GLU B N 1
ATOM 5596 C CA . GLU B 1 244 ? -15.914 2.25 -8.812 1 95.12 244 GLU B CA 1
ATOM 5597 C C . GLU B 1 244 ? -14.938 3.381 -9.133 1 95.12 244 GLU B C 1
ATOM 5599 O O . GLU B 1 244 ? -15.18 4.535 -8.773 1 95.12 244 GLU B O 1
ATOM 5604 N N . LEU B 1 245 ? -13.828 3.068 -9.773 1 96.06 245 LEU B N 1
ATOM 5605 C CA . LEU B 1 245 ? -12.898 4.09 -10.242 1 96.06 245 LEU B CA 1
ATOM 5606 C C . LEU B 1 245 ? -13.602 5.098 -11.141 1 96.06 245 LEU B C 1
ATOM 5608 O O . LEU B 1 245 ? -13.414 6.305 -11 1 96.06 245 LEU B O 1
ATOM 5612 N N . ASN B 1 246 ? -14.391 4.617 -12.055 1 95.81 246 ASN B N 1
ATOM 5613 C CA . ASN B 1 246 ? -15.125 5.484 -12.961 1 95.81 246 ASN B CA 1
ATOM 5614 C C . ASN B 1 246 ? -16.125 6.363 -12.211 1 95.81 246 ASN B C 1
ATOM 5616 O O . ASN B 1 246 ? -16.297 7.539 -12.547 1 95.81 246 ASN B O 1
ATOM 5620 N N . GLN B 1 247 ? -16.766 5.801 -11.258 1 95.94 247 GLN B N 1
ATOM 5621 C CA . GLN B 1 247 ? -17.703 6.562 -10.445 1 95.94 247 GLN B CA 1
ATOM 5622 C C . GLN B 1 247 ? -17 7.707 -9.719 1 95.94 247 GLN B C 1
ATOM 5624 O O . GLN B 1 247 ? -17.516 8.828 -9.68 1 95.94 247 GLN B O 1
ATOM 5629 N N . LEU B 1 248 ? -15.875 7.422 -9.156 1 97.62 248 LEU B N 1
ATOM 5630 C CA . LEU B 1 248 ? -15.117 8.469 -8.469 1 97.62 248 LEU B CA 1
ATOM 5631 C C . LEU B 1 248 ? -14.672 9.547 -9.453 1 97.62 248 LEU B C 1
ATOM 5633 O O . LEU B 1 248 ? -14.703 10.734 -9.125 1 97.62 248 LEU B O 1
ATOM 5637 N N . ASN B 1 249 ? -14.281 9.141 -10.656 1 97.88 249 ASN B N 1
ATOM 5638 C CA . ASN B 1 249 ? -13.891 10.109 -11.672 1 97.88 249 ASN B CA 1
ATOM 5639 C C . ASN B 1 249 ? -15.047 11.039 -12.031 1 97.88 249 ASN B C 1
ATOM 5641 O O . ASN B 1 249 ? -14.836 12.227 -12.281 1 97.88 249 ASN B O 1
ATOM 5645 N N . GLN B 1 250 ? -16.219 10.492 -12.062 1 97.75 250 GLN B N 1
ATOM 5646 C CA . GLN B 1 250 ? -17.391 11.312 -12.344 1 97.75 250 GLN B CA 1
ATOM 5647 C C . GLN B 1 250 ? -17.625 12.336 -11.242 1 97.75 250 GLN B C 1
ATOM 5649 O O . GLN B 1 250 ? -17.969 13.484 -11.516 1 97.75 250 GLN B O 1
ATOM 5654 N N . HIS B 1 251 ? -17.438 11.953 -10.055 1 97.62 251 HIS B N 1
ATOM 5655 C CA . HIS B 1 251 ? -17.562 12.883 -8.938 1 97.62 251 HIS B CA 1
ATOM 5656 C C . HIS B 1 251 ? -16.516 13.984 -9.016 1 97.62 251 HIS B C 1
ATOM 5658 O O . HIS B 1 251 ? -16.797 15.148 -8.703 1 97.62 251 HIS B O 1
ATOM 5664 N N . VAL B 1 252 ? -15.297 13.609 -9.367 1 98.38 252 VAL B N 1
ATOM 5665 C CA . VAL B 1 252 ? -14.219 14.578 -9.523 1 98.38 252 VAL B CA 1
ATOM 5666 C C . VAL B 1 252 ? -14.617 15.641 -10.547 1 98.38 252 VAL B C 1
ATOM 5668 O O . VAL B 1 252 ? -14.422 16.828 -10.328 1 98.38 252 VAL B O 1
ATOM 5671 N N . GLU B 1 253 ? -15.172 15.195 -11.656 1 98.38 253 GLU B N 1
ATOM 5672 C CA . GLU B 1 253 ? -15.586 16.125 -12.703 1 98.38 253 GLU B CA 1
ATOM 5673 C C . GLU B 1 253 ? -16.688 17.047 -12.219 1 98.38 253 GLU B C 1
ATOM 5675 O O . GLU B 1 253 ? -16.719 18.234 -12.578 1 98.38 253 GLU B O 1
ATOM 5680 N N . LYS B 1 254 ? -17.578 16.5 -11.469 1 98.19 254 LYS B N 1
ATOM 5681 C CA . LYS B 1 254 ? -18.641 17.328 -10.891 1 98.19 254 LYS B CA 1
ATOM 5682 C C . LYS B 1 254 ? -18.062 18.406 -9.977 1 98.19 254 LYS B C 1
ATOM 5684 O O . LYS B 1 254 ? -18.453 19.578 -10.07 1 98.19 254 LYS B O 1
ATOM 5689 N N . ILE B 1 255 ? -17.172 18.094 -9.102 1 98.06 255 ILE B N 1
ATOM 5690 C CA . ILE B 1 255 ? -16.547 19.031 -8.195 1 98.06 255 ILE B CA 1
ATOM 5691 C C . ILE B 1 255 ? -15.789 20.094 -8.992 1 98.06 255 ILE B C 1
ATOM 5693 O O . ILE B 1 255 ? -15.891 21.281 -8.711 1 98.06 255 ILE B O 1
ATOM 5697 N N . LYS B 1 256 ? -15.062 19.641 -9.984 1 97.94 256 LYS B N 1
ATOM 5698 C CA . LYS B 1 256 ? -14.312 20.547 -10.844 1 97.94 256 LYS B CA 1
ATOM 5699 C C . LYS B 1 256 ? -15.227 21.594 -11.484 1 97.94 256 LYS B C 1
ATOM 5701 O O . LYS B 1 256 ? -14.906 22.781 -11.516 1 97.94 256 LYS B O 1
ATOM 5706 N N . SER B 1 257 ? -16.312 21.141 -12.023 1 98.25 257 SER B N 1
ATOM 5707 C CA . SER B 1 257 ? -17.281 22.016 -12.68 1 98.25 257 SER B CA 1
ATOM 5708 C C . SER B 1 257 ? -17.859 23.031 -11.695 1 98.25 257 SER B C 1
ATOM 5710 O O . SER B 1 257 ? -18.016 24.203 -12.031 1 98.25 257 SER B O 1
ATOM 5712 N N . LEU B 1 258 ? -18.172 22.594 -10.5 1 98.12 258 LEU B N 1
ATOM 5713 C CA . LEU B 1 258 ? -18.734 23.469 -9.477 1 98.12 258 LEU B CA 1
ATOM 5714 C C . LEU B 1 258 ? -17.719 24.531 -9.062 1 98.12 258 LEU B C 1
ATOM 5716 O O . LEU B 1 258 ? -18.078 25.703 -8.914 1 98.12 258 LEU B O 1
ATOM 5720 N N . ILE B 1 259 ? -16.5 24.172 -8.914 1 96.94 259 ILE B N 1
ATOM 5721 C CA . ILE B 1 259 ? -15.461 25.141 -8.57 1 96.94 259 ILE B CA 1
ATOM 5722 C C . ILE B 1 259 ? -15.297 26.141 -9.703 1 96.94 259 ILE B C 1
ATOM 5724 O O . ILE B 1 259 ? -15.211 27.359 -9.461 1 96.94 259 ILE B O 1
ATOM 5728 N N . ALA B 1 260 ? -15.266 25.672 -10.922 1 96.56 260 ALA B N 1
ATOM 5729 C CA . ALA B 1 260 ? -15.07 26.531 -12.094 1 96.56 260 ALA B CA 1
ATOM 5730 C C . ALA B 1 260 ? -16.172 27.562 -12.211 1 96.56 260 ALA B C 1
ATOM 5732 O O . ALA B 1 260 ? -15.945 28.672 -12.703 1 96.56 260 ALA B O 1
ATOM 5733 N N . THR B 1 261 ? -17.328 27.25 -11.742 1 97.19 261 THR B N 1
ATOM 5734 C CA . THR B 1 261 ? -18.453 28.172 -11.859 1 97.19 261 THR B CA 1
ATOM 5735 C C . THR B 1 261 ? -18.641 28.984 -10.586 1 97.19 261 THR B C 1
ATOM 5737 O O . THR B 1 261 ? -19.625 29.703 -10.438 1 97.19 261 THR B O 1
ATOM 5740 N N . GLY B 1 262 ? -17.797 28.812 -9.641 1 95.31 262 GLY B N 1
ATOM 5741 C CA . GLY B 1 262 ? -17.797 29.625 -8.438 1 95.31 262 GLY B CA 1
ATOM 5742 C C . GLY B 1 262 ? -18.75 29.125 -7.371 1 95.31 262 GLY B C 1
ATOM 5743 O O . GLY B 1 262 ? -19.031 29.812 -6.398 1 95.31 262 GLY B O 1
ATOM 5744 N N . ASN B 1 263 ? -19.297 27.891 -7.555 1 96.94 263 ASN B N 1
ATOM 5745 C CA . ASN B 1 263 ? -20.188 27.281 -6.57 1 96.94 263 ASN B CA 1
ATOM 5746 C C . ASN B 1 263 ? -19.406 26.469 -5.543 1 96.94 263 ASN B C 1
ATOM 5748 O O . ASN B 1 263 ? -19.625 25.266 -5.395 1 96.94 263 ASN B O 1
ATOM 5752 N N . ASN B 1 264 ? -18.656 27.156 -4.715 1 96.88 264 ASN B N 1
ATOM 5753 C CA . ASN B 1 264 ? -17.688 26.516 -3.834 1 96.88 264 ASN B CA 1
ATOM 5754 C C . ASN B 1 264 ? -18.375 25.781 -2.688 1 96.88 264 ASN B C 1
ATOM 5756 O O . ASN B 1 264 ? -17.922 24.703 -2.268 1 96.88 264 ASN B O 1
ATOM 5760 N N . LYS B 1 265 ? -19.375 26.344 -2.168 1 94.81 265 LYS B N 1
ATOM 5761 C CA . LYS B 1 265 ? -20.078 25.672 -1.08 1 94.81 265 LYS B CA 1
ATOM 5762 C C . LYS B 1 265 ? -20.609 24.328 -1.524 1 94.81 265 LYS B C 1
ATOM 5764 O O . LYS B 1 265 ? -20.453 23.328 -0.817 1 94.81 265 LYS B O 1
ATOM 5769 N N . GLU B 1 266 ? -21.188 24.312 -2.715 1 95.44 266 GLU B N 1
ATOM 5770 C CA . GLU B 1 266 ? -21.703 23.062 -3.25 1 95.44 266 GLU B CA 1
ATOM 5771 C C . GLU B 1 266 ? -20.562 22.109 -3.605 1 95.44 266 GLU B C 1
ATOM 5773 O O . GLU B 1 266 ? -20.703 20.891 -3.465 1 95.44 266 GLU B O 1
ATOM 5778 N N . ALA B 1 267 ? -19.469 22.656 -4.121 1 97.44 267 ALA B N 1
ATOM 5779 C CA . ALA B 1 267 ? -18.297 21.828 -4.41 1 97.44 267 ALA B CA 1
ATOM 5780 C C . ALA B 1 267 ? -17.812 21.125 -3.152 1 97.44 267 ALA B C 1
ATOM 5782 O O . ALA B 1 267 ? -17.453 19.938 -3.193 1 97.44 267 ALA B O 1
ATOM 5783 N N . SER B 1 268 ? -17.828 21.875 -2.064 1 94.62 268 SER B N 1
ATOM 5784 C CA . SER B 1 268 ? -17.422 21.281 -0.791 1 94.62 268 SER B CA 1
ATOM 5785 C C . SER B 1 268 ? -18.359 20.156 -0.382 1 94.62 268 SER B C 1
ATOM 5787 O O . SER B 1 268 ? -17.906 19.094 0.08 1 94.62 268 SER B O 1
ATOM 5789 N N . ARG B 1 269 ? -19.578 20.406 -0.565 1 92.44 269 ARG B N 1
ATOM 5790 C CA . ARG B 1 269 ? -20.562 19.359 -0.247 1 92.44 269 ARG B CA 1
ATOM 5791 C C . ARG B 1 269 ? -20.312 18.109 -1.073 1 92.44 269 ARG B C 1
ATOM 5793 O O . ARG B 1 269 ? -20.328 17 -0.542 1 92.44 269 ARG B O 1
ATOM 5800 N N . GLN B 1 270 ? -20.062 18.297 -2.33 1 94.44 270 GLN B N 1
ATOM 5801 C CA . GLN B 1 270 ? -19.812 17.156 -3.203 1 94.44 270 GLN B CA 1
ATOM 5802 C C . GLN B 1 270 ? -18.516 16.453 -2.832 1 94.44 270 GLN B C 1
ATOM 5804 O O . GLN B 1 270 ? -18.406 15.234 -2.973 1 94.44 270 GLN B O 1
ATOM 5809 N N . PHE B 1 271 ? -17.578 17.188 -2.395 1 94.88 271 PHE B N 1
ATOM 5810 C CA . PHE B 1 271 ? -16.359 16.594 -1.889 1 94.88 271 PHE B CA 1
ATOM 5811 C C . PHE B 1 271 ? -16.641 15.656 -0.724 1 94.88 271 PHE B C 1
ATOM 5813 O O . PHE B 1 271 ? -16.125 14.539 -0.679 1 94.88 271 PHE B O 1
ATOM 5820 N N . TYR B 1 272 ? -17.484 16.078 0.184 1 89.5 272 TYR B N 1
ATOM 5821 C CA . TYR B 1 272 ? -17.859 15.242 1.325 1 89.5 272 TYR B CA 1
ATOM 5822 C C . TYR B 1 272 ? -18.625 14.008 0.872 1 89.5 272 TYR B C 1
ATOM 5824 O O . TYR B 1 272 ? -18.438 12.922 1.418 1 89.5 272 TYR B O 1
ATOM 5832 N N . VAL B 1 273 ? -19.469 14.195 -0.077 1 91.31 273 VAL B N 1
ATOM 5833 C CA . VAL B 1 273 ? -20.219 13.07 -0.63 1 91.31 273 VAL B CA 1
ATOM 5834 C C . VAL B 1 273 ? -19.266 12.047 -1.22 1 91.31 273 VAL B C 1
ATOM 5836 O O . VAL B 1 273 ? -19.438 10.836 -1.036 1 91.31 273 VAL B O 1
ATOM 5839 N N . MET B 1 274 ? -18.281 12.539 -1.906 1 94.12 274 MET B N 1
ATOM 5840 C CA . MET B 1 274 ? -17.281 11.648 -2.494 1 94.12 274 MET B CA 1
ATOM 5841 C C . MET B 1 274 ? -16.578 10.836 -1.414 1 94.12 274 MET B C 1
ATOM 5843 O O . MET B 1 274 ? -16.344 9.633 -1.589 1 94.12 274 MET B O 1
ATOM 5847 N N . LEU B 1 275 ? -16.219 11.43 -0.353 1 90.88 275 LEU B N 1
ATOM 5848 C CA . LEU B 1 275 ? -15.562 10.734 0.75 1 90.88 275 LEU B CA 1
ATOM 5849 C C . LEU B 1 275 ? -16.469 9.641 1.312 1 90.88 275 LEU B C 1
ATOM 5851 O O . LEU B 1 275 ? -16 8.539 1.604 1 90.88 275 LEU B O 1
ATOM 5855 N N . TYR B 1 276 ? -17.734 9.961 1.362 1 87.5 276 TYR B N 1
ATOM 5856 C CA . TYR B 1 276 ? -18.703 8.984 1.857 1 87.5 276 TYR B CA 1
ATOM 5857 C C . TYR B 1 276 ? -18.812 7.789 0.92 1 87.5 276 TYR B C 1
ATOM 5859 O O . TYR B 1 276 ? -18.812 6.641 1.368 1 87.5 276 TYR B O 1
ATOM 5867 N N . ILE B 1 277 ? -18.906 8.078 -0.264 1 90.75 277 ILE B N 1
ATOM 5868 C CA . ILE B 1 277 ? -19.031 7.031 -1.271 1 90.75 277 ILE B CA 1
ATOM 5869 C C . ILE B 1 277 ? -17.797 6.137 -1.238 1 90.75 277 ILE B C 1
ATOM 5871 O O . ILE B 1 277 ? -17.891 4.914 -1.37 1 90.75 277 ILE B O 1
ATOM 5875 N N . MET B 1 278 ? -16.672 6.734 -1.055 1 92.5 278 MET B N 1
ATOM 5876 C CA . MET B 1 278 ? -15.414 5.98 -0.971 1 92.5 278 MET B CA 1
ATOM 5877 C C . MET B 1 278 ? -15.453 4.996 0.192 1 92.5 278 MET B C 1
ATOM 5879 O O . MET B 1 278 ? -15 3.859 0.061 1 92.5 278 MET B O 1
ATOM 5883 N N . LEU B 1 279 ? -15.938 5.418 1.304 1 89.12 279 LEU B N 1
ATOM 5884 C CA . LEU B 1 279 ? -16.031 4.539 2.463 1 89.12 279 LEU B CA 1
ATOM 5885 C C . LEU B 1 279 ? -16.953 3.361 2.182 1 89.12 279 LEU B C 1
ATOM 5887 O O . LEU B 1 279 ? -16.641 2.219 2.516 1 89.12 279 LEU B O 1
ATOM 5891 N N . GLU B 1 280 ? -18 3.668 1.495 1 87.56 280 GLU B N 1
ATOM 5892 C CA . GLU B 1 280 ? -18.969 2.615 1.186 1 87.56 280 GLU B CA 1
ATOM 5893 C C . GLU B 1 280 ? -18.391 1.605 0.201 1 87.56 280 GLU B C 1
ATOM 5895 O O . GLU B 1 280 ? -18.5 0.395 0.403 1 87.56 280 GLU B O 1
ATOM 5900 N N . MET B 1 281 ? -17.781 2.15 -0.791 1 90.75 281 MET B N 1
ATOM 5901 C CA . MET B 1 281 ? -17.266 1.285 -1.853 1 90.75 281 MET B CA 1
ATOM 5902 C C . MET B 1 281 ? -16.156 0.388 -1.337 1 90.75 281 MET B C 1
ATOM 5904 O O . MET B 1 281 ? -15.906 -0.686 -1.889 1 90.75 281 MET B O 1
ATOM 5908 N N . THR B 1 282 ? -15.492 0.771 -0.248 1 92.31 282 THR B N 1
ATOM 5909 C CA . THR B 1 282 ? -14.32 0.05 0.238 1 92.31 282 THR B CA 1
ATOM 5910 C C . THR B 1 282 ? -14.656 -0.725 1.511 1 92.31 282 THR B C 1
ATOM 5912 O O . THR B 1 282 ? -13.758 -1.217 2.195 1 92.31 282 THR B O 1
ATOM 5915 N N . ALA B 1 283 ? -15.898 -0.793 1.833 1 89.5 283 ALA B N 1
ATOM 5916 C CA . ALA B 1 283 ? -16.344 -1.447 3.062 1 89.5 283 ALA B CA 1
ATOM 5917 C C . ALA B 1 283 ? -15.68 -0.819 4.285 1 89.5 283 ALA B C 1
ATOM 5919 O O . ALA B 1 283 ? -15.125 -1.525 5.133 1 89.5 283 ALA B O 1
ATOM 5920 N N . ASN B 1 284 ? -15.609 0.534 4.273 1 89.56 284 ASN B N 1
ATOM 5921 C CA . ASN B 1 284 ? -15.195 1.334 5.422 1 89.56 284 ASN B CA 1
ATOM 5922 C C . ASN B 1 284 ? -13.695 1.223 5.672 1 89.56 284 ASN B C 1
ATOM 5924 O O . ASN B 1 284 ? -13.266 0.963 6.797 1 89.56 284 ASN B O 1
ATOM 5928 N N . VAL B 1 285 ? -12.93 1.353 4.582 1 92.19 285 VAL B N 1
ATOM 5929 C CA . VAL B 1 285 ? -11.484 1.437 4.762 1 92.19 285 VAL B CA 1
ATOM 5930 C C . VAL B 1 285 ? -11.148 2.625 5.656 1 92.19 285 VAL B C 1
ATOM 5932 O O . VAL B 1 285 ? -11.812 3.66 5.609 1 92.19 285 VAL B O 1
ATOM 5935 N N . ASN B 1 286 ? -10.141 2.439 6.523 1 90.38 286 ASN B N 1
ATOM 5936 C CA . ASN B 1 286 ? -9.641 3.578 7.289 1 90.38 286 ASN B CA 1
ATOM 5937 C C . ASN B 1 286 ? -8.883 4.559 6.398 1 90.38 286 ASN B C 1
ATOM 5939 O O . ASN B 1 286 ? -7.699 4.355 6.113 1 90.38 286 ASN B O 1
ATOM 5943 N N . ILE B 1 287 ? -9.492 5.582 6.016 1 90.5 287 ILE B N 1
ATOM 5944 C CA . ILE B 1 287 ? -8.945 6.508 5.027 1 90.5 287 ILE B CA 1
ATOM 5945 C C . ILE B 1 287 ? -7.723 7.219 5.605 1 90.5 287 ILE B C 1
ATOM 5947 O O . ILE B 1 287 ? -6.938 7.812 4.867 1 90.5 287 ILE B O 1
ATOM 5951 N N . TYR B 1 288 ? -7.477 7.195 6.922 1 90.75 288 TYR B N 1
ATOM 5952 C CA . TYR B 1 288 ? -6.301 7.793 7.543 1 90.75 288 TYR B CA 1
ATOM 5953 C C . TYR B 1 288 ? -5.129 6.82 7.551 1 90.75 288 TYR B C 1
ATOM 5955 O O . TYR B 1 288 ? -3.998 7.199 7.863 1 90.75 288 TYR B O 1
ATOM 5963 N N . TYR B 1 289 ? -5.398 5.629 7.34 1 92.94 289 TYR B N 1
ATOM 5964 C CA . TYR B 1 289 ? -4.441 4.535 7.25 1 92.94 289 TYR B CA 1
ATOM 5965 C C . TYR B 1 289 ? -5.035 3.348 6.5 1 92.94 289 TYR B C 1
ATOM 5967 O O . TYR B 1 289 ? -5.539 2.404 7.113 1 92.94 289 TYR B O 1
ATOM 5975 N N . VAL B 1 290 ? -4.887 3.254 5.258 1 93.75 290 VAL B N 1
ATOM 5976 C CA . VAL B 1 290 ? -5.727 2.463 4.367 1 93.75 290 VAL B CA 1
ATOM 5977 C C . VAL B 1 290 ? -5.367 0.985 4.492 1 93.75 290 VAL B C 1
ATOM 5979 O O . VAL B 1 290 ? -5.992 0.132 3.857 1 93.75 290 VAL B O 1
ATOM 5982 N N . ARG B 1 291 ? -4.461 0.633 5.371 1 91.5 291 ARG B N 1
ATOM 5983 C CA . ARG B 1 291 ? -4.16 -0.776 5.602 1 91.5 291 ARG B CA 1
ATOM 5984 C C . ARG B 1 291 ? -5.195 -1.411 6.527 1 91.5 291 ARG B C 1
ATOM 5986 O O . ARG B 1 291 ? -5.227 -2.633 6.688 1 91.5 291 ARG B O 1
ATOM 5993 N N . MET B 1 292 ? -5.992 -0.572 7.113 1 88.5 292 MET B N 1
ATOM 5994 C CA . MET B 1 292 ? -6.977 -1.045 8.078 1 88.5 292 MET B CA 1
ATOM 5995 C C . MET B 1 292 ? -8.383 -0.626 7.672 1 88.5 292 MET B C 1
ATOM 5997 O O . MET B 1 292 ? -8.555 0.234 6.809 1 88.5 292 MET B O 1
ATOM 6001 N N . HIS B 1 293 ? -9.352 -1.335 8.289 1 89.19 293 HIS B N 1
ATOM 6002 C CA . HIS B 1 293 ? -10.758 -0.992 8.109 1 89.19 293 HIS B CA 1
ATOM 6003 C C . HIS B 1 293 ? -11.406 -0.606 9.438 1 89.19 293 HIS B C 1
ATOM 6005 O O . HIS B 1 293 ? -11.023 -1.117 10.492 1 89.19 293 HIS B O 1
ATOM 6011 N N . PHE B 1 294 ? -12.297 0.29 9.297 1 82.44 294 PHE B N 1
ATOM 6012 C CA . PHE B 1 294 ? -13.125 0.588 10.461 1 82.44 294 PHE B CA 1
ATOM 6013 C C . PHE B 1 294 ? -14.117 -0.534 10.719 1 82.44 294 PHE B C 1
ATOM 6015 O O . PHE B 1 294 ? -14.672 -1.112 9.781 1 82.44 294 PHE B O 1
ATOM 6022 N N . PRO B 1 295 ? -14.227 -1.014 11.984 1 71.5 295 PRO B N 1
ATOM 6023 C CA . PRO B 1 295 ? -15.211 -2.057 12.273 1 71.5 295 PRO B CA 1
ATOM 6024 C C . PRO B 1 295 ? -16.625 -1.661 11.867 1 71.5 295 PRO B C 1
ATOM 6026 O O . PRO B 1 295 ? -17.438 -2.523 11.523 1 71.5 295 PRO B O 1
ATOM 6029 N N . ILE B 1 296 ? -17 -0.557 12.211 1 63.59 296 ILE B N 1
ATOM 6030 C CA . ILE B 1 296 ? -18.297 -0.021 11.859 1 63.59 296 ILE B CA 1
ATOM 6031 C C . ILE B 1 296 ? -18.141 1.24 11.016 1 63.59 296 ILE B C 1
ATOM 6033 O O . ILE B 1 296 ? -17.094 1.908 11.086 1 63.59 296 ILE B O 1
ATOM 6037 N N . ASN B 1 297 ? -19.062 1.211 10.125 1 54.81 297 ASN B N 1
ATOM 6038 C CA . ASN B 1 297 ? -19.016 2.418 9.305 1 54.81 297 ASN B CA 1
ATOM 6039 C C . ASN B 1 297 ? -18.891 3.674 10.164 1 54.81 297 ASN B C 1
ATOM 6041 O O . ASN B 1 297 ? -19.828 4.055 10.867 1 54.81 297 ASN B O 1
ATOM 6045 N N . ILE B 1 298 ? -17.75 4.051 10.375 1 52.47 298 ILE B N 1
ATOM 6046 C CA . ILE B 1 298 ? -17.422 5.188 11.227 1 52.47 298 ILE B CA 1
ATOM 6047 C C . ILE B 1 298 ? -18.234 6.41 10.797 1 52.47 298 ILE B C 1
ATOM 6049 O O . ILE B 1 298 ? -18.625 7.23 11.633 1 52.47 298 ILE B O 1
ATOM 6053 N N . PHE B 1 299 ? -18.469 6.418 9.5 1 49.91 299 PHE B N 1
ATOM 6054 C CA . PHE B 1 299 ? -19.281 7.555 9.07 1 49.91 299 PHE B CA 1
ATOM 6055 C C . PHE B 1 299 ? -20.672 7.473 9.664 1 49.91 299 PHE B C 1
ATOM 6057 O O . PHE B 1 299 ? -21.25 8.484 10.062 1 49.91 299 PHE B O 1
ATOM 6064 N N . ALA B 1 300 ? -21.172 6.195 9.641 1 48.19 300 ALA B N 1
ATOM 6065 C CA . ALA B 1 300 ? -22.453 6.039 10.305 1 48.19 300 ALA B CA 1
ATOM 6066 C C . ALA B 1 300 ? -22.375 6.473 11.766 1 48.19 300 ALA B C 1
ATOM 6068 O O . ALA B 1 300 ? -23.297 7.109 12.289 1 48.19 300 ALA B O 1
ATOM 6069 N N . ARG B 1 301 ? -21.359 6.137 12.406 1 45.41 301 ARG B N 1
ATOM 6070 C CA . ARG B 1 301 ? -21.203 6.574 13.789 1 45.41 301 ARG B CA 1
ATOM 6071 C C . ARG B 1 301 ? -21 8.086 13.867 1 45.41 301 ARG B C 1
ATOM 6073 O O . ARG B 1 301 ? -21.516 8.742 14.773 1 45.41 301 ARG B O 1
ATOM 6080 N N . LEU B 1 302 ? -20.234 8.469 12.977 1 43.19 302 LEU B N 1
ATOM 6081 C CA . LEU B 1 302 ? -19.953 9.898 12.984 1 43.19 302 LEU B CA 1
ATOM 6082 C C . LEU B 1 302 ? -21.219 10.703 12.734 1 43.19 302 LEU B C 1
ATOM 6084 O O . LEU B 1 302 ? -21.438 11.742 13.367 1 43.19 302 LEU B O 1
ATOM 6088 N N . VAL B 1 303 ? -22.047 10.148 11.82 1 41.03 303 VAL B N 1
ATOM 6089 C CA . VAL B 1 303 ? -23.359 10.766 11.625 1 41.03 303 VAL B CA 1
ATOM 6090 C C . VAL B 1 303 ? -24.188 10.625 12.898 1 41.03 303 VAL B C 1
ATOM 6092 O O . VAL B 1 303 ? -24.891 11.562 13.281 1 41.03 303 VAL B O 1
ATOM 6095 N N . ASN B 1 304 ? -23.969 9.484 13.5 1 39.84 304 ASN B N 1
ATOM 6096 C CA . ASN B 1 304 ? -24.719 9.297 14.734 1 39.84 304 ASN B CA 1
ATOM 6097 C C . ASN B 1 304 ? -24.109 10.07 15.891 1 39.84 304 ASN B C 1
ATOM 6099 O O . ASN B 1 304 ? -24.828 10.562 16.766 1 39.84 304 ASN B O 1
ATOM 6103 N N . THR B 1 305 ? -22.766 10.094 15.953 1 36.88 305 THR B N 1
ATOM 6104 C CA . THR B 1 305 ? -22.156 10.805 17.062 1 36.88 305 THR B CA 1
ATOM 6105 C C . THR B 1 305 ? -22.203 12.312 16.844 1 36.88 305 THR B C 1
ATOM 6107 O O . THR B 1 305 ? -22.109 13.094 17.797 1 36.88 305 THR B O 1
ATOM 6110 N N . ALA B 1 306 ? -22 12.906 15.688 1 34.91 306 ALA B N 1
ATOM 6111 C CA . ALA B 1 306 ? -22.359 14.312 15.523 1 34.91 306 ALA B CA 1
ATOM 6112 C C . ALA B 1 306 ? -23.672 14.625 16.219 1 34.91 306 ALA B C 1
ATOM 6114 O O . ALA B 1 306 ? -23.875 15.727 16.734 1 34.91 306 ALA B O 1
ATOM 6115 N N . ASP B 1 307 ? -24.453 13.617 16.281 1 32.81 307 ASP B N 1
ATOM 6116 C CA . ASP B 1 307 ? -25.594 13.758 17.188 1 32.81 307 ASP B CA 1
ATOM 6117 C C . ASP B 1 307 ? -25.141 13.648 18.641 1 32.81 307 ASP B C 1
ATOM 6119 O O . ASP B 1 307 ? -25.875 14.055 19.562 1 32.81 307 ASP B O 1
ATOM 6123 N N . GLU B 1 308 ? -23.984 13.039 18.781 1 32.56 308 GLU B N 1
ATOM 6124 C CA . GLU B 1 308 ? -23.625 12.906 20.188 1 32.56 308 GLU B CA 1
ATOM 6125 C C . GLU B 1 308 ? -22.969 14.188 20.703 1 32.56 308 GLU B C 1
ATOM 6127 O O . GLU B 1 308 ? -22.656 14.281 21.891 1 32.56 308 GLU B O 1
ATOM 6132 N N . ASN B 1 309 ? -22.234 14.969 19.938 1 31.75 309 ASN B N 1
ATOM 6133 C CA . ASN B 1 309 ? -22 16.266 20.578 1 31.75 309 ASN B CA 1
ATOM 6134 C C . ASN B 1 309 ? -23.312 16.922 20.984 1 31.75 309 ASN B C 1
ATOM 6136 O O . ASN B 1 309 ? -23.328 18.094 21.359 1 31.75 309 ASN B O 1
ATOM 6140 N N . SER B 1 310 ? -24.438 16.531 20.422 1 31.42 310 SER B N 1
ATOM 6141 C CA . SER B 1 310 ? -25.547 16.969 21.266 1 31.42 310 SER B CA 1
ATOM 6142 C C . SER B 1 310 ? -25.344 16.547 22.719 1 31.42 310 SER B C 1
ATOM 6144 O O . SER B 1 310 ? -24.75 15.508 22.984 1 31.42 310 SER B O 1
ATOM 6146 N N . SER B 1 311 ? -25.297 17.406 23.656 1 33 311 SER B N 1
ATOM 6147 C CA . SER B 1 311 ? -25.469 17.172 25.094 1 33 311 SER B CA 1
ATOM 6148 C C . SER B 1 311 ? -26.031 15.781 25.359 1 33 311 SER B C 1
ATOM 6150 O O . SER B 1 311 ? -26.031 15.328 26.5 1 33 311 SER B O 1
ATOM 6152 N N . ASN B 1 312 ? -26.688 15.156 24.359 1 31.95 312 ASN B N 1
ATOM 6153 C CA . ASN B 1 312 ? -27.594 14.094 24.766 1 31.95 312 ASN B CA 1
ATOM 6154 C C . ASN B 1 312 ? -26.891 12.742 24.812 1 31.95 312 ASN B C 1
ATOM 6156 O O . ASN B 1 312 ? -27.516 11.719 25.125 1 31.95 312 ASN B O 1
ATOM 6160 N N . ASN B 1 313 ? -25.938 12.406 24 1 36.91 313 ASN B N 1
ATOM 6161 C CA . ASN B 1 313 ? -25.562 11.094 24.516 1 36.91 313 ASN B CA 1
ATOM 6162 C C . ASN B 1 313 ? -24.719 11.211 25.781 1 36.91 313 ASN B C 1
ATOM 6164 O O . ASN B 1 313 ? -23.484 11.242 25.703 1 36.91 313 ASN B O 1
ATOM 6168 N N . ASN B 1 314 ? -25.016 12.055 26.672 1 39.25 314 ASN B N 1
ATOM 6169 C CA . ASN B 1 314 ? -24.766 12.344 28.078 1 39.25 314 ASN B CA 1
ATOM 6170 C C . ASN B 1 314 ? -24.094 11.18 28.781 1 39.25 314 ASN B C 1
ATOM 6172 O O . ASN B 1 314 ? -23.5 11.344 29.859 1 39.25 314 ASN B O 1
ATOM 6176 N N . ASN B 1 315 ? -24.328 9.953 28.359 1 46.69 315 ASN B N 1
ATOM 6177 C CA . ASN B 1 315 ? -24.031 8.922 29.359 1 46.69 315 ASN B CA 1
ATOM 6178 C C . ASN B 1 315 ? -22.562 8.5 29.297 1 46.69 315 ASN B C 1
ATOM 6180 O O . ASN B 1 315 ? -22.047 7.891 30.234 1 46.69 315 ASN B O 1
ATOM 6184 N N . ASN B 1 316 ? -21.672 8.742 28.094 1 58.91 316 ASN B N 1
ATOM 6185 C CA . ASN B 1 316 ? -20.281 8.367 28.266 1 58.91 316 ASN B CA 1
ATOM 6186 C C . ASN B 1 316 ? -19.359 9.297 27.469 1 58.91 316 ASN B C 1
ATOM 6188 O O . ASN B 1 316 ? -18.891 8.938 26.391 1 58.91 316 ASN B O 1
ATOM 6192 N N . PRO B 1 317 ? -19.234 10.57 27.953 1 67.62 317 PRO B N 1
ATOM 6193 C CA . PRO B 1 317 ? -18.328 11.508 27.266 1 67.62 317 PRO B CA 1
ATOM 6194 C C . PRO B 1 317 ? -16.938 10.922 27.016 1 67.62 317 PRO B C 1
ATOM 6196 O O . PRO B 1 317 ? -16.516 10.008 27.734 1 67.62 317 PRO B O 1
ATOM 6199 N N . SER B 1 318 ? -16.25 11.492 25.922 1 79.62 318 SER B N 1
ATOM 6200 C CA . SER B 1 318 ? -14.898 11.062 25.625 1 79.62 318 SER B CA 1
ATOM 6201 C C . SER B 1 318 ? -13.938 11.43 26.75 1 79.62 318 SER B C 1
ATOM 6203 O O . SER B 1 318 ? -14.25 12.289 27.578 1 79.62 318 SER B O 1
ATOM 6205 N N . GLU B 1 319 ? -12.938 10.766 26.797 1 85.75 319 GLU B N 1
ATOM 6206 C CA . GLU B 1 319 ? -11.898 11.07 27.781 1 85.75 319 GLU B CA 1
ATOM 6207 C C . GLU B 1 319 ? -11.414 12.516 27.641 1 85.75 319 GLU B C 1
ATOM 6209 O O . GLU B 1 319 ? -11.141 13.18 28.641 1 85.75 319 GLU B O 1
ATOM 6214 N N . MET B 1 320 ? -11.375 13.039 26.453 1 89.5 320 MET B N 1
ATOM 6215 C CA . MET B 1 320 ? -10.93 14.406 26.203 1 89.5 320 MET B CA 1
ATOM 6216 C C . MET B 1 320 ? -11.93 15.406 26.781 1 89.5 320 MET B C 1
ATOM 6218 O O . MET B 1 320 ? -11.531 16.391 27.406 1 89.5 320 MET B O 1
ATOM 6222 N N . TYR B 1 321 ? -13.141 15.117 26.531 1 88.12 321 TYR B N 1
ATOM 6223 C CA . TYR B 1 321 ? -14.18 15.992 27.062 1 88.12 321 TYR B CA 1
ATOM 6224 C C . TYR B 1 321 ? -14.078 16.094 28.578 1 88.12 321 TYR B C 1
ATOM 6226 O O . TYR B 1 321 ? -14.109 17.188 29.141 1 88.12 321 TYR B O 1
ATOM 6234 N N . LYS B 1 322 ? -13.93 14.945 29.188 1 91.94 322 LYS B N 1
ATOM 6235 C CA . LYS B 1 322 ? -13.867 14.898 30.656 1 91.94 322 LYS B CA 1
ATOM 6236 C C . LYS B 1 322 ? -12.617 15.609 31.172 1 91.94 322 LYS B C 1
ATOM 6238 O O . LYS B 1 322 ? -12.703 16.391 32.125 1 91.94 322 LYS B O 1
ATOM 6243 N N . THR B 1 323 ? -11.555 15.398 30.531 1 94.75 323 THR B N 1
ATOM 6244 C CA . THR B 1 323 ? -10.281 15.938 31 1 94.75 323 THR B CA 1
ATOM 6245 C C . THR B 1 323 ? -10.219 17.438 30.766 1 94.75 323 THR B C 1
ATOM 6247 O O . THR B 1 323 ? -9.828 18.203 31.656 1 94.75 323 THR B O 1
ATOM 6250 N N . MET B 1 324 ? -10.648 17.891 29.625 1 95.88 324 MET B N 1
ATOM 6251 C CA . MET B 1 324 ? -10.508 19.297 29.25 1 95.88 324 MET B CA 1
ATOM 6252 C C . MET B 1 324 ? -11.516 20.156 30.016 1 95.88 324 MET B C 1
ATOM 6254 O O . MET B 1 324 ? -11.219 21.297 30.391 1 95.88 324 MET B O 1
ATOM 6258 N N . ASN B 1 325 ? -12.688 19.641 30.266 1 96 325 ASN B N 1
ATOM 6259 C CA . ASN B 1 325 ? -13.727 20.422 30.938 1 96 325 ASN B CA 1
ATOM 6260 C C . ASN B 1 325 ? -13.734 20.172 32.438 1 96 325 ASN B C 1
ATOM 6262 O O . ASN B 1 325 ? -14.555 20.734 33.156 1 96 325 ASN B O 1
ATOM 6266 N N . GLY B 1 326 ? -12.836 19.359 32.906 1 96.19 326 GLY B N 1
ATOM 6267 C CA . GLY B 1 326 ? -12.648 19.094 34.312 1 96.19 326 GLY B CA 1
ATOM 6268 C C . GLY B 1 326 ? -11.352 19.656 34.875 1 96.19 326 GLY B C 1
ATOM 6269 O O . GLY B 1 326 ? -11.227 20.859 35.094 1 96.19 326 GLY B O 1
ATOM 6270 N N . PRO B 1 327 ? -10.398 18.703 35 1 97.06 327 PRO B N 1
ATOM 6271 C CA . PRO B 1 327 ? -9.148 19.125 35.656 1 97.06 327 PRO B CA 1
ATOM 6272 C C . PRO B 1 327 ? -8.445 20.25 34.875 1 97.06 327 PRO B C 1
ATOM 6274 O O . PRO B 1 327 ? -7.84 21.125 35.5 1 97.06 327 PRO B O 1
ATOM 6277 N N . ILE B 1 328 ? -8.484 20.234 33.656 1 97.38 328 ILE B N 1
ATOM 6278 C CA . ILE B 1 328 ? -7.762 21.234 32.875 1 97.38 328 ILE B CA 1
ATOM 6279 C C . ILE B 1 328 ? -8.461 22.594 32.969 1 97.38 328 ILE B C 1
ATOM 6281 O O . ILE B 1 328 ? -7.812 23.625 33.156 1 97.38 328 ILE B O 1
ATOM 6285 N N . ARG B 1 329 ? -9.727 22.578 32.812 1 97.31 329 ARG B N 1
ATOM 6286 C CA . ARG B 1 329 ? -10.492 23.812 33 1 97.31 329 ARG B CA 1
ATOM 6287 C C . ARG B 1 329 ? -10.195 24.438 34.375 1 97.31 329 ARG B C 1
ATOM 6289 O O . ARG B 1 329 ? -10 25.656 34.469 1 97.31 329 ARG B O 1
ATOM 6296 N N . LYS B 1 330 ? -10.18 23.609 35.312 1 97.44 330 LYS B N 1
ATOM 6297 C CA . LYS B 1 330 ? -9.883 24.078 36.688 1 97.44 330 LYS B CA 1
ATOM 6298 C C . LYS B 1 330 ? -8.484 24.672 36.75 1 97.44 330 LYS B C 1
ATOM 6300 O O . LYS B 1 330 ? -8.281 25.719 37.375 1 97.44 330 LYS B O 1
ATOM 6305 N N . LYS B 1 331 ? -7.566 24.016 36.188 1 96.69 331 LYS B N 1
ATOM 6306 C CA . LYS B 1 331 ? -6.18 24.469 36.188 1 96.69 331 LYS B CA 1
ATOM 6307 C C . LYS B 1 331 ? -6.043 25.828 35.5 1 96.69 331 LYS B C 1
ATOM 6309 O O . LYS B 1 331 ? -5.348 26.719 36 1 96.69 331 LYS B O 1
ATOM 6314 N N . LEU B 1 332 ? -6.633 25.953 34.344 1 97.44 332 LEU B N 1
ATOM 6315 C CA . LEU B 1 332 ? -6.484 27.156 33.531 1 97.44 332 LEU B CA 1
ATOM 6316 C C . LEU B 1 332 ? -7.137 28.359 34.219 1 97.44 332 LEU B C 1
ATOM 6318 O O . LEU B 1 332 ? -6.621 29.469 34.156 1 97.44 332 LEU B O 1
ATOM 6322 N N . GLY B 1 333 ? -8.359 28.219 34.719 1 97.5 333 GLY B N 1
ATOM 6323 C CA . GLY B 1 333 ? -9.016 29.188 35.594 1 97.5 333 GLY B CA 1
ATOM 6324 C C . GLY B 1 333 ? -9.523 30.406 34.844 1 97.5 333 GLY B C 1
ATOM 6325 O O . GLY B 1 333 ? -9.977 31.375 35.469 1 97.5 333 GLY B O 1
ATOM 6326 N N . ILE B 1 334 ? -9.438 30.438 33.531 1 97.56 334 ILE B N 1
ATOM 6327 C CA . ILE B 1 334 ? -9.797 31.672 32.844 1 97.56 334 ILE B CA 1
ATOM 6328 C C . ILE B 1 334 ? -10.93 31.406 31.844 1 97.56 334 ILE B C 1
ATOM 6330 O O . ILE B 1 334 ? -11.414 32.312 31.172 1 97.56 334 ILE B O 1
ATOM 6334 N N . ILE B 1 335 ? -11.344 30.141 31.719 1 97.81 335 ILE B N 1
ATOM 6335 C CA . ILE B 1 335 ? -12.375 29.781 30.75 1 97.81 335 ILE B CA 1
ATOM 6336 C C . ILE B 1 335 ? -13.727 30.328 31.219 1 97.81 335 ILE B C 1
ATOM 6338 O O . ILE B 1 335 ? -14.18 30.031 32.312 1 97.81 335 ILE B O 1
ATOM 6342 N N . PRO B 1 336 ? -14.367 31.062 30.328 1 96.88 336 PRO B N 1
ATOM 6343 C CA . PRO B 1 336 ? -15.695 31.562 30.719 1 96.88 336 PRO B CA 1
ATOM 6344 C C . PRO B 1 336 ? -16.672 30.438 31.047 1 96.88 336 PRO B C 1
ATOM 6346 O O . PRO B 1 336 ? -16.609 29.375 30.438 1 96.88 336 PRO B O 1
ATOM 6349 N N . GLU B 1 337 ? -17.609 30.688 31.891 1 95.19 337 GLU B N 1
ATOM 6350 C CA . GLU B 1 337 ? -18.531 29.672 32.375 1 95.19 337 GLU B CA 1
ATOM 6351 C C . GLU B 1 337 ? -19.391 29.109 31.25 1 95.19 337 GLU B C 1
ATOM 6353 O O . GLU B 1 337 ? -19.734 27.922 31.281 1 95.19 337 GLU B O 1
ATOM 6358 N N . ASN B 1 338 ? -19.641 29.891 30.312 1 94.06 338 ASN B N 1
ATOM 6359 C CA . ASN B 1 338 ? -20.562 29.469 29.266 1 94.06 338 ASN B CA 1
ATOM 6360 C C . ASN B 1 338 ? -19.812 28.781 28.109 1 94.06 338 ASN B C 1
ATOM 6362 O O . ASN B 1 338 ? -20.406 28.484 27.078 1 94.06 338 ASN B O 1
ATOM 6366 N N . ILE B 1 339 ? -18.594 28.609 28.266 1 95.12 339 ILE B N 1
ATOM 6367 C CA . ILE B 1 339 ? -17.797 27.969 27.219 1 95.12 339 ILE B CA 1
ATOM 6368 C C . ILE B 1 339 ? -17.406 26.562 27.641 1 95.12 339 ILE B C 1
ATOM 6370 O O . ILE B 1 339 ? -16.875 26.359 28.734 1 95.12 339 ILE B O 1
ATOM 6374 N N . THR B 1 340 ? -17.734 25.625 26.797 1 93.06 340 THR B N 1
ATOM 6375 C CA . THR B 1 340 ? -17.359 24.234 27 1 93.06 340 THR B CA 1
ATOM 6376 C C . THR B 1 340 ? -16.406 23.75 25.922 1 93.06 340 THR B C 1
ATOM 6378 O O . THR B 1 340 ? -16.625 24.016 24.734 1 93.06 340 THR B O 1
ATOM 6381 N N . PHE B 1 341 ? -15.414 23.094 26.328 1 94.19 341 PHE B N 1
ATOM 6382 C CA . PHE B 1 341 ? -14.445 22.547 25.391 1 94.19 341 PHE B CA 1
ATOM 6383 C C . PHE B 1 341 ? -15.086 21.516 24.484 1 94.19 341 PHE B C 1
ATOM 6385 O O . PHE B 1 341 ? -15.797 20.625 24.953 1 94.19 341 PHE B O 1
ATOM 6392 N N . ALA B 1 342 ? -14.828 21.641 23.188 1 84.19 342 ALA B N 1
ATOM 6393 C CA . ALA B 1 342 ? -15.195 20.625 22.188 1 84.19 342 ALA B CA 1
ATOM 6394 C C . ALA B 1 342 ? -14.039 20.359 21.234 1 84.19 342 ALA B C 1
ATOM 6396 O O . ALA B 1 342 ? -13.438 21.297 20.703 1 84.19 342 ALA B O 1
ATOM 6397 N N . ASP B 1 343 ? -13.719 19.094 21.156 1 78.5 343 ASP B N 1
ATOM 6398 C CA . ASP B 1 343 ? -12.617 18.703 20.281 1 78.5 343 ASP B CA 1
ATOM 6399 C C . ASP B 1 343 ? -12.891 19.094 18.828 1 78.5 343 ASP B C 1
ATOM 6401 O O . ASP B 1 343 ? -11.969 19.391 18.078 1 78.5 343 ASP B O 1
ATOM 6405 N N . SER B 1 344 ? -14.133 18.938 18.469 1 75.5 344 SER B N 1
ATOM 6406 C CA . SER B 1 344 ? -14.547 19.328 17.125 1 75.5 344 SER B CA 1
ATOM 6407 C C . SER B 1 344 ? -15.859 20.109 17.156 1 75.5 344 SER B C 1
ATOM 6409 O O . SER B 1 344 ? -16.719 19.844 18 1 75.5 344 SER B O 1
ATOM 6411 N N . ASN B 1 345 ? -15.852 21.234 16.406 1 75.62 345 ASN B N 1
ATOM 6412 C CA . ASN B 1 345 ? -17.047 22.078 16.266 1 75.62 345 ASN B CA 1
ATOM 6413 C C . ASN B 1 345 ? -17.531 22.109 14.812 1 75.62 345 ASN B C 1
ATOM 6415 O O . ASN B 1 345 ? -16.938 22.797 13.977 1 75.62 345 ASN B O 1
ATOM 6419 N N . PRO B 1 346 ? -18.547 21.453 14.508 1 75.12 346 PRO B N 1
ATOM 6420 C CA . PRO B 1 346 ? -19.047 21.391 13.125 1 75.12 346 PRO B CA 1
ATOM 6421 C C . PRO B 1 346 ? -19.406 22.766 12.562 1 75.12 346 PRO B C 1
ATOM 6423 O O . PRO B 1 346 ? -19.328 22.984 11.352 1 75.12 346 PRO B O 1
ATOM 6426 N N . ALA B 1 347 ? -19.828 23.688 13.445 1 80.56 347 ALA B N 1
ATOM 6427 C CA . ALA B 1 347 ? -20.156 25.031 12.984 1 80.56 347 ALA B CA 1
ATOM 6428 C C . ALA B 1 347 ? -18.953 25.672 12.273 1 80.56 347 ALA B C 1
ATOM 6430 O O . ALA B 1 347 ? -19.125 26.359 11.266 1 80.56 347 ALA B O 1
ATOM 6431 N N . VAL B 1 348 ? -17.828 25.453 12.844 1 88.5 348 VAL B N 1
ATOM 6432 C CA . VAL B 1 348 ? -16.609 26.031 12.266 1 88.5 348 VAL B CA 1
ATOM 6433 C C . VAL B 1 348 ? -16.438 25.531 10.828 1 88.5 348 VAL B C 1
ATOM 6435 O O . VAL B 1 348 ? -16.172 26.328 9.922 1 88.5 348 VAL B O 1
ATOM 6438 N N . GLY B 1 349 ? -16.625 24.266 10.594 1 86.12 349 GLY B N 1
ATOM 6439 C CA . GLY B 1 349 ? -16.531 23.703 9.258 1 86.12 349 GLY B CA 1
ATOM 6440 C C . GLY B 1 349 ? -17.531 24.297 8.289 1 86.12 349 GLY B C 1
ATOM 6441 O O . GLY B 1 349 ? -17.203 24.578 7.133 1 86.12 349 GLY B O 1
ATOM 6442 N N . SER B 1 350 ? -18.719 24.5 8.75 1 86.81 350 SER B N 1
ATOM 6443 C CA . SER B 1 350 ? -19.781 25.016 7.891 1 86.81 350 SER B CA 1
ATOM 6444 C C . SER B 1 350 ? -19.453 26.438 7.41 1 86.81 350 SER B C 1
ATOM 6446 O O . SER B 1 350 ? -19.719 26.781 6.254 1 86.81 350 SER B O 1
ATOM 6448 N N . TYR B 1 351 ? -18.922 27.234 8.281 1 92.38 351 TYR B N 1
ATOM 6449 C CA . TYR B 1 351 ? -18.578 28.609 7.914 1 92.38 351 TYR B CA 1
ATOM 6450 C C . TYR B 1 351 ? -17.406 28.625 6.945 1 92.38 351 TYR B C 1
ATOM 6452 O O . TYR B 1 351 ? -17.25 29.562 6.16 1 92.38 351 TYR B O 1
ATOM 6460 N N . LEU B 1 352 ? -16.625 27.578 6.957 1 93.69 352 LEU B N 1
ATOM 6461 C CA . LEU B 1 352 ? -15.422 27.547 6.125 1 93.69 352 LEU B CA 1
ATOM 6462 C C . LEU B 1 352 ? -15.68 26.766 4.84 1 93.69 352 LEU B C 1
ATOM 6464 O O . LEU B 1 352 ? -14.812 26.719 3.961 1 93.69 352 LEU B O 1
ATOM 6468 N N . ASP B 1 353 ? -16.828 26.203 4.594 1 91.5 353 ASP B N 1
ATOM 6469 C CA . ASP B 1 353 ? -17.172 25.359 3.465 1 91.5 353 ASP B CA 1
ATOM 6470 C C . ASP B 1 353 ? -16.844 26.031 2.139 1 91.5 353 ASP B C 1
ATOM 6472 O O . ASP B 1 353 ? -16.266 25.422 1.246 1 91.5 353 ASP B O 1
ATOM 6476 N N . PRO B 1 354 ? -17.172 27.328 2.004 1 92.88 354 PRO B N 1
ATOM 6477 C CA . PRO B 1 354 ? -16.891 27.953 0.715 1 92.88 354 PRO B CA 1
ATOM 6478 C C . PRO B 1 354 ? -15.391 28.031 0.417 1 92.88 354 PRO B C 1
ATOM 6480 O O . PRO B 1 354 ? -14.984 28.062 -0.75 1 92.88 354 PRO B O 1
ATOM 6483 N N . SER B 1 355 ? -14.609 28.031 1.435 1 94.81 355 SER B N 1
ATOM 6484 C CA . SER B 1 355 ? -13.172 28.172 1.253 1 94.81 355 SER B CA 1
ATOM 6485 C C . SER B 1 355 ? -12.484 26.797 1.248 1 94.81 355 SER B C 1
ATOM 6487 O O . SER B 1 355 ? -11.328 26.688 0.837 1 94.81 355 SER B O 1
ATOM 6489 N N . PHE B 1 356 ? -13.164 25.781 1.589 1 94.62 356 PHE B N 1
ATOM 6490 C CA . PHE B 1 356 ? -12.633 24.422 1.744 1 94.62 356 PHE B CA 1
ATOM 6491 C C . PHE B 1 356 ? -11.992 23.953 0.45 1 94.62 356 PHE B C 1
ATOM 6493 O O . PHE B 1 356 ? -10.898 23.375 0.469 1 94.62 356 PHE B O 1
ATOM 6500 N N . VAL B 1 357 ? -12.531 24.25 -0.688 1 96.88 357 VAL B N 1
ATOM 6501 C CA . VAL B 1 357 ? -12.102 23.672 -1.961 1 96.88 357 VAL B CA 1
ATOM 6502 C C . VAL B 1 357 ? -11.117 24.625 -2.645 1 96.88 357 VAL B C 1
ATOM 6504 O O . VAL B 1 357 ? -10.688 24.375 -3.773 1 96.88 357 VAL B O 1
ATOM 6507 N N . THR B 1 358 ? -10.742 25.688 -1.957 1 96.62 358 THR B N 1
ATOM 6508 C CA . THR B 1 358 ? -9.812 26.641 -2.549 1 96.62 358 THR B CA 1
ATOM 6509 C C . THR B 1 358 ? -8.383 26.109 -2.506 1 96.62 358 THR B C 1
ATOM 6511 O O . THR B 1 358 ? -7.922 25.641 -1.462 1 96.62 358 THR B O 1
ATOM 6514 N N . GLU B 1 359 ? -7.711 26.156 -3.635 1 97 359 GLU B N 1
ATOM 6515 C CA . GLU B 1 359 ? -6.301 25.797 -3.738 1 97 359 GLU B CA 1
ATOM 6516 C C . GLU B 1 359 ? -5.402 26.906 -3.205 1 97 359 GLU B C 1
ATOM 6518 O O . GLU B 1 359 ? -5.664 28.094 -3.441 1 97 359 GLU B O 1
ATOM 6523 N N . VAL B 1 360 ? -4.309 26.531 -2.477 1 98 360 VAL B N 1
ATOM 6524 C CA . VAL B 1 360 ? -3.479 27.578 -1.878 1 98 360 VAL B CA 1
ATOM 6525 C C . VAL B 1 360 ? -2.01 27.312 -2.197 1 98 360 VAL B C 1
ATOM 6527 O O . VAL B 1 360 ? -1.125 27.625 -1.4 1 98 360 VAL B O 1
ATOM 6530 N N . THR B 1 361 ? -1.671 26.672 -3.32 1 98 361 THR B N 1
ATOM 6531 C CA . THR B 1 361 ? -0.305 26.375 -3.734 1 98 361 THR B CA 1
ATOM 6532 C C . THR B 1 361 ? 0.518 27.656 -3.854 1 98 361 THR B C 1
ATOM 6534 O O . THR B 1 361 ? 1.735 27.625 -3.664 1 98 361 THR B O 1
ATOM 6537 N N . GLU B 1 362 ? -0.125 28.766 -4.121 1 98.12 362 GLU B N 1
ATOM 6538 C CA . GLU B 1 362 ? 0.579 30.031 -4.281 1 98.12 362 GLU B CA 1
ATOM 6539 C C . GLU B 1 362 ? 1.308 30.438 -3.002 1 98.12 362 GLU B C 1
ATOM 6541 O O . GLU B 1 362 ? 2.367 31.062 -3.051 1 98.12 362 GLU B O 1
ATOM 6546 N N . TYR B 1 363 ? 0.735 30.078 -1.905 1 98.5 363 TYR B N 1
ATOM 6547 C CA . TYR B 1 363 ? 1.368 30.453 -0.644 1 98.5 363 TYR B CA 1
ATOM 6548 C C . TYR B 1 363 ? 2.615 29.609 -0.394 1 98.5 363 TYR B C 1
ATOM 6550 O O . TYR B 1 363 ? 3.564 30.078 0.242 1 98.5 363 TYR B O 1
ATOM 6558 N N . VAL B 1 364 ? 2.639 28.344 -0.856 1 98.5 364 VAL B N 1
ATOM 6559 C CA . VAL B 1 364 ? 3.863 27.562 -0.809 1 98.5 364 VAL B CA 1
ATOM 6560 C C . VAL B 1 364 ? 4.941 28.219 -1.665 1 98.5 364 VAL B C 1
ATOM 6562 O O . VAL B 1 364 ? 6.09 28.344 -1.239 1 98.5 364 VAL B O 1
ATOM 6565 N N . ASP B 1 365 ? 4.555 28.719 -2.824 1 98.56 365 ASP B N 1
ATOM 6566 C CA . ASP B 1 365 ? 5.469 29.453 -3.693 1 98.56 365 ASP B CA 1
ATOM 6567 C C . ASP B 1 365 ? 6.047 30.672 -2.979 1 98.56 365 ASP B C 1
ATOM 6569 O O . ASP B 1 365 ? 7.246 30.953 -3.08 1 98.56 365 ASP B O 1
ATOM 6573 N N . HIS B 1 366 ? 5.211 31.359 -2.289 1 98.25 366 HIS B N 1
ATOM 6574 C CA . HIS B 1 366 ? 5.637 32.562 -1.597 1 98.25 366 HIS B CA 1
ATOM 6575 C C . HIS B 1 366 ? 6.652 32.25 -0.502 1 98.25 366 HIS B C 1
ATOM 6577 O O . HIS B 1 366 ? 7.625 33 -0.319 1 98.25 366 HIS B O 1
ATOM 6583 N N . LEU B 1 367 ? 6.391 31.188 0.238 1 98.38 367 LEU B N 1
ATOM 6584 C CA . LEU B 1 367 ? 7.328 30.781 1.274 1 98.38 367 LEU B CA 1
ATOM 6585 C C . LEU B 1 367 ? 8.695 30.453 0.673 1 98.38 367 LEU B C 1
ATOM 6587 O O . LEU B 1 367 ? 9.719 30.938 1.16 1 98.38 367 LEU B O 1
ATOM 6591 N N . LEU B 1 368 ? 8.648 29.672 -0.357 1 98.12 368 LEU B N 1
ATOM 6592 C CA . LEU B 1 368 ? 9.883 29.25 -1.007 1 98.12 368 LEU B CA 1
ATOM 6593 C C . LEU B 1 368 ? 10.625 30.453 -1.582 1 98.12 368 LEU B C 1
ATOM 6595 O O . LEU B 1 368 ? 11.844 30.562 -1.437 1 98.12 368 LEU B O 1
ATOM 6599 N N . ALA B 1 369 ? 9.945 31.359 -2.193 1 97.88 369 ALA B N 1
ATOM 6600 C CA . ALA B 1 369 ? 10.547 32.562 -2.791 1 97.88 369 ALA B CA 1
ATOM 6601 C C . ALA B 1 369 ? 11.18 33.438 -1.725 1 97.88 369 ALA B C 1
ATOM 6603 O O . ALA B 1 369 ? 12.172 34.125 -1.991 1 97.88 369 ALA B O 1
ATOM 6604 N N . ALA B 1 370 ? 10.633 33.438 -0.522 1 97.44 370 ALA B N 1
ATOM 6605 C CA . ALA B 1 370 ? 11.141 34.25 0.583 1 97.44 370 ALA B CA 1
ATOM 6606 C C . ALA B 1 370 ? 12.273 33.531 1.312 1 97.44 370 ALA B C 1
ATOM 6608 O O . ALA B 1 370 ? 12.703 33.969 2.379 1 97.44 370 ALA B O 1
ATOM 6609 N N . ASN B 1 371 ? 12.68 32.344 0.813 1 95.81 371 ASN B N 1
ATOM 6610 C CA . ASN B 1 371 ? 13.789 31.547 1.33 1 95.81 371 ASN B CA 1
ATOM 6611 C C . ASN B 1 371 ? 13.461 30.969 2.697 1 95.81 371 ASN B C 1
ATOM 6613 O O . ASN B 1 371 ? 14.352 30.797 3.537 1 95.81 371 ASN B O 1
ATOM 6617 N N . VAL B 1 372 ? 12.211 30.828 2.926 1 95.88 372 VAL B N 1
ATOM 6618 C CA . VAL B 1 372 ? 11.758 30.078 4.094 1 95.88 372 VAL B CA 1
ATOM 6619 C C . VAL B 1 372 ? 11.836 28.578 3.811 1 95.88 372 VAL B C 1
ATOM 6621 O O . VAL B 1 372 ? 11.508 28.141 2.709 1 95.88 372 VAL B O 1
ATOM 6624 N N . SER B 1 373 ? 12.258 27.828 4.816 1 94.81 373 SER B N 1
ATOM 6625 C CA . SER B 1 373 ? 12.336 26.391 4.652 1 94.81 373 SER B CA 1
ATOM 6626 C C . SER B 1 373 ? 10.938 25.766 4.629 1 94.81 373 SER B C 1
ATOM 6628 O O . SER B 1 373 ? 10.117 26.047 5.496 1 94.81 373 SER B O 1
ATOM 6630 N N . VAL B 1 374 ? 10.688 24.953 3.592 1 95.94 374 VAL B N 1
ATOM 6631 C CA . VAL B 1 374 ? 9.422 24.234 3.492 1 95.94 374 VAL B CA 1
ATOM 6632 C C . VAL B 1 374 ? 9.688 22.734 3.404 1 95.94 374 VAL B C 1
ATOM 6634 O O . VAL B 1 374 ? 10.367 22.266 2.482 1 95.94 374 VAL B O 1
ATOM 6637 N N . MET B 1 375 ? 9.188 22.047 4.363 1 93.5 375 MET B N 1
ATOM 6638 C CA . MET B 1 375 ? 9.227 20.594 4.332 1 93.5 375 MET B CA 1
ATOM 6639 C C . MET B 1 375 ? 7.828 20 4.18 1 93.5 375 MET B C 1
ATOM 6641 O O . MET B 1 375 ? 6.926 20.328 4.957 1 93.5 375 MET B O 1
ATOM 6645 N N . ILE B 1 376 ? 7.668 19.25 3.186 1 95 376 ILE B N 1
ATOM 6646 C CA . ILE B 1 376 ? 6.406 18.547 2.977 1 95 376 ILE B CA 1
ATOM 6647 C C . ILE B 1 376 ? 6.578 17.062 3.328 1 95 376 ILE B C 1
ATOM 6649 O O . ILE B 1 376 ? 7.527 16.422 2.883 1 95 376 ILE B O 1
ATOM 6653 N N . VAL B 1 377 ? 5.66 16.547 4.117 1 93.38 377 VAL B N 1
ATOM 6654 C CA . VAL B 1 377 ? 5.758 15.164 4.562 1 93.38 377 VAL B CA 1
ATOM 6655 C C . VAL B 1 377 ? 4.438 14.445 4.305 1 93.38 377 VAL B C 1
ATOM 6657 O O . VAL B 1 377 ? 3.365 14.969 4.613 1 93.38 377 VAL B O 1
ATOM 6660 N N . ASN B 1 378 ? 4.508 13.281 3.74 1 94.88 378 ASN B N 1
ATOM 6661 C CA . ASN B 1 378 ? 3.332 12.438 3.539 1 94.88 378 ASN B CA 1
ATOM 6662 C C . ASN B 1 378 ? 3.559 11.023 4.074 1 94.88 378 ASN B C 1
ATOM 6664 O O . ASN B 1 378 ? 4.695 10.555 4.141 1 94.88 378 ASN B O 1
ATOM 6668 N N . GLY B 1 379 ? 2.422 10.469 4.512 1 94.88 379 GLY B N 1
ATOM 6669 C CA . GLY B 1 379 ? 2.451 9.047 4.832 1 94.88 379 GLY B CA 1
ATOM 6670 C C . GLY B 1 379 ? 2.125 8.156 3.646 1 94.88 379 GLY B C 1
ATOM 6671 O O . GLY B 1 379 ? 1.249 8.484 2.844 1 94.88 379 GLY B O 1
ATOM 6672 N N . GLN B 1 380 ? 2.805 7.035 3.551 1 95 380 GLN B N 1
ATOM 6673 C CA . GLN B 1 380 ? 2.684 6.113 2.428 1 95 380 GLN B CA 1
ATOM 6674 C C . GLN B 1 380 ? 1.247 5.625 2.273 1 95 380 GLN B C 1
ATOM 6676 O O . GLN B 1 380 ? 0.759 5.461 1.152 1 95 380 GLN B O 1
ATOM 6681 N N . PHE B 1 381 ? 0.574 5.395 3.377 1 96.38 381 PHE B N 1
ATOM 6682 C CA . PHE B 1 381 ? -0.757 4.801 3.34 1 96.38 381 PHE B CA 1
ATOM 6683 C C . PHE B 1 381 ? -1.806 5.789 3.838 1 96.38 381 PHE B C 1
ATOM 6685 O O . PHE B 1 381 ? -2.805 5.391 4.441 1 96.38 381 PHE B O 1
ATOM 6692 N N . ASP B 1 382 ? -1.475 7.047 3.682 1 96.44 382 ASP B N 1
ATOM 6693 C CA . ASP B 1 382 ? -2.465 8.102 3.896 1 96.44 382 ASP B CA 1
ATOM 6694 C C . ASP B 1 382 ? -3.496 8.117 2.77 1 96.44 382 ASP B C 1
ATOM 6696 O O . ASP B 1 382 ? -3.172 8.453 1.63 1 96.44 382 ASP B O 1
ATOM 6700 N N . GLY B 1 383 ? -4.73 7.871 3.123 1 95.62 383 GLY B N 1
ATOM 6701 C CA . GLY B 1 383 ? -5.762 7.848 2.102 1 95.62 383 GLY B CA 1
ATOM 6702 C C . GLY B 1 383 ? -6.484 9.172 1.951 1 95.62 383 GLY B C 1
ATOM 6703 O O . GLY B 1 383 ? -7.137 9.422 0.935 1 95.62 383 GLY B O 1
ATOM 6704 N N . ILE B 1 384 ? -6.43 10.023 2.867 1 94.56 384 ILE B N 1
ATOM 6705 C CA . ILE B 1 384 ? -7.184 11.273 2.873 1 94.56 384 ILE B CA 1
ATOM 6706 C C . ILE B 1 384 ? -6.445 12.328 2.047 1 94.56 384 ILE B C 1
ATOM 6708 O O . ILE B 1 384 ? -7.031 12.953 1.162 1 94.56 384 ILE B O 1
ATOM 6712 N N . VAL B 1 385 ? -5.211 12.555 2.389 1 96.81 385 VAL B N 1
ATOM 6713 C CA . VAL B 1 385 ? -4.316 13.375 1.575 1 96.81 385 VAL B CA 1
ATOM 6714 C C . VAL B 1 385 ? -3.129 12.531 1.112 1 96.81 385 VAL B C 1
ATOM 6716 O O . VAL B 1 385 ? -2.027 12.656 1.654 1 96.81 385 VAL B O 1
ATOM 6719 N N . ASN B 1 386 ? -3.43 11.781 0.116 1 96.88 386 ASN B N 1
ATOM 6720 C CA . ASN B 1 386 ? -2.484 10.742 -0.277 1 96.88 386 ASN B CA 1
ATOM 6721 C C . ASN B 1 386 ? -1.349 11.305 -1.124 1 96.88 386 ASN B C 1
ATOM 6723 O O . ASN B 1 386 ? -1.364 12.484 -1.483 1 96.88 386 ASN B O 1
ATOM 6727 N N . ILE B 1 387 ? -0.397 10.562 -1.384 1 95.75 387 ILE B N 1
ATOM 6728 C CA . ILE B 1 387 ? 0.866 10.969 -1.99 1 95.75 387 ILE B CA 1
ATOM 6729 C C . ILE B 1 387 ? 0.622 11.438 -3.42 1 95.75 387 ILE B C 1
ATOM 6731 O O . ILE B 1 387 ? 1.322 12.328 -3.914 1 95.75 387 ILE B O 1
ATOM 6735 N N . LEU B 1 388 ? -0.359 10.891 -4.098 1 97.06 388 LEU B N 1
ATOM 6736 C CA . LEU B 1 388 ? -0.642 11.305 -5.469 1 97.06 388 LEU B CA 1
ATOM 6737 C C . LEU B 1 388 ? -1.135 12.742 -5.512 1 97.06 388 LEU B C 1
ATOM 6739 O O . LEU B 1 388 ? -0.896 13.461 -6.488 1 97.06 388 LEU B O 1
ATOM 6743 N N . SER B 1 389 ? -1.842 13.125 -4.434 1 97.25 389 SER B N 1
ATOM 6744 C CA . SER B 1 389 ? -2.254 14.516 -4.312 1 97.25 389 SER B CA 1
ATOM 6745 C C . SER B 1 389 ? -1.049 15.453 -4.328 1 97.25 389 SER B C 1
ATOM 6747 O O . SER B 1 389 ? -1.011 16.422 -5.098 1 97.25 389 SER B O 1
ATOM 6749 N N . TYR B 1 390 ? -0.064 15.172 -3.525 1 95.94 390 TYR B N 1
ATOM 6750 C CA . TYR B 1 390 ? 1.171 15.945 -3.453 1 95.94 390 TYR B CA 1
ATOM 6751 C C . TYR B 1 390 ? 1.854 16.016 -4.816 1 95.94 390 TYR B C 1
ATOM 6753 O O . TYR B 1 390 ? 2.262 17.078 -5.262 1 95.94 390 TYR B O 1
ATOM 6761 N N . GLN B 1 391 ? 1.942 14.883 -5.441 1 93.5 391 GLN B N 1
ATOM 6762 C CA . GLN B 1 391 ? 2.641 14.797 -6.719 1 93.5 391 GLN B CA 1
ATOM 6763 C C . GLN B 1 391 ? 1.961 15.664 -7.777 1 93.5 391 GLN B C 1
ATOM 6765 O O . GLN B 1 391 ? 2.631 16.25 -8.633 1 93.5 391 GLN B O 1
ATOM 6770 N N . LYS B 1 392 ? 0.727 15.781 -7.695 1 95.38 392 LYS B N 1
ATOM 6771 C CA . LYS B 1 392 ? -0.029 16.578 -8.664 1 95.38 392 LYS B CA 1
ATOM 6772 C C . LYS B 1 392 ? 0.18 18.062 -8.438 1 95.38 392 LYS B C 1
ATOM 6774 O O . LYS B 1 392 ? 0.542 18.797 -9.359 1 95.38 392 LYS B O 1
ATOM 6779 N N . TRP B 1 393 ? 0.03 18.547 -7.176 1 97 393 TRP B N 1
ATOM 6780 C CA . TRP B 1 393 ? 0.057 20 -6.992 1 97 393 TRP B CA 1
ATOM 6781 C C . TRP B 1 393 ? 1.492 20.516 -6.926 1 97 393 TRP B C 1
ATOM 6783 O O . TRP B 1 393 ? 1.748 21.688 -7.176 1 97 393 TRP B O 1
ATOM 6793 N N . LEU B 1 394 ? 2.455 19.656 -6.574 1 95.69 394 LEU B N 1
ATOM 6794 C CA . LEU B 1 394 ? 3.848 20.078 -6.625 1 95.69 394 LEU B CA 1
ATOM 6795 C C . LEU B 1 394 ? 4.203 20.609 -8.008 1 95.69 394 LEU B C 1
ATOM 6797 O O . LEU B 1 394 ? 4.895 21.625 -8.133 1 95.69 394 LEU B O 1
ATOM 6801 N N . LYS B 1 395 ? 3.713 19.953 -9 1 94.88 395 LYS B N 1
ATOM 6802 C CA . LYS B 1 395 ? 4.047 20.266 -10.383 1 94.88 395 LYS B CA 1
ATOM 6803 C C . LYS B 1 395 ? 3.49 21.625 -10.781 1 94.88 395 LYS B C 1
ATOM 6805 O O . LYS B 1 395 ? 3.902 22.203 -11.797 1 94.88 395 LYS B O 1
ATOM 6810 N N . LYS B 1 396 ? 2.629 22.156 -10.023 1 95.81 396 LYS B N 1
ATOM 6811 C CA . LYS B 1 396 ? 1.971 23.422 -10.344 1 95.81 396 LYS B CA 1
ATOM 6812 C C . LYS B 1 396 ? 2.73 24.594 -9.742 1 95.81 396 LYS B C 1
ATOM 6814 O O . LYS B 1 396 ? 2.432 25.75 -10.055 1 95.81 396 LYS B O 1
ATOM 6819 N N . LEU B 1 397 ? 3.67 24.312 -8.875 1 97.62 397 LEU B N 1
ATOM 6820 C CA . LEU B 1 397 ? 4.406 25.391 -8.234 1 97.62 397 LEU B CA 1
ATOM 6821 C C . LEU B 1 397 ? 5.152 26.234 -9.273 1 97.62 397 LEU B C 1
ATOM 6823 O O . LEU B 1 397 ? 5.551 25.719 -10.32 1 97.62 397 LEU B O 1
ATOM 6827 N N . LYS B 1 398 ? 5.309 27.484 -8.93 1 97.69 398 LYS B N 1
ATOM 6828 C CA . LYS B 1 398 ? 5.98 28.406 -9.828 1 97.69 398 LYS B CA 1
ATOM 6829 C C . LYS B 1 398 ? 7.379 28.75 -9.312 1 97.69 398 LYS B C 1
ATOM 6831 O O . LYS B 1 398 ? 8.07 29.594 -9.906 1 97.69 398 LYS B O 1
ATOM 6836 N N . TRP B 1 399 ? 7.754 28.188 -8.273 1 97.88 399 TRP B N 1
ATOM 6837 C CA . TRP B 1 399 ? 9.07 28.406 -7.676 1 97.88 399 TRP B CA 1
ATOM 6838 C C . TRP B 1 399 ? 10.172 28.234 -8.719 1 97.88 399 TRP B C 1
ATOM 6840 O O . TRP B 1 399 ? 10.172 27.266 -9.477 1 97.88 399 TRP B O 1
ATOM 6850 N N . SER B 1 400 ? 11.102 29.125 -8.812 1 97.62 400 SER B N 1
ATOM 6851 C CA . SER B 1 400 ? 12.086 29.219 -9.883 1 97.62 400 SER B CA 1
ATOM 6852 C C . SER B 1 400 ? 13 28 -9.906 1 97.62 400 SER B C 1
ATOM 6854 O O . SER B 1 400 ? 13.633 27.703 -10.922 1 97.62 400 SER B O 1
ATOM 6856 N N . HIS B 1 401 ? 13.078 27.266 -8.805 1 97.56 401 HIS B N 1
ATOM 6857 C CA . HIS B 1 401 ? 14 26.141 -8.734 1 97.56 401 HIS B CA 1
ATOM 6858 C C . HIS B 1 401 ? 13.258 24.812 -8.766 1 97.56 401 HIS B C 1
ATOM 6860 O O . HIS B 1 401 ? 13.812 23.781 -8.391 1 97.56 401 HIS B O 1
ATOM 6866 N N . LEU B 1 402 ? 12 24.828 -9.188 1 97.19 402 LEU B N 1
ATOM 6867 C CA . LEU B 1 402 ? 11.18 23.625 -9.18 1 97.19 402 LEU B CA 1
ATOM 6868 C C . LEU B 1 402 ? 11.797 22.547 -10.062 1 97.19 402 LEU B C 1
ATOM 6870 O O . LEU B 1 402 ? 11.789 21.359 -9.703 1 97.19 402 LEU B O 1
ATOM 6874 N N . ASN B 1 403 ? 12.273 22.906 -11.242 1 96.06 403 ASN B N 1
ATOM 6875 C CA . ASN B 1 403 ? 12.875 21.938 -12.156 1 96.06 403 ASN B CA 1
ATOM 6876 C C . ASN B 1 403 ? 14.07 21.234 -11.523 1 96.06 403 ASN B C 1
ATOM 6878 O O . ASN B 1 403 ? 14.242 20.016 -11.68 1 96.06 403 ASN B O 1
ATOM 6882 N N . GLN B 1 404 ? 14.93 22 -10.891 1 96.56 404 GLN B N 1
ATOM 6883 C CA . GLN B 1 404 ? 16.078 21.422 -10.203 1 96.56 404 GLN B CA 1
ATOM 6884 C C . GLN B 1 404 ? 15.641 20.469 -9.102 1 96.56 404 GLN B C 1
ATOM 6886 O O . GLN B 1 404 ? 16.188 19.375 -8.961 1 96.56 404 GLN B O 1
ATOM 6891 N N . PHE B 1 405 ? 14.688 20.891 -8.383 1 96.44 405 PHE B N 1
ATOM 6892 C CA . PHE B 1 405 ? 14.156 20.047 -7.324 1 96.44 405 PHE B CA 1
ATOM 6893 C C . PHE B 1 405 ? 13.633 18.734 -7.898 1 96.44 405 PHE B C 1
ATOM 6895 O O . PHE B 1 405 ? 13.938 17.656 -7.375 1 96.44 405 PHE B O 1
ATOM 6902 N N . SER B 1 406 ? 12.852 18.781 -8.969 1 93.31 406 SER B N 1
ATOM 6903 C CA . SER B 1 406 ? 12.203 17.625 -9.578 1 93.31 406 SER B CA 1
ATOM 6904 C C . SER B 1 406 ? 13.234 16.641 -10.117 1 93.31 406 SER B C 1
ATOM 6906 O O . SER B 1 406 ? 12.938 15.453 -10.281 1 93.31 406 SER B O 1
ATOM 6908 N N . ASN B 1 407 ? 14.43 17.094 -10.32 1 92 407 ASN B N 1
ATOM 6909 C CA . ASN B 1 407 ? 15.461 16.234 -10.898 1 92 407 ASN B CA 1
ATOM 6910 C C . ASN B 1 407 ? 16.453 15.766 -9.844 1 92 407 ASN B C 1
ATOM 6912 O O . ASN B 1 407 ? 17.406 15.039 -10.156 1 92 407 ASN B O 1
ATOM 6916 N N . THR B 1 408 ? 16.234 16.234 -8.68 1 93.25 408 THR B N 1
ATOM 6917 C CA . THR B 1 408 ? 17.078 15.742 -7.598 1 93.25 408 THR B CA 1
ATOM 6918 C C . THR B 1 408 ? 16.75 14.281 -7.281 1 93.25 408 THR B C 1
ATOM 6920 O O . THR B 1 408 ? 15.594 13.875 -7.328 1 93.25 408 THR B O 1
ATOM 6923 N N . GLN B 1 409 ? 17.781 13.562 -6.902 1 88.75 409 GLN B N 1
ATOM 6924 C CA . GLN B 1 409 ? 17.609 12.141 -6.602 1 88.75 409 GLN B CA 1
ATOM 6925 C C . GLN B 1 409 ? 16.875 11.945 -5.273 1 88.75 409 GLN B C 1
ATOM 6927 O O . GLN B 1 409 ? 17.156 12.641 -4.297 1 88.75 409 GLN B O 1
ATOM 6932 N N . LYS B 1 410 ? 15.969 11.102 -5.324 1 89.75 410 LYS B N 1
ATOM 6933 C CA . LYS B 1 410 ? 15.312 10.641 -4.105 1 89.75 410 LYS B CA 1
ATOM 6934 C C . LYS B 1 410 ? 16.219 9.688 -3.324 1 89.75 410 LYS B C 1
ATOM 6936 O O . LYS B 1 410 ? 16.766 8.742 -3.889 1 89.75 410 LYS B O 1
ATOM 6941 N N . LEU B 1 411 ? 16.344 9.953 -2.018 1 89.12 411 LEU B N 1
ATOM 6942 C CA . LEU B 1 411 ? 17.25 9.156 -1.188 1 89.12 411 LEU B CA 1
ATOM 6943 C C . LEU B 1 411 ? 16.469 8.43 -0.093 1 89.12 411 LEU B C 1
ATOM 6945 O O . LEU B 1 411 ? 15.516 8.977 0.469 1 89.12 411 LEU B O 1
ATOM 6949 N N . PRO B 1 412 ? 16.891 7.211 0.238 1 88.31 412 PRO B N 1
ATOM 6950 C CA . PRO B 1 412 ? 16.266 6.516 1.365 1 88.31 412 PRO B CA 1
ATOM 6951 C C . PRO B 1 412 ? 16.609 7.152 2.711 1 88.31 412 PRO B C 1
ATOM 6953 O O . PRO B 1 412 ? 17.703 7.711 2.877 1 88.31 412 PRO B O 1
ATOM 6956 N N . VAL B 1 413 ? 15.672 7.121 3.572 1 86.88 413 VAL B N 1
ATOM 6957 C CA . VAL B 1 413 ? 15.859 7.543 4.957 1 86.88 413 VAL B CA 1
ATOM 6958 C C . VAL B 1 413 ? 15.93 6.316 5.863 1 86.88 413 VAL B C 1
ATOM 6960 O O . VAL B 1 413 ? 15.094 5.418 5.773 1 86.88 413 VAL B O 1
ATOM 6963 N N . TYR B 1 414 ? 16.922 6.285 6.77 1 84 414 TYR B N 1
ATOM 6964 C CA . TYR B 1 414 ? 17.156 5.121 7.621 1 84 414 TYR B CA 1
ATOM 6965 C C . TYR B 1 414 ? 16.859 5.445 9.078 1 84 414 TYR B C 1
ATOM 6967 O O . TYR B 1 414 ? 17.031 6.586 9.516 1 84 414 TYR B O 1
ATOM 6975 N N . ASP B 1 415 ? 16.375 4.445 9.773 1 81.06 415 ASP B N 1
ATOM 6976 C CA . ASP B 1 415 ? 16.266 4.613 11.219 1 81.06 415 ASP B CA 1
ATOM 6977 C C . ASP B 1 415 ? 17.562 4.191 11.922 1 81.06 415 ASP B C 1
ATOM 6979 O O . ASP B 1 415 ? 18.578 3.977 11.273 1 81.06 415 ASP B O 1
ATOM 6983 N N . SER B 1 416 ? 17.484 4.234 13.234 1 76.81 416 SER B N 1
ATOM 6984 C CA . SER B 1 416 ? 18.688 3.953 14.031 1 76.81 416 SER B CA 1
ATOM 6985 C C . SER B 1 416 ? 19.141 2.508 13.844 1 76.81 416 SER B C 1
ATOM 6987 O O . SER B 1 416 ? 20.312 2.193 14.039 1 76.81 416 SER B O 1
ATOM 6989 N N . ASN B 1 417 ? 18.25 1.629 13.422 1 78.19 417 ASN B N 1
ATOM 6990 C CA . ASN B 1 417 ? 18.578 0.226 13.188 1 78.19 417 ASN B CA 1
ATOM 6991 C C . ASN B 1 417 ? 18.891 -0.038 11.719 1 78.19 417 ASN B C 1
ATOM 6993 O O . ASN B 1 417 ? 18.875 -1.186 11.273 1 78.19 417 ASN B O 1
ATOM 6997 N N . GLU B 1 418 ? 19 1.083 10.914 1 79.81 418 GLU B N 1
ATOM 6998 C CA . GLU B 1 418 ? 19.406 1.034 9.516 1 79.81 418 GLU B CA 1
ATOM 6999 C C . GLU B 1 418 ? 18.312 0.434 8.641 1 79.81 418 GLU B C 1
ATOM 7001 O O . GLU B 1 418 ? 18.594 -0.133 7.582 1 79.81 418 GLU B O 1
ATOM 7006 N N . ARG B 1 419 ? 17.234 0.441 9.055 1 86.88 419 ARG B N 1
ATOM 7007 C CA . ARG B 1 419 ? 16.078 0.083 8.227 1 86.88 419 ARG B CA 1
ATOM 7008 C C . ARG B 1 419 ? 15.57 1.291 7.445 1 86.88 419 ARG B C 1
ATOM 7010 O O . ARG B 1 419 ? 15.531 2.404 7.973 1 86.88 419 ARG B O 1
ATOM 7017 N N . ILE B 1 420 ? 15.18 1.043 6.266 1 86.81 420 ILE B N 1
ATOM 7018 C CA . ILE B 1 420 ? 14.609 2.119 5.465 1 86.81 420 ILE B CA 1
ATOM 7019 C C . ILE B 1 420 ? 13.203 2.455 5.973 1 86.81 420 ILE B C 1
ATOM 7021 O O . ILE B 1 420 ? 12.336 1.584 6.039 1 86.81 420 ILE B O 1
ATOM 7025 N N . VAL B 1 421 ? 13.008 3.725 6.32 1 87.19 421 VAL B N 1
ATOM 7026 C CA . VAL B 1 421 ? 11.727 4.117 6.914 1 87.19 421 VAL B CA 1
ATOM 7027 C C . VAL B 1 421 ? 11.055 5.168 6.039 1 87.19 421 VAL B C 1
ATOM 7029 O O . VAL B 1 421 ? 9.945 5.621 6.348 1 87.19 421 VAL B O 1
ATOM 7032 N N . GLY B 1 422 ? 11.727 5.586 5.012 1 89.5 422 GLY B N 1
ATOM 7033 C CA . GLY B 1 422 ? 11.148 6.57 4.113 1 89.5 422 GLY B CA 1
ATOM 7034 C C . GLY B 1 422 ? 12.102 7.023 3.021 1 89.5 422 GLY B C 1
ATOM 7035 O O . GLY B 1 422 ? 13.141 6.402 2.811 1 89.5 422 GLY B O 1
ATOM 7036 N N . TYR B 1 423 ? 11.664 8.008 2.279 1 90.12 423 TYR B N 1
ATOM 7037 C CA . TYR B 1 423 ? 12.469 8.633 1.237 1 90.12 423 TYR B CA 1
ATOM 7038 C C . TYR B 1 423 ? 12.438 10.156 1.367 1 90.12 423 TYR B C 1
ATOM 7040 O O . TYR B 1 423 ? 11.477 10.719 1.904 1 90.12 423 TYR B O 1
ATOM 7048 N N . LYS B 1 424 ? 13.492 10.734 0.902 1 90.94 424 LYS B N 1
ATOM 7049 C CA . LYS B 1 424 ? 13.586 12.188 0.969 1 90.94 424 LYS B CA 1
ATOM 7050 C C . LYS B 1 424 ? 14.156 12.766 -0.324 1 90.94 424 LYS B C 1
ATOM 7052 O O . LYS B 1 424 ? 14.969 12.117 -0.99 1 90.94 424 LYS B O 1
ATOM 7057 N N . GLN B 1 425 ? 13.68 13.875 -0.691 1 91.44 425 GLN B N 1
ATOM 7058 C CA . GLN B 1 425 ? 14.156 14.711 -1.784 1 91.44 425 GLN B CA 1
ATOM 7059 C C . GLN B 1 425 ? 14.305 16.172 -1.34 1 91.44 425 GLN B C 1
ATOM 7061 O O . GLN B 1 425 ? 13.414 16.719 -0.685 1 91.44 425 GLN B O 1
ATOM 7066 N N . SER B 1 426 ? 15.508 16.75 -1.624 1 92.88 426 SER B N 1
ATOM 7067 C CA . SER B 1 426 ? 15.734 18.109 -1.143 1 92.88 426 SER B CA 1
ATOM 7068 C C . SER B 1 426 ? 16.516 18.938 -2.162 1 92.88 426 SER B C 1
ATOM 7070 O O . SER B 1 426 ? 17.406 18.422 -2.83 1 92.88 426 SER B O 1
ATOM 7072 N N . TYR B 1 427 ? 16.109 20.125 -2.32 1 95.94 427 TYR B N 1
ATOM 7073 C CA . TYR B 1 427 ? 16.828 21.141 -3.084 1 95.94 427 TYR B CA 1
ATOM 7074 C C . TYR B 1 427 ? 16.609 22.516 -2.492 1 95.94 427 TYR B C 1
ATOM 7076 O O . TYR B 1 427 ? 15.469 22.969 -2.361 1 95.94 427 TYR B O 1
ATOM 7084 N N . LYS B 1 428 ? 17.75 23.141 -2.061 1 96.25 428 LYS B N 1
ATOM 7085 C CA . LYS B 1 428 ? 17.703 24.438 -1.396 1 96.25 428 LYS B CA 1
ATOM 7086 C C . LYS B 1 428 ? 16.719 24.406 -0.222 1 96.25 428 LYS B C 1
ATOM 7088 O O . LYS B 1 428 ? 16.844 23.562 0.667 1 96.25 428 LYS B O 1
ATOM 7093 N N . ASN B 1 429 ? 15.625 25.297 -0.232 1 95.88 429 ASN B N 1
ATOM 7094 C CA . ASN B 1 429 ? 14.781 25.406 0.957 1 95.88 429 ASN B CA 1
ATOM 7095 C C . ASN B 1 429 ? 13.508 24.578 0.819 1 95.88 429 ASN B C 1
ATOM 7097 O O . ASN B 1 429 ? 12.547 24.781 1.57 1 95.88 429 ASN B O 1
ATOM 7101 N N . LEU B 1 430 ? 13.477 23.625 -0.161 1 96.56 430 LEU B N 1
ATOM 7102 C CA . LEU B 1 430 ? 12.359 22.703 -0.289 1 96.56 430 LEU B CA 1
ATOM 7103 C C . LEU B 1 430 ? 12.812 21.266 -0.026 1 96.56 430 LEU B C 1
ATOM 7105 O O . LEU B 1 430 ? 13.812 20.812 -0.588 1 96.56 430 LEU B O 1
ATOM 7109 N N . GLU B 1 431 ? 12.102 20.656 0.84 1 93.31 431 GLU B N 1
ATOM 7110 C CA . GLU B 1 431 ? 12.328 19.25 1.136 1 93.31 431 GLU B CA 1
ATOM 7111 C C . GLU B 1 431 ? 11.008 18.469 1.133 1 93.31 431 GLU B C 1
ATOM 7113 O O . GLU B 1 431 ? 9.992 18.953 1.631 1 93.31 431 GLU B O 1
ATOM 7118 N N . TYR B 1 432 ? 11.047 17.344 0.544 1 93.56 432 TYR B N 1
ATOM 7119 C CA . TYR B 1 432 ? 9.93 16.406 0.597 1 93.56 432 TYR B CA 1
ATOM 7120 C C . TYR B 1 432 ? 10.352 15.086 1.239 1 93.56 432 TYR B C 1
ATOM 7122 O O . TYR B 1 432 ? 11.438 14.57 0.96 1 93.56 432 TYR B O 1
ATOM 7130 N N . CYS B 1 433 ? 9.453 14.594 2.086 1 91.31 433 CYS B N 1
ATOM 7131 C CA . CYS B 1 433 ? 9.703 13.32 2.748 1 91.31 433 CYS B CA 1
ATOM 7132 C C . CYS B 1 433 ? 8.461 12.438 2.734 1 91.31 433 CYS B C 1
ATOM 7134 O O . CYS B 1 433 ? 7.359 12.906 3.029 1 91.31 433 CYS B O 1
ATOM 7136 N N . THR B 1 434 ? 8.641 11.211 2.375 1 92.56 434 THR B N 1
ATOM 7137 C CA . THR B 1 434 ? 7.598 10.203 2.561 1 92.56 434 THR B CA 1
ATOM 7138 C C . THR B 1 434 ? 7.988 9.219 3.662 1 92.56 434 THR B C 1
ATOM 7140 O O . THR B 1 434 ? 9.117 8.734 3.695 1 92.56 434 THR B O 1
ATOM 7143 N N . ILE B 1 435 ? 7.059 9.016 4.535 1 92.44 435 ILE B N 1
ATOM 7144 C CA . ILE B 1 435 ? 7.293 8.055 5.609 1 92.44 435 ILE B CA 1
ATOM 7145 C C . ILE B 1 435 ? 6.543 6.758 5.316 1 92.44 435 ILE B C 1
ATOM 7147 O O . ILE B 1 435 ? 5.32 6.762 5.152 1 92.44 435 ILE B O 1
ATOM 7151 N N . LEU B 1 436 ? 7.301 5.652 5.266 1 91.56 436 LEU B N 1
ATOM 7152 C CA . LEU B 1 436 ? 6.727 4.355 4.922 1 91.56 436 LEU B CA 1
ATOM 7153 C C . LEU B 1 436 ? 5.891 3.807 6.074 1 91.56 436 LEU B C 1
ATOM 7155 O O . LEU B 1 436 ? 6.133 4.141 7.234 1 91.56 436 LEU B O 1
ATOM 7159 N N . ASP B 1 437 ? 4.887 3.025 5.699 1 90.81 437 ASP B N 1
ATOM 7160 C CA . ASP B 1 437 ? 4.008 2.311 6.625 1 90.81 437 ASP B CA 1
ATOM 7161 C C . ASP B 1 437 ? 3.363 3.271 7.621 1 90.81 437 ASP B C 1
ATOM 7163 O O . ASP B 1 437 ? 3.324 2.994 8.82 1 90.81 437 ASP B O 1
ATOM 7167 N N . THR B 1 438 ? 3 4.449 7.117 1 92 438 THR B N 1
ATOM 7168 C CA . THR B 1 438 ? 2.369 5.461 7.953 1 92 438 THR B CA 1
ATOM 7169 C C . THR B 1 438 ? 1.14 6.047 7.262 1 92 438 THR B C 1
ATOM 7171 O O . THR B 1 438 ? 1.046 6.027 6.031 1 92 438 THR B O 1
ATOM 7174 N N . GLY B 1 439 ? 0.255 6.531 8.133 1 93.38 439 GLY B N 1
ATOM 7175 C CA . GLY B 1 439 ? -0.981 7.117 7.637 1 93.38 439 GLY B CA 1
ATOM 7176 C C . GLY B 1 439 ? -0.967 8.633 7.637 1 93.38 439 GLY B C 1
ATOM 7177 O O . GLY B 1 439 ? 0.021 9.25 7.234 1 93.38 439 GLY B O 1
ATOM 7178 N N . HIS B 1 440 ? -2.031 9.227 8.078 1 93.12 440 HIS B N 1
ATOM 7179 C CA . HIS B 1 440 ? -2.363 10.633 7.871 1 93.12 440 HIS B CA 1
ATOM 7180 C C . HIS B 1 440 ? -1.585 11.531 8.828 1 93.12 440 HIS B C 1
ATOM 7182 O O . HIS B 1 440 ? -1.627 12.758 8.719 1 93.12 440 HIS B O 1
ATOM 7188 N N . SER B 1 441 ? -0.838 11.016 9.773 1 89.5 441 SER B N 1
ATOM 7189 C CA . SER B 1 441 ? -0.021 11.805 10.695 1 89.5 441 SER B CA 1
ATOM 7190 C C . SER B 1 441 ? 1.433 11.344 10.672 1 89.5 441 SER B C 1
ATOM 7192 O O . SER B 1 441 ? 1.977 10.938 11.703 1 89.5 441 SER B O 1
ATOM 7194 N N . PRO B 1 442 ? 2.029 11.562 9.594 1 87.38 442 PRO B N 1
ATOM 7195 C CA . PRO B 1 442 ? 3.375 11 9.438 1 87.38 442 PRO B CA 1
ATOM 7196 C C . PRO B 1 442 ? 4.406 11.695 10.328 1 87.38 442 PRO B C 1
ATOM 7198 O O . PRO B 1 442 ? 5.43 11.094 10.672 1 87.38 442 PRO B O 1
ATOM 7201 N N . THR B 1 443 ? 4.195 12.859 10.695 1 80.44 443 THR B N 1
ATOM 7202 C CA . THR B 1 443 ? 5.164 13.617 11.477 1 80.44 443 THR B CA 1
ATOM 7203 C C . THR B 1 443 ? 5.289 13.055 12.891 1 80.44 443 THR B C 1
ATOM 7205 O O . THR B 1 443 ? 6.293 13.273 13.57 1 80.44 443 THR B O 1
ATOM 7208 N N . LEU B 1 444 ? 4.305 12.383 13.305 1 79.81 444 LEU B N 1
ATOM 7209 C CA . LEU B 1 444 ? 4.363 11.797 14.641 1 79.81 444 LEU B CA 1
ATOM 7210 C C . LEU B 1 444 ? 5.289 10.586 14.664 1 79.81 444 LEU B C 1
ATOM 7212 O O . LEU B 1 444 ? 5.723 10.156 15.734 1 79.81 444 LEU B O 1
ATOM 7216 N N . ARG B 1 445 ? 5.637 10.008 13.477 1 72.56 445 ARG B N 1
ATOM 7217 C CA . ARG B 1 445 ? 6.484 8.82 13.398 1 72.56 445 ARG B CA 1
ATOM 7218 C C . ARG B 1 445 ? 7.945 9.211 13.188 1 72.56 445 ARG B C 1
ATOM 7220 O O . ARG B 1 445 ? 8.844 8.383 13.367 1 72.56 445 ARG B O 1
ATOM 7227 N N . ILE B 1 446 ? 8.297 10.258 12.602 1 62.94 446 ILE B N 1
ATOM 7228 C CA . ILE B 1 446 ? 9.695 10.594 12.336 1 62.94 446 ILE B CA 1
ATOM 7229 C C . ILE B 1 446 ? 10.125 11.758 13.219 1 62.94 446 ILE B C 1
ATOM 7231 O O . ILE B 1 446 ? 10.648 12.758 12.727 1 62.94 446 ILE B O 1
ATOM 7235 N N . PRO B 1 447 ? 9.883 11.695 14.438 1 55.22 447 PRO B N 1
ATOM 7236 C CA . PRO B 1 447 ? 10.086 12.922 15.211 1 55.22 447 PRO B CA 1
ATOM 7237 C C . PRO B 1 447 ? 11.516 13.438 15.133 1 55.22 447 PRO B C 1
ATOM 7239 O O . PRO B 1 447 ? 11.734 14.641 14.961 1 55.22 447 PRO B O 1
ATOM 7242 N N . TYR B 1 448 ? 12.453 12.477 15.133 1 54.56 448 TYR B N 1
ATOM 7243 C CA . TYR B 1 448 ? 13.828 12.93 15.305 1 54.56 448 TYR B CA 1
ATOM 7244 C C . TYR B 1 448 ? 14.375 13.523 14.016 1 54.56 448 TYR B C 1
ATOM 7246 O O . TYR B 1 448 ? 15.086 14.523 14.039 1 54.56 448 TYR B O 1
ATOM 7254 N N . LYS B 1 449 ? 13.953 12.906 12.898 1 54.88 449 LYS B N 1
ATOM 7255 C CA .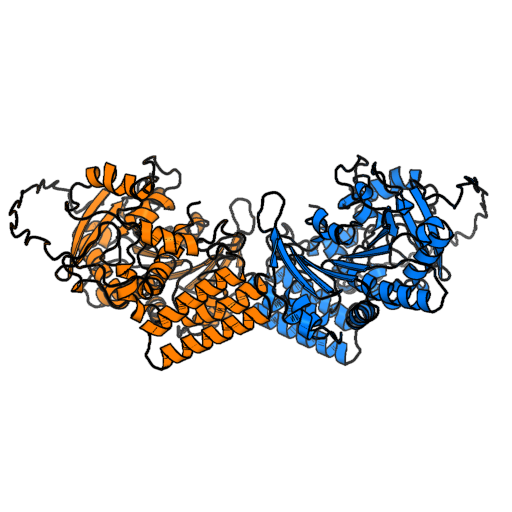 LYS B 1 449 ? 14.547 13.367 11.648 1 54.88 449 LYS B CA 1
ATOM 7256 C C . LYS B 1 449 ? 13.922 14.688 11.195 1 54.88 449 LYS B C 1
ATOM 7258 O O . LYS B 1 449 ? 14.602 15.531 10.617 1 54.88 449 LYS B O 1
ATOM 7263 N N . LEU B 1 450 ? 12.703 14.758 11.5 1 54.91 450 LEU B N 1
ATOM 7264 C CA . LEU B 1 450 ? 11.984 15.977 11.141 1 54.91 450 LEU B CA 1
ATOM 7265 C C . LEU B 1 450 ? 12.531 17.188 11.898 1 54.91 450 LEU B C 1
ATOM 7267 O O . LEU B 1 450 ? 12.414 18.312 11.438 1 54.91 450 LEU B O 1
ATOM 7271 N N . MET B 1 451 ? 13.117 16.734 13.023 1 58.19 451 MET B N 1
ATOM 7272 C CA . MET B 1 451 ? 13.547 17.812 13.914 1 58.19 451 MET B CA 1
ATOM 7273 C C . MET B 1 451 ? 14.953 18.281 13.555 1 58.19 451 MET B C 1
ATOM 7275 O O . MET B 1 451 ? 15.422 19.281 14.086 1 58.19 451 MET B O 1
ATOM 7279 N N . GLU B 1 452 ? 15.5 17.453 12.594 1 57.06 452 GLU B N 1
ATOM 7280 C CA . GLU B 1 452 ? 16.875 17.781 12.266 1 57.06 452 GLU B CA 1
ATOM 7281 C C . GLU B 1 452 ? 17 19.219 11.742 1 57.06 452 GLU B C 1
ATOM 7283 O O . GLU B 1 452 ? 17.891 19.953 12.133 1 57.06 452 GLU B O 1
ATOM 7288 N N . PRO B 1 453 ? 16.156 19.531 10.828 1 51.12 453 PRO B N 1
ATOM 7289 C CA . PRO B 1 453 ? 16.297 20.922 10.391 1 51.12 453 PRO B CA 1
ATOM 7290 C C . PRO B 1 453 ? 16.156 21.922 11.539 1 51.12 453 PRO B C 1
ATOM 7292 O O . PRO B 1 453 ? 16.594 23.062 11.43 1 51.12 453 PRO B O 1
ATOM 7295 N N . PHE B 1 454 ? 15.453 21.359 12.516 1 49.97 454 PHE B N 1
ATOM 7296 C CA . PHE B 1 454 ? 15.203 22.234 13.656 1 49.97 454 PHE B CA 1
ATOM 7297 C C . PHE B 1 454 ? 16.422 22.266 14.578 1 49.97 454 PHE B C 1
ATOM 7299 O O . PHE B 1 454 ? 16.453 23.031 15.547 1 49.97 454 PHE B O 1
ATOM 7306 N N . GLN B 1 455 ? 17.188 21.188 14.406 1 45.84 455 GLN B N 1
ATOM 7307 C CA . GLN B 1 455 ? 18.359 21.188 15.281 1 45.84 455 GLN B CA 1
ATOM 7308 C C . GLN B 1 455 ? 19.375 22.25 14.852 1 45.84 455 GLN B C 1
ATOM 7310 O O . GLN B 1 455 ? 19.766 22.297 13.688 1 45.84 455 GLN B O 1
ATOM 7315 N N . PRO B 1 456 ? 19.406 23.047 15.617 1 36.78 456 PRO B N 1
ATOM 7316 C CA . PRO B 1 456 ? 20.531 23.969 15.469 1 36.78 456 PRO B CA 1
ATOM 7317 C C . PRO B 1 456 ? 21.875 23.25 15.352 1 36.78 456 PRO B C 1
ATOM 7319 O O . PRO B 1 456 ? 22.109 22.266 16.047 1 36.78 456 PRO B O 1
ATOM 7322 N N . GLY B 1 457 ? 22.781 23.422 14.234 1 33.09 457 GLY B N 1
ATOM 7323 C CA . GLY B 1 457 ? 24.141 22.938 14.078 1 33.09 457 GLY B CA 1
ATOM 7324 C C . GLY B 1 457 ? 24.25 21.797 13.102 1 33.09 457 GLY B C 1
ATOM 7325 O O . GLY B 1 457 ? 25.359 21.281 12.852 1 33.09 457 GLY B O 1
ATOM 7326 N N . LEU B 1 458 ? 23.25 21.047 12.992 1 30.34 458 LEU B N 1
ATOM 7327 C CA . LEU B 1 458 ? 23.484 19.969 12.031 1 30.34 458 LEU B CA 1
ATOM 7328 C C . LEU B 1 458 ? 23.562 20.531 10.609 1 30.34 458 LEU B C 1
ATOM 7330 O O . LEU B 1 458 ? 23.609 19.766 9.641 1 30.34 458 LEU B O 1
ATOM 7334 N N . THR B 1 459 ? 23.281 21.641 10.242 1 26.2 459 THR B N 1
ATOM 7335 C CA . THR B 1 459 ? 23.906 22.094 9 1 26.2 459 THR B CA 1
ATOM 7336 C C . THR B 1 459 ? 25.422 22.203 9.164 1 26.2 459 THR B C 1
ATOM 7338 O O . THR B 1 459 ? 25.891 22.672 10.195 1 26.2 459 THR B O 1
#

Sequence (918 aa):
MHDFFFISIIISCEILSTINGNPRINPKAKSWSETPNTSHDYQRRNHINSSSIPDEKWDYIEVRPGAHMFWWFHGYIGQSKSRQDIPLVLWMNGGPGDSSVGRGSFYQIGPVQMNLTPRQNTWLKQVNLLFIDYPVGVGFSYVSYPSAYSTTDVQVGQDLYHVIAEVLRKITALQNVPLYIIGESYGGKIGAILGHQLIQGNLAGQIQCNFRGTILSSPFISPMDTAASYGPFLYAMSLIDDTELNQLNQHVEKIKSLIATGNNKEASRQFYVMLYIMLEMTANVNIYYVRMHFPINIFARLVNTADENSSNNNNNPSEMYKTMNGPIRKKLGIIPENITFADSNPAVGSYLDPSFVTEVTEYVDHLLAANVSVMIVNGQFDGIVNILSYQKWLKKLKWSHLNQFSNTQKLPVYDSNERIVGYKQSYKNLEYCTILDTGHSPTLRIPYKLMEPFQPGLTMHDFFFISIIISCEILSTINGNPRINPKAKSWSETPNTSHDYQRRNHINSSSIPDEKWDYIEVRPGAHMFWWFHGYIGQSKSRQDIPLVLWMNGGPGDSSVGRGSFYQIGPVQMNLTPRQNTWLKQVNLLFIDYPVGVGFSYVSYPSAYSTTDVQVGQDLYHVIAEVLRKITALQNVPLYIIGESYGGKIGAILGHQLIQGNLAGQIQCNFRGTILSSPFISPMDTAASYGPFLYAMSLIDDTELNQLNQHVEKIKSLIATGNNKEASRQFYVMLYIMLEMTANVNIYYVRMHFPINIFARLVNTADENSSNNNNNPSEMYKTMNGPIRKKLGIIPENITFADSNPAVGSYLDPSFVTEVTEYVDHLLAANVSVMIVNGQFDGIVNILSYQKWLKKLKWSHLNQFSNTQKLPVYDSNERIVGYKQSYKNLEYCTILDTGHSPTLRIPYKLMEPFQPGLT

Organism: Trichoplax adhaerens (NCBI:txid10228)

Radius of gyration: 33.14 Å; Cα contacts (8 Å, |Δi|>4): 1801; chains: 2; bounding box: 82×101×74 Å